Protein AF-A0A948F4I5-F1 (afdb_monomer_lite)

Radius of gyration: 34.53 Å; chains: 1; bounding box: 92×82×75 Å

Foldseek 3Di:
DDDDDDDDPDDDDDPPPPPDPPDDAWFFDDKDFQAAFQNPDLQQQWQFEWEQAPNWIKTWTFGQAQAIWIWIAQDRHRNRIDTPDTRNNVPVQQRIQHYWDDAPRWIKTWTAGQPQAIWIWIGNPRDIDTPGTRNNVPCLQRTQQYWDDAPQWIWTWGAQFRWIWIHNPHDIDTQADTNNPDRQFRTFHEWYDAPRWIKTWTFGNVQFTWIWIQQDRHRNRIDIDDAPLGPQFGIQHEWDDAPRWIWTWTAHDPFAIWIWIGNPPHIDTLGQPPVRGARTQHYWDDDLRKIKTWGFHPHDDQDAIWMWIADVVVSHIDTRDPCHSDVGWWGIFNYWYDDVQKIWTMTGTDPSSHITIIITGIPAAEFEEELPQPAQAPRRDPVRHHNAPQSRLVNGAAAHEYEYEFDEQEDDWDDPDPPAIASHENAHLYEYEYPVAAVGAEQEWAAPPPQAAAGPTYARYEEEQNYEYYRHEFEHFEFHLDDDCSGFEARRYEYPEQNYEYERYEQEHAEGNAEQQRYEEYEYYLYEQYQGEGDQYEAQHYENYEYELYEFANAEYAAFASHYEQYHYEQAEFAQAEYCAQRHYEHYEYFLAEQDHGPNASYHDPYHYALYAGDDDDDCVRLYHDPHQCAPDVPVPRRHGDPPGPQALRGAPPPFAQASVRAGDFFNQPQPLDRGAGRHRDHHADPPGQNCPLQQGSCCCVPPQVARSNDQQRCPLPHGPNNQVLQVWHSNDSVTGWDFPDWDDDLWIKTKIFHAQQKFKWKWKDLDVVVVDTDTAPPRGRHGDDNVRMDIDIRNDDPGDIDMDMDIGGD

Structure (mmCIF, N/CA/C/O backbone):
data_AF-A0A948F4I5-F1
#
_entry.id   AF-A0A948F4I5-F1
#
loop_
_atom_site.group_PDB
_atom_site.id
_atom_site.type_symbol
_atom_site.label_atom_id
_atom_site.label_alt_id
_atom_site.label_comp_id
_atom_site.label_asym_id
_atom_site.label_entity_id
_atom_site.label_seq_id
_atom_site.pdbx_PDB_ins_code
_atom_site.Cartn_x
_atom_site.Cartn_y
_atom_site.Cartn_z
_atom_site.occupancy
_atom_site.B_iso_or_equiv
_atom_site.auth_seq_id
_atom_site.auth_comp_id
_atom_site.auth_asym_id
_atom_site.auth_atom_id
_atom_site.pdbx_PDB_model_num
ATOM 1 N N . MET A 1 1 ? 20.648 -42.960 -7.833 1.00 30.83 1 MET A N 1
ATOM 2 C CA . MET A 1 1 ? 19.288 -43.337 -7.389 1.00 30.83 1 MET A CA 1
ATOM 3 C C . MET A 1 1 ? 18.503 -42.056 -7.180 1.00 30.83 1 MET A C 1
ATOM 5 O O . MET A 1 1 ? 18.959 -41.209 -6.428 1.00 30.83 1 MET A O 1
ATOM 9 N N . LYS A 1 2 ? 17.405 -41.870 -7.922 1.00 31.56 2 LYS A N 1
ATOM 10 C CA . LYS A 1 2 ? 16.522 -40.703 -7.805 1.00 31.56 2 LYS A CA 1
ATOM 11 C C . LYS A 1 2 ? 15.711 -40.836 -6.514 1.00 31.56 2 LYS A C 1
ATOM 13 O O . LYS A 1 2 ? 14.885 -41.738 -6.432 1.00 31.56 2 LYS A O 1
ATOM 18 N N . ALA A 1 3 ? 15.942 -39.958 -5.545 1.00 24.42 3 ALA A N 1
ATOM 19 C CA . ALA A 1 3 ? 15.060 -39.778 -4.400 1.00 24.42 3 ALA A CA 1
ATOM 20 C C . ALA A 1 3 ? 14.444 -38.379 -4.492 1.00 24.42 3 ALA A C 1
ATOM 22 O O . ALA A 1 3 ? 15.141 -37.369 -4.463 1.00 24.42 3 ALA A O 1
ATOM 23 N N . SER A 1 4 ? 13.128 -38.369 -4.684 1.00 26.11 4 SER A N 1
ATOM 24 C CA . SER A 1 4 ? 12.247 -37.215 -4.544 1.00 26.11 4 SER A CA 1
ATOM 25 C C . SER A 1 4 ? 12.435 -36.601 -3.152 1.00 26.11 4 SER A C 1
ATOM 27 O O . SER A 1 4 ? 12.304 -37.301 -2.150 1.00 26.11 4 SER A O 1
ATOM 29 N N . ARG A 1 5 ? 12.761 -35.305 -3.090 1.00 23.14 5 ARG A N 1
ATOM 30 C CA . ARG A 1 5 ? 12.635 -34.498 -1.874 1.00 23.14 5 ARG A CA 1
ATOM 31 C C . ARG A 1 5 ? 11.369 -33.661 -2.000 1.00 23.14 5 ARG A C 1
ATOM 33 O O . ARG A 1 5 ? 11.310 -32.718 -2.781 1.00 23.14 5 ARG A O 1
ATOM 40 N N . THR A 1 6 ? 10.350 -34.061 -1.252 1.00 22.00 6 THR A N 1
ATOM 41 C CA . THR A 1 6 ? 9.219 -33.213 -0.885 1.00 22.00 6 THR A CA 1
ATOM 42 C C . THR A 1 6 ? 9.770 -32.058 -0.055 1.00 22.00 6 THR A C 1
ATOM 44 O O . THR A 1 6 ? 10.319 -32.283 1.021 1.00 22.00 6 THR A O 1
ATOM 47 N N . VAL A 1 7 ? 9.663 -30.838 -0.575 1.00 21.08 7 VAL A N 1
ATOM 48 C CA . VAL A 1 7 ? 9.949 -29.611 0.169 1.00 21.08 7 VAL A CA 1
ATOM 49 C C . VAL A 1 7 ? 8.835 -29.443 1.200 1.00 21.08 7 VAL A C 1
ATOM 51 O O . VAL A 1 7 ? 7.687 -29.178 0.848 1.00 21.08 7 VAL A O 1
ATOM 54 N N . LEU A 1 8 ? 9.161 -29.665 2.472 1.00 20.38 8 LEU A N 1
ATOM 55 C CA . LEU A 1 8 ? 8.315 -29.277 3.590 1.00 20.38 8 LEU A CA 1
ATOM 56 C C . LEU A 1 8 ? 8.582 -27.786 3.835 1.00 20.38 8 LEU A C 1
ATOM 58 O O . LEU A 1 8 ? 9.597 -27.428 4.422 1.00 20.38 8 LEU A O 1
ATOM 62 N N . LEU A 1 9 ? 7.705 -26.919 3.322 1.00 22.72 9 LEU A N 1
ATOM 63 C CA . LEU A 1 9 ? 7.664 -25.514 3.725 1.00 22.72 9 LEU A CA 1
ATOM 64 C C . LEU A 1 9 ? 7.332 -25.479 5.227 1.00 22.72 9 LEU A C 1
ATOM 66 O O . LEU A 1 9 ? 6.214 -25.822 5.619 1.00 22.72 9 LEU A O 1
ATOM 70 N N . CYS A 1 10 ? 8.292 -25.093 6.067 1.00 22.83 10 CYS A N 1
ATOM 71 C CA . CYS A 1 10 ? 8.022 -24.754 7.461 1.00 22.83 10 CYS A CA 1
ATOM 72 C C . CYS A 1 10 ? 7.148 -23.493 7.500 1.00 22.83 10 CYS A C 1
ATOM 74 O O . CYS A 1 10 ? 7.594 -22.388 7.201 1.00 22.83 10 CYS A O 1
ATOM 76 N N . LEU A 1 11 ? 5.877 -23.682 7.846 1.00 24.27 11 LEU A N 1
ATOM 77 C CA . LEU A 1 11 ? 4.956 -22.627 8.251 1.00 24.27 11 LEU A CA 1
ATOM 78 C C . LEU A 1 11 ? 5.380 -22.078 9.625 1.00 24.27 11 LEU A C 1
ATOM 80 O O . LEU A 1 11 ? 5.541 -22.863 10.552 1.00 24.27 11 LEU A O 1
ATOM 84 N N . LEU A 1 12 ? 5.531 -20.747 9.690 1.00 24.81 12 LEU A N 1
ATOM 85 C CA . LEU A 1 12 ? 5.435 -19.796 10.818 1.00 24.81 12 LEU A CA 1
ATOM 86 C C . LEU A 1 12 ? 5.530 -20.301 12.279 1.00 24.81 12 LEU A C 1
ATOM 88 O O . LEU A 1 12 ? 4.830 -21.242 12.657 1.00 24.81 12 LEU A O 1
ATOM 92 N N . PRO A 1 13 ? 6.163 -19.527 13.191 1.00 26.81 13 PRO A N 1
ATOM 93 C CA . PRO A 1 13 ? 5.805 -19.621 14.595 1.00 26.81 13 PRO A CA 1
ATOM 94 C C . PRO A 1 13 ? 4.373 -19.098 14.785 1.00 26.81 13 PRO A C 1
ATOM 96 O O . PRO A 1 13 ? 4.057 -17.927 14.572 1.00 26.81 13 PRO A O 1
ATOM 99 N N . LEU A 1 14 ? 3.501 -20.029 15.171 1.00 27.69 14 LEU A N 1
ATOM 100 C CA . LEU A 1 14 ? 2.148 -19.806 15.656 1.00 27.69 14 LEU A CA 1
ATOM 101 C C . LEU A 1 14 ? 2.193 -18.884 16.890 1.00 27.69 14 LEU A C 1
ATOM 103 O O . LEU A 1 14 ? 2.545 -19.316 17.988 1.00 27.69 14 LEU A O 1
ATOM 107 N N . LEU A 1 15 ? 1.759 -17.634 16.740 1.00 28.66 15 LEU A N 1
ATOM 108 C CA . LEU A 1 15 ? 1.154 -16.899 17.849 1.00 28.66 15 LEU A CA 1
ATOM 109 C C . LEU A 1 15 ? -0.207 -17.552 18.101 1.00 28.66 15 LEU A C 1
ATOM 111 O O . LEU A 1 15 ? -1.172 -17.339 17.368 1.00 28.66 15 LEU A O 1
ATOM 115 N N . LEU A 1 16 ? -0.254 -18.426 19.104 1.00 27.00 16 LEU A N 1
ATOM 116 C CA . LEU A 1 16 ? -1.470 -19.068 19.577 1.00 27.00 16 LEU A CA 1
ATOM 117 C C . LEU A 1 16 ? -2.378 -17.991 20.199 1.00 27.00 16 LEU A C 1
ATOM 119 O O . LEU A 1 16 ? -2.353 -17.768 21.408 1.00 27.00 16 LEU A O 1
ATOM 123 N N . SER A 1 17 ? -3.183 -17.302 19.384 1.00 31.64 17 SER A N 1
ATOM 124 C CA . SER A 1 17 ? -4.313 -16.538 19.905 1.00 31.64 17 SER A CA 1
ATOM 125 C C . SER A 1 17 ? -5.330 -17.550 20.424 1.00 31.64 17 SER A C 1
ATOM 127 O O . SER A 1 17 ? -6.045 -18.191 19.649 1.00 31.64 17 SER A O 1
ATOM 129 N N . LEU A 1 18 ? -5.373 -17.733 21.741 1.00 28.81 18 LEU A N 1
ATOM 130 C CA . LEU A 1 18 ? -6.523 -18.323 22.411 1.00 28.81 18 LEU A CA 1
ATOM 131 C C . LEU A 1 18 ? -7.752 -17.504 22.005 1.00 28.81 18 LEU A C 1
ATOM 133 O O . LEU A 1 18 ? -7.969 -16.402 22.503 1.00 28.81 18 LEU A O 1
ATOM 137 N N . ALA A 1 19 ? -8.533 -18.033 21.065 1.00 29.08 19 ALA A N 1
ATOM 138 C CA . ALA A 1 19 ? -9.852 -17.519 20.750 1.00 29.08 19 ALA A CA 1
ATOM 139 C C . ALA A 1 19 ? -10.743 -17.760 21.974 1.00 29.08 19 ALA A C 1
ATOM 141 O O . ALA A 1 19 ? -11.374 -18.808 22.118 1.00 29.08 19 ALA A O 1
ATOM 142 N N . LEU A 1 20 ? -10.757 -16.792 22.889 1.00 28.62 20 LEU A N 1
ATOM 143 C CA . LEU A 1 20 ? -11.860 -16.636 23.821 1.00 28.62 20 LEU A CA 1
ATOM 144 C C . LEU A 1 20 ? -13.129 -16.412 22.980 1.00 28.62 20 LEU A C 1
ATOM 146 O O . LEU A 1 20 ? -13.114 -15.578 22.069 1.00 28.62 20 LEU A O 1
ATOM 150 N N . PRO A 1 21 ? -14.229 -17.135 23.241 1.00 29.28 21 PRO A N 1
ATOM 151 C CA . PRO A 1 21 ? -15.486 -16.866 22.567 1.00 29.28 21 PRO A CA 1
ATOM 152 C C . PRO A 1 21 ? -15.988 -15.496 23.037 1.00 29.28 21 PRO A C 1
ATOM 154 O O . PRO A 1 21 ? -16.467 -15.364 24.159 1.00 29.28 21 PRO A O 1
ATOM 157 N N . GLY A 1 22 ? -15.832 -14.471 22.194 1.00 35.25 22 GLY A N 1
ATOM 158 C CA . GLY A 1 22 ? -16.365 -13.128 22.451 1.00 35.25 22 GLY A CA 1
ATOM 159 C C . GLY A 1 22 ? -15.536 -11.949 21.935 1.00 35.25 22 GLY A C 1
ATOM 160 O O . GLY A 1 22 ? -16.077 -10.852 21.859 1.00 35.25 22 GLY A O 1
ATOM 161 N N . VAL A 1 23 ? -14.270 -12.138 21.544 1.00 33.69 23 VAL A N 1
ATOM 162 C CA . VAL A 1 23 ? -13.431 -11.024 21.064 1.00 33.69 23 VAL A CA 1
ATOM 163 C C . VAL A 1 23 ? -13.574 -10.892 19.546 1.00 33.69 23 VAL A C 1
ATOM 165 O O . VAL A 1 23 ? -13.155 -11.771 18.792 1.00 33.69 23 VAL A O 1
ATOM 168 N N . CYS A 1 24 ? -14.215 -9.820 19.082 1.00 38.75 24 CYS A N 1
ATOM 169 C CA . CYS A 1 24 ? -14.317 -9.529 17.652 1.00 38.75 24 CYS A CA 1
ATOM 170 C C . CYS A 1 24 ? -12.937 -9.122 17.105 1.00 38.75 24 CYS A C 1
ATOM 172 O O . CYS A 1 24 ? -12.240 -8.308 17.707 1.00 38.75 24 CYS A O 1
ATOM 174 N N . ALA A 1 25 ? -12.538 -9.674 15.957 1.00 40.19 25 ALA A N 1
ATOM 175 C CA . ALA A 1 25 ? -11.296 -9.298 15.284 1.00 40.19 25 ALA A CA 1
ATOM 176 C C . ALA A 1 25 ? -11.309 -7.801 14.904 1.00 40.19 25 ALA A C 1
ATOM 178 O O . ALA A 1 25 ? -12.254 -7.327 14.275 1.00 40.19 25 ALA A O 1
ATOM 179 N N . GLY A 1 26 ? -10.252 -7.062 15.264 1.00 50.75 26 GLY A N 1
ATOM 180 C CA . GLY A 1 26 ? -10.077 -5.652 14.892 1.00 50.75 26 GLY A CA 1
ATOM 181 C C . GLY A 1 26 ? -10.583 -4.619 15.904 1.00 50.75 26 GLY A C 1
ATOM 182 O O . GLY A 1 26 ? -10.960 -3.528 15.477 1.00 50.75 26 GLY A O 1
ATOM 183 N N . GLN A 1 27 ? -10.601 -4.942 17.203 1.00 59.22 27 GLN A N 1
ATOM 184 C CA . GLN A 1 27 ? -10.805 -3.945 18.260 1.00 59.22 27 GLN A CA 1
ATOM 185 C C . GLN A 1 27 ? -9.626 -2.965 18.332 1.00 59.22 27 GLN A C 1
ATOM 187 O O . GLN A 1 27 ? -8.469 -3.346 18.148 1.00 59.22 27 GLN A O 1
ATOM 192 N N . TRP A 1 28 ? -9.932 -1.700 18.617 1.00 63.47 28 TRP A N 1
ATOM 193 C CA . TRP A 1 28 ? -8.931 -0.689 18.935 1.00 63.47 28 TRP A CA 1
ATOM 194 C C . TRP A 1 28 ? -8.276 -1.037 20.268 1.00 63.47 28 TRP A C 1
ATOM 196 O O . TRP A 1 28 ? -8.946 -1.127 21.296 1.00 63.47 28 TRP A O 1
ATOM 206 N N . THR A 1 29 ? -6.967 -1.238 20.247 1.00 62.94 29 THR A N 1
ATOM 207 C CA . THR A 1 29 ? -6.165 -1.554 21.430 1.00 62.94 29 THR A CA 1
ATOM 208 C C . THR A 1 29 ? -5.228 -0.391 21.743 1.00 62.94 29 THR A C 1
ATOM 210 O O . THR A 1 29 ? -5.003 0.477 20.899 1.00 62.94 29 THR A O 1
ATOM 213 N N . ASN A 1 30 ? -4.659 -0.378 22.951 1.00 68.25 30 ASN A N 1
ATOM 214 C CA . ASN A 1 30 ? -3.632 0.591 23.353 1.00 68.25 30 ASN A CA 1
ATOM 215 C C . ASN A 1 30 ? -4.107 2.053 23.312 1.00 68.25 30 ASN A C 1
ATOM 217 O O . ASN A 1 30 ? -3.422 2.910 22.759 1.00 68.25 30 ASN A O 1
ATOM 221 N N . TRP A 1 31 ? -5.276 2.339 23.894 1.00 81.25 31 TRP A N 1
ATOM 222 C CA . TRP A 1 31 ? -5.698 3.721 24.118 1.00 81.25 31 TRP A CA 1
ATOM 223 C C . TRP A 1 31 ? -4.667 4.445 24.985 1.00 81.25 31 TRP A C 1
ATOM 225 O O . TRP A 1 31 ? -4.465 4.086 26.143 1.00 81.25 31 TRP A O 1
ATOM 235 N N . ALA A 1 32 ? -4.017 5.456 24.415 1.00 86.62 32 ALA A N 1
ATOM 236 C CA . ALA A 1 32 ? -3.017 6.270 25.092 1.00 86.62 32 ALA A CA 1
ATOM 237 C C . ALA A 1 32 ? -3.402 7.744 25.015 1.00 86.62 32 ALA A C 1
ATOM 239 O O . ALA A 1 32 ? -3.905 8.210 23.991 1.00 86.62 32 ALA A O 1
ATOM 240 N N . GLN A 1 33 ? -3.166 8.483 26.096 1.00 89.88 33 GLN A N 1
ATOM 241 C CA . GLN A 1 33 ? -3.278 9.934 26.072 1.00 89.88 33 GLN A CA 1
ATOM 242 C C . GLN A 1 33 ? -2.173 10.510 25.178 1.00 89.88 33 GLN A C 1
ATOM 244 O O . GLN A 1 33 ? -1.016 10.103 25.277 1.00 89.88 33 GLN A O 1
ATOM 249 N N . VAL A 1 34 ? -2.535 11.441 24.296 1.00 92.81 34 VAL A N 1
ATOM 250 C CA . VAL A 1 34 ? -1.629 12.027 23.294 1.00 92.81 34 VAL A CA 1
ATOM 251 C C . VAL A 1 34 ? -1.475 13.537 23.420 1.00 92.81 34 VAL A C 1
ATOM 253 O O . VAL A 1 34 ? -0.884 14.147 22.541 1.00 92.81 34 VAL A O 1
ATOM 256 N N . ASN A 1 35 ? -1.976 14.151 24.488 1.00 93.81 35 ASN A N 1
ATOM 257 C CA . ASN A 1 35 ? -1.720 15.547 24.842 1.00 93.81 35 ASN A CA 1
ATOM 258 C C . ASN A 1 35 ? -1.284 15.650 26.311 1.00 93.81 35 ASN A C 1
ATOM 260 O O . ASN A 1 35 ? -1.624 14.786 27.113 1.00 93.81 35 ASN A O 1
ATOM 264 N N . GLU A 1 36 ? -0.585 16.716 26.688 1.00 93.00 36 GLU A N 1
ATOM 265 C CA . GLU A 1 36 ? -0.506 17.122 28.098 1.00 93.00 36 GLU A CA 1
ATOM 266 C C . GLU A 1 36 ? -1.904 17.474 28.626 1.00 93.00 36 GLU A C 1
ATOM 268 O O . GLU A 1 36 ? -2.759 17.922 27.857 1.00 93.00 36 GLU A O 1
ATOM 273 N N . ASP A 1 37 ? -2.155 17.288 29.923 1.00 89.56 37 ASP A N 1
ATOM 274 C CA . ASP A 1 37 ? -3.463 17.582 30.516 1.00 89.56 37 ASP A CA 1
ATOM 275 C C . ASP A 1 37 ? -3.880 19.033 30.239 1.00 89.56 37 ASP A C 1
ATOM 277 O O . ASP A 1 37 ? -3.114 19.976 30.455 1.00 89.56 37 ASP A O 1
ATOM 281 N N . GLY A 1 38 ? -5.074 19.217 29.662 1.00 90.62 38 GLY A N 1
ATOM 282 C CA . GLY A 1 38 ? -5.555 20.539 29.256 1.00 90.62 38 GLY A CA 1
ATOM 283 C C . GLY A 1 38 ? -4.674 21.242 28.215 1.00 90.62 38 GLY A C 1
ATOM 284 O O . GLY A 1 38 ? -4.774 22.455 28.060 1.00 90.62 38 GLY A O 1
ATOM 285 N N . PHE A 1 39 ? -3.807 20.518 27.500 1.00 93.88 39 PHE A N 1
ATOM 286 C CA . PHE A 1 39 ? -2.773 21.098 26.630 1.00 93.88 39 PHE A CA 1
ATOM 287 C C . PHE A 1 39 ? -1.836 22.064 27.387 1.00 93.88 39 PHE A C 1
ATOM 289 O O . PHE A 1 39 ? -1.393 23.072 26.841 1.00 93.88 39 PHE A O 1
ATOM 296 N N . GLY A 1 40 ? -1.576 21.782 28.668 1.00 91.50 40 GLY A N 1
ATOM 297 C CA . GLY A 1 40 ? -0.746 22.611 29.548 1.00 91.50 40 GLY A CA 1
ATOM 298 C C . GLY A 1 40 ? -1.501 23.723 30.294 1.00 91.50 40 GLY A C 1
ATOM 299 O O . GLY A 1 40 ? -0.920 24.348 31.182 1.00 91.50 40 GLY A O 1
ATOM 300 N N . ASP A 1 41 ? -2.788 23.958 29.999 1.00 90.31 41 ASP A N 1
ATOM 301 C CA . ASP A 1 41 ? -3.684 24.830 30.779 1.00 90.31 41 ASP A CA 1
ATOM 302 C C . ASP A 1 41 ? -4.860 24.020 31.340 1.00 90.31 41 ASP A C 1
ATOM 304 O O . ASP A 1 41 ? -5.780 23.634 30.621 1.00 90.31 41 ASP A O 1
ATOM 308 N N . THR A 1 42 ? -4.891 23.815 32.656 1.00 88.25 42 THR A N 1
ATOM 309 C CA . THR A 1 42 ? -5.948 23.038 33.324 1.00 88.25 42 THR A CA 1
ATOM 310 C C . THR A 1 42 ? -7.343 23.671 33.206 1.00 88.25 42 THR A C 1
ATOM 312 O O . THR A 1 42 ? -8.351 22.984 33.397 1.00 88.25 42 THR A O 1
ATOM 315 N N . ASN A 1 43 ? -7.445 24.955 32.831 1.00 90.12 43 ASN A N 1
ATOM 316 C CA . ASN A 1 43 ? -8.729 25.600 32.536 1.00 90.12 43 ASN A CA 1
ATOM 317 C C . ASN A 1 43 ? -9.354 25.107 31.225 1.00 90.12 43 ASN A C 1
ATOM 319 O O . ASN A 1 43 ? -10.569 25.244 31.050 1.00 90.12 43 ASN A O 1
ATOM 323 N N . ASN A 1 44 ? -8.567 24.504 30.330 1.00 92.19 44 ASN A N 1
ATOM 324 C CA . ASN A 1 44 ? -9.069 23.789 29.164 1.00 92.19 44 ASN A CA 1
ATOM 325 C C . ASN A 1 44 ? -9.694 22.461 29.598 1.00 92.19 44 ASN A C 1
ATOM 327 O O . ASN A 1 44 ? -9.132 21.402 29.352 1.00 92.19 44 ASN A O 1
ATOM 331 N N . PHE A 1 45 ? -10.858 22.468 30.239 1.00 88.19 45 PHE A N 1
ATOM 332 C CA . PHE A 1 45 ? -11.411 21.272 30.891 1.00 88.19 45 PHE A CA 1
ATOM 333 C C . PHE A 1 45 ? -11.927 20.180 29.934 1.00 88.19 45 PHE A C 1
ATOM 335 O O . PHE A 1 45 ? -12.336 19.102 30.378 1.00 88.19 45 PHE A O 1
ATOM 342 N N . SER A 1 46 ? -11.950 20.441 28.623 1.00 89.06 46 SER A N 1
ATOM 343 C CA . SER A 1 46 ? -12.385 19.481 27.606 1.00 89.06 46 SER A CA 1
ATOM 344 C C . SER A 1 46 ? -11.666 19.687 26.281 1.00 89.06 46 SER A C 1
ATOM 346 O O . SER A 1 46 ? -11.608 20.813 25.790 1.00 89.06 46 SER A O 1
ATOM 348 N N . ALA A 1 47 ? -11.259 18.587 25.641 1.00 92.75 47 ALA A N 1
ATOM 349 C CA . ALA A 1 47 ? -11.019 18.540 24.198 1.00 92.75 47 ALA A CA 1
ATOM 350 C C . ALA A 1 47 ? -12.379 18.371 23.494 1.00 92.75 47 ALA A C 1
ATOM 352 O O . ALA A 1 47 ? -12.885 17.266 23.291 1.00 92.75 47 ALA A O 1
ATOM 353 N N . PHE A 1 48 ? -13.061 19.493 23.275 1.00 92.12 48 PHE A N 1
ATOM 354 C CA . PHE A 1 48 ? -14.500 19.531 23.018 1.00 92.12 48 PHE A CA 1
ATOM 355 C C . PHE A 1 48 ? -14.862 19.227 21.564 1.00 92.12 48 PHE A C 1
ATOM 357 O O . PHE A 1 48 ? -15.852 18.546 21.307 1.00 92.12 48 PHE A O 1
ATOM 364 N N . SER A 1 49 ? -14.059 19.700 20.616 1.00 95.75 49 SER A N 1
ATOM 365 C CA . SER A 1 49 ? -14.247 19.436 19.190 1.00 95.75 49 SER A CA 1
ATOM 366 C C . SER A 1 49 ? -12.936 19.006 18.550 1.00 95.75 49 SER A C 1
ATOM 368 O O . SER A 1 49 ? -11.863 19.423 18.980 1.00 95.75 49 SER A O 1
ATOM 370 N N . MET A 1 50 ? -13.017 18.156 17.529 1.00 97.44 50 MET A N 1
ATOM 371 C CA . MET A 1 50 ? -11.855 17.727 16.761 1.00 97.44 50 MET A CA 1
ATOM 372 C C . MET A 1 50 ? -12.218 17.570 15.290 1.00 97.44 50 MET A C 1
ATOM 374 O O . MET A 1 50 ? -13.337 17.174 14.959 1.00 97.44 50 MET A O 1
ATOM 378 N N . ALA A 1 51 ? -11.255 17.839 14.415 1.00 96.06 51 ALA A N 1
ATOM 379 C CA . ALA A 1 51 ? -11.374 17.612 12.981 1.00 96.06 51 ALA A CA 1
ATOM 380 C C . ALA A 1 51 ? -10.016 17.255 12.374 1.00 96.06 51 ALA A C 1
ATOM 382 O O . ALA A 1 51 ? -8.968 17.647 12.887 1.00 96.06 51 ALA A O 1
ATOM 383 N N . ILE A 1 52 ? -10.051 16.533 11.253 1.00 94.31 52 ILE A N 1
ATOM 384 C CA . ILE A 1 52 ? -8.873 16.343 10.408 1.00 94.31 52 ILE A CA 1
ATOM 385 C C . ILE A 1 52 ? -8.913 17.378 9.294 1.00 94.31 52 ILE A C 1
ATOM 387 O O . ILE A 1 52 ? -9.881 17.441 8.537 1.00 94.31 52 ILE A O 1
ATOM 391 N N . TYR A 1 53 ? -7.853 18.169 9.182 1.00 95.19 53 TYR A N 1
ATOM 392 C CA . TYR A 1 53 ? -7.667 19.152 8.121 1.00 95.19 53 TYR A CA 1
ATOM 393 C C . TYR A 1 53 ? -6.250 19.006 7.567 1.00 95.19 53 TYR A C 1
ATOM 395 O O . TYR A 1 53 ? -5.294 18.916 8.329 1.00 95.19 53 TYR A O 1
ATOM 403 N N . SER A 1 54 ? -6.116 18.907 6.241 1.00 89.69 54 SER A N 1
ATOM 404 C CA . SER A 1 54 ? -4.822 18.690 5.571 1.00 89.69 54 SER A CA 1
ATOM 405 C C . SER A 1 54 ? -4.002 17.526 6.156 1.00 89.69 54 SER A C 1
ATOM 407 O O . SER A 1 54 ? -2.789 17.626 6.309 1.00 89.69 54 SER A O 1
ATOM 409 N N . ASN A 1 55 ? -4.680 16.416 6.477 1.00 84.94 55 ASN A N 1
ATOM 410 C CA . ASN A 1 55 ? -4.098 15.203 7.068 1.00 84.94 55 ASN A CA 1
ATOM 411 C C . ASN A 1 55 ? -3.481 15.379 8.472 1.00 84.94 55 ASN A C 1
ATOM 413 O O . ASN A 1 55 ? -2.679 14.555 8.899 1.00 84.94 55 ASN A O 1
ATOM 417 N N . GLN A 1 56 ? -3.852 16.437 9.197 1.00 91.56 56 GLN A N 1
ATOM 418 C CA . GLN A 1 56 ? -3.439 16.667 10.582 1.00 91.56 56 GLN A CA 1
ATOM 419 C C . GLN A 1 56 ? -4.657 16.773 11.500 1.00 91.56 56 GLN A C 1
ATOM 421 O O . GLN A 1 56 ? -5.728 17.224 11.083 1.00 91.56 56 GLN A O 1
ATOM 426 N N . LEU A 1 57 ? -4.483 16.365 12.758 1.00 96.25 57 LEU A N 1
ATOM 427 C CA . LEU A 1 57 ? -5.501 16.477 13.798 1.00 96.25 57 LEU A CA 1
ATOM 428 C C . LEU A 1 57 ? -5.508 17.885 14.396 1.00 96.25 57 LEU A C 1
ATOM 430 O O . LEU A 1 57 ? -4.473 18.397 14.825 1.00 96.25 57 LEU A O 1
ATOM 434 N N . TYR A 1 58 ? -6.700 18.469 14.473 1.00 97.81 58 TYR A N 1
ATOM 435 C CA . TYR A 1 58 ? -6.972 19.724 15.161 1.00 97.81 58 TYR A CA 1
ATOM 436 C C . TYR A 1 58 ? -7.926 19.464 16.321 1.00 97.81 58 TYR A C 1
ATOM 438 O O . TYR A 1 58 ? -8.894 18.718 16.162 1.00 97.81 58 TYR A O 1
ATOM 446 N N . ALA A 1 59 ? -7.665 20.095 17.463 1.00 97.88 59 ALA A N 1
ATOM 447 C CA . ALA A 1 59 ? -8.475 19.984 18.670 1.00 97.88 59 ALA A CA 1
ATOM 448 C C . ALA A 1 59 ? -8.857 21.370 19.197 1.00 97.88 59 ALA A C 1
ATOM 450 O O . ALA A 1 59 ? -8.015 22.257 19.318 1.00 97.88 59 ALA A O 1
ATOM 451 N N . GLY A 1 60 ? -10.138 21.559 19.499 1.00 97.44 60 GLY A N 1
ATOM 452 C CA . GLY A 1 60 ? -10.686 22.758 20.118 1.00 97.44 60 GLY A CA 1
ATOM 453 C C . GLY A 1 60 ? -11.003 22.520 21.584 1.00 97.44 60 GLY A C 1
ATOM 454 O O . GLY A 1 60 ? -11.568 21.481 21.938 1.00 97.44 60 GLY A O 1
ATOM 455 N N . THR A 1 61 ? -10.677 23.486 22.437 1.00 96.06 61 THR A N 1
ATOM 456 C CA . THR A 1 61 ? -10.890 23.367 23.881 1.00 96.06 61 THR A CA 1
ATOM 457 C C . THR A 1 61 ? -12.159 24.075 24.351 1.00 96.06 61 THR A C 1
ATOM 459 O O . THR A 1 61 ? -12.737 24.919 23.654 1.00 96.06 61 THR A O 1
ATOM 462 N N . TRP A 1 62 ? -12.597 23.733 25.562 1.00 93.06 62 TRP A N 1
ATOM 463 C CA . TRP A 1 62 ? -13.482 24.586 26.350 1.00 93.06 62 TRP A CA 1
ATOM 464 C C . TRP A 1 62 ? -12.730 25.152 27.551 1.00 93.06 62 TRP A C 1
ATOM 466 O O . TRP A 1 62 ? -12.197 24.390 28.352 1.00 93.06 62 TRP A O 1
ATOM 476 N N . ASN A 1 63 ? -12.737 26.477 27.681 1.00 93.06 63 ASN A N 1
ATOM 477 C CA . ASN A 1 63 ? -12.076 27.249 28.721 1.00 93.06 63 ASN A CA 1
ATOM 478 C C . ASN A 1 63 ? -12.976 28.424 29.142 1.00 93.06 63 ASN A C 1
ATOM 480 O O . ASN A 1 63 ? -13.147 29.402 28.409 1.00 93.06 63 ASN A O 1
ATOM 484 N N . ASP A 1 64 ? -13.607 28.305 30.314 1.00 89.06 64 ASP A N 1
ATOM 485 C CA . ASP A 1 64 ? -14.545 29.315 30.820 1.00 89.06 64 ASP A CA 1
ATOM 486 C C . ASP A 1 64 ? -13.879 30.642 31.238 1.00 89.06 64 ASP A C 1
ATOM 488 O O . ASP A 1 64 ? -14.473 31.690 30.957 1.00 89.06 64 ASP A O 1
ATOM 492 N N . PRO A 1 65 ? -12.706 30.643 31.912 1.00 90.19 65 PRO A N 1
ATOM 493 C CA . PRO A 1 65 ? -12.078 31.882 32.375 1.00 90.19 65 PRO A CA 1
ATOM 494 C C . PRO A 1 65 ? -11.460 32.730 31.261 1.00 90.19 65 PRO A C 1
ATOM 496 O O . PRO A 1 65 ? -11.635 33.949 31.258 1.00 90.19 65 PRO A O 1
ATOM 499 N N . ASN A 1 66 ? -10.735 32.097 30.334 1.00 90.12 66 ASN A N 1
ATOM 500 C CA . ASN A 1 66 ? -9.847 32.804 29.407 1.00 90.12 66 ASN A CA 1
ATOM 501 C C . ASN A 1 66 ? -10.323 32.747 27.951 1.00 90.12 66 ASN A C 1
ATOM 503 O O . ASN A 1 66 ? -9.861 33.538 27.131 1.00 90.12 66 ASN A O 1
ATOM 507 N N . GLY A 1 67 ? -11.292 31.887 27.640 1.00 94.50 67 GLY A N 1
ATOM 508 C CA . GLY A 1 67 ? -11.754 31.635 26.282 1.00 94.50 67 GLY A CA 1
ATOM 509 C C . GLY A 1 67 ? -11.023 30.459 25.639 1.00 94.50 67 GLY A C 1
ATOM 510 O O . GLY A 1 67 ? -9.893 30.141 25.988 1.00 94.50 67 GLY A O 1
ATOM 511 N N . CYS A 1 68 ? -11.695 29.800 24.700 1.00 95.44 68 CYS A N 1
ATOM 512 C CA . CYS A 1 68 ? -11.225 28.590 24.041 1.00 95.44 68 CYS A CA 1
ATOM 513 C C . CYS A 1 68 ? -9.928 28.760 23.250 1.00 95.44 68 CYS A C 1
ATOM 515 O O . CYS A 1 68 ? -9.559 29.854 22.811 1.00 95.44 68 CYS A O 1
ATOM 517 N N . GLU A 1 69 ? -9.308 27.617 22.995 1.00 97.06 69 GLU A N 1
ATOM 518 C CA . GLU A 1 69 ? -8.098 27.473 22.207 1.00 97.06 69 GLU A CA 1
ATOM 519 C C . GLU A 1 69 ? -8.316 26.477 21.065 1.00 97.06 69 GLU A C 1
ATOM 521 O O . GLU A 1 69 ? -9.239 25.655 21.091 1.00 97.06 69 GLU A O 1
ATOM 526 N N . VAL A 1 70 ? -7.448 26.550 20.056 1.00 97.88 70 VAL A N 1
ATOM 527 C CA . VAL A 1 70 ? -7.364 25.562 18.972 1.00 97.88 70 VAL A CA 1
ATOM 528 C C . VAL A 1 70 ? -5.916 25.129 18.824 1.00 97.88 70 VAL A C 1
ATOM 530 O O . VAL A 1 70 ? -5.030 25.966 18.650 1.00 97.88 70 VAL A O 1
ATOM 533 N N . TRP A 1 71 ? -5.703 23.821 18.848 1.00 97.94 71 TRP A N 1
ATOM 534 C CA . TRP A 1 71 ? -4.404 23.169 18.801 1.00 97.94 71 TRP A CA 1
ATOM 535 C C . TRP A 1 71 ? -4.298 22.272 17.570 1.00 97.94 71 TRP A C 1
ATOM 537 O O . TRP A 1 71 ? -5.297 21.706 17.124 1.00 97.94 71 TRP A O 1
ATOM 547 N N . ARG A 1 72 ? -3.087 22.124 17.034 1.00 97.12 72 ARG A N 1
ATOM 548 C CA . ARG A 1 72 ? -2.760 21.191 15.949 1.00 97.12 72 ARG A CA 1
ATOM 549 C C . ARG A 1 72 ? -1.709 20.200 16.423 1.00 97.12 72 ARG A C 1
ATOM 551 O O . ARG A 1 72 ? -0.707 20.623 16.992 1.00 97.12 72 ARG A O 1
ATOM 558 N N . ARG A 1 73 ? -1.924 18.912 16.164 1.00 95.38 73 ARG A N 1
ATOM 559 C CA . ARG A 1 73 ? -0.944 17.863 16.453 1.00 95.38 73 ARG A CA 1
ATOM 560 C C . ARG A 1 73 ? 0.126 17.841 15.363 1.00 95.38 73 ARG A C 1
ATOM 562 O O . ARG A 1 73 ? -0.196 17.677 14.185 1.00 95.38 73 ARG A O 1
ATOM 569 N N . ASP A 1 74 ? 1.382 17.990 15.762 1.00 92.62 74 ASP A N 1
ATOM 570 C CA . ASP A 1 74 ? 2.543 18.038 14.865 1.00 92.62 74 ASP A CA 1
ATOM 571 C C . ASP A 1 74 ? 3.408 16.771 14.923 1.00 92.62 74 ASP A C 1
ATOM 573 O O . ASP A 1 74 ? 4.263 16.573 14.061 1.00 92.62 74 ASP A O 1
ATOM 577 N N . GLY A 1 75 ? 3.167 15.892 15.896 1.00 88.62 75 GLY A N 1
ATOM 578 C CA . GLY A 1 75 ? 3.956 14.682 16.104 1.00 88.62 75 GLY A CA 1
ATOM 579 C C . GLY A 1 75 ? 3.296 13.677 17.054 1.00 88.62 75 GLY A C 1
ATOM 580 O O . GLY A 1 75 ? 2.182 13.902 17.538 1.00 88.62 75 GLY A O 1
ATOM 581 N N . PRO A 1 76 ? 3.942 12.519 17.274 1.00 85.06 76 PRO A N 1
ATOM 582 C CA . PRO A 1 76 ? 3.371 11.428 18.051 1.00 85.06 76 PRO A CA 1
ATOM 583 C C . PRO A 1 76 ? 3.380 11.658 19.571 1.00 85.06 76 PRO A C 1
ATOM 585 O O . PRO A 1 76 ? 2.596 11.013 20.267 1.00 85.06 76 PRO A O 1
ATOM 588 N N . GLY A 1 77 ? 4.244 12.536 20.088 1.00 86.62 77 GLY A N 1
ATOM 589 C CA . GLY A 1 77 ? 4.433 12.791 21.515 1.00 86.62 77 GLY A CA 1
ATOM 590 C C . GLY A 1 77 ? 3.325 13.630 22.156 1.00 86.62 77 GLY A C 1
ATOM 591 O O . GLY A 1 77 ? 2.646 14.414 21.500 1.00 86.62 77 GLY A O 1
ATOM 592 N N . VAL A 1 78 ? 3.175 13.501 23.479 1.00 90.75 78 VAL A N 1
ATOM 593 C CA . VAL A 1 78 ? 2.166 14.240 24.267 1.00 90.75 78 VAL A CA 1
ATOM 594 C C . VAL A 1 78 ? 2.354 15.761 24.236 1.00 90.75 78 VAL A C 1
ATOM 596 O O . VAL A 1 78 ? 1.390 16.508 24.371 1.00 90.75 78 VAL A O 1
ATOM 599 N N . SER A 1 79 ? 3.584 16.220 24.012 1.00 91.44 79 SER A N 1
ATOM 600 C CA . SER A 1 79 ? 3.957 17.630 23.876 1.00 91.44 79 SER A CA 1
ATOM 601 C C . SER A 1 79 ? 3.932 18.133 22.429 1.00 91.44 79 SER A C 1
ATOM 603 O O . SER A 1 79 ? 4.173 19.314 22.192 1.00 91.44 79 SER A O 1
ATOM 605 N N . ASP A 1 80 ? 3.665 17.266 21.445 1.00 93.69 80 ASP A N 1
ATOM 606 C CA . ASP A 1 80 ? 3.773 17.601 20.020 1.00 93.69 80 ASP A CA 1
ATOM 607 C C . ASP A 1 80 ? 2.501 18.292 19.504 1.00 93.69 80 ASP A C 1
ATOM 609 O O . ASP A 1 80 ? 1.857 17.854 18.544 1.00 93.69 80 ASP A O 1
ATOM 613 N N . TRP A 1 81 ? 2.131 19.391 20.160 1.00 97.19 81 TRP A N 1
ATOM 614 C CA . TRP A 1 81 ? 0.978 20.214 19.821 1.00 97.19 81 TRP A CA 1
ATOM 615 C C . TRP A 1 81 ? 1.372 21.680 19.679 1.00 97.19 81 TRP A C 1
ATOM 617 O O . TRP A 1 81 ? 1.989 22.268 20.564 1.00 97.19 81 TRP A O 1
ATOM 627 N N . THR A 1 82 ? 0.942 22.302 18.584 1.00 96.62 82 THR A N 1
ATOM 628 C CA . THR A 1 82 ? 1.087 23.743 18.370 1.00 96.62 82 THR A CA 1
ATOM 629 C C . THR A 1 82 ? -0.229 24.458 18.640 1.00 96.62 82 THR A C 1
ATOM 631 O O . THR A 1 82 ? -1.254 24.167 18.015 1.00 96.62 82 THR A O 1
ATOM 634 N N . LEU A 1 83 ? -0.180 25.450 19.529 1.00 96.50 83 LEU A N 1
ATOM 635 C CA . LEU A 1 83 ? -1.269 26.388 19.782 1.00 96.50 83 LEU A CA 1
ATOM 636 C C . LEU A 1 83 ? -1.458 27.319 18.578 1.00 96.50 83 LEU A C 1
ATOM 638 O O . LEU A 1 83 ? -0.547 28.054 18.197 1.00 96.50 83 LEU A O 1
ATOM 642 N N . LEU A 1 84 ? -2.653 27.317 17.990 1.00 96.06 84 LEU A N 1
ATOM 643 C CA . LEU A 1 84 ? -2.992 28.154 16.833 1.00 96.06 84 LEU A CA 1
ATOM 644 C C . LEU A 1 84 ? -3.782 29.407 17.202 1.00 96.06 84 LEU A C 1
ATOM 646 O O . LEU A 1 84 ? -3.780 30.379 16.447 1.00 96.06 84 LEU A O 1
ATOM 650 N N . THR A 1 85 ? -4.500 29.384 18.321 1.00 90.88 85 THR A N 1
ATOM 651 C CA . THR A 1 85 ? -5.229 30.545 18.835 1.00 90.88 85 THR A CA 1
ATOM 652 C C . THR A 1 85 ? -5.423 30.427 20.338 1.00 90.88 85 THR A C 1
ATOM 654 O O . THR A 1 85 ? -5.704 29.340 20.832 1.00 90.88 85 THR A O 1
ATOM 657 N N . ASN A 1 86 ? -5.292 31.553 21.037 1.00 87.81 86 ASN A N 1
ATOM 658 C CA . ASN A 1 86 ? -5.474 31.674 22.480 1.00 87.81 86 ASN A CA 1
ATOM 659 C C . ASN A 1 86 ? -6.544 32.741 22.777 1.00 87.81 86 ASN A C 1
ATOM 661 O O . ASN A 1 86 ? -6.781 33.649 21.969 1.00 87.81 86 ASN A O 1
ATOM 665 N N . GLY A 1 87 ? -7.182 32.656 23.939 1.00 89.50 87 GLY A N 1
ATOM 666 C CA . GLY A 1 87 ? -8.053 33.697 24.465 1.00 89.50 87 GLY A CA 1
ATOM 667 C C . GLY A 1 87 ? -9.386 33.812 23.729 1.00 89.50 87 GLY A C 1
ATOM 668 O O . GLY A 1 87 ? -9.899 34.920 23.554 1.00 89.50 87 GLY A O 1
ATOM 669 N N . GLY A 1 88 ? -9.908 32.705 23.192 1.00 92.62 88 GLY A N 1
ATOM 670 C CA . GLY A 1 88 ? -11.172 32.682 22.461 1.00 92.62 88 GLY A CA 1
ATOM 671 C C . GLY A 1 88 ? -11.146 33.527 21.188 1.00 92.62 88 GLY A C 1
ATOM 672 O O . GLY A 1 88 ? -12.076 34.299 20.944 1.00 92.62 88 GLY A O 1
ATOM 673 N N . PHE A 1 89 ? -10.079 33.432 20.388 1.00 94.81 89 PHE A N 1
ATOM 674 C CA . PHE A 1 89 ? -9.850 34.287 19.211 1.00 94.81 89 PHE A CA 1
ATOM 675 C C . PHE A 1 89 ? -9.794 35.787 19.569 1.00 94.81 89 PHE A C 1
ATOM 677 O O . PHE A 1 89 ? -10.351 36.640 18.875 1.00 94.81 89 PHE A O 1
ATOM 684 N N . GLY A 1 90 ? -9.169 36.111 20.706 1.00 90.81 90 GLY A N 1
ATOM 685 C CA . GLY A 1 90 ? -9.101 37.471 21.253 1.00 90.81 90 GLY A CA 1
ATOM 686 C C . GLY A 1 90 ? -10.379 37.945 21.960 1.00 90.81 90 GLY A C 1
ATOM 687 O O . GLY A 1 90 ? -10.457 39.104 22.362 1.00 90.81 90 GLY A O 1
ATOM 688 N N . THR A 1 91 ? -11.383 37.078 22.121 1.00 91.31 91 THR A N 1
ATOM 689 C CA . THR A 1 91 ? -12.609 37.347 22.885 1.00 91.31 91 THR A CA 1
ATOM 690 C C . THR A 1 91 ? -12.754 36.313 24.009 1.00 91.31 91 THR A C 1
ATOM 692 O O . THR A 1 91 ? -13.274 35.229 23.752 1.00 91.31 91 THR A O 1
ATOM 695 N N . PRO A 1 92 ? -12.427 36.639 25.274 1.00 92.62 92 PRO A N 1
ATOM 696 C CA . PRO A 1 92 ? -12.478 35.670 26.381 1.00 92.62 92 PRO A CA 1
ATOM 697 C C . PRO A 1 92 ? -13.861 35.042 26.626 1.00 92.62 92 PRO A C 1
ATOM 699 O O . PRO A 1 92 ? -13.982 33.941 27.148 1.00 92.62 92 PRO A O 1
ATOM 702 N N . ASN A 1 93 ? -14.935 35.715 26.196 1.00 93.56 93 ASN A N 1
ATOM 703 C CA . ASN A 1 93 ? -16.297 35.176 26.263 1.00 93.56 93 ASN A CA 1
ATOM 704 C C . ASN A 1 93 ? -16.599 34.088 25.216 1.00 93.56 93 ASN A C 1
ATOM 706 O O . ASN A 1 93 ? -17.650 33.455 25.307 1.00 93.56 93 ASN A O 1
ATOM 710 N N . ASN A 1 94 ? -15.722 33.856 24.235 1.00 96.44 94 ASN A N 1
ATOM 711 C CA . ASN A 1 94 ? -15.769 32.668 23.386 1.00 96.44 94 ASN A CA 1
ATOM 712 C C . ASN A 1 94 ? -15.185 31.494 24.174 1.00 96.44 94 ASN A C 1
ATOM 714 O O . ASN A 1 94 ? -14.017 31.157 24.015 1.00 96.44 94 ASN A O 1
ATOM 718 N N . ARG A 1 95 ? -15.989 30.891 25.043 1.00 94.88 95 ARG A N 1
ATOM 719 C CA . ARG A 1 95 ? -15.542 29.896 26.024 1.00 94.88 95 ARG A CA 1
ATOM 720 C C . ARG A 1 95 ? -15.278 28.519 25.432 1.00 94.88 95 ARG A C 1
ATOM 722 O O . ARG A 1 95 ? -14.498 27.768 25.990 1.00 94.88 95 ARG A O 1
ATOM 729 N N . GLY A 1 96 ? -15.889 28.183 24.299 1.00 95.00 96 GLY A N 1
ATOM 730 C CA . GLY A 1 96 ? -15.710 26.880 23.655 1.00 95.00 96 GLY A CA 1
ATOM 731 C C . GLY A 1 96 ? -15.442 27.001 22.164 1.00 95.00 96 GLY A C 1
ATOM 732 O O . GLY A 1 96 ? -16.162 27.727 21.480 1.00 95.00 96 GLY A O 1
ATOM 733 N N . ALA A 1 97 ? -14.464 26.256 21.656 1.00 97.00 97 ALA A N 1
ATOM 734 C CA . ALA A 1 97 ? -14.373 25.892 20.247 1.00 97.00 97 ALA A CA 1
ATOM 735 C C . ALA A 1 97 ? -15.288 24.673 20.067 1.00 97.00 97 ALA A C 1
ATOM 737 O O . ALA A 1 97 ? -14.886 23.531 20.280 1.00 97.00 97 ALA A O 1
ATOM 738 N N . HIS A 1 98 ? -16.572 24.929 19.818 1.00 95.06 98 HIS A N 1
ATOM 739 C CA . HIS A 1 98 ? -17.650 23.971 20.073 1.00 95.06 98 HIS A CA 1
ATOM 740 C C . HIS A 1 98 ? -17.852 22.968 18.930 1.00 95.06 98 HIS A C 1
ATOM 742 O O . HIS A 1 98 ? -18.203 21.815 19.171 1.00 95.06 98 HIS A O 1
ATOM 748 N N . CYS A 1 99 ? -17.648 23.380 17.682 1.00 96.69 99 CYS A N 1
ATOM 749 C CA . CYS A 1 99 ? -17.719 22.490 16.527 1.00 96.69 99 CYS A CA 1
ATOM 750 C C . CYS A 1 99 ? -16.658 22.857 15.491 1.00 96.69 99 CYS A C 1
ATOM 752 O O . CYS A 1 99 ? -16.230 24.012 15.414 1.00 96.69 99 CYS A O 1
ATOM 754 N N . MET A 1 100 ? -16.246 21.858 14.710 1.00 97.81 100 MET A N 1
ATOM 755 C CA . MET A 1 100 ? -15.271 21.999 13.635 1.00 97.81 100 MET A CA 1
ATOM 756 C C . MET A 1 100 ? -15.748 21.260 12.392 1.00 97.81 100 MET A C 1
ATOM 758 O O . MET A 1 100 ? -16.241 20.142 12.509 1.00 97.81 100 MET A O 1
ATOM 762 N N . GLU A 1 101 ? -15.574 21.863 11.219 1.00 97.38 101 GLU A N 1
ATOM 763 C CA . GLU A 1 101 ? -15.920 21.242 9.937 1.00 97.38 101 GLU A CA 1
ATOM 764 C C . GLU A 1 101 ? -15.008 21.755 8.817 1.00 97.38 101 GLU A C 1
ATOM 766 O O . GLU A 1 101 ? -14.601 22.921 8.822 1.00 97.38 101 GLU A O 1
ATOM 771 N N . VAL A 1 102 ? -14.678 20.898 7.849 1.00 97.00 102 VAL A N 1
ATOM 772 C CA . VAL A 1 102 ? -13.873 21.297 6.686 1.00 97.00 102 VAL A CA 1
ATOM 773 C C . VAL A 1 102 ? -14.801 21.628 5.528 1.00 97.00 102 VAL A C 1
ATOM 775 O O . VAL A 1 102 ? -15.589 20.802 5.079 1.00 97.00 102 VAL A O 1
ATOM 778 N N . TYR A 1 103 ? -14.675 22.840 4.997 1.00 97.56 103 TYR A N 1
ATOM 779 C CA . TYR A 1 103 ? -15.485 23.316 3.883 1.00 97.56 103 TYR A CA 1
ATOM 780 C C . TYR A 1 103 ? -14.613 24.092 2.898 1.00 97.56 103 TYR A C 1
ATOM 782 O O . TYR A 1 103 ? -13.827 24.949 3.289 1.00 97.56 103 TYR A O 1
ATOM 790 N N . ASN A 1 104 ? -14.731 23.769 1.608 1.00 94.75 104 ASN A N 1
ATOM 791 C CA . ASN A 1 104 ? -14.031 24.458 0.519 1.00 94.75 104 ASN A CA 1
ATOM 792 C C . ASN A 1 104 ? -12.517 24.672 0.773 1.00 94.75 104 ASN A C 1
ATOM 794 O O . ASN A 1 104 ? -11.982 25.763 0.579 1.00 94.75 104 ASN A O 1
ATOM 798 N N . GLY A 1 105 ? -11.841 23.630 1.273 1.00 94.38 105 GLY A N 1
ATOM 799 C CA . GLY A 1 105 ? -10.398 23.648 1.528 1.00 94.38 105 GLY A CA 1
ATOM 800 C C . GLY A 1 105 ? -9.950 24.460 2.748 1.00 94.38 105 GLY A C 1
ATOM 801 O O . GLY A 1 105 ? -8.765 24.743 2.856 1.00 94.38 105 GLY A O 1
ATOM 802 N N . ARG A 1 106 ? -10.857 24.842 3.657 1.00 97.69 106 ARG A N 1
ATOM 803 C CA . ARG A 1 106 ? -10.545 25.562 4.905 1.00 97.69 106 ARG A CA 1
ATOM 804 C C . ARG A 1 106 ? -11.183 24.862 6.104 1.00 97.69 106 ARG A C 1
ATOM 806 O O . ARG A 1 106 ? -12.235 24.235 5.968 1.00 97.69 106 ARG A O 1
ATOM 813 N N . LEU A 1 107 ? -10.571 24.994 7.278 1.00 98.44 107 LEU A N 1
ATOM 814 C CA . LEU A 1 107 ? -11.127 24.510 8.545 1.00 98.44 107 LEU A CA 1
ATOM 815 C C . LEU A 1 107 ? -11.989 25.604 9.185 1.00 98.44 107 LEU A C 1
ATOM 817 O O . LEU A 1 107 ? -11.504 26.708 9.419 1.00 98.44 107 LEU A O 1
ATOM 821 N N . TYR A 1 108 ? -13.248 25.303 9.489 1.00 98.62 108 TYR A N 1
ATOM 822 C CA . TYR A 1 108 ? -14.175 26.214 10.155 1.00 98.62 108 TYR A CA 1
ATOM 823 C C . TYR A 1 108 ? -14.360 25.813 11.615 1.00 98.62 108 TYR A C 1
ATOM 825 O O . TYR A 1 108 ? -14.513 24.632 11.910 1.00 98.62 108 TYR A O 1
ATOM 833 N N . VAL A 1 109 ? -14.375 26.798 12.514 1.00 98.56 109 VAL A N 1
ATOM 834 C CA . VAL A 1 109 ? -14.592 26.623 13.956 1.00 98.56 109 VAL A CA 1
ATOM 835 C C . VAL A 1 109 ? -15.744 27.509 14.409 1.00 98.56 109 VAL A C 1
ATOM 837 O O . VAL A 1 109 ? -15.718 28.726 14.213 1.00 98.56 109 VAL A O 1
ATOM 840 N N . GLY A 1 110 ? -16.755 26.903 15.028 1.00 98.31 110 GLY A N 1
ATOM 841 C CA . GLY A 1 110 ? -17.862 27.604 15.672 1.00 98.31 110 GLY A CA 1
ATOM 842 C C . GLY A 1 110 ? -17.611 27.801 17.166 1.00 98.31 110 GLY A C 1
ATOM 843 O O . GLY A 1 110 ? -17.211 26.858 17.849 1.00 98.31 110 GLY A O 1
ATOM 844 N N . THR A 1 111 ? -17.853 29.005 17.693 1.00 98.00 111 THR A N 1
ATOM 845 C CA . THR A 1 111 ? -17.615 29.304 19.116 1.00 98.00 111 THR A CA 1
ATOM 846 C C . THR A 1 111 ? -18.866 29.164 19.990 1.00 98.00 111 THR A C 1
ATOM 848 O O . THR A 1 111 ? -20.002 29.207 19.515 1.00 98.00 111 THR A O 1
ATOM 851 N N . ALA A 1 112 ? -18.659 29.023 21.298 1.00 96.88 112 ALA A N 1
ATOM 852 C CA . ALA A 1 112 ? -19.685 29.145 22.328 1.00 96.88 112 ALA A CA 1
ATOM 853 C C . ALA A 1 112 ? -19.510 30.462 23.098 1.00 96.88 112 ALA A C 1
ATOM 855 O O . ALA A 1 112 ? -18.507 30.647 23.786 1.00 96.88 112 ALA A O 1
ATOM 856 N N . ASN A 1 113 ? -20.476 31.378 22.990 1.00 96.25 113 ASN A N 1
ATOM 857 C CA . ASN A 1 113 ? -20.439 32.688 23.634 1.00 96.25 113 ASN A CA 1
ATOM 858 C C . ASN A 1 113 ? -21.834 33.133 24.103 1.00 96.25 113 ASN A C 1
ATOM 860 O O . ASN A 1 113 ? -22.685 33.560 23.324 1.00 96.25 113 ASN A O 1
ATOM 864 N N . ASN A 1 114 ? -22.047 33.076 25.419 1.00 94.38 114 ASN A N 1
ATOM 865 C CA . ASN A 1 114 ? -23.329 33.414 26.046 1.00 94.38 114 ASN A CA 1
ATOM 866 C C . ASN A 1 114 ? -23.607 34.920 26.139 1.00 94.38 114 ASN A C 1
ATOM 868 O O . ASN A 1 114 ? -24.729 35.305 26.448 1.00 94.38 114 ASN A O 1
ATOM 872 N N . ALA A 1 115 ? -22.598 35.768 25.931 1.00 93.19 115 ALA A N 1
ATOM 873 C CA . ALA A 1 115 ? -22.728 37.211 26.109 1.00 93.19 115 ALA A CA 1
ATOM 874 C C . ALA A 1 115 ? -23.092 37.927 24.803 1.00 93.19 115 ALA A C 1
ATOM 876 O O . ALA A 1 115 ? -23.924 38.830 24.806 1.00 93.19 115 ALA A O 1
ATOM 877 N N . ALA A 1 116 ? -22.460 37.537 23.695 1.00 95.12 116 ALA A N 1
ATOM 878 C CA . ALA A 1 116 ? -22.576 38.232 22.413 1.00 95.12 116 ALA A CA 1
ATOM 879 C C . ALA A 1 116 ? -23.108 37.347 21.275 1.00 95.12 116 ALA A C 1
ATOM 881 O O . ALA A 1 116 ? -23.240 37.828 20.152 1.00 95.12 116 ALA A O 1
ATOM 882 N N . GLY A 1 117 ? -23.425 36.080 21.543 1.00 97.19 117 GLY A N 1
ATOM 883 C CA . GLY A 1 117 ? -23.742 35.104 20.507 1.00 97.19 117 GLY A CA 1
ATOM 884 C C . GLY A 1 117 ? -22.493 34.489 19.882 1.00 97.19 117 GLY A C 1
ATOM 885 O O . GLY A 1 117 ? -21.393 35.045 19.965 1.00 97.19 117 GLY A O 1
ATOM 886 N N . PHE A 1 118 ? -22.665 33.337 19.238 1.00 97.75 118 PHE A N 1
ATOM 887 C CA . PHE A 1 118 ? -21.560 32.603 18.636 1.00 97.75 118 PHE A CA 1
ATOM 888 C C . PHE A 1 118 ? -20.864 33.393 17.524 1.00 97.75 118 PHE A C 1
ATOM 890 O O . PHE A 1 118 ? -21.418 34.307 16.901 1.00 97.75 118 PHE A O 1
ATOM 897 N N . GLN A 1 119 ? -19.636 32.978 17.245 1.00 98.12 119 GLN A N 1
ATOM 898 C CA . GLN A 1 119 ? -18.843 33.402 16.102 1.00 98.12 119 GLN A CA 1
ATOM 899 C C . GLN A 1 119 ? -18.473 32.180 15.255 1.00 98.12 119 GLN A C 1
ATOM 901 O O . GLN A 1 119 ? -18.518 31.046 15.738 1.00 98.12 119 GLN A O 1
ATOM 906 N N . VAL A 1 120 ? -18.090 32.413 14.001 1.00 98.50 120 VAL A N 1
ATOM 907 C CA . VAL A 1 120 ? -17.500 31.384 13.133 1.00 98.50 120 VAL A CA 1
ATOM 908 C C . VAL A 1 120 ? -16.196 31.920 12.562 1.00 98.50 120 VAL A C 1
ATOM 910 O O . VAL A 1 120 ? -16.153 33.041 12.047 1.00 98.50 120 VAL A O 1
ATOM 913 N N . TRP A 1 121 ? -15.145 31.113 12.648 1.00 98.44 121 TRP A N 1
ATOM 914 C CA . TRP A 1 121 ? -13.794 31.433 12.197 1.00 98.44 121 TRP A CA 1
ATOM 915 C C . TRP A 1 121 ? -13.324 30.411 11.166 1.00 98.44 121 TRP A C 1
ATOM 917 O O . TRP A 1 121 ? -13.579 29.225 11.328 1.00 98.44 121 TRP A O 1
ATOM 927 N N . ALA A 1 122 ? -12.641 30.866 10.118 1.00 98.31 122 ALA A N 1
ATOM 928 C CA . ALA A 1 122 ? -12.106 30.030 9.047 1.00 98.31 122 ALA A CA 1
ATOM 929 C C . ALA A 1 122 ? -10.574 30.093 9.023 1.00 98.31 122 ALA A C 1
ATOM 931 O O . ALA A 1 122 ? -10.006 31.186 9.039 1.00 98.31 122 ALA A O 1
ATOM 932 N N . TYR A 1 123 ? -9.920 28.939 8.937 1.00 98.25 123 TYR A N 1
ATOM 933 C CA . TYR A 1 123 ? -8.471 28.782 8.857 1.00 98.25 123 TYR A CA 1
ATOM 934 C C . TYR A 1 123 ? -8.060 28.268 7.481 1.00 98.25 123 TYR A C 1
ATOM 936 O O . TYR A 1 123 ? -8.586 27.264 7.005 1.00 98.25 123 TYR A O 1
ATOM 944 N N . ASP A 1 124 ? -7.120 28.955 6.837 1.00 95.62 124 ASP A N 1
ATOM 945 C CA . ASP A 1 124 ? -6.596 28.586 5.511 1.00 95.62 124 ASP A CA 1
ATOM 946 C C . ASP A 1 124 ? -5.320 27.726 5.552 1.00 95.62 124 ASP A C 1
ATOM 948 O O . ASP A 1 124 ? -4.746 27.428 4.510 1.00 95.62 124 ASP A O 1
ATOM 952 N N . GLY A 1 125 ? -4.873 27.300 6.737 1.00 93.88 125 GLY A N 1
ATOM 953 C CA . GLY A 1 125 ? -3.571 26.643 6.923 1.00 93.88 125 GLY A CA 1
ATOM 954 C C . GLY A 1 125 ? -2.466 27.588 7.399 1.00 93.88 125 GLY A C 1
ATOM 955 O O . GLY A 1 125 ? -1.404 27.123 7.802 1.00 93.88 125 GLY A O 1
ATOM 956 N N . SER A 1 126 ? -2.717 28.898 7.407 1.00 93.69 126 SER A N 1
ATOM 957 C CA . SER A 1 126 ? -1.770 29.916 7.868 1.00 93.69 126 SER A CA 1
ATOM 958 C C . SER A 1 126 ? -2.397 30.938 8.815 1.00 93.69 126 SER A C 1
ATOM 960 O O . SER A 1 126 ? -1.785 31.292 9.821 1.00 93.69 126 SER A O 1
ATOM 962 N N . SER A 1 127 ? -3.627 31.380 8.546 1.00 95.12 127 SER A N 1
ATOM 963 C CA . SER A 1 127 ? -4.270 32.486 9.252 1.00 95.12 127 SER A CA 1
ATOM 964 C C . SER A 1 127 ? -5.760 32.249 9.499 1.00 95.12 127 SER A C 1
ATOM 966 O O . SER A 1 127 ? -6.428 31.522 8.760 1.00 95.12 127 SER A O 1
ATOM 968 N N . TRP A 1 128 ? -6.279 32.876 10.559 1.00 97.56 128 TRP A N 1
ATOM 969 C CA . TRP A 1 128 ? -7.695 32.849 10.925 1.00 97.56 128 TRP A CA 1
ATOM 970 C C . TRP A 1 128 ? -8.430 34.080 10.392 1.00 97.56 128 TRP A C 1
ATOM 972 O O . TRP A 1 128 ? -7.967 35.209 10.537 1.00 97.56 128 TRP A O 1
ATOM 982 N N . THR A 1 129 ? -9.618 33.876 9.827 1.00 97.12 129 THR A N 1
ATOM 983 C CA . THR A 1 129 ? -10.540 34.938 9.399 1.00 97.12 129 THR A CA 1
ATOM 984 C C . THR A 1 129 ? -11.886 34.762 10.096 1.00 97.12 129 THR A C 1
ATOM 986 O O . THR A 1 129 ? -12.477 33.687 10.013 1.00 97.12 129 THR A O 1
ATOM 989 N N . GLN A 1 130 ? -12.406 35.802 10.755 1.00 97.62 130 GLN A N 1
ATOM 990 C CA . GLN A 1 130 ? -13.771 35.770 11.287 1.00 97.62 130 GLN A CA 1
ATOM 991 C C . GLN A 1 130 ? -14.771 35.894 10.132 1.00 97.62 130 GLN A C 1
ATOM 993 O O . GLN A 1 130 ? -14.748 36.877 9.394 1.00 97.62 130 GLN A O 1
ATOM 998 N N . VAL A 1 131 ? -15.652 34.906 9.982 1.00 97.62 131 VAL A N 1
ATOM 999 C CA . VAL A 1 131 ? -16.663 34.849 8.909 1.00 97.62 131 VAL A CA 1
ATOM 1000 C C . VAL A 1 131 ? -18.096 34.978 9.429 1.00 97.62 131 VAL A C 1
ATOM 1002 O O . VAL A 1 131 ? -19.018 35.147 8.636 1.00 97.62 131 VAL A O 1
ATOM 1005 N N . ALA A 1 132 ? -18.297 34.916 10.748 1.00 97.44 132 ALA A N 1
ATOM 1006 C CA . ALA A 1 132 ? -19.551 35.266 11.410 1.00 97.44 132 ALA A CA 1
ATOM 1007 C C . ALA A 1 132 ? -19.294 35.801 12.823 1.00 97.44 132 ALA A C 1
ATOM 1009 O O . ALA A 1 132 ? -18.356 35.373 13.499 1.00 97.44 132 ALA A O 1
ATOM 1010 N N . SER A 1 133 ? -20.170 36.685 13.294 1.00 96.25 133 SER A N 1
ATOM 1011 C CA . SER A 1 133 ? -20.163 37.204 14.661 1.00 96.25 133 SER A CA 1
ATOM 1012 C C . SER A 1 133 ? -21.581 37.523 15.141 1.00 96.25 133 SER A C 1
ATOM 1014 O O . SER A 1 133 ? -22.538 37.480 14.363 1.00 96.25 133 SER A O 1
ATOM 1016 N N . GLY A 1 134 ? -21.734 37.817 16.436 1.00 94.94 134 GLY A N 1
ATOM 1017 C CA . GLY A 1 134 ? -22.994 38.317 16.987 1.00 94.94 134 GLY A CA 1
ATOM 1018 C C . GLY A 1 134 ? -24.151 37.312 16.946 1.00 94.94 134 GLY A C 1
ATOM 1019 O O . GLY A 1 134 ? -25.304 37.733 16.842 1.00 94.94 134 GLY A O 1
ATOM 1020 N N . GLY A 1 135 ? -23.865 36.004 16.893 1.00 96.19 135 GLY A N 1
ATOM 1021 C CA . GLY A 1 135 ? -24.882 34.970 16.683 1.00 96.19 135 GLY A CA 1
ATOM 1022 C C . GLY A 1 135 ? -25.648 35.138 15.364 1.00 96.19 135 GLY A C 1
ATOM 1023 O O . GLY A 1 135 ? -26.848 34.864 15.315 1.00 96.19 135 GLY A O 1
ATOM 1024 N N . LEU A 1 136 ? -24.980 35.662 14.323 1.00 96.12 136 LEU A N 1
ATOM 1025 C CA . LEU A 1 136 ? -25.559 35.988 13.010 1.00 96.12 136 LEU A CA 1
ATOM 1026 C C . LEU A 1 136 ? -26.753 36.956 13.091 1.00 96.12 136 LEU A C 1
ATOM 1028 O O . LEU A 1 136 ? -27.765 36.796 12.413 1.00 96.12 136 LEU A O 1
ATOM 1032 N N . GLY A 1 137 ? -26.615 37.985 13.932 1.00 93.50 137 GLY A N 1
ATOM 1033 C CA . GLY A 1 137 ? -27.600 39.059 14.097 1.00 93.50 137 GLY A CA 1
ATOM 1034 C C . GLY A 1 137 ? -28.508 38.905 15.318 1.00 93.50 137 GLY A C 1
ATOM 1035 O O . GLY A 1 137 ? -29.296 39.807 15.598 1.00 93.50 137 GLY A O 1
ATOM 1036 N N . ASN A 1 138 ? -28.389 37.809 16.073 1.00 94.50 138 ASN A N 1
ATOM 1037 C CA . ASN A 1 138 ? -29.097 37.621 17.337 1.00 94.50 138 ASN A CA 1
ATOM 1038 C C . ASN A 1 138 ? -28.199 36.931 18.374 1.00 94.50 138 ASN A C 1
ATOM 1040 O O . ASN A 1 138 ? -27.918 35.740 18.267 1.00 94.50 138 ASN A O 1
ATOM 1044 N N . ALA A 1 139 ? -27.822 37.665 19.425 1.00 95.94 139 ALA A N 1
ATOM 1045 C CA . ALA A 1 139 ? -26.938 37.178 20.486 1.00 95.94 139 ALA A CA 1
ATOM 1046 C C . ALA A 1 139 ? -27.507 35.994 21.297 1.00 95.94 139 ALA A C 1
ATOM 1048 O O . ALA A 1 139 ? -26.754 35.299 21.974 1.00 95.94 139 ALA A O 1
ATOM 1049 N N . THR A 1 140 ? -28.815 35.724 21.200 1.00 95.38 140 THR A N 1
ATOM 1050 C CA . THR A 1 140 ? -29.451 34.537 21.806 1.00 95.38 140 THR A CA 1
ATOM 1051 C C . THR A 1 140 ? -29.025 33.244 21.107 1.00 95.38 140 THR A C 1
ATOM 1053 O O . THR A 1 140 ? -29.134 32.172 21.689 1.00 95.38 140 THR A O 1
ATOM 1056 N N . ASN A 1 141 ? -28.508 33.321 19.876 1.00 96.25 141 ASN A N 1
ATOM 1057 C CA . ASN A 1 141 ? -27.787 32.215 19.257 1.00 96.25 141 ASN A CA 1
ATOM 1058 C C . ASN A 1 141 ? -26.411 32.090 19.925 1.00 96.25 141 ASN A C 1
ATOM 1060 O O . ASN A 1 141 ? -25.411 32.578 19.395 1.00 96.25 141 ASN A O 1
ATOM 1064 N N . THR A 1 142 ? -26.353 31.504 21.117 1.00 96.50 142 THR A N 1
ATOM 1065 C CA . THR A 1 142 ? -25.157 31.593 21.960 1.00 96.50 142 THR A CA 1
ATOM 1066 C C . THR A 1 142 ? -24.039 30.675 21.492 1.00 96.50 142 THR A C 1
ATOM 1068 O O . THR A 1 142 ? -22.876 31.069 21.558 1.00 96.50 142 THR A O 1
ATOM 1071 N N . TRP A 1 143 ? -24.347 29.474 20.994 1.00 95.62 143 TRP A N 1
ATOM 1072 C CA . TRP A 1 143 ? -23.339 28.503 20.543 1.00 95.62 143 TRP A CA 1
ATOM 1073 C C . TRP A 1 143 ? -23.585 28.081 19.102 1.00 95.62 143 TRP A C 1
ATOM 1075 O O . TRP A 1 143 ? -24.725 27.810 18.728 1.00 95.62 143 TRP A O 1
ATOM 1085 N N . ALA A 1 144 ? -22.513 27.964 18.323 1.00 97.62 144 ALA A N 1
ATOM 1086 C CA . ALA A 1 144 ? -22.508 27.174 17.100 1.00 97.62 144 ALA A CA 1
ATOM 1087 C C . ALA A 1 144 ? -22.352 25.702 17.506 1.00 97.62 144 ALA A C 1
ATOM 1089 O O . ALA A 1 144 ? -21.259 25.254 17.848 1.00 97.62 144 ALA A O 1
ATOM 1090 N N . SER A 1 145 ? -23.460 24.972 17.565 1.00 94.69 145 SER A N 1
ATOM 1091 C CA . SER A 1 145 ? -23.525 23.667 18.228 1.00 94.69 145 SER A CA 1
ATOM 1092 C C . SER A 1 145 ? -23.005 22.519 17.365 1.00 94.69 145 SER A C 1
ATOM 1094 O O . SER A 1 145 ? -22.423 21.572 17.891 1.00 94.69 145 SER A O 1
ATOM 1096 N N . SER A 1 146 ? -23.216 22.595 16.052 1.00 96.62 146 SER A N 1
ATOM 1097 C CA . SER A 1 146 ? -22.831 21.569 15.086 1.00 96.62 146 SER A CA 1
ATOM 1098 C C . SER A 1 146 ? -22.767 22.169 13.679 1.00 96.62 146 SER A C 1
ATOM 1100 O O . SER A 1 146 ? -23.474 23.139 13.383 1.00 96.62 146 SER A O 1
ATOM 1102 N N . MET A 1 147 ? -21.923 21.597 12.822 1.00 97.62 147 MET A N 1
ATOM 1103 C CA . MET A 1 147 ? -21.753 21.995 11.426 1.00 97.62 147 MET A CA 1
ATOM 1104 C C . MET A 1 147 ? -21.813 20.772 10.514 1.00 97.62 147 MET A C 1
ATOM 1106 O O . MET A 1 147 ? -21.483 19.670 10.940 1.00 97.62 147 MET A O 1
ATOM 1110 N N . ALA A 1 148 ? -22.251 20.974 9.272 1.00 96.25 148 ALA A N 1
ATOM 1111 C CA . ALA A 1 148 ? -22.189 19.964 8.220 1.00 96.25 148 ALA A CA 1
ATOM 1112 C C . ALA A 1 148 ? -22.113 20.631 6.846 1.00 96.25 148 ALA A C 1
ATOM 1114 O O . ALA A 1 148 ? -22.656 21.719 6.638 1.00 96.25 148 ALA A O 1
ATOM 1115 N N . VAL A 1 149 ? -21.482 19.954 5.889 1.00 95.50 149 VAL A N 1
ATOM 1116 C CA . VAL A 1 149 ? -21.443 20.387 4.489 1.00 95.50 149 VAL A CA 1
ATOM 1117 C C . VAL A 1 149 ? -22.481 19.620 3.682 1.00 95.50 149 VAL A C 1
ATOM 1119 O O . VAL A 1 149 ? -22.562 18.393 3.749 1.00 95.50 149 VAL A O 1
ATOM 1122 N N . HIS A 1 150 ? -23.267 20.343 2.893 1.00 93.31 150 HIS A N 1
ATOM 1123 C CA . HIS A 1 150 ? -24.239 19.758 1.979 1.00 93.31 150 HIS A CA 1
ATOM 1124 C C . HIS A 1 150 ? -24.469 20.680 0.781 1.00 93.31 150 HIS A C 1
ATOM 1126 O O . HIS A 1 150 ? -24.531 21.893 0.949 1.00 93.31 150 HIS A O 1
ATOM 1132 N N . ASP A 1 151 ? -24.581 20.101 -0.419 1.00 90.81 151 ASP A N 1
ATOM 1133 C CA . ASP A 1 151 ? -24.877 20.818 -1.672 1.00 90.81 151 ASP A CA 1
ATOM 1134 C C . ASP A 1 151 ? -24.039 22.099 -1.869 1.00 90.81 151 ASP A C 1
ATOM 1136 O O . ASP A 1 151 ? -24.539 23.189 -2.142 1.00 90.81 151 ASP A O 1
ATOM 1140 N N . GLY A 1 152 ? -22.727 21.980 -1.628 1.00 91.56 152 GLY A N 1
ATOM 1141 C CA . GLY A 1 152 ? -21.784 23.088 -1.779 1.00 91.56 152 GLY A CA 1
ATOM 1142 C C . GLY A 1 152 ? -21.945 24.223 -0.763 1.00 91.56 152 GLY A C 1
ATOM 1143 O O . GLY A 1 152 ? -21.400 25.293 -0.999 1.00 91.56 152 GLY A O 1
ATOM 1144 N N . LYS A 1 153 ? -22.659 24.017 0.350 1.00 94.88 153 LYS A N 1
ATOM 1145 C CA . LYS A 1 153 ? -22.824 24.993 1.438 1.00 94.88 153 LYS A CA 1
ATOM 1146 C C . LYS A 1 153 ? -22.389 24.418 2.779 1.00 94.88 153 LYS A C 1
ATOM 1148 O O . LYS A 1 153 ? -22.533 23.221 3.032 1.00 94.88 153 LYS A O 1
ATOM 1153 N N . LEU A 1 154 ? -21.913 25.292 3.660 1.00 97.81 154 LEU A N 1
ATOM 1154 C CA . LEU A 1 154 ? -21.677 24.981 5.069 1.00 97.81 154 LEU A CA 1
ATOM 1155 C C . LEU A 1 154 ? -22.911 25.366 5.884 1.00 97.81 154 LEU A C 1
ATOM 1157 O O . LEU A 1 154 ? -23.345 26.515 5.850 1.00 97.81 154 LEU A O 1
ATOM 1161 N N . TYR A 1 155 ? -23.459 24.427 6.641 1.00 97.25 155 TYR A N 1
ATOM 1162 C CA . TYR A 1 155 ? -24.566 24.672 7.554 1.00 97.25 155 TYR A CA 1
ATOM 1163 C C . TYR A 1 155 ? -24.057 24.747 8.991 1.00 97.25 155 TYR A C 1
ATOM 1165 O O . TYR A 1 155 ? -23.193 23.963 9.376 1.00 97.25 155 TYR A O 1
ATOM 1173 N N . VAL A 1 156 ? -24.620 25.653 9.791 1.00 97.94 156 VAL A N 1
ATOM 1174 C CA . VAL A 1 156 ? -24.374 25.751 11.236 1.00 97.94 156 VAL A CA 1
ATOM 1175 C C . VAL A 1 156 ? -25.694 25.750 11.998 1.00 97.94 156 VAL A C 1
ATOM 1177 O O . VAL A 1 156 ? -26.623 26.495 11.674 1.00 97.94 156 VAL A O 1
ATOM 1180 N N . ALA A 1 157 ? -25.772 24.895 13.011 1.00 97.12 157 ALA A N 1
ATOM 1181 C CA . ALA A 1 157 ? -26.866 24.836 13.970 1.00 97.12 157 ALA A CA 1
ATOM 1182 C C . ALA A 1 157 ? -26.553 25.719 15.189 1.00 97.12 157 ALA A C 1
ATOM 1184 O O . ALA A 1 157 ? -25.395 25.820 15.603 1.00 97.12 157 ALA A O 1
ATOM 1185 N N . SER A 1 158 ? -27.576 26.355 15.770 1.00 96.44 158 SER A N 1
ATOM 1186 C CA . SER A 1 158 ? -27.421 27.212 16.947 1.00 96.44 158 SER A CA 1
ATOM 1187 C C . SER A 1 158 ? -28.086 26.667 18.209 1.00 96.44 158 SER A C 1
ATOM 1189 O O . SER A 1 158 ? -29.191 26.113 18.193 1.00 96.44 158 SER A O 1
ATOM 1191 N N . TRP A 1 159 ? -27.423 26.905 19.338 1.00 93.31 159 TRP A N 1
ATOM 1192 C CA . TRP A 1 159 ? -28.023 26.815 20.664 1.00 93.31 159 TRP A CA 1
ATOM 1193 C C . TRP A 1 159 ? -28.738 28.120 21.046 1.00 93.31 159 TRP A C 1
ATOM 1195 O O . TRP A 1 159 ? -28.321 29.199 20.626 1.00 93.31 159 TRP A O 1
ATOM 1205 N N . GLY A 1 160 ? -29.803 28.016 21.846 1.00 90.06 160 GLY A N 1
ATOM 1206 C CA . GLY A 1 160 ? -30.589 29.123 22.396 1.00 90.06 160 GLY A CA 1
ATOM 1207 C C . GLY A 1 160 ? -31.904 29.383 21.655 1.00 90.06 160 GLY A C 1
ATOM 1208 O O . GLY A 1 160 ? -32.927 29.599 22.294 1.00 90.06 160 GLY A O 1
ATOM 1209 N N . LEU A 1 161 ? -31.899 29.334 20.317 1.00 91.31 161 LEU A N 1
ATOM 1210 C CA . LEU A 1 161 ? -33.101 29.544 19.486 1.00 91.31 161 LEU A CA 1
ATOM 1211 C C . LEU A 1 161 ? -33.352 28.440 18.450 1.00 91.31 161 LEU A C 1
ATOM 1213 O O . LEU A 1 161 ? -34.250 28.578 17.624 1.00 91.31 161 LEU A O 1
ATOM 1217 N N . ALA A 1 162 ? -32.535 27.384 18.438 1.00 94.19 162 ALA A N 1
ATOM 1218 C CA . ALA A 1 162 ? -32.581 26.324 17.429 1.00 94.19 162 ALA A CA 1
ATOM 1219 C C . ALA A 1 162 ? -32.632 26.846 15.978 1.00 94.19 162 ALA A C 1
ATOM 1221 O O . ALA A 1 162 ? -33.378 26.332 15.143 1.00 94.19 162 ALA A O 1
ATOM 1222 N N . ASN A 1 163 ? -31.850 27.884 15.674 1.00 95.44 163 ASN A N 1
ATOM 1223 C CA . ASN A 1 163 ? -31.737 28.411 14.318 1.00 95.44 163 ASN A CA 1
ATOM 1224 C C . ASN A 1 163 ? -30.702 27.612 13.521 1.00 95.44 163 ASN A C 1
ATOM 1226 O O . ASN A 1 163 ? -29.746 27.064 14.073 1.00 95.44 163 ASN A O 1
ATOM 1230 N N . VAL A 1 164 ? -30.887 27.578 12.207 1.00 96.25 164 VAL A N 1
ATOM 1231 C CA . VAL A 1 164 ? -29.976 26.947 11.254 1.00 96.25 164 VAL A CA 1
ATOM 1232 C C . VAL A 1 164 ? -29.624 27.976 10.194 1.00 96.25 164 VAL A C 1
ATOM 1234 O O . VAL A 1 164 ? -30.511 28.621 9.629 1.00 96.25 164 VAL A O 1
ATOM 1237 N N . PHE A 1 165 ? -28.335 28.125 9.910 1.00 96.44 165 PHE A N 1
ATOM 1238 C CA . PHE A 1 165 ? -27.842 29.045 8.891 1.00 96.44 165 PHE A CA 1
ATOM 1239 C C . PHE A 1 165 ? -27.014 28.292 7.856 1.00 96.44 165 PHE A C 1
ATOM 1241 O O . PHE A 1 165 ? -26.264 27.389 8.213 1.00 96.44 165 PHE A O 1
ATOM 1248 N N . ALA A 1 166 ? -27.140 28.680 6.590 1.00 95.50 166 ALA A N 1
ATOM 1249 C CA . ALA A 1 166 ? -26.351 28.163 5.481 1.00 95.50 166 ALA A CA 1
ATOM 1250 C C . ALA A 1 166 ? -25.405 29.246 4.952 1.00 95.50 166 ALA A C 1
ATOM 1252 O O . ALA A 1 166 ? -25.803 30.404 4.803 1.00 95.50 166 ALA A O 1
ATOM 1253 N N . TYR A 1 167 ? -24.175 28.852 4.645 1.00 97.50 167 TYR A N 1
ATOM 1254 C CA . TYR A 1 167 ? -23.112 29.689 4.109 1.00 97.50 167 TYR A CA 1
ATOM 1255 C C . TYR A 1 167 ? -22.690 29.189 2.734 1.00 97.50 167 TYR A C 1
ATOM 1257 O O . TYR A 1 167 ? -22.272 28.042 2.587 1.00 97.50 167 TYR A O 1
ATOM 1265 N N . ASP A 1 168 ? -22.768 30.062 1.734 1.00 94.38 168 ASP A N 1
ATOM 1266 C CA . ASP A 1 168 ? -22.395 29.761 0.345 1.00 94.38 168 ASP A CA 1
ATOM 1267 C C . ASP A 1 168 ? -20.917 30.055 0.022 1.00 94.38 168 ASP A C 1
ATOM 1269 O O . ASP A 1 168 ? -20.497 29.981 -1.128 1.00 94.38 168 ASP A O 1
ATOM 1273 N N . GLY A 1 169 ? -20.109 30.389 1.034 1.00 93.38 169 GLY A N 1
ATOM 1274 C CA . GLY A 1 169 ? -18.736 30.877 0.857 1.00 93.38 169 GLY A CA 1
ATOM 1275 C C . GLY A 1 169 ? -18.616 32.402 0.886 1.00 93.38 169 GLY A C 1
ATOM 1276 O O . GLY A 1 169 ? -17.504 32.919 0.975 1.00 93.38 169 GLY A O 1
ATOM 1277 N N . THR A 1 170 ? -19.737 33.125 0.865 1.00 93.75 170 THR A N 1
ATOM 1278 C CA . THR A 1 170 ? -19.777 34.593 0.928 1.00 93.75 170 THR A CA 1
ATOM 1279 C C . THR A 1 170 ? -20.788 35.114 1.944 1.00 93.75 170 THR A C 1
ATOM 1281 O O . THR A 1 170 ? -20.459 36.005 2.725 1.00 93.75 170 THR A O 1
ATOM 1284 N N . THR A 1 171 ? -21.986 34.531 1.990 1.00 95.75 171 THR A N 1
ATOM 1285 C CA . THR A 1 171 ? -23.140 35.074 2.709 1.00 95.75 171 THR A CA 1
ATOM 1286 C C . THR A 1 171 ? -23.767 34.014 3.601 1.00 95.75 171 THR A C 1
ATOM 1288 O O . THR A 1 171 ? -23.980 32.878 3.181 1.00 95.75 171 THR A O 1
ATOM 1291 N N . TRP A 1 172 ? -24.096 34.398 4.836 1.00 97.38 172 TRP A N 1
ATOM 1292 C CA . TRP A 1 172 ? -24.892 33.579 5.749 1.00 97.38 172 TRP A CA 1
ATOM 1293 C C . TRP A 1 172 ? -26.377 33.885 5.585 1.00 97.38 172 TRP A C 1
ATOM 1295 O O . TRP A 1 172 ? -26.790 35.040 5.658 1.00 97.38 172 TRP A O 1
ATOM 1305 N N . THR A 1 173 ? -27.185 32.843 5.414 1.00 94.50 173 THR A N 1
ATOM 1306 C CA . THR A 1 173 ? -28.647 32.941 5.322 1.00 94.50 173 THR A CA 1
ATOM 1307 C C . THR A 1 173 ? -29.285 32.029 6.359 1.00 94.50 173 THR A C 1
ATOM 1309 O O . THR A 1 173 ? -28.949 30.848 6.418 1.00 94.50 173 THR A O 1
ATOM 1312 N N . GLN A 1 174 ? -30.212 32.544 7.170 1.00 94.44 174 GLN A N 1
ATOM 1313 C CA . GLN A 1 174 ? -31.022 31.692 8.044 1.00 94.44 174 GLN A CA 1
ATOM 1314 C C . GLN A 1 174 ? -31.977 30.860 7.184 1.00 94.44 174 GLN A C 1
ATOM 1316 O O . GLN A 1 174 ? -32.694 31.413 6.352 1.00 94.44 174 GLN A O 1
ATOM 1321 N N . VAL A 1 175 ? -31.987 29.543 7.380 1.00 93.50 175 VAL A N 1
ATOM 1322 C CA . VAL A 1 175 ? -32.732 28.596 6.535 1.00 93.50 175 VAL A CA 1
ATOM 1323 C C . VAL A 1 175 ? -33.917 27.948 7.240 1.00 93.50 175 VAL A C 1
ATOM 1325 O O . VAL A 1 175 ? -34.587 27.129 6.628 1.00 93.50 175 VAL A O 1
ATOM 1328 N N . ASN A 1 176 ? -34.225 28.310 8.486 1.00 94.06 176 ASN A N 1
ATOM 1329 C CA . ASN A 1 176 ? -35.443 27.893 9.183 1.00 94.06 176 ASN A CA 1
ATOM 1330 C C . ASN A 1 176 ? -36.175 29.088 9.813 1.00 94.06 176 ASN A C 1
ATOM 1332 O O . ASN A 1 176 ? -35.563 30.107 10.136 1.00 94.06 176 ASN A O 1
ATOM 1336 N N . ALA A 1 177 ? -37.486 28.967 10.032 1.00 92.75 177 ALA A N 1
ATOM 1337 C CA . ALA A 1 177 ? -38.184 29.843 10.971 1.00 92.75 177 ALA A CA 1
ATOM 1338 C C . ALA A 1 177 ? -37.553 29.720 12.368 1.00 92.75 177 ALA A C 1
ATOM 1340 O O . ALA A 1 177 ? -37.098 28.636 12.739 1.00 92.75 177 ALA A O 1
ATOM 1341 N N . THR A 1 178 ? -37.540 30.805 13.150 1.00 91.75 178 THR A N 1
ATOM 1342 C CA . THR A 1 178 ? -36.954 30.772 14.496 1.00 91.75 178 THR A CA 1
ATOM 1343 C C . THR A 1 178 ? -37.548 29.643 15.324 1.00 91.75 178 THR A C 1
ATOM 1345 O O . THR A 1 178 ? -38.770 29.483 15.370 1.00 91.75 178 THR A O 1
ATOM 1348 N N . ALA A 1 179 ? -36.674 28.838 15.933 1.00 91.69 179 ALA A N 1
ATOM 1349 C CA . ALA A 1 179 ? -37.044 27.655 16.699 1.00 91.69 179 ALA A CA 1
ATOM 1350 C C . ALA A 1 179 ? -37.920 26.652 15.918 1.00 91.69 179 ALA A C 1
ATOM 1352 O O . ALA A 1 179 ? -38.723 25.937 16.509 1.00 91.69 179 ALA A O 1
ATOM 1353 N N . PHE A 1 180 ? -37.812 26.598 14.584 1.00 92.69 180 PHE A N 1
ATOM 1354 C CA . PHE A 1 180 ? -38.696 25.818 13.699 1.00 92.69 180 PHE A CA 1
ATOM 1355 C C . PHE A 1 180 ? -40.193 26.144 13.875 1.00 92.69 180 PHE A C 1
ATOM 1357 O O . PHE A 1 180 ? -41.053 25.298 13.639 1.00 92.69 180 PHE A O 1
ATOM 1364 N N . GLY A 1 181 ? -40.516 27.362 14.323 1.00 91.12 181 GLY A N 1
ATOM 1365 C CA . GLY A 1 181 ? -41.886 27.781 14.631 1.00 91.12 181 GLY A CA 1
ATOM 1366 C C . GLY A 1 181 ? -42.434 27.255 15.964 1.00 91.12 181 GLY A C 1
ATOM 1367 O O . GLY A 1 181 ? -43.602 27.486 16.264 1.00 91.12 181 GLY A O 1
ATOM 1368 N N . ASP A 1 182 ? -41.615 26.585 16.779 1.00 89.81 182 ASP A N 1
ATOM 1369 C CA . ASP A 1 182 ? -41.993 26.073 18.096 1.00 89.81 182 ASP A CA 1
ATOM 1370 C C . ASP A 1 182 ? -41.057 26.622 19.176 1.00 89.81 182 ASP A C 1
ATOM 1372 O O . ASP A 1 182 ? -39.914 26.191 19.318 1.00 89.81 182 ASP A O 1
ATOM 1376 N N . GLY A 1 183 ? -41.574 27.557 19.976 1.00 88.31 183 GLY A N 1
ATOM 1377 C CA . GLY A 1 183 ? -40.822 28.240 21.031 1.00 88.31 183 GLY A CA 1
ATOM 1378 C C . GLY A 1 183 ? -40.374 27.359 22.201 1.00 88.31 183 GLY A C 1
ATOM 1379 O O . GLY A 1 183 ? -39.701 27.865 23.088 1.00 88.31 183 GLY A O 1
ATOM 1380 N N . SER A 1 184 ? -40.734 26.071 22.230 1.00 90.06 184 SER A N 1
ATOM 1381 C CA . SER A 1 184 ? -40.168 25.102 23.179 1.00 90.06 184 SER A CA 1
ATOM 1382 C C . SER A 1 184 ? -38.877 24.450 22.669 1.00 90.06 184 SER A C 1
ATOM 1384 O O . SER A 1 184 ? -38.319 23.605 23.366 1.00 90.06 184 SER A O 1
ATOM 1386 N N . ASN A 1 185 ? -38.435 24.738 21.438 1.00 92.06 185 ASN A N 1
ATOM 1387 C CA . ASN A 1 185 ? -37.142 24.272 20.937 1.00 92.06 185 ASN A CA 1
ATOM 1388 C C . ASN A 1 185 ? -36.025 25.179 21.474 1.00 92.06 185 ASN A C 1
ATOM 1390 O O . ASN A 1 185 ? -35.869 26.311 21.022 1.00 92.06 185 ASN A O 1
ATOM 1394 N N . ASP A 1 186 ? -35.230 24.647 22.401 1.00 87.00 186 ASP A N 1
ATOM 1395 C CA . ASP A 1 186 ? -34.196 25.402 23.123 1.00 87.00 186 ASP A CA 1
ATOM 1396 C C . ASP A 1 186 ? -32.867 25.470 22.351 1.00 87.00 186 ASP A C 1
ATOM 1398 O O . ASP A 1 186 ? -32.028 26.338 22.587 1.00 87.00 186 ASP A O 1
ATOM 1402 N N . GLY A 1 187 ? -32.640 24.548 21.412 1.00 92.31 187 GLY A N 1
ATOM 1403 C CA . GLY A 1 187 ? -31.404 24.515 20.637 1.00 92.31 187 GLY A CA 1
ATOM 1404 C C . GLY A 1 187 ? -31.358 23.395 19.608 1.00 92.31 187 GLY A C 1
ATOM 1405 O O . GLY A 1 187 ? -31.795 22.273 19.861 1.00 92.31 187 GLY A O 1
ATOM 1406 N N . ALA A 1 188 ? -30.789 23.691 18.445 1.00 95.12 188 ALA A N 1
ATOM 1407 C CA . ALA A 1 188 ? -30.391 22.691 17.471 1.00 95.12 188 ALA A CA 1
ATOM 1408 C C . ALA A 1 188 ? -29.033 22.143 17.924 1.00 95.12 188 ALA A C 1
ATOM 1410 O O . ALA A 1 188 ? -28.140 22.920 18.250 1.00 95.12 188 ALA A O 1
ATOM 1411 N N . ARG A 1 189 ? -28.887 20.823 18.033 1.00 93.19 189 ARG A N 1
ATOM 1412 C CA . ARG A 1 189 ? -27.748 20.154 18.689 1.00 93.19 189 ARG A CA 1
ATOM 1413 C C . ARG A 1 189 ? -26.830 19.424 17.729 1.00 93.19 189 ARG A C 1
ATOM 1415 O O . ARG A 1 189 ? -25.637 19.342 17.993 1.00 93.19 189 ARG A O 1
ATOM 1422 N N . SER A 1 190 ? -27.391 18.885 16.658 1.00 96.38 190 SER A N 1
ATOM 1423 C CA . SER A 1 190 ? -26.680 18.067 15.684 1.00 96.38 190 SER A CA 1
ATOM 1424 C C . SER A 1 190 ? -27.205 18.359 14.288 1.00 96.38 190 SER A C 1
ATOM 1426 O O . SER A 1 190 ? -28.387 18.662 14.116 1.00 96.38 190 SER A O 1
ATOM 1428 N N . ILE A 1 191 ? -26.329 18.279 13.291 1.00 97.06 191 ILE A N 1
ATOM 1429 C CA . ILE A 1 191 ? -26.688 18.413 11.882 1.00 97.06 191 ILE A CA 1
ATOM 1430 C C . ILE A 1 191 ? -25.923 17.376 11.060 1.00 97.06 191 ILE A C 1
ATOM 1432 O O . ILE A 1 191 ? -24.755 17.110 11.327 1.00 97.06 191 ILE A O 1
ATOM 1436 N N . ALA A 1 192 ? -26.586 16.763 10.083 1.00 96.44 192 ALA A N 1
ATOM 1437 C CA . ALA A 1 192 ? -25.962 15.819 9.161 1.00 96.44 192 ALA A CA 1
ATOM 1438 C C . ALA A 1 192 ? -26.643 15.850 7.791 1.00 96.44 192 ALA A C 1
ATOM 1440 O O . ALA A 1 192 ? -27.826 16.181 7.675 1.00 96.44 192 ALA A O 1
ATOM 1441 N N . ALA A 1 193 ? -25.895 15.467 6.758 1.00 94.12 193 ALA A N 1
ATOM 1442 C CA . ALA A 1 193 ? -26.437 15.218 5.431 1.00 94.12 193 ALA A CA 1
ATOM 1443 C C . ALA A 1 193 ? -26.748 13.725 5.258 1.00 94.12 193 ALA A C 1
ATOM 1445 O O . ALA A 1 193 ? -25.907 12.868 5.539 1.00 94.12 193 ALA A O 1
ATOM 1446 N N . TYR A 1 194 ? -27.943 13.414 4.768 1.00 95.00 194 TYR A N 1
ATOM 1447 C CA . TYR A 1 194 ? -28.389 12.055 4.476 1.00 95.00 194 TYR A CA 1
ATOM 1448 C C . TYR A 1 194 ? -29.317 12.070 3.263 1.00 95.00 194 TYR A C 1
ATOM 1450 O O . TYR A 1 194 ? -30.160 12.954 3.156 1.00 95.00 194 TYR A O 1
ATOM 1458 N N . ASP A 1 195 ? -29.133 11.122 2.342 1.00 91.31 195 ASP A N 1
ATOM 1459 C CA . ASP A 1 195 ? -29.978 10.946 1.149 1.00 91.31 195 ASP A CA 1
ATOM 1460 C C . ASP A 1 195 ? -30.287 12.261 0.398 1.00 91.31 195 ASP A C 1
ATOM 1462 O O . ASP A 1 195 ? -31.430 12.617 0.114 1.00 91.31 195 ASP A O 1
ATOM 1466 N N . GLY A 1 196 ? -29.240 13.058 0.159 1.00 89.06 196 GLY A N 1
ATOM 1467 C CA . GLY A 1 196 ? -29.365 14.330 -0.554 1.00 89.06 196 GLY A CA 1
ATOM 1468 C C . GLY A 1 196 ? -30.112 15.437 0.204 1.00 89.06 196 GLY A C 1
ATOM 1469 O O . GLY A 1 196 ? -30.502 16.418 -0.420 1.00 89.06 196 GLY A O 1
ATOM 1470 N N . LYS A 1 197 ? -30.314 15.308 1.521 1.00 92.38 197 LYS A N 1
ATOM 1471 C CA . LYS A 1 197 ? -31.012 16.292 2.364 1.00 92.38 197 LYS A CA 1
ATOM 1472 C C . LYS A 1 197 ? -30.251 16.601 3.650 1.00 92.38 197 LYS A C 1
ATOM 1474 O O . LYS A 1 197 ? -29.372 15.849 4.070 1.00 92.38 197 LYS A O 1
ATOM 1479 N N . VAL A 1 198 ? -30.633 17.699 4.304 1.00 94.69 198 VAL A N 1
ATOM 1480 C CA . VAL A 1 198 ? -30.099 18.127 5.607 1.00 94.69 198 VAL A CA 1
ATOM 1481 C C . VAL A 1 198 ? -31.052 17.722 6.727 1.00 94.69 198 VAL A C 1
ATOM 1483 O O . VAL A 1 198 ? -32.258 17.957 6.642 1.00 94.69 198 VAL A O 1
ATOM 1486 N N . TYR A 1 199 ? -30.500 17.149 7.792 1.00 97.06 199 TYR A N 1
ATOM 1487 C CA . TYR A 1 199 ? -31.221 16.716 8.984 1.00 97.06 199 TYR A CA 1
ATOM 1488 C C . TYR A 1 199 ? -30.666 17.420 10.212 1.00 97.06 199 TYR A C 1
ATOM 1490 O O . TYR A 1 199 ? -29.451 17.511 10.369 1.00 97.06 199 TYR A O 1
ATOM 1498 N N . VAL A 1 200 ? -31.552 17.899 11.085 1.00 97.31 200 VAL A N 1
ATOM 1499 C CA . VAL A 1 200 ? -31.187 18.650 12.289 1.00 97.31 200 VAL A CA 1
ATOM 1500 C C . VAL A 1 200 ? -31.856 18.043 13.511 1.00 97.31 200 VAL A C 1
ATOM 1502 O O . VAL A 1 200 ? -33.085 17.980 13.601 1.00 97.31 200 VAL A O 1
ATOM 1505 N N . GLY A 1 201 ? -31.031 17.610 14.459 1.00 96.25 201 GLY A N 1
ATOM 1506 C CA . GLY A 1 201 ? -31.458 17.164 15.773 1.00 96.25 201 GLY A CA 1
ATOM 1507 C C . GLY A 1 201 ? -31.640 18.346 16.720 1.00 96.25 201 GLY A C 1
ATOM 1508 O O . GLY A 1 201 ? -30.800 19.245 16.772 1.00 96.25 201 GLY A O 1
ATOM 1509 N N . VAL A 1 202 ? -32.742 18.368 17.465 1.00 95.12 202 VAL A N 1
ATOM 1510 C CA . VAL A 1 202 ? -33.158 19.516 18.284 1.00 95.12 202 VAL A CA 1
ATOM 1511 C C . VAL A 1 202 ? -33.515 19.070 19.702 1.00 95.12 202 VAL A C 1
ATOM 1513 O O . VAL A 1 202 ? -34.144 18.023 19.899 1.00 95.12 202 VAL A O 1
ATOM 1516 N N . GLN A 1 203 ? -33.120 19.889 20.679 1.00 92.12 203 GLN A N 1
ATOM 1517 C CA . GLN A 1 203 ? -33.582 19.813 22.060 1.00 92.12 203 GLN A CA 1
ATOM 1518 C C . GLN A 1 203 ? -34.921 20.538 22.217 1.00 92.12 203 GLN A C 1
ATOM 1520 O O . GLN A 1 203 ? -35.080 21.667 21.745 1.00 92.12 203 GLN A O 1
ATOM 1525 N N . ASN A 1 204 ? -35.858 19.919 22.936 1.00 89.19 204 ASN A N 1
ATOM 1526 C CA . ASN A 1 204 ? -37.127 20.545 23.293 1.00 89.19 204 ASN A CA 1
ATOM 1527 C C . ASN A 1 204 ? -37.390 20.484 24.802 1.00 89.19 204 ASN A C 1
ATOM 1529 O O . ASN A 1 204 ? -37.373 19.399 25.392 1.00 89.19 204 ASN A O 1
ATOM 1533 N N . GLY A 1 205 ? -37.751 21.626 25.390 1.00 79.50 205 GLY A N 1
ATOM 1534 C CA . GLY A 1 205 ? -38.004 21.788 26.824 1.00 79.50 205 GLY A CA 1
ATOM 1535 C C . GLY A 1 205 ? -39.153 20.941 27.388 1.00 79.50 205 GLY A C 1
ATOM 1536 O O . GLY A 1 205 ? -39.235 20.755 28.598 1.00 79.50 205 GLY A O 1
ATOM 1537 N N . ASN A 1 206 ? -40.005 20.348 26.542 1.00 79.81 206 ASN A N 1
ATOM 1538 C CA . ASN A 1 206 ? -41.061 19.415 26.965 1.00 79.81 206 ASN A CA 1
ATOM 1539 C C . ASN A 1 206 ? -40.606 17.943 27.011 1.00 79.81 206 ASN A C 1
ATOM 1541 O O . ASN A 1 206 ? -41.447 17.047 26.923 1.00 79.81 206 ASN A O 1
ATOM 1545 N N . ALA A 1 207 ? -39.296 17.685 27.089 1.00 71.44 207 ALA A N 1
ATOM 1546 C CA . ALA A 1 207 ? -38.702 16.346 27.030 1.00 71.44 207 ALA A CA 1
ATOM 1547 C C . ALA A 1 207 ? -39.129 15.552 25.779 1.00 71.44 207 ALA A C 1
ATOM 1549 O O . ALA A 1 207 ? -39.578 14.404 25.861 1.00 71.44 207 ALA A O 1
ATOM 1550 N N . ARG A 1 208 ? -39.020 16.208 24.616 1.00 82.25 208 ARG A N 1
ATOM 1551 C CA . ARG A 1 208 ? -39.323 15.627 23.301 1.00 82.25 208 ARG A CA 1
ATOM 1552 C C . ARG A 1 208 ? -38.180 15.870 22.326 1.00 82.25 208 ARG A C 1
ATOM 1554 O O . ARG A 1 208 ? -38.164 16.900 21.660 1.00 82.25 208 ARG A O 1
ATOM 1561 N N . ALA A 1 209 ? -37.262 14.921 22.204 1.00 89.00 209 ALA A N 1
ATOM 1562 C CA . ALA A 1 209 ? -36.237 14.935 21.167 1.00 89.00 209 ALA A CA 1
ATOM 1563 C C . ALA A 1 209 ? -36.890 15.081 19.782 1.00 89.00 209 ALA A C 1
ATOM 1565 O O . ALA A 1 209 ? -37.867 14.390 19.476 1.00 89.00 209 ALA A O 1
ATOM 1566 N N . ARG A 1 210 ? -36.374 15.990 18.948 1.00 93.12 210 ARG A N 1
ATOM 1567 C CA . ARG A 1 210 ? -36.922 16.249 17.608 1.00 93.12 210 ARG A CA 1
ATOM 1568 C C . ARG A 1 210 ? -35.867 16.095 16.533 1.00 93.12 210 ARG A C 1
ATOM 1570 O O . ARG A 1 210 ? -34.710 16.449 16.741 1.00 93.12 210 ARG A O 1
ATOM 1577 N N . LEU A 1 211 ? -36.307 15.625 15.372 1.00 95.56 211 LEU A N 1
ATOM 1578 C CA . LEU A 1 211 ? -35.508 15.563 14.159 1.00 95.56 211 LEU A CA 1
ATOM 1579 C C . LEU A 1 211 ? -36.266 16.283 13.047 1.00 95.56 211 LEU A C 1
ATOM 1581 O O . LEU A 1 211 ? -37.392 15.905 12.729 1.00 95.56 211 LEU A O 1
ATOM 1585 N N . TYR A 1 212 ? -35.658 17.304 12.457 1.00 95.75 212 TYR A N 1
ATOM 1586 C CA . TYR A 1 212 ? -36.221 18.010 11.310 1.00 95.75 212 TYR A CA 1
ATOM 1587 C C . TYR A 1 212 ? -35.424 17.684 10.054 1.00 95.75 212 TYR A C 1
ATOM 1589 O O . TYR A 1 212 ? -34.197 17.625 10.095 1.00 95.75 212 TYR A O 1
ATOM 1597 N N . ARG A 1 213 ? -36.124 17.500 8.937 1.00 95.19 213 ARG A N 1
ATOM 1598 C CA . ARG A 1 213 ? -35.543 17.310 7.606 1.00 95.19 213 ARG A CA 1
ATOM 1599 C C . ARG A 1 213 ? -35.842 18.523 6.739 1.00 95.19 213 ARG A C 1
ATOM 1601 O O . ARG A 1 213 ? -36.988 18.963 6.692 1.00 95.19 213 ARG A O 1
ATOM 1608 N N . TYR A 1 214 ? -34.831 19.021 6.044 1.00 93.38 214 TYR A N 1
ATOM 1609 C CA . TYR A 1 214 ? -34.976 20.091 5.066 1.00 93.38 214 TYR A CA 1
ATOM 1610 C C . TYR A 1 214 ? -35.475 19.530 3.728 1.00 93.38 214 TYR A C 1
ATOM 1612 O O . TYR A 1 214 ? -34.876 18.599 3.188 1.00 93.38 214 TYR A O 1
ATOM 1620 N N . ASP A 1 215 ? -36.583 20.063 3.214 1.00 81.62 215 ASP A N 1
ATOM 1621 C CA . ASP A 1 215 ? -37.329 19.513 2.072 1.00 81.62 215 ASP A CA 1
ATOM 1622 C C . ASP A 1 215 ? -37.449 20.446 0.857 1.00 81.62 215 ASP A C 1
ATOM 1624 O O . ASP A 1 215 ? -37.963 20.023 -0.178 1.00 81.62 215 ASP A O 1
ATOM 1628 N N . GLY A 1 216 ? -36.981 21.691 0.928 1.00 74.12 216 GLY A N 1
ATOM 1629 C CA . GLY A 1 216 ? -37.195 22.669 -0.141 1.00 74.12 216 GLY A CA 1
ATOM 1630 C C . GLY A 1 216 ? -36.407 23.958 0.072 1.00 74.12 216 GLY A C 1
ATOM 1631 O O . GLY A 1 216 ? -35.762 24.096 1.097 1.00 74.12 216 GLY A O 1
ATOM 1632 N N . PRO A 1 217 ? -36.404 24.899 -0.884 1.00 72.38 217 PRO A N 1
ATOM 1633 C CA . PRO A 1 217 ? -35.473 26.030 -0.902 1.00 72.38 217 PRO A CA 1
ATOM 1634 C C . PRO A 1 217 ? -35.813 27.165 0.078 1.00 72.38 217 PRO A C 1
ATOM 1636 O O . PRO A 1 217 ? -35.068 28.143 0.150 1.00 72.38 217 PRO A O 1
ATOM 1639 N N . THR A 1 218 ? -36.933 27.100 0.802 1.00 74.06 218 THR A N 1
ATOM 1640 C CA . THR A 1 218 ? -37.419 28.192 1.656 1.00 74.06 218 THR A CA 1
ATOM 1641 C C . THR A 1 218 ? -37.256 27.900 3.146 1.00 74.06 218 THR A C 1
ATOM 1643 O O . THR A 1 218 ? -37.071 26.763 3.570 1.00 74.06 218 THR A O 1
ATOM 1646 N N . THR A 1 219 ? -37.361 28.943 3.975 1.00 72.62 219 THR A N 1
ATOM 1647 C CA . THR A 1 219 ? -37.230 28.846 5.440 1.00 72.62 219 THR A CA 1
ATOM 1648 C C . THR A 1 219 ? -38.335 28.040 6.126 1.00 72.62 219 THR A C 1
ATOM 1650 O O . THR A 1 219 ? -38.199 27.691 7.300 1.00 72.62 219 THR A O 1
ATOM 1653 N N . ASN A 1 220 ? -39.421 27.735 5.413 1.00 76.06 220 ASN A N 1
ATOM 1654 C CA . ASN A 1 220 ? -40.559 26.974 5.926 1.00 76.06 220 ASN A CA 1
ATOM 1655 C C . ASN A 1 220 ? -40.542 25.502 5.492 1.00 76.06 220 ASN A C 1
ATOM 1657 O O . ASN A 1 220 ? -41.390 24.736 5.943 1.00 76.06 220 ASN A O 1
ATOM 1661 N N . ASP A 1 221 ? -39.582 25.089 4.663 1.00 85.25 221 ASP A N 1
ATOM 1662 C CA . ASP A 1 221 ? -39.529 23.734 4.109 1.00 85.25 221 ASP A CA 1
ATOM 1663 C C . ASP A 1 221 ? -38.824 22.758 5.064 1.00 85.25 221 ASP A C 1
ATOM 1665 O O . ASP A 1 221 ? -37.872 22.070 4.695 1.00 85.25 221 ASP A O 1
ATOM 1669 N N . TRP A 1 222 ? -39.277 22.709 6.317 1.00 93.44 222 TRP A N 1
ATOM 1670 C CA . TRP A 1 222 ? -38.785 21.772 7.327 1.00 93.44 222 TRP A CA 1
ATOM 1671 C C . TRP A 1 222 ? -39.889 20.825 7.776 1.00 93.44 222 TRP A C 1
ATOM 1673 O O . TRP A 1 222 ? -40.902 21.244 8.334 1.00 93.44 222 TRP A O 1
ATOM 1683 N N . THR A 1 223 ? -39.652 19.529 7.603 1.00 93.31 223 THR A N 1
ATOM 1684 C CA . THR A 1 223 ? -40.561 18.478 8.062 1.00 93.31 223 THR A CA 1
ATOM 1685 C C . THR A 1 223 ? -40.074 17.906 9.384 1.00 93.31 223 THR A C 1
ATOM 1687 O O . THR A 1 223 ? -38.960 17.385 9.468 1.00 93.31 223 THR A O 1
ATOM 1690 N N . LEU A 1 224 ? -40.919 17.964 10.417 1.00 93.38 224 LEU A N 1
ATOM 1691 C CA . LEU A 1 224 ? -40.692 17.251 11.674 1.00 93.38 224 LEU A CA 1
ATOM 1692 C C . LEU A 1 224 ? -40.892 15.747 11.456 1.00 93.38 224 LEU A C 1
ATOM 1694 O O . LEU A 1 224 ? -41.977 15.303 11.082 1.00 93.38 224 LEU A O 1
ATOM 1698 N N . LEU A 1 225 ? -39.856 14.965 11.735 1.00 92.81 225 LEU A N 1
ATOM 1699 C CA . LEU A 1 225 ? -39.910 13.511 11.738 1.00 92.81 225 LEU A CA 1
ATOM 1700 C C . LEU A 1 225 ? -40.202 13.017 13.156 1.00 92.81 225 LEU A C 1
ATOM 1702 O O . LEU A 1 225 ? -39.547 13.420 14.118 1.00 92.81 225 LEU A O 1
ATOM 1706 N N . THR A 1 226 ? -41.186 12.130 13.284 1.00 83.75 226 THR A N 1
ATOM 1707 C CA . THR A 1 226 ? -41.593 11.532 14.562 1.00 83.75 226 THR A CA 1
ATOM 1708 C C . THR A 1 226 ? -41.335 10.030 14.557 1.00 83.75 226 THR A C 1
ATOM 1710 O O . THR A 1 226 ? -41.636 9.357 13.574 1.00 83.75 226 THR A O 1
ATOM 1713 N N . GLY A 1 227 ? -40.831 9.493 15.665 1.00 82.19 227 GLY A N 1
ATOM 1714 C CA . GLY A 1 227 ? -40.532 8.071 15.837 1.00 82.19 227 GLY A CA 1
ATOM 1715 C C . GLY A 1 227 ? -40.424 7.702 17.316 1.00 82.19 227 GLY A C 1
ATOM 1716 O O . GLY A 1 227 ? -40.677 8.532 18.182 1.00 82.19 227 GLY A O 1
ATOM 1717 N N . GLY A 1 228 ? -40.031 6.466 17.633 1.00 77.94 228 GLY A N 1
ATOM 1718 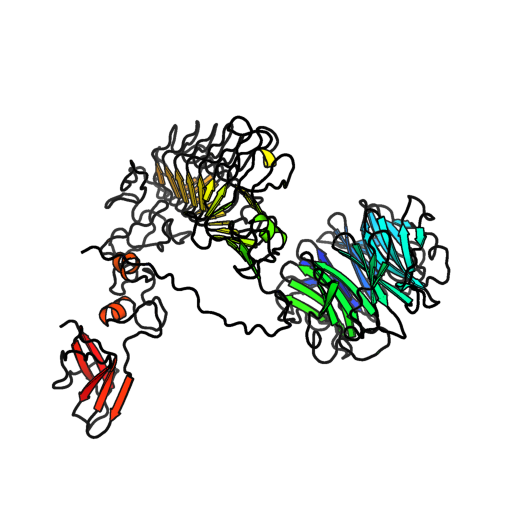C CA . GLY A 1 228 ? -39.939 6.017 19.032 1.00 77.94 228 GLY A CA 1
ATOM 1719 C C . GLY A 1 228 ? -38.955 6.826 19.896 1.00 77.94 228 GLY A C 1
ATOM 1720 O O . GLY A 1 228 ? -39.163 6.947 21.101 1.00 77.94 228 GLY A O 1
ATOM 1721 N N . PHE A 1 229 ? -37.963 7.474 19.275 1.00 81.69 229 PHE A N 1
ATOM 1722 C CA . PHE A 1 229 ? -37.005 8.367 19.934 1.00 81.69 229 PHE A CA 1
ATOM 1723 C C . PHE A 1 229 ? -37.630 9.654 20.511 1.00 81.69 229 PHE A C 1
ATOM 1725 O O . PHE A 1 229 ? -36.966 10.360 21.262 1.00 81.69 229 PHE A O 1
ATOM 1732 N N . THR A 1 230 ? -38.883 10.002 20.190 1.00 78.25 230 THR A N 1
ATOM 1733 C CA . THR A 1 230 ? -39.492 11.267 20.649 1.00 78.25 230 THR A CA 1
ATOM 1734 C C . THR A 1 230 ? -39.999 11.220 22.093 1.00 78.25 230 THR A C 1
ATOM 1736 O O . THR A 1 230 ? -40.315 12.267 22.654 1.00 78.25 230 THR A O 1
ATOM 1739 N N . ASN A 1 231 ? -40.124 10.031 22.696 1.00 78.19 231 ASN A N 1
ATOM 1740 C CA . ASN A 1 231 ? -40.726 9.845 24.019 1.00 78.19 231 ASN A CA 1
ATOM 1741 C C . ASN A 1 231 ? -39.674 9.482 25.081 1.00 78.19 231 ASN A C 1
ATOM 1743 O O . ASN A 1 231 ? -39.049 8.420 25.032 1.00 78.19 231 ASN A O 1
ATOM 1747 N N . GLY A 1 232 ? -39.519 10.353 26.083 1.00 79.50 232 GLY A N 1
ATOM 1748 C CA . GLY A 1 232 ? -38.589 10.153 27.203 1.00 79.50 232 GLY A CA 1
ATOM 1749 C C . GLY A 1 232 ? -37.141 10.567 26.911 1.00 79.50 232 GLY A C 1
ATOM 1750 O O . GLY A 1 232 ? -36.252 10.266 27.710 1.00 79.50 232 GLY A O 1
ATOM 1751 N N . PHE A 1 233 ? -36.917 11.257 25.792 1.00 87.94 233 PHE A N 1
ATOM 1752 C CA . PHE A 1 233 ? -35.649 11.870 25.401 1.00 87.94 233 PHE A CA 1
ATOM 1753 C C . PHE A 1 233 ? -35.839 13.358 25.196 1.00 87.94 233 PHE A C 1
ATOM 1755 O O . PHE A 1 233 ? -36.892 13.793 24.738 1.00 87.94 233 PHE A O 1
ATOM 1762 N N . VAL A 1 234 ? -34.817 14.134 25.517 1.00 89.12 234 VAL A N 1
ATOM 1763 C CA . VAL A 1 234 ? -34.906 15.597 25.554 1.00 89.12 234 VAL A CA 1
ATOM 1764 C C . VAL A 1 234 ? -34.304 16.214 24.302 1.00 89.12 234 VAL A C 1
ATOM 1766 O O . VAL A 1 234 ? -34.724 17.293 23.892 1.00 89.12 234 VAL A O 1
ATOM 1769 N N . GLU A 1 235 ? -33.392 15.493 23.650 1.00 91.31 235 GLU A N 1
ATOM 1770 C CA . GLU A 1 235 ? -32.682 15.951 22.463 1.00 91.31 235 GLU A CA 1
ATOM 1771 C C . GLU A 1 235 ? -32.210 14.808 21.562 1.00 91.31 235 GLU A C 1
ATOM 1773 O O . GLU A 1 235 ? -31.978 13.681 22.009 1.00 91.31 235 GLU A O 1
ATOM 1778 N N . VAL A 1 236 ? -32.034 15.139 20.281 1.00 94.50 236 VAL A N 1
ATOM 1779 C CA . VAL A 1 236 ? -31.217 14.363 19.342 1.00 94.50 236 VAL A CA 1
ATOM 1780 C C . VAL A 1 236 ? -29.815 14.970 19.348 1.00 94.50 236 VAL A C 1
ATOM 1782 O O . VAL A 1 236 ? -29.573 16.039 18.778 1.00 94.50 236 VAL A O 1
ATOM 1785 N N . ARG A 1 237 ? -28.907 14.314 20.067 1.00 93.00 237 ARG A N 1
ATOM 1786 C CA . ARG A 1 237 ? -27.614 14.860 20.474 1.00 93.00 237 ARG A CA 1
ATOM 1787 C C . ARG A 1 237 ? -26.533 14.717 19.411 1.00 93.00 237 ARG A C 1
ATOM 1789 O O . ARG A 1 237 ? -25.713 15.620 19.269 1.00 93.00 237 ARG A O 1
ATOM 1796 N N . SER A 1 238 ? -26.556 13.629 18.652 1.00 95.25 238 SER A N 1
ATOM 1797 C CA . SER A 1 238 ? -25.584 13.341 17.597 1.00 95.25 238 SER A CA 1
ATOM 1798 C C . SER A 1 238 ? -26.264 12.720 16.380 1.00 95.25 238 SER A C 1
ATOM 1800 O O . SER A 1 238 ? -27.304 12.072 16.502 1.00 95.25 238 SER A O 1
ATOM 1802 N N . LEU A 1 239 ? -25.682 12.948 15.201 1.00 96.81 239 LEU A N 1
ATOM 1803 C CA . LEU A 1 239 ? -26.135 12.402 13.924 1.00 96.81 239 LEU A CA 1
ATOM 1804 C C . LEU A 1 239 ? -24.929 11.917 13.120 1.00 96.81 239 LEU A C 1
ATOM 1806 O O . LEU A 1 239 ? -23.889 12.575 13.115 1.00 96.81 239 LEU A O 1
ATOM 1810 N N . ALA A 1 240 ? -25.078 10.798 12.417 1.00 95.38 240 ALA A N 1
ATOM 1811 C CA . ALA A 1 240 ? -24.093 10.309 11.459 1.00 95.38 240 ALA A CA 1
ATOM 1812 C C . ALA A 1 240 ? -24.763 9.483 10.358 1.00 95.38 240 ALA A C 1
ATOM 1814 O O . ALA A 1 240 ? -25.734 8.776 10.607 1.00 95.38 240 ALA A O 1
ATOM 1815 N N . THR A 1 241 ? -24.220 9.535 9.145 1.00 94.38 241 THR A N 1
ATOM 1816 C CA . THR A 1 241 ? -24.696 8.712 8.027 1.00 94.38 241 THR A CA 1
ATOM 1817 C C . THR A 1 241 ? -23.766 7.524 7.843 1.00 94.38 241 THR A C 1
ATOM 1819 O O . THR A 1 241 ? -22.577 7.712 7.601 1.00 94.38 241 THR A O 1
ATOM 1822 N N . TYR A 1 242 ? -24.302 6.309 7.948 1.00 92.75 242 TYR A N 1
ATOM 1823 C CA . TYR A 1 242 ? -23.554 5.056 7.853 1.00 92.75 242 TYR A CA 1
ATOM 1824 C C . TYR A 1 242 ? -24.371 4.011 7.092 1.00 92.75 242 TYR A C 1
ATOM 1826 O O . TYR A 1 242 ? -25.564 3.871 7.347 1.00 92.75 242 TYR A O 1
ATOM 1834 N N . ASP A 1 243 ? -23.731 3.286 6.170 1.00 87.94 243 ASP A N 1
ATOM 1835 C CA . ASP A 1 243 ? -24.336 2.165 5.429 1.00 87.94 243 ASP A CA 1
ATOM 1836 C C . ASP A 1 243 ? -25.721 2.491 4.829 1.00 87.94 243 ASP A C 1
ATOM 1838 O O . ASP A 1 243 ? -26.712 1.788 5.023 1.00 87.94 243 ASP A O 1
ATOM 1842 N N . GLY A 1 244 ? -25.812 3.648 4.161 1.00 89.00 244 GLY A N 1
ATOM 1843 C CA . GLY A 1 244 ? -27.047 4.104 3.518 1.00 89.00 244 GLY A CA 1
ATOM 1844 C C . GLY A 1 244 ? -28.186 4.457 4.480 1.00 89.00 244 GLY A C 1
ATOM 1845 O O . GLY A 1 244 ? -29.327 4.539 4.039 1.00 89.00 244 GLY A O 1
ATOM 1846 N N . LYS A 1 245 ? -27.906 4.675 5.771 1.00 93.69 245 LYS A N 1
ATOM 1847 C CA . LYS A 1 245 ? -28.889 5.057 6.798 1.00 93.69 245 LYS A CA 1
ATOM 1848 C C . LYS A 1 245 ? -28.419 6.267 7.596 1.00 93.69 245 LYS A C 1
ATOM 1850 O O . LYS A 1 245 ? -27.219 6.525 7.712 1.00 93.69 245 LYS A O 1
ATOM 1855 N N . LEU A 1 246 ? -29.368 6.972 8.206 1.00 95.81 246 LEU A N 1
ATOM 1856 C CA . LEU A 1 246 ? -29.092 8.015 9.192 1.00 95.81 246 LEU A CA 1
ATOM 1857 C C . LEU A 1 246 ? -29.167 7.426 10.602 1.00 95.81 246 LEU A C 1
ATOM 1859 O O . LEU A 1 246 ? -30.218 6.950 11.023 1.00 95.81 246 LEU A O 1
ATOM 1863 N N . PHE A 1 247 ? -28.069 7.495 11.341 1.00 95.62 247 PHE A N 1
ATOM 1864 C CA . PHE A 1 247 ? -27.998 7.159 12.756 1.00 95.62 247 PHE A CA 1
ATOM 1865 C C . PHE A 1 247 ? -28.151 8.419 13.598 1.00 95.62 247 PHE A C 1
ATOM 1867 O O . PHE A 1 247 ? -27.610 9.474 13.262 1.00 95.62 247 PHE A O 1
ATOM 1874 N N . LEU A 1 248 ? -28.888 8.299 14.697 1.00 94.50 248 LEU A N 1
ATOM 1875 C CA . LEU A 1 248 ? -29.141 9.386 15.630 1.00 94.50 248 LEU A CA 1
ATOM 1876 C C . LEU A 1 248 ? -28.980 8.908 17.073 1.00 94.50 248 LEU A C 1
ATOM 1878 O O . LEU A 1 248 ? -29.556 7.896 17.477 1.00 94.50 248 LEU A O 1
ATOM 1882 N N . GLY A 1 249 ? -28.186 9.643 17.843 1.00 94.12 249 GLY A N 1
ATOM 1883 C CA . GLY A 1 249 ? -28.003 9.436 19.274 1.00 94.12 249 GLY A CA 1
ATOM 1884 C C . GLY A 1 249 ? -28.897 10.377 20.065 1.00 94.12 249 GLY A C 1
ATOM 1885 O O . GLY A 1 249 ? -28.976 11.568 19.755 1.00 94.12 249 GLY A O 1
ATOM 1886 N N . THR A 1 250 ? -29.581 9.868 21.082 1.00 92.56 250 THR A N 1
ATOM 1887 C CA . THR A 1 250 ? -30.436 10.682 21.955 1.00 92.56 250 THR A CA 1
ATOM 1888 C C . THR A 1 250 ? -29.715 11.090 23.241 1.00 92.56 250 THR A C 1
ATOM 1890 O O . THR A 1 250 ? -28.660 10.552 23.578 1.00 92.56 250 THR A O 1
ATOM 1893 N N . ALA A 1 251 ? -30.296 12.036 23.980 1.00 90.06 251 ALA A N 1
ATOM 1894 C CA . ALA A 1 251 ? -29.986 12.217 25.396 1.00 90.06 251 ALA A CA 1
ATOM 1895 C C . ALA A 1 251 ? -31.259 12.343 26.244 1.00 90.06 251 ALA A C 1
ATOM 1897 O O . ALA A 1 251 ? -32.336 12.693 25.740 1.00 90.06 251 ALA A O 1
ATOM 1898 N N . SER A 1 252 ? -31.155 12.022 27.530 1.00 86.38 252 SER A N 1
ATOM 1899 C CA . SER A 1 252 ? -32.245 12.057 28.510 1.00 86.38 252 SER A CA 1
ATOM 1900 C C . SER A 1 252 ? -31.729 12.492 29.884 1.00 86.38 252 SER A C 1
ATOM 1902 O O . SER A 1 252 ? -30.533 12.492 30.133 1.00 86.38 252 SER A O 1
ATOM 1904 N N . TRP A 1 253 ? -32.637 12.853 30.793 1.00 81.50 253 TRP A N 1
ATOM 1905 C CA . TRP A 1 253 ? -32.307 13.138 32.201 1.00 81.50 253 TRP A CA 1
ATOM 1906 C C . TRP A 1 253 ? -32.731 12.021 33.158 1.00 81.50 253 TRP A C 1
ATOM 1908 O O . TRP A 1 253 ? -32.477 12.101 34.356 1.00 81.50 253 TRP A O 1
ATOM 1918 N N . ILE A 1 254 ? -33.469 11.025 32.659 1.00 79.50 254 ILE A N 1
ATOM 1919 C CA . ILE A 1 254 ? -34.179 10.047 33.500 1.00 79.50 254 ILE A CA 1
ATOM 1920 C C . ILE A 1 254 ? -33.950 8.595 33.078 1.00 79.50 254 ILE A C 1
ATOM 1922 O O . ILE A 1 254 ? -34.359 7.682 33.793 1.00 79.50 254 ILE A O 1
ATOM 1926 N N . LYS A 1 255 ? -33.341 8.368 31.911 1.00 82.88 255 LYS A N 1
ATOM 1927 C CA . LYS A 1 255 ? -33.013 7.039 31.391 1.00 82.88 255 LYS A CA 1
ATOM 1928 C C . LYS A 1 255 ? -31.733 7.091 30.550 1.00 82.88 255 LYS A C 1
ATOM 1930 O O . LYS A 1 255 ? -31.337 8.182 30.149 1.00 82.88 255 LYS A O 1
ATOM 1935 N N . PRO A 1 256 ? -31.103 5.947 30.255 1.00 86.44 256 PRO A N 1
ATOM 1936 C CA . PRO A 1 256 ? -29.987 5.917 29.323 1.00 86.44 256 PRO A CA 1
ATOM 1937 C C . PRO A 1 256 ? -30.360 6.440 27.928 1.00 86.44 256 PRO A C 1
ATOM 1939 O O . PRO A 1 256 ? -31.512 6.311 27.496 1.00 86.44 256 PRO A O 1
ATOM 1942 N N . CYS A 1 257 ? -29.378 7.005 27.226 1.00 87.50 257 CYS A N 1
ATOM 1943 C CA . CYS A 1 257 ? -29.456 7.345 25.813 1.00 87.50 257 CYS A CA 1
ATOM 1944 C C . CYS A 1 257 ? -29.744 6.112 24.962 1.00 87.50 257 CYS A C 1
ATOM 1946 O O . CYS A 1 257 ? -29.444 4.985 25.336 1.00 87.50 257 CYS A O 1
ATOM 1948 N N . GLU A 1 258 ? -30.305 6.337 23.783 1.00 90.88 258 GLU A N 1
ATOM 1949 C CA . GLU A 1 258 ? -30.530 5.311 22.778 1.00 90.88 258 GLU A CA 1
ATOM 1950 C C . GLU A 1 258 ? -29.895 5.750 21.457 1.00 90.88 258 GLU A C 1
ATOM 1952 O O . GLU A 1 258 ? -29.762 6.943 21.169 1.00 90.88 258 GLU A O 1
ATOM 1957 N N . VAL A 1 259 ? -29.546 4.768 20.627 1.00 91.62 259 VAL A N 1
ATOM 1958 C CA . VAL A 1 259 ? -29.147 5.002 19.239 1.00 91.62 259 VAL A CA 1
ATOM 1959 C C . VAL A 1 259 ? -30.199 4.403 18.322 1.00 91.62 259 VAL A C 1
ATOM 1961 O O . VAL A 1 259 ? -30.553 3.229 18.450 1.00 91.62 259 VAL A O 1
ATOM 1964 N N . TRP A 1 260 ? -30.698 5.217 17.402 1.00 92.44 260 TRP A N 1
ATOM 1965 C CA . TRP A 1 260 ? -31.707 4.832 16.425 1.00 92.44 260 TRP A CA 1
ATOM 1966 C C . TRP A 1 260 ? -31.145 4.959 15.012 1.00 92.44 260 TRP A C 1
ATOM 1968 O O . TRP A 1 260 ? -30.323 5.835 14.749 1.00 92.44 260 TRP A O 1
ATOM 1978 N N . GLN A 1 261 ? -31.623 4.121 14.097 1.00 92.81 261 GLN A N 1
ATOM 1979 C CA . GLN A 1 261 ? -31.364 4.244 12.664 1.00 92.81 261 GLN A CA 1
ATOM 1980 C C . GLN A 1 261 ? -32.648 4.620 11.915 1.00 92.81 261 GLN A C 1
ATOM 1982 O O . GLN A 1 261 ? -33.746 4.193 12.285 1.00 92.81 261 GLN A O 1
ATOM 1987 N N . TYR A 1 262 ? -32.492 5.383 10.840 1.00 94.38 262 TYR A N 1
ATOM 1988 C CA . TYR A 1 262 ? -33.538 5.794 9.915 1.00 94.38 262 TYR A CA 1
ATOM 1989 C C . TYR A 1 262 ? -33.137 5.418 8.489 1.00 94.38 262 TYR A C 1
ATOM 1991 O O . TYR A 1 262 ? -32.085 5.832 8.005 1.00 94.38 262 TYR A O 1
ATOM 1999 N N . ASP A 1 263 ? -33.982 4.632 7.827 1.00 91.31 263 ASP A N 1
ATOM 2000 C CA . ASP A 1 263 ? -33.764 4.109 6.469 1.00 91.31 263 ASP A CA 1
ATOM 2001 C C . ASP A 1 263 ? -34.392 4.985 5.366 1.00 91.31 263 ASP A C 1
ATOM 2003 O O . ASP A 1 263 ? -34.411 4.607 4.200 1.00 91.31 263 ASP A O 1
ATOM 2007 N N . GLY A 1 264 ? -34.923 6.162 5.719 1.00 90.56 264 GLY A N 1
ATOM 2008 C CA . GLY A 1 264 ? -35.701 7.017 4.812 1.00 90.56 264 GLY A CA 1
ATOM 2009 C C . GLY A 1 264 ? -37.220 6.843 4.935 1.00 90.56 264 GLY A C 1
ATOM 2010 O O . GLY A 1 264 ? -37.972 7.719 4.503 1.00 90.56 264 GLY A O 1
ATOM 2011 N N . ALA A 1 265 ? -37.692 5.786 5.597 1.00 89.38 265 ALA A N 1
ATOM 2012 C CA . ALA A 1 265 ? -39.112 5.506 5.802 1.00 89.38 265 ALA A CA 1
ATOM 2013 C C . ALA A 1 265 ? -39.477 5.290 7.279 1.00 89.38 265 ALA A C 1
ATOM 2015 O O . ALA A 1 265 ? -40.500 5.799 7.739 1.00 89.38 265 ALA A O 1
ATOM 2016 N N . SER A 1 266 ? -38.654 4.563 8.031 1.00 91.06 266 SER A N 1
ATOM 2017 C CA . SER A 1 266 ? -38.959 4.081 9.376 1.00 91.06 266 SER A CA 1
ATOM 2018 C C . SER A 1 266 ? -37.776 4.213 10.337 1.00 91.06 266 SER A C 1
ATOM 2020 O O . SER A 1 266 ? -36.618 4.262 9.925 1.00 91.06 266 SER A O 1
ATOM 2022 N N . PHE A 1 267 ? -38.079 4.287 11.636 1.00 92.50 267 PHE A N 1
ATOM 2023 C CA . PHE A 1 267 ? -37.079 4.329 12.704 1.00 92.50 267 PHE A CA 1
ATOM 2024 C C . PHE A 1 267 ? -36.990 2.978 13.408 1.00 92.50 267 PHE A C 1
ATOM 2026 O O . PHE A 1 267 ? -38.011 2.430 13.825 1.00 92.50 267 PHE A O 1
ATOM 2033 N N . THR A 1 268 ? -35.770 2.485 13.608 1.00 90.50 268 THR A N 1
ATOM 2034 C CA . THR A 1 268 ? -35.489 1.274 14.394 1.00 90.50 268 THR A CA 1
ATOM 2035 C C . THR A 1 268 ? -34.511 1.608 15.515 1.00 90.50 268 THR A C 1
ATOM 2037 O O . THR A 1 268 ? -33.557 2.349 15.289 1.00 90.50 268 THR A O 1
ATOM 2040 N N . SER A 1 269 ? -34.753 1.090 16.722 1.00 85.56 269 SER A N 1
ATOM 2041 C CA . SER A 1 269 ? -33.805 1.223 17.832 1.00 85.56 269 SER A CA 1
ATOM 2042 C C . SER A 1 269 ? -32.719 0.157 17.711 1.00 85.56 269 SER A C 1
ATOM 2044 O O . SER A 1 269 ? -33.021 -1.024 17.543 1.00 85.56 269 SER A O 1
ATOM 2046 N N . ASN A 1 270 ? -31.465 0.582 17.820 1.00 78.88 270 ASN A N 1
ATOM 2047 C CA . ASN A 1 270 ? -30.276 -0.269 17.854 1.00 78.88 270 ASN A CA 1
ATOM 2048 C C . ASN A 1 270 ? -29.610 -0.209 19.238 1.00 78.88 270 ASN A C 1
ATOM 2050 O O . ASN A 1 270 ? -28.417 -0.467 19.369 1.00 78.88 270 ASN A O 1
ATOM 2054 N N . TYR A 1 271 ? -30.357 0.191 20.268 1.00 76.75 271 TYR A N 1
ATOM 2055 C CA . TYR A 1 271 ? -29.838 0.370 21.617 1.00 76.75 271 TYR A CA 1
ATOM 2056 C C . TYR A 1 271 ? -29.442 -0.977 22.253 1.00 76.75 271 TYR A C 1
ATOM 2058 O O . TYR A 1 271 ? -30.275 -1.885 22.311 1.00 76.75 271 TYR A O 1
ATOM 2066 N N . PRO A 1 272 ? -28.210 -1.126 22.782 1.00 66.88 272 PRO A N 1
ATOM 2067 C CA . PRO A 1 272 ? -27.735 -2.391 23.349 1.00 66.88 272 PRO A CA 1
ATOM 2068 C C . PRO A 1 272 ? -28.291 -2.698 24.757 1.00 66.88 272 PRO A C 1
ATOM 2070 O O . PRO A 1 272 ? -27.846 -3.646 25.405 1.00 66.88 272 PRO A O 1
ATOM 2073 N N . GLY A 1 273 ? -29.262 -1.931 25.265 1.00 71.06 273 GLY A N 1
ATOM 2074 C CA . GLY A 1 273 ? -29.869 -2.189 26.571 1.00 71.06 273 GLY A CA 1
ATOM 2075 C C . GLY A 1 273 ? -28.922 -1.879 27.734 1.00 71.06 273 GLY A C 1
ATOM 2076 O O . GLY A 1 273 ? -28.168 -0.911 27.700 1.00 71.06 273 GLY A O 1
ATOM 2077 N N . ALA A 1 274 ? -28.929 -2.738 28.761 1.00 60.91 274 ALA A N 1
ATOM 2078 C CA . ALA A 1 274 ? -28.202 -2.552 30.025 1.00 60.91 274 ALA A CA 1
ATOM 2079 C C . ALA A 1 274 ? -26.672 -2.371 29.900 1.00 60.91 274 ALA A C 1
ATOM 2081 O O . ALA A 1 274 ? -26.028 -2.021 30.890 1.00 60.91 274 ALA A O 1
ATOM 2082 N N . ALA A 1 275 ? -26.095 -2.610 28.718 1.00 64.06 275 ALA A N 1
ATOM 2083 C CA . ALA A 1 275 ? -24.677 -2.417 28.441 1.00 64.06 275 ALA A CA 1
ATOM 2084 C C . ALA A 1 275 ? -24.287 -0.930 28.287 1.00 64.06 275 ALA A C 1
ATOM 2086 O O . ALA A 1 275 ? -23.214 -0.541 28.734 1.00 64.06 275 ALA A O 1
ATOM 2087 N N . MET A 1 276 ? -25.161 -0.083 27.725 1.00 73.19 276 MET A N 1
ATOM 2088 C CA . MET A 1 276 ? -24.902 1.350 27.510 1.00 73.19 276 MET A CA 1
ATOM 2089 C C . MET A 1 276 ? -25.743 2.177 28.492 1.00 73.19 276 MET A C 1
ATOM 2091 O O . MET A 1 276 ? -26.888 2.519 28.209 1.00 73.19 276 MET A O 1
ATOM 2095 N N . GLN A 1 277 ? -25.196 2.463 29.678 1.00 77.25 277 GLN A N 1
ATOM 2096 C CA . GLN A 1 277 ? -25.944 3.066 30.801 1.00 77.25 277 GLN A CA 1
ATOM 2097 C C . GLN A 1 277 ? -25.896 4.603 30.868 1.00 77.25 277 GLN A C 1
ATOM 2099 O O . GLN A 1 277 ? -26.476 5.190 31.778 1.00 77.25 277 GLN A O 1
ATOM 2104 N N . TYR A 1 278 ? -25.212 5.251 29.926 1.00 82.88 278 TYR A N 1
ATOM 2105 C CA . TYR A 1 278 ? -25.023 6.705 29.899 1.00 82.88 278 TYR A CA 1
ATOM 2106 C C . TYR A 1 278 ? -26.274 7.415 29.429 1.00 82.88 278 TYR A C 1
ATOM 2108 O O . TYR A 1 278 ? -26.987 6.895 28.576 1.00 82.88 278 TYR A O 1
ATOM 2116 N N . ASP A 1 279 ? -26.519 8.614 29.943 1.00 85.06 279 ASP A N 1
ATOM 2117 C CA . ASP A 1 279 ? -27.714 9.393 29.618 1.00 85.06 279 ASP A CA 1
ATOM 2118 C C . ASP A 1 279 ? -27.618 10.157 28.278 1.00 85.06 279 ASP A C 1
ATOM 2120 O O . ASP A 1 279 ? -28.645 10.620 27.781 1.00 85.06 279 ASP A O 1
ATOM 2124 N N . SER A 1 280 ? -26.428 10.220 27.652 1.00 88.31 280 SER A N 1
ATOM 2125 C CA . SER A 1 280 ? -26.157 11.039 26.460 1.00 88.31 280 SER A CA 1
ATOM 2126 C C . SER A 1 280 ? -25.232 10.353 25.437 1.00 88.31 280 SER A C 1
ATOM 2128 O O . SER A 1 280 ? -24.078 10.019 25.728 1.00 88.31 280 SER A O 1
ATOM 2130 N N . ALA A 1 281 ? -25.716 10.194 24.199 1.00 92.00 281 ALA A N 1
ATOM 2131 C CA . ALA A 1 281 ? -24.925 9.784 23.032 1.00 92.00 281 ALA A CA 1
ATOM 2132 C C . ALA A 1 281 ? -24.330 11.030 22.350 1.00 92.00 281 ALA A C 1
ATOM 2134 O O . ALA A 1 281 ? -24.898 11.588 21.405 1.00 92.00 281 ALA A O 1
ATOM 2135 N N . ARG A 1 282 ? -23.206 11.514 22.884 1.00 89.81 282 ARG A N 1
ATOM 2136 C CA . ARG A 1 282 ? -22.691 12.873 22.658 1.00 89.81 282 ARG A CA 1
ATOM 2137 C C . ARG A 1 282 ? -22.126 13.131 21.272 1.00 89.81 282 ARG A C 1
ATOM 2139 O O . ARG A 1 282 ? -22.316 14.225 20.744 1.00 89.81 282 ARG A O 1
ATOM 2146 N N . CYS A 1 283 ? -21.451 12.155 20.684 1.00 92.50 283 CYS A N 1
ATOM 2147 C CA . CYS A 1 283 ? -20.839 12.303 19.371 1.00 92.50 283 CYS A CA 1
ATOM 2148 C C . CYS A 1 283 ? -20.906 10.996 18.588 1.00 92.50 283 CYS A C 1
ATOM 2150 O O . CYS A 1 283 ? -20.889 9.909 19.161 1.00 92.50 283 CYS A O 1
ATOM 2152 N N . MET A 1 284 ? -20.974 11.113 17.265 1.00 94.00 284 MET A N 1
ATOM 2153 C CA . MET A 1 284 ? -20.904 9.979 16.355 1.00 94.00 284 MET A CA 1
ATOM 2154 C C . MET A 1 284 ? -19.930 10.288 15.234 1.00 94.00 284 MET A C 1
ATOM 2156 O O . MET A 1 284 ? -19.847 11.424 14.764 1.00 94.00 284 MET A O 1
ATOM 2160 N N . ARG A 1 285 ? -19.199 9.267 14.798 1.00 91.50 285 ARG A N 1
ATOM 2161 C CA . ARG A 1 285 ? -18.266 9.382 13.682 1.00 91.50 285 ARG A CA 1
ATOM 2162 C C . ARG A 1 285 ? -18.254 8.092 12.889 1.00 91.50 285 ARG A C 1
ATOM 2164 O O . ARG A 1 285 ? -18.178 7.010 13.461 1.00 91.50 285 ARG A O 1
ATOM 2171 N N . VAL A 1 2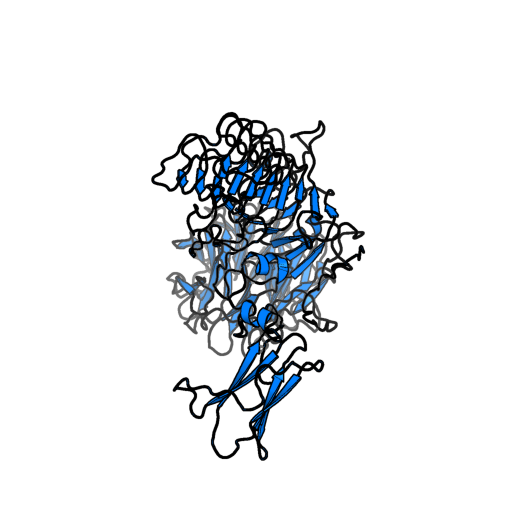86 ? -18.289 8.224 11.570 1.00 88.44 286 VAL A N 1
ATOM 2172 C CA . VAL A 1 286 ? -17.995 7.115 10.663 1.00 88.44 286 VAL A CA 1
ATOM 2173 C C . VAL A 1 286 ? -16.541 7.205 10.238 1.00 88.44 286 VAL A C 1
ATOM 2175 O O . VAL A 1 286 ? -16.067 8.272 9.840 1.00 88.44 286 VAL A O 1
ATOM 2178 N N . PHE A 1 287 ? -15.838 6.086 10.344 1.00 80.00 287 PHE A N 1
ATOM 2179 C CA . PHE A 1 287 ? -14.445 5.955 9.950 1.00 80.00 287 PHE A CA 1
ATOM 2180 C C . PHE A 1 287 ? -14.143 4.502 9.552 1.00 80.00 287 PHE A C 1
ATOM 2182 O O . PHE A 1 287 ? -14.620 3.582 10.210 1.00 80.00 287 PHE A O 1
ATOM 2189 N N . GLY A 1 288 ? -13.394 4.279 8.465 1.00 70.38 288 GLY A N 1
ATOM 2190 C CA . GLY A 1 288 ? -13.018 2.927 8.017 1.00 70.38 288 GLY A CA 1
ATOM 2191 C C . GLY A 1 288 ? -14.206 1.992 7.741 1.00 70.38 288 GLY A C 1
ATOM 2192 O O . GLY A 1 288 ? -14.142 0.811 8.062 1.00 70.38 288 GLY A O 1
ATOM 2193 N N . ASN A 1 289 ? -15.318 2.527 7.215 1.00 73.12 289 ASN A N 1
ATOM 2194 C CA . ASN A 1 289 ? -16.596 1.811 7.068 1.00 73.12 289 ASN A CA 1
ATOM 2195 C C . ASN A 1 289 ? -17.115 1.188 8.381 1.00 73.12 289 ASN A C 1
ATOM 2197 O O . ASN A 1 289 ? -17.735 0.129 8.382 1.00 73.12 289 ASN A O 1
ATOM 2201 N N . ARG A 1 290 ? -16.869 1.862 9.503 1.00 80.56 290 ARG A N 1
ATOM 2202 C CA . ARG A 1 290 ? -17.386 1.525 10.829 1.00 80.56 290 ARG A CA 1
ATOM 2203 C C . ARG A 1 290 ? -17.995 2.774 11.446 1.00 80.56 290 ARG A C 1
ATOM 2205 O O . ARG A 1 290 ? -17.547 3.891 11.175 1.00 80.56 290 ARG A O 1
ATOM 2212 N N . LEU A 1 291 ? -19.023 2.592 12.261 1.00 89.31 291 LEU A N 1
ATOM 2213 C CA . LEU A 1 291 ? -19.695 3.676 12.970 1.00 89.31 291 LEU A CA 1
ATOM 2214 C C . LEU A 1 291 ? -19.336 3.610 14.451 1.00 89.31 291 LEU A C 1
ATOM 2216 O O . LEU A 1 291 ? -19.493 2.566 15.078 1.00 89.31 291 LEU A O 1
ATOM 2220 N N . TYR A 1 292 ? -18.919 4.743 15.006 1.00 90.75 292 TYR A N 1
ATOM 2221 C CA . TYR A 1 292 ? -18.567 4.892 16.410 1.00 90.75 292 TYR A CA 1
ATOM 2222 C C . TYR A 1 292 ? -19.485 5.893 17.103 1.00 90.75 292 TYR A C 1
ATOM 2224 O O . TYR A 1 292 ? -19.875 6.899 16.502 1.00 90.75 292 TYR A O 1
ATOM 2232 N N . VAL A 1 293 ? -19.785 5.646 18.378 1.00 92.00 293 VAL A N 1
ATOM 2233 C CA . VAL A 1 293 ? -20.504 6.577 19.254 1.00 92.00 293 VAL A CA 1
ATOM 2234 C C . VAL A 1 293 ? -19.746 6.781 20.561 1.00 92.00 293 VAL A C 1
ATOM 2236 O O . VAL A 1 293 ? -19.390 5.828 21.257 1.00 92.00 293 VAL A O 1
ATOM 2239 N N . GLY A 1 294 ? -19.501 8.047 20.886 1.00 90.88 294 GLY A N 1
ATOM 2240 C CA . GLY A 1 294 ? -18.996 8.479 22.181 1.00 90.88 294 GLY A CA 1
ATOM 2241 C C . GLY A 1 294 ? -20.152 8.821 23.117 1.00 90.88 294 GLY A C 1
ATOM 2242 O O . GLY A 1 294 ? -21.119 9.476 22.722 1.00 90.88 294 GLY A O 1
ATOM 2243 N N . THR A 1 295 ? -20.058 8.375 24.365 1.00 88.44 295 THR A N 1
ATOM 2244 C CA . THR A 1 295 ? -21.115 8.507 25.376 1.00 88.44 295 THR A CA 1
ATOM 2245 C C . THR A 1 295 ? -20.605 9.204 26.640 1.00 88.44 295 THR A C 1
ATOM 2247 O O . THR A 1 295 ? -19.395 9.291 26.886 1.00 88.44 295 THR A O 1
ATOM 2250 N N . GLY A 1 296 ? -21.526 9.743 27.437 1.00 84.62 296 GLY A N 1
ATOM 2251 C CA . GLY A 1 296 ? -21.227 10.402 28.709 1.00 84.62 296 GLY A CA 1
ATOM 2252 C C . GLY A 1 296 ? -22.490 10.793 29.472 1.00 84.62 296 GLY A C 1
ATOM 2253 O O . GLY A 1 296 ? -23.586 10.667 28.933 1.00 84.62 296 GLY A O 1
ATOM 2254 N N . ASN A 1 297 ? -22.329 11.268 30.712 1.00 78.94 297 ASN A N 1
ATOM 2255 C CA . ASN A 1 297 ? -23.454 11.724 31.536 1.00 78.94 297 ASN A CA 1
ATOM 2256 C C . ASN A 1 297 ? -23.567 13.251 31.561 1.00 78.94 297 ASN A C 1
ATOM 2258 O O . ASN A 1 297 ? -22.598 13.950 31.881 1.00 78.94 297 ASN A O 1
ATOM 2262 N N . ASP A 1 298 ? -24.759 13.767 31.289 1.00 73.31 298 ASP A N 1
ATOM 2263 C CA . ASP A 1 298 ? -25.132 15.169 31.453 1.00 73.31 298 ASP A CA 1
ATOM 2264 C C . ASP A 1 298 ? -25.548 15.474 32.910 1.00 73.31 298 ASP A C 1
ATOM 2266 O O . ASP A 1 298 ? -25.334 16.595 33.374 1.00 73.31 298 ASP A O 1
ATOM 2270 N N . THR A 1 299 ? -26.057 14.496 33.683 1.00 62.84 299 THR A N 1
ATOM 2271 C CA . THR A 1 299 ? -26.610 14.726 35.042 1.00 62.84 299 THR A CA 1
ATOM 2272 C C . THR A 1 299 ? -25.691 14.369 36.225 1.00 62.84 299 THR A C 1
ATOM 2274 O O . THR A 1 299 ? -26.168 14.067 37.317 1.00 62.84 299 THR A O 1
ATOM 2277 N N . GLY A 1 300 ? -24.366 14.434 36.060 1.00 52.88 300 GLY A N 1
ATOM 2278 C CA . GLY A 1 300 ? -23.422 14.437 37.195 1.00 52.88 300 GLY A CA 1
ATOM 2279 C C . GLY A 1 300 ? -23.114 13.084 37.855 1.00 52.88 300 GLY A C 1
ATOM 2280 O O . GLY A 1 300 ? -22.533 13.071 38.939 1.00 52.88 300 GLY A O 1
ATOM 2281 N N . SER A 1 301 ? -23.453 11.954 37.226 1.00 54.75 301 SER A N 1
ATOM 2282 C CA . SER A 1 301 ? -22.985 10.636 37.687 1.00 54.75 301 SER A CA 1
ATOM 2283 C C . SER A 1 301 ? -21.506 10.417 37.303 1.00 54.75 301 SER A C 1
ATOM 2285 O O . SER A 1 301 ? -21.150 10.685 36.152 1.00 54.75 301 SER A O 1
ATOM 2287 N N . PRO A 1 302 ? -20.640 9.934 38.219 1.00 51.81 302 PRO A N 1
ATOM 2288 C CA . PRO A 1 302 ? -19.180 9.889 38.052 1.00 51.81 302 PRO A CA 1
ATOM 2289 C C . PRO A 1 302 ? -18.650 8.766 37.135 1.00 51.81 302 PRO A C 1
ATOM 2291 O O . PRO A 1 302 ? -17.496 8.371 37.267 1.00 51.81 302 PRO A O 1
ATOM 2294 N N . SER A 1 303 ? -19.449 8.211 36.220 1.00 57.78 303 SER A N 1
ATOM 2295 C CA . SER A 1 303 ? -18.979 7.125 35.349 1.00 57.78 303 SER A CA 1
ATOM 2296 C C . SER A 1 303 ? -18.248 7.624 34.092 1.00 57.78 303 SER A C 1
ATOM 2298 O O . SER A 1 303 ? -18.731 8.503 33.381 1.00 57.78 303 SER A O 1
ATOM 2300 N N . GLY A 1 304 ? -17.087 7.006 33.835 1.00 67.00 304 GLY A N 1
ATOM 2301 C CA . GLY A 1 304 ? -16.148 7.232 32.727 1.00 67.00 304 GLY A CA 1
ATOM 2302 C C . GLY A 1 304 ? -16.796 7.342 31.344 1.00 67.00 304 GLY A C 1
ATOM 2303 O O . GLY A 1 304 ? -17.556 6.452 30.998 1.00 67.00 304 GLY A O 1
ATOM 2304 N N . GLY A 1 305 ? -16.496 8.340 30.510 1.00 76.56 305 GLY A N 1
ATOM 2305 C CA . GLY A 1 305 ? -16.967 8.354 29.111 1.00 76.56 305 GLY A CA 1
ATOM 2306 C C . GLY A 1 305 ? -16.588 7.077 28.337 1.00 76.56 305 GLY A C 1
ATOM 2307 O O . GLY A 1 305 ? -15.450 6.612 28.431 1.00 76.56 305 GLY A O 1
ATOM 2308 N N . GLN A 1 306 ? -17.520 6.511 27.562 1.00 82.44 306 GLN A N 1
ATOM 2309 C CA . GLN A 1 306 ? -17.293 5.274 26.798 1.00 82.44 306 GLN A CA 1
ATOM 2310 C C . GLN A 1 306 ? -17.400 5.481 25.294 1.00 82.44 306 GLN A C 1
ATOM 2312 O O . GLN A 1 306 ? -18.178 6.314 24.819 1.00 82.44 306 GLN A O 1
ATOM 2317 N N . LEU A 1 307 ? -16.666 4.653 24.558 1.00 86.62 307 LEU A N 1
ATOM 2318 C CA . LEU A 1 307 ? -16.681 4.586 23.109 1.00 86.62 307 LEU A CA 1
ATOM 2319 C C . LEU A 1 307 ? -17.164 3.211 22.647 1.00 86.62 307 LEU A C 1
ATOM 2321 O O . LEU A 1 307 ? -16.696 2.174 23.119 1.00 86.62 307 LEU A O 1
ATOM 2325 N N . TRP A 1 308 ? -18.089 3.221 21.697 1.00 86.94 308 TRP A N 1
ATOM 2326 C CA . TRP A 1 308 ? -18.738 2.028 21.168 1.00 86.94 308 TRP A CA 1
ATOM 2327 C C . TRP A 1 308 ? -18.648 1.999 19.644 1.00 86.94 308 TRP A C 1
ATOM 2329 O O . TRP A 1 308 ? -18.741 3.045 19.007 1.00 86.94 308 TRP A O 1
ATOM 2339 N N . GLU A 1 309 ? -18.516 0.808 19.068 1.00 87.56 309 GLU A N 1
ATOM 2340 C CA . GLU A 1 309 ? -18.513 0.538 17.627 1.00 87.56 309 GLU A CA 1
ATOM 2341 C C . GLU A 1 309 ? -19.761 -0.262 17.239 1.00 87.56 309 GLU A C 1
ATOM 2343 O O . GLU A 1 309 ? -20.152 -1.198 17.939 1.00 87.56 309 GLU A O 1
ATOM 2348 N N . TYR A 1 310 ? -20.391 0.101 16.124 1.00 87.12 310 TYR A N 1
ATOM 2349 C CA . TYR A 1 310 ? -21.548 -0.601 15.583 1.00 87.12 310 TYR A CA 1
ATOM 2350 C C . TYR A 1 310 ? -21.120 -1.791 14.720 1.00 87.12 310 TYR A C 1
ATOM 2352 O O . TYR A 1 310 ? -20.452 -1.637 13.697 1.00 87.12 310 TYR A O 1
ATOM 2360 N N . VAL A 1 311 ? -21.578 -2.983 15.088 1.00 79.69 311 VAL A N 1
ATOM 2361 C CA . VAL A 1 311 ? -21.318 -4.235 14.379 1.00 79.69 311 VAL A CA 1
ATOM 2362 C C . VAL A 1 311 ? -22.479 -4.523 13.430 1.00 79.69 311 VAL A C 1
ATOM 2364 O O . VAL A 1 311 ? -23.477 -5.149 13.797 1.00 79.69 311 VAL A O 1
ATOM 2367 N N . ALA A 1 312 ? -22.348 -4.066 12.184 1.00 74.62 312 ALA A N 1
ATOM 2368 C CA . ALA A 1 312 ? -23.420 -4.111 11.186 1.00 74.62 312 ALA A CA 1
ATOM 2369 C C . ALA A 1 312 ? -23.946 -5.529 10.887 1.00 74.62 312 ALA A C 1
ATOM 2371 O O . ALA A 1 312 ? -25.135 -5.693 10.626 1.00 74.62 312 ALA A O 1
ATOM 2372 N N . THR A 1 313 ? -23.094 -6.556 10.975 1.00 67.56 313 THR A N 1
ATOM 2373 C CA . THR A 1 313 ? -23.455 -7.957 10.681 1.00 67.56 313 THR A CA 1
ATOM 2374 C C . THR A 1 313 ? -24.489 -8.537 11.644 1.00 67.56 313 THR A C 1
ATOM 2376 O O . THR A 1 313 ? -25.270 -9.400 11.251 1.00 67.56 313 THR A O 1
ATOM 2379 N N . VAL A 1 314 ? -24.511 -8.062 12.890 1.00 71.44 314 VAL A N 1
ATOM 2380 C CA . VAL A 1 314 ? -25.450 -8.504 13.937 1.00 71.44 314 VAL A CA 1
ATOM 2381 C C . VAL A 1 314 ? -26.367 -7.378 14.425 1.00 71.44 314 VAL A C 1
ATOM 2383 O O . VAL A 1 314 ? -27.254 -7.619 15.239 1.00 71.44 314 VAL A O 1
ATOM 2386 N N . GLY A 1 315 ? -26.170 -6.150 13.935 1.00 77.88 315 GLY A N 1
ATOM 2387 C CA . GLY A 1 315 ? -26.986 -4.984 14.265 1.00 77.88 315 GLY A CA 1
ATOM 2388 C C . GLY A 1 315 ? -26.853 -4.497 15.711 1.00 77.88 315 GLY A C 1
ATOM 2389 O O . GLY A 1 315 ? -27.808 -3.931 16.243 1.00 77.88 315 GLY A O 1
ATOM 2390 N N . THR A 1 316 ? -25.702 -4.724 16.353 1.00 83.81 316 THR A N 1
ATOM 2391 C CA . THR A 1 316 ? -25.457 -4.400 17.772 1.00 83.81 316 THR A CA 1
ATOM 2392 C C . THR A 1 316 ? -24.247 -3.487 17.968 1.00 83.81 316 THR A C 1
ATOM 2394 O O . THR A 1 316 ? -23.578 -3.135 17.001 1.00 83.81 316 THR A O 1
ATOM 2397 N N . TRP A 1 317 ? -23.957 -3.109 19.213 1.00 85.25 317 TRP A N 1
ATOM 2398 C CA . TRP A 1 317 ? -22.794 -2.301 19.583 1.00 85.25 317 TRP A CA 1
ATOM 2399 C C . TRP A 1 317 ? -21.809 -3.101 20.432 1.00 85.25 317 TRP A C 1
ATOM 2401 O O . TRP A 1 317 ? -22.207 -3.883 21.294 1.00 85.25 317 TRP A O 1
ATOM 2411 N N . THR A 1 318 ? -20.518 -2.869 20.226 1.00 83.06 318 THR A N 1
ATOM 2412 C CA . THR A 1 318 ? -19.434 -3.430 21.037 1.00 83.06 318 THR A CA 1
ATOM 2413 C C . THR A 1 318 ? -18.602 -2.296 21.618 1.00 83.06 318 THR A C 1
ATOM 2415 O O . THR A 1 318 ? -18.276 -1.339 20.918 1.00 83.06 318 THR A O 1
ATOM 2418 N N . GLN A 1 319 ? -18.290 -2.374 22.911 1.00 82.12 319 GLN A N 1
ATOM 2419 C CA . GLN A 1 319 ? -17.447 -1.379 23.567 1.00 82.12 319 GLN A CA 1
ATOM 2420 C C . GLN A 1 319 ? -16.006 -1.498 23.055 1.00 82.12 319 GLN A C 1
ATOM 2422 O O . GLN A 1 319 ? -15.481 -2.600 22.892 1.00 82.12 319 GLN A O 1
ATOM 2427 N N . VAL A 1 320 ? -15.384 -0.353 22.786 1.00 78.94 320 VAL A N 1
ATOM 2428 C CA . VAL A 1 320 ? -14.067 -0.247 22.140 1.00 78.94 320 VAL A CA 1
ATOM 2429 C C . VAL A 1 320 ? -12.954 0.054 23.149 1.00 78.94 320 VAL A C 1
ATOM 2431 O O . VAL A 1 320 ? -11.793 -0.249 22.900 1.00 78.94 320 VAL A O 1
ATOM 2434 N N . ASN A 1 321 ? -13.291 0.638 24.300 1.00 75.38 321 ASN A N 1
ATOM 2435 C CA . ASN A 1 321 ? -12.358 0.927 25.385 1.00 75.38 321 ASN A CA 1
ATOM 2436 C C . ASN A 1 321 ? -12.794 0.213 26.679 1.00 75.38 321 ASN A C 1
ATOM 2438 O O . ASN A 1 321 ? -13.656 0.703 27.412 1.00 75.38 321 ASN A O 1
ATOM 2442 N N . GLU A 1 322 ? -12.229 -0.962 26.965 1.00 53.75 322 GLU A N 1
ATOM 2443 C CA . GLU A 1 322 ? -12.487 -1.675 28.224 1.00 53.75 322 GLU A CA 1
ATOM 2444 C C . GLU A 1 322 ? -11.971 -0.841 29.418 1.00 53.75 322 GLU A C 1
ATOM 2446 O O . GLU A 1 322 ? -10.820 -0.418 29.427 1.00 53.75 322 GLU A O 1
ATOM 2451 N N . ASN A 1 323 ? -12.822 -0.605 30.427 1.00 53.62 323 ASN A N 1
ATOM 2452 C CA . ASN A 1 323 ? -12.561 0.174 31.660 1.00 53.62 323 ASN A CA 1
ATOM 2453 C C . ASN A 1 323 ? -12.520 1.717 31.561 1.00 53.62 323 ASN A C 1
ATOM 2455 O O . ASN A 1 323 ? -12.245 2.364 32.570 1.00 53.62 323 ASN A O 1
ATOM 2459 N N . GLY A 1 324 ? -12.869 2.316 30.417 1.00 60.16 324 GLY A N 1
ATOM 2460 C CA . GLY A 1 324 ? -12.754 3.771 30.218 1.00 60.16 324 GLY A CA 1
ATOM 2461 C C . GLY A 1 324 ? -11.341 4.185 29.783 1.00 60.16 324 GLY A C 1
ATOM 2462 O O . GLY A 1 324 ? -10.403 3.406 29.894 1.00 60.16 324 GLY A O 1
ATOM 2463 N N . PHE A 1 325 ? -11.187 5.383 29.206 1.00 69.88 325 PHE A N 1
ATOM 2464 C CA . PHE A 1 325 ? -9.884 5.852 28.690 1.00 69.88 325 PHE A CA 1
ATOM 2465 C C . PHE A 1 325 ? -8.807 5.983 29.782 1.00 69.88 325 PHE A C 1
ATOM 2467 O O . PHE A 1 325 ? -7.636 5.719 29.531 1.00 69.88 325 PHE A O 1
ATOM 2474 N N . ASP A 1 326 ? -9.231 6.325 30.999 1.00 62.69 326 ASP A N 1
ATOM 2475 C CA . ASP A 1 326 ? -8.491 6.131 32.243 1.00 62.69 326 ASP A CA 1
ATOM 2476 C C . ASP A 1 326 ? -9.446 5.571 33.305 1.00 62.69 326 ASP A C 1
ATOM 2478 O O . ASP A 1 326 ? -10.672 5.641 33.162 1.00 62.69 326 ASP A O 1
ATOM 2482 N N . SER A 1 327 ? -8.889 4.983 34.360 1.00 52.97 327 SER A N 1
ATOM 2483 C CA . SER A 1 327 ? -9.648 4.272 35.387 1.00 52.97 327 SER A CA 1
ATOM 2484 C C . SER A 1 327 ? -10.305 5.174 36.441 1.00 52.97 327 SER A C 1
ATOM 2486 O O . SER A 1 327 ? -10.874 4.625 37.388 1.00 52.97 327 SER A O 1
ATOM 2488 N N . VAL A 1 328 ? -10.232 6.517 36.352 1.00 54.91 328 VAL A N 1
ATOM 2489 C CA . VAL A 1 328 ? -10.571 7.353 37.525 1.00 54.91 328 VAL A CA 1
ATOM 2490 C C . VAL A 1 328 ? -11.303 8.685 37.277 1.00 54.91 328 VAL A C 1
ATOM 2492 O O . VAL A 1 328 ? -11.890 9.160 38.247 1.00 54.91 328 VAL A O 1
ATOM 2495 N N . ALA A 1 329 ? -11.377 9.303 36.082 1.00 60.72 329 ALA A N 1
ATOM 2496 C CA . ALA A 1 329 ? -11.898 10.694 36.060 1.00 60.72 329 ALA A CA 1
ATOM 2497 C C . ALA A 1 329 ? -12.631 11.232 34.808 1.00 60.72 329 ALA A C 1
ATOM 2499 O O . ALA A 1 329 ? -13.211 12.326 34.870 1.00 60.72 329 ALA A O 1
ATOM 2500 N N . ASN A 1 330 ? -12.712 10.503 33.693 1.00 68.12 330 ASN A N 1
ATOM 2501 C CA . ASN A 1 330 ? -13.325 11.042 32.465 1.00 68.12 330 ASN A CA 1
ATOM 2502 C C . ASN A 1 330 ? -14.857 11.202 32.538 1.00 68.12 330 ASN A C 1
ATOM 2504 O O . ASN A 1 330 ? -15.581 10.220 32.612 1.00 68.12 330 ASN A O 1
ATOM 2508 N N . LYS A 1 331 ? -15.408 12.412 32.382 1.00 69.62 331 LYS A N 1
ATOM 2509 C CA . LYS A 1 331 ? -16.877 12.612 32.412 1.00 69.62 331 LYS A CA 1
ATOM 2510 C C . LYS A 1 331 ? -17.591 12.119 31.153 1.00 69.62 331 LYS A C 1
ATOM 2512 O O . LYS A 1 331 ? -18.756 11.729 31.224 1.00 69.62 331 LYS A O 1
ATOM 2517 N N . ALA A 1 332 ? -16.941 12.235 29.990 1.00 83.00 332 ALA A N 1
ATOM 2518 C CA . ALA A 1 332 ? -17.563 11.946 28.700 1.00 83.00 332 ALA A CA 1
ATOM 2519 C C . ALA A 1 332 ? -16.619 12.067 27.504 1.00 83.00 332 ALA A C 1
ATOM 2521 O O . ALA A 1 332 ? -15.650 12.826 27.548 1.00 83.00 332 ALA A O 1
ATOM 2522 N N . VAL A 1 333 ? -17.029 11.443 26.399 1.00 89.38 333 VAL A N 1
ATOM 2523 C CA . VAL A 1 333 ? -16.484 11.672 25.055 1.00 89.38 333 VAL A CA 1
ATOM 2524 C C . VAL A 1 333 ? -17.283 12.771 24.356 1.00 89.38 333 VAL A C 1
ATOM 2526 O O . VAL A 1 333 ? -18.487 12.623 24.161 1.00 89.38 333 VAL A O 1
ATOM 2529 N N . HIS A 1 334 ? -16.639 13.878 23.987 1.00 90.56 334 HIS A N 1
ATOM 2530 C CA . HIS A 1 334 ? -17.294 15.009 23.306 1.00 90.56 334 HIS A CA 1
ATOM 2531 C C . HIS A 1 334 ? -17.063 15.016 21.804 1.00 90.56 334 HIS A C 1
ATOM 2533 O O . HIS A 1 334 ? -17.927 15.460 21.053 1.00 90.56 334 HIS A O 1
ATOM 2539 N N . SER A 1 335 ? -15.920 14.508 21.354 1.00 93.19 335 SER A N 1
ATOM 2540 C CA . SER A 1 335 ? -15.558 14.534 19.942 1.00 93.19 335 SER A CA 1
ATOM 2541 C C . SER A 1 335 ? -14.776 13.300 19.527 1.00 93.19 335 SER A C 1
ATOM 2543 O O . SER A 1 335 ? -14.086 12.674 20.333 1.00 93.19 335 SER A O 1
ATOM 2545 N N . LEU A 1 336 ? -14.919 12.955 18.250 1.00 94.12 336 LEU A N 1
ATOM 2546 C CA . LEU A 1 336 ? -14.208 11.866 17.599 1.00 94.12 336 LEU A CA 1
ATOM 2547 C C . LEU A 1 336 ? -13.620 12.380 16.288 1.00 94.12 336 LEU A C 1
ATOM 2549 O O . LEU A 1 336 ? -14.315 13.018 15.493 1.00 94.12 336 LEU A O 1
ATOM 2553 N N . ALA A 1 337 ? -12.357 12.062 16.053 1.00 93.31 337 ALA A N 1
ATOM 2554 C CA . ALA A 1 337 ? -11.654 12.300 14.799 1.00 93.31 337 ALA A CA 1
ATOM 2555 C C . ALA A 1 337 ? -10.794 11.074 14.496 1.00 93.31 337 ALA A C 1
ATOM 2557 O O . ALA A 1 337 ? -10.489 10.305 15.398 1.00 93.31 337 ALA A O 1
ATOM 2558 N N . ALA A 1 338 ? -10.429 10.854 13.240 1.00 85.81 338 ALA A N 1
ATOM 2559 C CA . ALA A 1 338 ? -9.662 9.672 12.871 1.00 85.81 338 ALA A CA 1
ATOM 2560 C C . ALA A 1 338 ? -8.782 9.946 11.657 1.00 85.81 338 ALA A C 1
ATOM 2562 O O . ALA A 1 338 ? -9.231 10.592 10.706 1.00 85.81 338 ALA A O 1
ATOM 2563 N N . THR A 1 339 ? -7.568 9.414 11.694 1.00 78.12 339 THR A N 1
ATOM 2564 C CA . THR A 1 339 ? -6.611 9.329 10.585 1.00 78.12 339 THR A CA 1
ATOM 2565 C C . THR A 1 339 ? -6.205 7.871 10.496 1.00 78.12 339 THR A C 1
ATOM 2567 O O . THR A 1 339 ? -5.681 7.386 11.476 1.00 78.12 339 THR A O 1
ATOM 2570 N N . ASP A 1 340 ? -6.448 7.140 9.408 1.00 66.69 340 ASP A N 1
ATOM 2571 C CA . ASP A 1 340 ? -6.137 5.694 9.364 1.00 66.69 340 ASP A CA 1
ATOM 2572 C C . ASP A 1 340 ? -4.641 5.439 9.648 1.00 66.69 340 ASP A C 1
ATOM 2574 O O . ASP A 1 340 ? -3.817 6.057 8.965 1.00 66.69 340 ASP A O 1
ATOM 2578 N N . PRO A 1 341 ? -4.249 4.622 10.660 1.00 72.50 341 PRO A N 1
ATOM 2579 C CA . PRO A 1 341 ? -5.028 3.683 11.492 1.00 72.50 341 PRO A CA 1
ATOM 2580 C C . PRO A 1 341 ? -5.289 4.123 12.949 1.00 72.50 341 PRO A C 1
ATOM 2582 O O . PRO A 1 341 ? -5.381 3.283 13.842 1.00 72.50 341 PRO A O 1
ATOM 2585 N N . GLU A 1 342 ? -5.376 5.423 13.205 1.00 84.00 342 GLU A N 1
ATOM 2586 C CA . GLU A 1 342 ? -5.574 6.103 14.491 1.00 84.00 342 GLU A CA 1
ATOM 2587 C C . GLU A 1 342 ? -7.014 6.644 14.648 1.00 84.00 342 GLU A C 1
ATOM 2589 O O . GLU A 1 342 ? -7.552 7.351 13.788 1.00 84.00 342 GLU A O 1
ATOM 2594 N N . LEU A 1 343 ? -7.637 6.359 15.795 1.00 87.50 343 LEU A N 1
ATOM 2595 C CA . LEU A 1 343 ? -8.924 6.923 16.212 1.00 87.50 343 LEU A CA 1
ATOM 2596 C C . LEU A 1 343 ? -8.708 7.749 17.473 1.00 87.50 343 LEU A C 1
ATOM 2598 O O . LEU A 1 343 ? -8.194 7.251 18.471 1.00 87.50 343 LEU A O 1
ATOM 2602 N N . PHE A 1 344 ? -9.144 9.002 17.438 1.00 91.81 344 PHE A N 1
ATOM 2603 C CA . PHE A 1 344 ? -8.998 9.952 18.529 1.00 91.81 344 PHE A CA 1
ATOM 2604 C C . PHE A 1 344 ? -10.326 10.197 19.227 1.00 91.81 344 PHE A C 1
ATOM 2606 O O . PHE A 1 344 ? -11.354 10.407 18.577 1.00 91.81 344 PHE A O 1
ATOM 2613 N N . ALA A 1 345 ? -10.279 10.262 20.552 1.00 92.06 345 ALA A N 1
ATOM 2614 C CA . ALA A 1 345 ? -11.390 10.625 21.413 1.00 92.06 345 ALA A CA 1
ATOM 2615 C C . ALA A 1 345 ? -11.012 11.830 22.279 1.00 92.06 345 ALA A C 1
ATOM 2617 O O . ALA A 1 345 ? -10.092 11.764 23.093 1.00 92.06 345 ALA A O 1
ATOM 2618 N N . GLY A 1 346 ? -11.740 12.930 22.096 1.00 92.38 346 GLY A N 1
ATOM 2619 C CA . GLY A 1 346 ? -11.619 14.131 22.910 1.00 92.38 346 GLY A CA 1
ATOM 2620 C C . GLY A 1 346 ? -12.560 14.027 24.101 1.00 92.38 346 GLY A C 1
ATOM 2621 O O . GLY A 1 346 ? -13.773 13.848 23.927 1.00 92.38 346 GLY A O 1
ATOM 2622 N N . VAL A 1 347 ? -12.008 14.109 25.308 1.00 88.44 347 VAL A N 1
ATOM 2623 C CA . VAL A 1 347 ? -12.743 13.874 26.551 1.00 88.44 347 VAL A CA 1
ATOM 2624 C C . VAL A 1 347 ? -12.650 15.065 27.504 1.00 88.44 347 VAL A C 1
ATOM 2626 O O . VAL A 1 347 ? -11.711 15.865 27.468 1.00 88.44 347 VAL A O 1
ATOM 2629 N N . SER A 1 348 ? -13.667 15.193 28.357 1.00 84.50 348 SER A N 1
ATOM 2630 C CA . SER A 1 348 ? -13.687 16.158 29.463 1.00 84.50 348 SER A CA 1
ATOM 2631 C C . SER A 1 348 ? -13.386 15.477 30.787 1.00 84.50 348 SER A C 1
ATOM 2633 O O . SER A 1 348 ? -13.903 14.381 31.023 1.00 84.50 348 SER A O 1
ATOM 2635 N N . ASN A 1 349 ? -12.677 16.166 31.676 1.00 73.56 349 ASN A N 1
ATOM 2636 C CA . ASN A 1 349 ? -12.216 15.586 32.934 1.00 73.56 349 ASN A CA 1
ATOM 2637 C C . ASN A 1 349 ? -12.955 16.142 34.177 1.00 73.56 349 ASN A C 1
ATOM 2639 O O . ASN A 1 349 ? -13.579 17.209 34.132 1.00 73.56 349 ASN A O 1
ATOM 2643 N N . SER A 1 350 ? -12.971 15.379 35.275 1.00 64.00 350 SER A N 1
ATOM 2644 C CA . SER A 1 350 ? -13.624 15.710 36.553 1.00 64.00 350 SER A CA 1
ATOM 2645 C C . SER A 1 350 ? -12.678 15.982 37.720 1.00 64.00 350 SER A C 1
ATOM 2647 O O . SER A 1 350 ? -13.125 16.564 38.708 1.00 64.00 350 SER A O 1
ATOM 2649 N N . ASP A 1 351 ? -11.411 15.604 37.597 1.00 61.47 351 ASP A N 1
ATOM 2650 C CA . ASP A 1 351 ? -10.359 15.734 38.618 1.00 61.47 351 ASP A CA 1
ATOM 2651 C C . ASP A 1 351 ? -9.729 17.139 38.702 1.00 61.47 351 ASP A C 1
ATOM 2653 O O . ASP A 1 351 ? -9.045 17.449 39.675 1.00 61.47 351 ASP A O 1
ATOM 2657 N N . GLY A 1 352 ? -9.996 18.008 37.722 1.00 64.62 352 GLY A N 1
ATOM 2658 C CA . GLY A 1 352 ? -9.399 19.342 37.626 1.00 64.62 352 GLY A CA 1
ATOM 2659 C C . GLY A 1 352 ? -8.068 19.393 36.867 1.00 64.62 352 GLY A C 1
ATOM 2660 O O . GLY A 1 352 ? -7.440 20.449 36.855 1.00 64.62 352 GLY A O 1
ATOM 2661 N N . GLU A 1 353 ? -7.651 18.303 36.218 1.00 65.69 353 GLU A N 1
ATOM 2662 C CA . GLU A 1 353 ? -6.404 18.224 35.440 1.00 65.69 353 GLU A CA 1
ATOM 2663 C C . GLU A 1 353 ? -6.548 18.836 34.036 1.00 65.69 353 GLU A C 1
ATOM 2665 O O . GLU A 1 353 ? -5.570 19.266 33.442 1.00 65.69 353 GLU A O 1
ATOM 2670 N N . GLY A 1 354 ? -7.769 18.969 33.516 1.00 80.75 354 GLY A N 1
ATOM 2671 C CA . GLY A 1 354 ? -8.021 19.493 32.170 1.00 80.75 354 GLY A CA 1
ATOM 2672 C C . GLY A 1 354 ? -8.436 18.405 31.175 1.00 80.75 354 GLY A C 1
ATOM 2673 O O . GLY A 1 354 ? -8.504 17.221 31.493 1.00 80.75 354 GLY A O 1
ATOM 2674 N N . GLY A 1 355 ? -8.795 18.816 29.963 1.00 86.88 355 GLY A N 1
ATOM 2675 C CA . GLY A 1 355 ? -9.282 17.967 28.882 1.00 86.88 355 GLY A CA 1
ATOM 2676 C C . GLY A 1 355 ? -8.171 17.124 28.266 1.00 86.88 355 GLY A C 1
ATOM 2677 O O . GLY A 1 355 ? -7.041 17.586 28.099 1.00 86.88 355 GLY A O 1
ATOM 2678 N N . LYS A 1 356 ? -8.516 15.892 27.895 1.00 89.62 356 LYS A N 1
ATOM 2679 C CA . LYS A 1 356 ? -7.577 14.895 27.370 1.00 89.62 356 LYS A CA 1
ATOM 2680 C C . LYS A 1 356 ? -7.986 14.477 25.955 1.00 89.62 356 LYS A C 1
ATOM 2682 O O . LYS A 1 356 ? -9.166 14.505 25.596 1.00 89.62 356 LYS A O 1
ATOM 2687 N N . VAL A 1 357 ? -7.007 14.090 25.150 1.00 92.19 357 VAL A N 1
ATOM 2688 C CA . VAL A 1 357 ? -7.166 13.450 23.846 1.00 92.19 357 VAL A CA 1
ATOM 2689 C C . VAL A 1 357 ? -6.543 12.074 23.960 1.00 92.19 357 VAL A C 1
ATOM 2691 O O . VAL A 1 357 ? -5.347 11.946 24.214 1.00 92.19 357 VAL A O 1
ATOM 2694 N N . PHE A 1 358 ? -7.354 11.044 23.763 1.00 89.69 358 PHE A N 1
ATOM 2695 C CA . PHE A 1 358 ? -6.888 9.668 23.709 1.00 89.69 358 PHE A CA 1
ATOM 2696 C C . PHE A 1 358 ? -6.840 9.190 22.268 1.00 89.69 358 PHE A C 1
ATOM 2698 O O . PHE A 1 358 ? -7.719 9.517 21.475 1.00 89.69 358 PHE A O 1
ATOM 2705 N N . MET A 1 359 ? -5.832 8.394 21.948 1.00 88.38 359 MET A N 1
ATOM 2706 C CA . MET A 1 359 ? -5.638 7.775 20.647 1.00 88.38 359 MET A CA 1
ATOM 2707 C C . MET A 1 359 ? -5.639 6.262 20.814 1.00 88.38 359 MET A C 1
ATOM 2709 O O . MET A 1 359 ? -4.846 5.722 21.583 1.00 88.38 359 MET A O 1
ATOM 2713 N N . GLY A 1 360 ? -6.530 5.588 20.100 1.00 82.62 360 GLY A N 1
ATOM 2714 C CA . GLY A 1 360 ? -6.510 4.145 19.921 1.00 82.62 360 GLY A CA 1
ATOM 2715 C C . GLY A 1 360 ? -5.839 3.814 18.597 1.00 82.62 360 GLY A C 1
ATOM 2716 O O . GLY A 1 360 ? -5.968 4.566 17.629 1.00 82.62 360 GLY A O 1
ATOM 2717 N N . THR A 1 361 ? -5.181 2.659 18.533 1.00 74.50 361 THR A N 1
ATOM 2718 C CA . THR A 1 361 ? -4.693 2.088 17.269 1.00 74.50 361 THR A CA 1
ATOM 2719 C C . THR A 1 361 ? -5.376 0.754 17.013 1.00 74.50 361 THR A C 1
ATOM 2721 O O . THR A 1 361 ? -5.631 -0.028 17.936 1.00 74.50 361 THR A O 1
ATOM 2724 N N . ARG A 1 362 ? -5.716 0.490 15.755 1.00 72.75 362 ARG A N 1
ATOM 2725 C CA . ARG A 1 362 ? -6.247 -0.810 15.348 1.00 72.75 362 ARG A CA 1
ATOM 2726 C C . ARG A 1 362 ? -5.088 -1.687 14.865 1.00 72.75 362 ARG A C 1
ATOM 2728 O O . ARG A 1 362 ? -4.294 -1.221 14.049 1.00 72.75 362 ARG A O 1
ATOM 2735 N N . PRO A 1 363 ? -4.983 -2.955 15.300 1.00 69.88 363 PRO A N 1
ATOM 2736 C CA . PRO A 1 363 ? -4.032 -3.873 14.691 1.00 69.88 363 PRO A CA 1
ATOM 2737 C C . PRO A 1 363 ? -4.408 -4.108 13.221 1.00 69.88 363 PRO A C 1
ATOM 2739 O O . PRO A 1 363 ? -5.582 -4.318 12.897 1.00 69.88 363 PRO A O 1
ATOM 2742 N N . ALA A 1 364 ? -3.406 -4.093 12.340 1.00 76.69 364 ALA A N 1
ATOM 2743 C CA . ALA A 1 364 ? -3.574 -4.493 10.948 1.00 76.69 364 ALA A CA 1
ATOM 2744 C C . ALA A 1 364 ? -4.149 -5.916 10.880 1.00 76.69 364 ALA A C 1
ATOM 2746 O O . ALA A 1 364 ? -3.668 -6.828 11.559 1.00 76.69 364 ALA A O 1
ATOM 2747 N N . LEU A 1 365 ? -5.196 -6.105 10.079 1.00 84.31 365 LEU A N 1
ATOM 2748 C CA . LEU A 1 365 ? -5.825 -7.408 9.883 1.00 84.31 365 LEU A CA 1
ATOM 2749 C C . LEU A 1 365 ? -5.232 -8.121 8.670 1.00 84.31 365 LEU A C 1
ATOM 2751 O O . LEU A 1 365 ? -4.705 -7.492 7.752 1.00 84.31 365 LEU A O 1
ATOM 2755 N N . ILE A 1 366 ? -5.350 -9.450 8.672 1.00 91.12 366 ILE A N 1
ATOM 2756 C CA . ILE A 1 366 ? -5.019 -10.293 7.524 1.00 91.12 366 ILE A CA 1
ATOM 2757 C C . ILE A 1 366 ? -6.321 -10.804 6.909 1.00 91.12 366 ILE A C 1
ATOM 2759 O O . ILE A 1 366 ? -7.095 -11.493 7.574 1.00 91.12 366 ILE A O 1
ATOM 2763 N N . TRP A 1 367 ? -6.525 -10.492 5.633 1.00 94.50 367 TRP A N 1
ATOM 2764 C CA . TRP A 1 367 ? -7.642 -10.953 4.822 1.00 94.50 367 TRP A CA 1
ATOM 2765 C C . TRP A 1 367 ? -7.169 -12.026 3.847 1.00 94.50 367 TRP A C 1
ATOM 2767 O O . TRP A 1 367 ? -6.265 -11.794 3.048 1.00 94.50 367 TRP A O 1
ATOM 2777 N N . TYR A 1 368 ? -7.776 -13.205 3.893 1.00 96.56 368 TYR A N 1
ATOM 2778 C CA . TYR A 1 368 ? -7.362 -14.355 3.091 1.00 96.56 368 TYR A CA 1
ATOM 2779 C C . TYR A 1 368 ? -8.154 -14.429 1.786 1.00 96.56 368 TYR A C 1
ATOM 2781 O O . TYR A 1 368 ? -9.377 -14.285 1.800 1.00 96.56 368 TYR A O 1
ATOM 2789 N N . VAL A 1 369 ? -7.477 -14.696 0.664 1.00 98.00 369 VAL A N 1
ATOM 2790 C CA . VAL A 1 369 ? -8.095 -14.782 -0.671 1.00 98.00 369 VAL A CA 1
ATOM 2791 C C . VAL A 1 369 ? -7.686 -16.063 -1.386 1.00 98.00 369 VAL A C 1
ATOM 2793 O O . VAL A 1 369 ? -6.500 -16.305 -1.611 1.00 98.00 369 VAL A O 1
ATOM 2796 N N . ALA A 1 370 ? -8.666 -16.842 -1.836 1.00 96.62 370 ALA A N 1
ATOM 2797 C CA . ALA A 1 370 ? -8.453 -18.076 -2.575 1.00 96.62 370 ALA A CA 1
ATOM 2798 C C . ALA A 1 370 ? -9.480 -18.235 -3.704 1.00 96.62 370 ALA A C 1
ATOM 2800 O O . ALA A 1 370 ? -10.683 -18.254 -3.469 1.00 96.62 370 ALA A O 1
ATOM 2801 N N . THR A 1 371 ? -9.013 -18.398 -4.947 1.00 93.19 371 THR A N 1
ATOM 2802 C CA . THR A 1 371 ? -9.913 -18.517 -6.115 1.00 93.19 371 THR A CA 1
ATOM 2803 C C . THR A 1 371 ? -10.809 -19.766 -6.070 1.00 93.19 371 THR A C 1
ATOM 2805 O O . THR A 1 371 ? -11.833 -19.833 -6.741 1.00 93.19 371 THR A O 1
ATOM 2808 N N . ASN A 1 372 ? -10.458 -20.768 -5.259 1.00 91.19 372 ASN A N 1
ATOM 2809 C CA . ASN A 1 372 ? -11.273 -21.963 -5.033 1.00 91.19 372 ASN A CA 1
ATOM 2810 C C . ASN A 1 372 ? -12.348 -21.784 -3.944 1.00 91.19 372 ASN A C 1
ATOM 2812 O O . ASN A 1 372 ? -13.161 -22.692 -3.763 1.00 91.19 372 ASN A O 1
ATOM 2816 N N . SER A 1 373 ? -12.380 -20.651 -3.232 1.00 90.62 373 SER A N 1
ATOM 2817 C CA . SER A 1 373 ? -13.499 -20.322 -2.348 1.00 90.62 373 SER A CA 1
ATOM 2818 C C . SER A 1 373 ? -14.792 -20.234 -3.164 1.00 90.62 373 SER A C 1
ATOM 2820 O O . SER A 1 373 ? -14.776 -19.675 -4.257 1.00 90.62 373 SER A O 1
ATOM 2822 N N . PRO A 1 374 ? -15.927 -20.763 -2.678 1.00 85.25 374 PRO A N 1
ATOM 2823 C CA . PRO A 1 374 ? -17.169 -20.790 -3.454 1.00 85.25 374 PRO A CA 1
ATOM 2824 C C . PRO A 1 374 ? -17.805 -19.404 -3.628 1.00 85.25 374 PRO A C 1
ATOM 2826 O O . PRO A 1 374 ? -18.511 -19.171 -4.606 1.00 85.25 374 PRO A O 1
ATOM 2829 N N . VAL A 1 375 ? -17.580 -18.503 -2.670 1.00 85.56 375 VAL A N 1
ATOM 2830 C CA . VAL A 1 375 ? -18.070 -17.120 -2.640 1.00 85.56 375 VAL A CA 1
ATOM 2831 C C . VAL A 1 375 ? -17.061 -16.249 -1.900 1.00 85.56 375 VAL A C 1
ATOM 2833 O O . VAL A 1 375 ? -16.177 -16.765 -1.214 1.00 85.56 375 VAL A O 1
ATOM 2836 N N . ASP A 1 376 ? -17.221 -14.933 -1.998 1.00 86.25 376 ASP A N 1
ATOM 2837 C CA . ASP A 1 376 ? -16.550 -14.006 -1.094 1.00 86.25 376 ASP A CA 1
ATOM 2838 C C . ASP A 1 376 ? -17.040 -14.248 0.346 1.00 86.25 376 ASP A C 1
ATOM 2840 O O . ASP A 1 376 ? -18.204 -14.011 0.672 1.00 86.25 376 ASP A O 1
ATOM 2844 N N . GLY A 1 377 ? -16.168 -14.819 1.184 1.00 75.94 377 GLY A N 1
ATOM 2845 C CA . GLY A 1 377 ? -16.411 -15.035 2.608 1.00 75.94 377 GLY A CA 1
ATOM 2846 C C . GLY A 1 377 ? -15.868 -13.890 3.469 1.00 75.94 377 GLY A C 1
ATOM 2847 O O . GLY A 1 377 ? -15.186 -13.010 2.960 1.00 75.94 377 GLY A O 1
ATOM 2848 N N . PRO A 1 378 ? -16.133 -13.890 4.787 1.00 79.00 378 PRO A N 1
ATOM 2849 C CA . PRO A 1 378 ? -15.610 -12.868 5.695 1.00 79.00 378 PRO A CA 1
ATOM 2850 C C . PRO A 1 378 ? -14.074 -12.845 5.777 1.00 79.00 378 PRO A C 1
ATOM 2852 O O . PRO A 1 378 ? -13.527 -11.870 6.268 1.00 79.00 378 PRO A O 1
ATOM 2855 N N . GLY A 1 379 ? -13.372 -13.879 5.300 1.00 82.12 379 GLY A N 1
ATOM 2856 C CA . GLY A 1 379 ? -11.959 -13.803 4.934 1.00 82.12 379 GLY A CA 1
ATOM 2857 C C . GLY A 1 379 ? -10.957 -13.671 6.074 1.00 82.12 379 GLY A C 1
ATOM 2858 O O . GLY A 1 379 ? -9.889 -13.119 5.844 1.00 82.12 379 GLY A O 1
ATOM 2859 N N . THR A 1 380 ? -11.262 -14.162 7.276 1.00 84.12 380 THR A N 1
ATOM 2860 C CA . THR A 1 380 ? -10.412 -13.998 8.472 1.00 84.12 380 THR A CA 1
ATOM 2861 C C . THR A 1 380 ? -9.520 -15.210 8.784 1.00 84.12 380 THR A C 1
ATOM 2863 O O . THR A 1 380 ? -8.494 -15.048 9.441 1.00 84.12 380 THR A O 1
ATOM 2866 N N . PRO A 1 381 ? -9.900 -16.436 8.388 1.00 88.56 381 PRO A N 1
ATOM 2867 C CA . PRO A 1 381 ? -8.942 -17.498 8.019 1.00 88.56 381 PRO A CA 1
ATOM 2868 C C . PRO A 1 381 ? -9.098 -18.032 6.577 1.00 88.56 381 PRO A C 1
ATOM 2870 O O . PRO A 1 381 ? -10.073 -17.767 5.880 1.00 88.56 381 PRO A O 1
ATOM 2873 N N . TRP A 1 382 ? -8.183 -18.913 6.148 1.00 92.62 382 TRP A N 1
ATOM 2874 C CA . TRP A 1 382 ? -8.274 -19.615 4.854 1.00 92.62 382 TRP A CA 1
ATOM 2875 C C . TRP A 1 382 ? -9.593 -20.375 4.630 1.00 92.62 382 TRP A C 1
ATOM 2877 O O . TRP A 1 382 ? -10.061 -20.461 3.498 1.00 92.62 382 TRP A O 1
ATOM 2887 N N . SER A 1 383 ? -10.212 -20.923 5.683 1.00 89.50 383 SER A N 1
ATOM 2888 C CA . SER A 1 383 ? -11.451 -21.713 5.574 1.00 89.50 383 SER A CA 1
ATOM 2889 C C . SER A 1 383 ? -12.682 -20.896 5.167 1.00 89.50 383 SER A C 1
ATOM 2891 O O . SER A 1 383 ? -13.684 -21.480 4.759 1.00 89.50 383 SER A O 1
ATOM 2893 N N . ASN A 1 384 ? -12.619 -19.565 5.266 1.00 88.62 384 ASN A N 1
ATOM 2894 C CA . ASN A 1 384 ? -13.668 -18.647 4.828 1.00 88.62 384 ASN A CA 1
ATOM 2895 C C . ASN A 1 384 ? -13.109 -17.496 3.967 1.00 88.62 384 ASN A C 1
ATOM 2897 O O . ASN A 1 384 ? -13.692 -16.410 3.949 1.00 88.62 384 ASN A O 1
ATOM 2901 N N . ALA A 1 385 ? -11.994 -17.745 3.271 1.00 94.12 385 ALA A N 1
ATOM 2902 C CA . ALA A 1 385 ? -11.311 -16.794 2.399 1.00 94.12 385 ALA A CA 1
ATOM 2903 C C . ALA A 1 385 ? -12.242 -16.187 1.334 1.00 94.12 385 ALA A C 1
ATOM 2905 O O . ALA A 1 385 ? -13.146 -16.858 0.831 1.00 94.12 385 ALA A O 1
ATOM 2906 N N . PHE A 1 386 ? -11.968 -14.947 0.931 1.00 95.94 386 PHE A N 1
ATOM 2907 C CA . PHE A 1 386 ? -12.596 -14.312 -0.227 1.00 95.94 386 PHE A CA 1
ATOM 2908 C C . PHE A 1 386 ? -12.309 -15.100 -1.512 1.00 95.94 386 PHE A C 1
ATOM 2910 O O . PHE A 1 386 ? -11.212 -15.633 -1.686 1.00 95.94 386 PHE A O 1
ATOM 2917 N N . HIS A 1 387 ? -13.272 -15.138 -2.432 1.00 94.94 387 HIS A N 1
ATOM 2918 C CA . HIS A 1 387 ? -13.087 -15.703 -3.768 1.00 94.94 387 HIS A CA 1
ATOM 2919 C C . HIS A 1 387 ? -12.270 -14.752 -4.652 1.00 94.94 387 HIS A C 1
ATOM 2921 O O . HIS A 1 387 ? -11.405 -15.182 -5.419 1.00 94.94 387 HIS A O 1
ATOM 2927 N N . THR A 1 388 ? -12.514 -13.446 -4.526 1.00 96.31 388 THR A N 1
ATOM 2928 C CA . THR A 1 388 ? -11.871 -12.403 -5.327 1.00 96.31 388 THR A CA 1
ATOM 2929 C C . THR A 1 388 ? -10.939 -11.523 -4.498 1.00 96.31 388 THR A C 1
ATOM 2931 O O . THR A 1 388 ? -11.205 -11.206 -3.341 1.00 96.31 388 THR A O 1
ATOM 2934 N N . ILE A 1 389 ? -9.854 -11.053 -5.125 1.00 98.12 389 ILE A N 1
ATOM 2935 C CA . ILE A 1 389 ? -8.969 -10.047 -4.513 1.00 98.12 389 ILE A CA 1
ATOM 2936 C C . ILE A 1 389 ? -9.738 -8.739 -4.285 1.00 98.12 389 ILE A C 1
ATOM 2938 O O . ILE A 1 389 ? -9.529 -8.071 -3.277 1.00 98.12 389 ILE A O 1
ATOM 2942 N N . GLN A 1 390 ? -10.657 -8.387 -5.196 1.00 97.50 390 GLN A N 1
ATOM 2943 C CA . GLN A 1 390 ? -11.456 -7.171 -5.061 1.00 97.50 390 GLN A CA 1
ATOM 2944 C C . GLN A 1 390 ? -12.351 -7.209 -3.816 1.00 97.50 390 GLN A C 1
ATOM 2946 O O . GLN A 1 390 ? -12.396 -6.213 -3.106 1.00 97.50 390 GLN A O 1
ATOM 2951 N N . GLY A 1 391 ? -13.004 -8.337 -3.517 1.00 94.25 391 GLY A N 1
ATOM 2952 C CA . GLY A 1 391 ? -13.842 -8.475 -2.322 1.00 94.25 391 GLY A CA 1
ATOM 2953 C C . GLY A 1 391 ? -13.062 -8.229 -1.028 1.00 94.25 391 GLY A C 1
ATOM 2954 O O . GLY A 1 391 ? -13.525 -7.489 -0.163 1.00 94.25 391 GLY A O 1
ATOM 2955 N N . ALA A 1 392 ? -11.838 -8.757 -0.931 1.00 95.38 392 ALA A N 1
ATOM 2956 C CA . ALA A 1 392 ? -10.965 -8.494 0.213 1.00 95.38 392 ALA A CA 1
ATOM 2957 C C . ALA A 1 392 ? -10.478 -7.035 0.265 1.00 95.38 392 ALA A C 1
ATOM 2959 O O . ALA A 1 392 ? -10.498 -6.414 1.324 1.00 95.38 392 ALA A O 1
ATOM 2960 N N . ALA A 1 393 ? -10.082 -6.458 -0.875 1.00 95.38 393 ALA A N 1
ATOM 2961 C CA . ALA A 1 393 ? -9.650 -5.059 -0.947 1.00 95.38 393 ALA A CA 1
ATOM 2962 C C . ALA A 1 393 ? -10.766 -4.066 -0.559 1.00 95.38 393 ALA A C 1
ATOM 2964 O O . ALA A 1 393 ? -10.483 -2.972 -0.069 1.00 95.38 393 ALA A O 1
ATOM 2965 N N . ASP A 1 394 ? -12.033 -4.442 -0.752 1.00 91.06 394 ASP A N 1
ATOM 2966 C CA . ASP A 1 394 ? -13.185 -3.605 -0.411 1.00 91.06 394 ASP A CA 1
ATOM 2967 C C . ASP A 1 394 ? -13.388 -3.459 1.091 1.00 91.06 394 ASP A C 1
ATOM 2969 O O . ASP A 1 394 ? -13.737 -2.363 1.546 1.00 91.06 394 ASP A O 1
ATOM 2973 N N . VAL A 1 395 ? -13.172 -4.550 1.832 1.00 85.50 395 VAL A N 1
ATOM 2974 C CA . VAL A 1 395 ? -13.344 -4.605 3.290 1.00 85.50 395 VAL A CA 1
ATOM 2975 C C . VAL A 1 395 ? -12.091 -4.182 4.047 1.00 85.50 395 VAL A C 1
ATOM 2977 O O . VAL A 1 395 ? -12.201 -3.728 5.184 1.00 85.50 395 VAL A O 1
ATOM 2980 N N . ALA A 1 396 ? -10.919 -4.323 3.425 1.00 86.94 396 ALA A N 1
ATOM 2981 C CA . ALA A 1 396 ? -9.656 -3.924 4.015 1.00 86.94 396 ALA A CA 1
ATOM 2982 C C . ALA A 1 396 ? -9.593 -2.402 4.215 1.00 86.94 396 ALA A C 1
ATOM 2984 O O . ALA A 1 396 ? -10.040 -1.616 3.373 1.00 86.94 396 ALA A O 1
ATOM 2985 N N . THR A 1 397 ? -9.012 -2.002 5.338 1.00 83.38 397 THR A N 1
ATOM 2986 C CA . THR A 1 397 ? -8.709 -0.609 5.716 1.00 83.38 397 THR A CA 1
ATOM 2987 C C . THR A 1 397 ? -7.199 -0.391 5.722 1.00 83.38 397 THR A C 1
ATOM 2989 O O . THR A 1 397 ? -6.463 -1.378 5.684 1.00 83.38 397 THR A O 1
ATOM 2992 N N . ASP A 1 398 ? -6.719 0.856 5.731 1.00 80.88 398 ASP A N 1
ATOM 2993 C CA . ASP A 1 398 ? -5.288 1.126 5.551 1.00 80.88 398 ASP A CA 1
ATOM 2994 C C . ASP A 1 398 ? -4.437 0.359 6.583 1.00 80.88 398 ASP A C 1
ATOM 2996 O O . ASP A 1 398 ? -4.851 0.088 7.716 1.00 80.88 398 ASP A O 1
ATOM 3000 N N . GLY A 1 399 ? -3.253 -0.072 6.151 1.00 83.62 399 GLY A N 1
ATOM 3001 C CA . GLY A 1 399 ? -2.351 -0.925 6.924 1.00 83.62 399 GLY A CA 1
ATOM 3002 C C . GLY A 1 399 ? -2.688 -2.421 6.910 1.00 83.62 399 GLY A C 1
ATOM 3003 O O . GLY A 1 399 ? -1.826 -3.220 7.271 1.00 83.62 399 GLY A O 1
ATOM 3004 N N . ASP A 1 400 ? -3.882 -2.835 6.467 1.00 90.06 400 ASP A N 1
ATOM 3005 C CA . ASP A 1 400 ? -4.233 -4.258 6.378 1.00 90.06 400 ASP A CA 1
ATOM 3006 C C . ASP A 1 400 ? -3.395 -5.018 5.331 1.00 90.06 400 ASP A C 1
ATOM 3008 O O . ASP A 1 400 ? -2.902 -4.464 4.340 1.00 90.06 400 ASP A O 1
ATOM 3012 N N . LEU A 1 401 ? -3.295 -6.334 5.532 1.00 95.25 401 LEU A N 1
ATOM 3013 C CA . LEU A 1 401 ? -2.705 -7.287 4.600 1.00 95.25 401 LEU A CA 1
ATOM 3014 C C . LEU A 1 401 ? -3.804 -8.125 3.939 1.00 95.25 401 LEU A C 1
ATOM 3016 O O . LEU A 1 401 ? -4.546 -8.832 4.608 1.00 95.25 401 LEU A O 1
ATOM 3020 N N . VAL A 1 402 ? -3.857 -8.131 2.614 1.00 98.25 402 VAL A N 1
ATOM 3021 C CA . VAL A 1 402 ? -4.627 -9.091 1.821 1.00 98.25 402 VAL A CA 1
ATOM 3022 C C . VAL A 1 402 ? -3.668 -10.174 1.332 1.00 98.25 402 VAL A C 1
ATOM 3024 O O . VAL A 1 402 ? -2.818 -9.924 0.475 1.00 98.25 402 VAL A O 1
ATOM 3027 N N . LEU A 1 403 ? -3.789 -11.378 1.887 1.00 98.38 403 LEU A N 1
ATOM 3028 C CA . LEU A 1 403 ? -2.936 -12.523 1.595 1.00 98.38 403 LEU A CA 1
ATOM 3029 C C . LEU A 1 403 ? -3.614 -13.461 0.587 1.00 98.38 403 LEU A C 1
ATOM 3031 O O . LEU A 1 403 ? -4.675 -14.029 0.850 1.00 98.38 403 LEU A O 1
ATOM 3035 N N . VAL A 1 404 ? -2.988 -13.632 -0.576 1.00 98.62 404 VAL A N 1
ATOM 3036 C CA . VAL A 1 404 ? -3.586 -14.273 -1.755 1.00 98.62 404 VAL A CA 1
ATOM 3037 C C . VAL A 1 404 ? -2.854 -15.570 -2.089 1.00 98.62 404 VAL A C 1
ATOM 3039 O O . VAL A 1 404 ? -1.646 -15.563 -2.313 1.00 98.62 404 VAL A O 1
ATOM 3042 N N . THR A 1 405 ? -3.569 -16.696 -2.121 1.00 98.19 405 THR A N 1
ATOM 3043 C CA . THR A 1 405 ? -2.980 -17.991 -2.511 1.00 98.19 405 THR A CA 1
ATOM 3044 C C . THR A 1 405 ? -2.965 -18.183 -4.033 1.00 98.19 405 THR A C 1
ATOM 3046 O O . THR A 1 405 ? -3.404 -17.328 -4.798 1.00 98.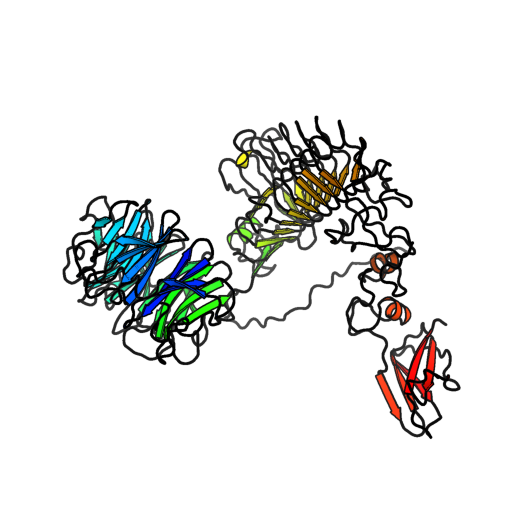19 405 THR A O 1
ATOM 3049 N N . ASN A 1 406 ? -2.433 -19.316 -4.476 1.00 98.06 406 ASN A N 1
ATOM 3050 C CA . ASN A 1 406 ? -2.193 -19.635 -5.879 1.00 98.06 406 ASN A CA 1
ATOM 3051 C C . ASN A 1 406 ? -3.490 -19.615 -6.696 1.00 98.06 406 ASN A C 1
ATOM 3053 O O . ASN A 1 406 ? -4.540 -20.080 -6.243 1.00 98.06 406 ASN A O 1
ATOM 3057 N N . GLY A 1 407 ? -3.395 -19.169 -7.945 1.00 97.94 407 GLY A N 1
ATOM 3058 C CA . GLY A 1 407 ? -4.527 -19.167 -8.861 1.00 97.94 407 GLY A CA 1
ATOM 3059 C C . GLY A 1 407 ? -4.443 -18.100 -9.942 1.00 97.94 407 GLY A C 1
ATOM 3060 O O . GLY A 1 407 ? -3.558 -17.244 -9.952 1.00 97.94 407 GLY A O 1
ATOM 3061 N N . ILE A 1 408 ? -5.407 -18.163 -10.861 1.00 98.44 408 ILE A N 1
ATOM 3062 C CA . ILE A 1 408 ? -5.634 -17.138 -11.879 1.00 98.44 408 ILE A CA 1
ATOM 3063 C C . ILE A 1 408 ? -6.869 -16.343 -11.462 1.00 98.44 408 ILE A C 1
ATOM 3065 O O . ILE A 1 408 ? -7.979 -16.862 -11.468 1.00 98.44 408 ILE A O 1
ATOM 3069 N N . TYR A 1 409 ? -6.666 -15.077 -11.124 1.00 98.19 409 TYR A N 1
ATOM 3070 C CA . TYR A 1 409 ? -7.708 -14.140 -10.727 1.00 98.19 409 TYR A CA 1
ATOM 3071 C C . TYR A 1 409 ? -8.143 -13.321 -11.949 1.00 98.19 409 TYR A C 1
ATOM 3073 O O . TYR A 1 409 ? -7.541 -12.294 -12.281 1.00 98.19 409 TYR A O 1
ATOM 3081 N N . ASP A 1 410 ? -9.168 -13.810 -12.654 1.00 97.06 410 ASP A N 1
ATOM 3082 C CA . ASP A 1 410 ? -9.641 -13.281 -13.943 1.00 97.06 410 ASP A CA 1
ATOM 3083 C C . ASP A 1 410 ? -11.153 -12.984 -14.003 1.00 97.06 410 ASP A C 1
ATOM 3085 O O . ASP A 1 410 ? -11.720 -12.786 -15.085 1.00 97.06 410 ASP A O 1
ATOM 3089 N N . THR A 1 411 ? -11.797 -12.859 -12.842 1.00 94.19 411 THR A N 1
ATOM 3090 C CA . THR A 1 411 ? -13.225 -12.545 -12.692 1.00 94.19 411 THR A CA 1
ATOM 3091 C C . THR A 1 411 ? -13.453 -11.118 -12.187 1.00 94.19 411 THR A C 1
ATOM 3093 O O . THR A 1 411 ? -12.662 -10.595 -11.407 1.00 94.19 411 THR A O 1
ATOM 3096 N N . GLY A 1 412 ? -14.550 -10.479 -12.613 1.00 93.94 412 GLY A N 1
ATOM 3097 C CA . GLY A 1 412 ? -14.967 -9.147 -12.141 1.00 93.94 412 GLY A CA 1
ATOM 3098 C C . GLY A 1 412 ? -14.139 -7.970 -12.677 1.00 93.94 412 GLY A C 1
ATOM 3099 O O . GLY A 1 412 ? -12.998 -8.114 -13.091 1.00 93.94 412 GLY A O 1
ATOM 3100 N N . SER A 1 413 ? -14.708 -6.773 -12.703 1.00 95.56 413 SER A N 1
ATOM 3101 C CA . SER A 1 413 ? -13.978 -5.570 -13.113 1.00 95.56 413 SER A CA 1
ATOM 3102 C C . SER A 1 413 ? -14.543 -4.355 -12.405 1.00 95.56 413 SER A C 1
ATOM 3104 O O . SER A 1 413 ? -15.756 -4.282 -12.202 1.00 95.56 413 SER A O 1
ATOM 3106 N N . ARG A 1 414 ? -13.697 -3.378 -12.089 1.00 96.56 414 ARG A N 1
ATOM 3107 C CA . ARG A 1 414 ? -14.108 -2.149 -11.413 1.00 96.56 414 ARG A CA 1
ATOM 3108 C C . ARG A 1 414 ? -13.524 -0.909 -12.071 1.00 96.56 414 ARG A C 1
ATOM 3110 O O . ARG A 1 414 ? -12.318 -0.823 -12.305 1.00 96.56 414 ARG A O 1
ATOM 3117 N N . ALA A 1 415 ? -14.386 0.065 -12.343 1.00 95.38 415 ALA A N 1
ATOM 3118 C CA . ALA A 1 415 ? -13.964 1.392 -12.764 1.00 95.38 415 ALA A CA 1
ATOM 3119 C C . ALA A 1 415 ? -13.579 2.241 -11.547 1.00 95.38 415 ALA A C 1
ATOM 3121 O O . ALA A 1 415 ? -14.300 2.257 -10.553 1.00 95.38 415 ALA A O 1
ATOM 3122 N N . VAL A 1 416 ? -12.464 2.963 -11.658 1.00 93.00 416 VAL A N 1
ATOM 3123 C CA . VAL A 1 416 ? -12.176 4.125 -10.796 1.00 93.00 416 VAL A CA 1
ATOM 3124 C C . VAL A 1 416 ? -12.671 5.384 -11.497 1.00 93.00 416 VAL A C 1
ATOM 3126 O O . VAL A 1 416 ? -13.418 6.171 -10.930 1.00 93.00 416 VAL A O 1
ATOM 3129 N N . VAL A 1 417 ? -12.322 5.514 -12.782 1.00 87.44 417 VAL A N 1
ATOM 3130 C CA . VAL A 1 417 ? -12.836 6.546 -13.682 1.00 87.44 417 VAL A CA 1
ATOM 3131 C C . VAL A 1 417 ? -13.355 5.860 -14.945 1.00 87.44 417 VAL A C 1
ATOM 3133 O O . VAL A 1 417 ? -12.604 5.191 -15.657 1.00 87.44 417 VAL A O 1
ATOM 3136 N N . SER A 1 418 ? -14.653 6.000 -15.208 1.00 88.12 418 SER A N 1
ATOM 3137 C CA . SER A 1 418 ? -15.316 5.427 -16.388 1.00 88.12 418 SER A CA 1
ATOM 3138 C C . SER A 1 418 ? -14.817 6.100 -17.678 1.00 88.12 418 SER A C 1
ATOM 3140 O O . SER A 1 418 ? -14.664 7.320 -17.671 1.00 88.12 418 SER A O 1
ATOM 3142 N N . PRO A 1 419 ? -14.576 5.368 -18.787 1.00 92.56 419 PRO A N 1
ATOM 3143 C CA . PRO A 1 419 ? -14.976 3.977 -19.049 1.00 92.56 419 PRO A CA 1
ATOM 3144 C C . PRO A 1 419 ? -13.932 2.907 -18.693 1.00 92.56 419 PRO A C 1
ATOM 3146 O O . PRO A 1 419 ? -14.187 1.720 -18.892 1.00 92.56 419 PRO A O 1
ATOM 3149 N N . MET A 1 420 ? -12.756 3.287 -18.191 1.00 96.56 420 MET A N 1
ATOM 3150 C CA . MET A 1 420 ? -11.687 2.323 -17.929 1.00 96.56 420 MET A CA 1
ATOM 3151 C C . MET A 1 420 ? -11.984 1.483 -16.684 1.00 96.56 420 MET A C 1
ATOM 3153 O O . MET A 1 420 ? -12.273 2.014 -15.611 1.00 96.56 420 MET A O 1
ATOM 3157 N N . THR A 1 421 ? -11.844 0.163 -16.810 1.00 97.69 421 THR A N 1
ATOM 3158 C CA . THR A 1 421 ? -11.997 -0.785 -15.698 1.00 97.69 421 THR A CA 1
ATOM 3159 C C . THR A 1 421 ? -10.699 -1.526 -15.384 1.00 97.69 421 THR A C 1
ATOM 3161 O O . THR A 1 421 ? -9.803 -1.646 -16.218 1.00 97.69 421 THR A O 1
ATOM 3164 N N . ASN A 1 422 ? -10.591 -2.035 -14.162 1.00 98.50 422 ASN A N 1
ATOM 3165 C CA . ASN A 1 422 ? -9.434 -2.766 -13.656 1.00 98.50 422 ASN A CA 1
ATOM 3166 C C . ASN A 1 422 ? -9.905 -4.104 -13.079 1.00 98.50 422 ASN A C 1
ATOM 3168 O O . ASN A 1 422 ? -11.014 -4.172 -12.543 1.00 98.50 422 ASN A O 1
ATOM 3172 N N . ARG A 1 423 ? -9.081 -5.153 -13.163 1.00 98.44 423 ARG A N 1
ATOM 3173 C CA . ARG A 1 423 ? -9.369 -6.440 -12.513 1.00 98.44 423 ARG A CA 1
ATOM 3174 C C . ARG A 1 423 ? -9.395 -6.270 -11.000 1.00 98.44 423 ARG A C 1
ATOM 3176 O O . ARG A 1 423 ? -10.289 -6.797 -10.350 1.00 98.44 423 ARG A O 1
ATOM 3183 N N . VAL A 1 424 ? -8.431 -5.516 -10.474 1.00 98.62 424 VAL A N 1
ATOM 3184 C CA . VAL A 1 424 ? -8.334 -5.169 -9.055 1.00 98.62 424 VAL A CA 1
ATOM 3185 C C . VAL A 1 424 ? -8.089 -3.669 -8.909 1.00 98.62 424 VAL A C 1
ATOM 3187 O O . VAL A 1 424 ? -7.214 -3.098 -9.561 1.00 98.62 424 VAL A O 1
ATOM 3190 N N . VAL A 1 425 ? -8.866 -3.031 -8.042 1.00 98.62 425 VAL A N 1
ATOM 3191 C CA . VAL A 1 425 ? -8.669 -1.660 -7.574 1.00 98.62 425 VAL A CA 1
ATOM 3192 C C . VAL A 1 425 ? -8.274 -1.716 -6.108 1.00 98.62 425 VAL A C 1
ATOM 3194 O O . VAL A 1 425 ? -9.071 -2.143 -5.272 1.00 98.62 425 VAL A O 1
ATOM 3197 N N . ILE A 1 426 ? -7.063 -1.250 -5.817 1.00 98.12 426 ILE A N 1
ATOM 3198 C CA . ILE A 1 426 ? -6.542 -1.065 -4.465 1.00 98.12 426 ILE A CA 1
ATOM 3199 C C . ILE A 1 426 ? -6.471 0.444 -4.240 1.00 98.12 426 ILE A C 1
ATOM 3201 O O . ILE A 1 426 ? -5.509 1.100 -4.629 1.00 98.12 426 ILE A O 1
ATOM 3205 N N . ASN A 1 427 ? -7.546 1.010 -3.695 1.00 94.44 427 ASN A N 1
ATOM 3206 C CA . ASN A 1 427 ? -7.722 2.453 -3.492 1.00 94.44 427 ASN A CA 1
ATOM 3207 C C . ASN A 1 427 ? -7.419 2.906 -2.051 1.00 94.44 427 ASN A C 1
ATOM 3209 O O . ASN A 1 427 ? -7.862 3.972 -1.632 1.00 94.44 427 ASN A O 1
ATOM 3213 N N . ARG A 1 428 ? -6.709 2.063 -1.303 1.00 89.50 428 ARG A N 1
ATOM 3214 C CA . ARG A 1 428 ? -6.358 2.209 0.110 1.00 89.50 428 ARG A CA 1
ATOM 3215 C C . ARG A 1 428 ? -4.901 1.823 0.308 1.00 89.50 428 ARG A C 1
ATOM 3217 O O . ARG A 1 428 ? -4.368 1.049 -0.492 1.00 89.50 428 ARG A O 1
ATOM 3224 N N . ALA A 1 429 ? -4.268 2.327 1.358 1.00 90.88 429 ALA A N 1
ATOM 3225 C CA . ALA A 1 429 ? -2.878 2.037 1.695 1.00 90.88 429 ALA A CA 1
ATOM 3226 C C . ALA A 1 429 ? -2.748 0.658 2.368 1.00 90.88 429 ALA A C 1
ATOM 3228 O O . ALA A 1 429 ? -2.330 0.533 3.517 1.00 90.88 429 ALA A O 1
ATOM 3229 N N . ILE A 1 430 ? -3.149 -0.388 1.644 1.00 95.25 430 ILE A N 1
ATOM 3230 C CA . ILE A 1 430 ? -3.078 -1.792 2.064 1.00 95.25 430 ILE A CA 1
ATOM 3231 C C . ILE A 1 430 ? -1.964 -2.522 1.323 1.00 95.25 430 ILE A C 1
ATOM 3233 O O . ILE A 1 430 ? -1.571 -2.136 0.217 1.00 95.25 430 ILE A O 1
ATOM 3237 N N . THR A 1 431 ? -1.494 -3.622 1.905 1.00 98.38 431 THR A N 1
ATOM 3238 C CA . THR A 1 431 ? -0.605 -4.559 1.214 1.00 98.38 431 THR A CA 1
ATOM 3239 C C . THR A 1 431 ? -1.417 -5.707 0.645 1.00 98.38 431 THR A C 1
ATOM 3241 O O . THR A 1 431 ? -2.088 -6.415 1.385 1.00 98.38 431 THR A O 1
ATOM 3244 N N . VAL A 1 432 ? -1.323 -5.947 -0.658 1.00 98.81 432 VAL A N 1
ATOM 3245 C CA . VAL A 1 432 ? -1.836 -7.159 -1.301 1.00 98.81 432 VAL A CA 1
ATOM 3246 C C . VAL A 1 432 ? -0.639 -8.015 -1.690 1.00 98.81 432 VAL A C 1
ATOM 3248 O O . VAL A 1 432 ? 0.189 -7.590 -2.496 1.00 98.81 432 VAL A O 1
ATOM 3251 N N . ARG A 1 433 ? -0.528 -9.211 -1.105 1.00 98.88 433 ARG A N 1
ATOM 3252 C CA . ARG A 1 433 ? 0.646 -10.086 -1.231 1.00 98.88 433 ARG A CA 1
ATOM 3253 C C . ARG A 1 433 ? 0.255 -11.500 -1.644 1.00 98.88 433 ARG A C 1
ATOM 3255 O O . ARG A 1 433 ? -0.652 -12.097 -1.066 1.00 98.88 433 ARG A O 1
ATOM 3262 N N . SER A 1 434 ? 0.985 -12.056 -2.602 1.00 98.62 434 SER A N 1
ATOM 3263 C CA . SER A 1 434 ? 0.934 -13.478 -2.945 1.00 98.62 434 SER A CA 1
ATOM 3264 C C . SER A 1 434 ? 1.657 -14.327 -1.900 1.00 98.62 434 SER A C 1
ATOM 3266 O O . SER A 1 434 ? 2.753 -13.983 -1.465 1.00 98.62 434 SER A O 1
ATOM 3268 N N . VAL A 1 435 ? 1.086 -15.476 -1.540 1.00 98.00 435 VAL A N 1
ATOM 3269 C CA . VAL A 1 435 ? 1.713 -16.438 -0.618 1.00 98.00 435 VAL A CA 1
ATOM 3270 C C . VAL A 1 435 ? 2.952 -17.091 -1.232 1.00 98.00 435 VAL A C 1
ATOM 3272 O O . VAL A 1 435 ? 3.952 -17.254 -0.546 1.00 98.00 435 VAL A O 1
ATOM 3275 N N . ASN A 1 436 ? 2.887 -17.474 -2.511 1.00 97.31 436 ASN A N 1
ATOM 3276 C CA . ASN A 1 436 ? 3.920 -18.285 -3.172 1.00 97.31 436 ASN A CA 1
ATOM 3277 C C . ASN A 1 436 ? 4.530 -17.586 -4.399 1.00 97.31 436 ASN A C 1
ATOM 3279 O O . ASN A 1 436 ? 5.028 -18.240 -5.312 1.00 97.31 436 ASN A O 1
ATOM 3283 N N . GLY A 1 437 ? 4.475 -16.253 -4.427 1.00 97.62 437 GLY A N 1
ATOM 3284 C CA . GLY A 1 437 ? 5.133 -15.447 -5.451 1.00 97.62 437 GLY A CA 1
ATOM 3285 C C . GLY A 1 437 ? 4.446 -15.439 -6.827 1.00 97.62 437 GLY A C 1
ATOM 3286 O O . GLY A 1 437 ? 3.325 -15.942 -6.988 1.00 97.62 437 GLY A O 1
ATOM 3287 N N . PRO A 1 438 ? 5.094 -14.797 -7.817 1.00 98.19 438 PRO A N 1
ATOM 3288 C CA . PRO A 1 438 ? 4.474 -14.441 -9.092 1.00 98.19 438 PRO A CA 1
ATOM 3289 C C . PRO A 1 438 ? 4.305 -15.628 -10.044 1.00 98.19 438 PRO A C 1
ATOM 3291 O O . PRO A 1 438 ? 3.444 -15.565 -10.922 1.00 98.19 438 PRO A O 1
ATOM 3294 N N . ASP A 1 439 ? 5.063 -16.713 -9.873 1.00 97.75 439 ASP A N 1
ATOM 3295 C CA . ASP A 1 439 ? 5.018 -17.887 -10.758 1.00 97.75 439 ASP A CA 1
ATOM 3296 C C . ASP A 1 439 ? 3.664 -18.612 -10.746 1.00 97.75 439 ASP A C 1
ATOM 3298 O O . ASP A 1 439 ? 3.285 -19.254 -11.727 1.00 97.75 439 ASP A O 1
ATOM 3302 N N . VAL A 1 440 ? 2.925 -18.512 -9.638 1.00 98.31 440 VAL A N 1
ATOM 3303 C CA . VAL A 1 440 ? 1.690 -19.281 -9.402 1.00 98.31 440 VAL A CA 1
ATOM 3304 C C . VAL A 1 440 ? 0.477 -18.423 -9.037 1.00 98.31 440 VAL A C 1
ATOM 3306 O O . VAL A 1 440 ? -0.632 -18.956 -8.940 1.00 98.31 440 VAL A O 1
ATOM 3309 N N . THR A 1 441 ? 0.651 -17.108 -8.882 1.00 98.62 441 THR A N 1
ATOM 3310 C CA . THR A 1 441 ? -0.425 -16.179 -8.508 1.00 98.62 441 THR A CA 1
ATOM 3311 C C . THR A 1 441 ? -0.554 -15.072 -9.549 1.00 98.62 441 THR A C 1
ATOM 3313 O O . THR A 1 441 ? 0.280 -14.170 -9.653 1.00 98.62 441 THR A O 1
ATOM 3316 N N . ILE A 1 442 ? -1.612 -15.153 -10.355 1.00 98.88 442 ILE A N 1
ATOM 3317 C CA . ILE A 1 442 ? -1.774 -14.360 -11.576 1.00 98.88 442 ILE A CA 1
ATOM 3318 C C . ILE A 1 442 ? -3.007 -13.462 -11.456 1.00 98.88 442 ILE A C 1
ATOM 3320 O O . ILE A 1 442 ? -4.118 -13.954 -11.283 1.00 98.88 442 ILE A O 1
ATOM 3324 N N . ILE A 1 443 ? -2.838 -12.153 -11.650 1.00 98.88 443 ILE A N 1
ATOM 3325 C CA . ILE A 1 443 ? -3.936 -11.207 -11.882 1.00 98.88 443 ILE A CA 1
ATOM 3326 C C . ILE A 1 443 ? -4.026 -10.960 -13.385 1.00 98.88 443 ILE A C 1
ATOM 3328 O O . ILE A 1 443 ? -3.122 -10.387 -14.005 1.00 98.88 443 ILE A O 1
ATOM 3332 N N . LYS A 1 444 ? -5.133 -11.399 -13.986 1.00 98.81 444 LYS A N 1
ATOM 3333 C CA . LYS A 1 444 ? -5.302 -11.386 -15.439 1.00 98.81 444 LYS A CA 1
ATOM 3334 C C . LYS A 1 444 ? -6.332 -10.346 -15.869 1.00 98.81 444 LYS A C 1
ATOM 3336 O O . LYS A 1 444 ? -7.534 -10.488 -15.621 1.00 98.81 444 LYS A O 1
ATOM 3341 N N . GLY A 1 445 ? -5.863 -9.305 -16.550 1.00 98.56 445 GLY A N 1
ATOM 3342 C CA . GLY A 1 445 ? -6.719 -8.339 -17.234 1.00 98.56 445 GLY A CA 1
ATOM 3343 C C . GLY A 1 445 ? -7.384 -8.931 -18.483 1.00 98.56 445 GLY A C 1
ATOM 3344 O O . GLY A 1 445 ? -7.390 -10.148 -18.707 1.00 98.56 445 GLY A O 1
ATOM 3345 N N . ALA A 1 446 ? -7.951 -8.070 -19.321 1.00 98.31 446 ALA A N 1
ATOM 3346 C CA . ALA A 1 446 ? -8.571 -8.476 -20.576 1.00 98.31 446 ALA A CA 1
ATOM 3347 C C . ALA A 1 446 ? -8.343 -7.443 -21.680 1.00 98.31 446 ALA A C 1
ATOM 3349 O O . ALA A 1 446 ? -8.409 -6.235 -21.456 1.00 98.31 446 ALA A O 1
ATOM 3350 N N . LYS A 1 447 ? -8.134 -7.932 -22.902 1.00 97.44 447 LYS A N 1
ATOM 3351 C CA . LYS A 1 447 ? -8.156 -7.107 -24.113 1.00 97.44 447 LYS A CA 1
ATOM 3352 C C . LYS A 1 447 ? -9.601 -6.772 -24.494 1.00 97.44 447 LYS A C 1
ATOM 3354 O O . LYS A 1 447 ? -10.516 -7.532 -24.181 1.00 97.44 447 LYS A O 1
ATOM 3359 N N . ALA A 1 448 ? -9.801 -5.661 -25.196 1.00 96.31 448 ALA A N 1
ATOM 3360 C CA . ALA A 1 448 ? -11.092 -5.325 -25.784 1.00 96.31 448 ALA A CA 1
ATOM 3361 C C . ALA A 1 448 ? -11.492 -6.336 -26.875 1.00 96.31 448 ALA A C 1
ATOM 3363 O O . ALA A 1 448 ? -10.654 -7.069 -27.417 1.00 96.31 448 ALA A O 1
ATOM 3364 N N . ALA A 1 449 ? -12.777 -6.338 -27.241 1.00 89.44 449 ALA A N 1
ATOM 3365 C CA . ALA A 1 449 ? -13.267 -7.096 -28.388 1.00 89.44 449 ALA A CA 1
ATOM 3366 C C . ALA A 1 449 ? -12.469 -6.707 -29.650 1.00 89.44 449 ALA A C 1
ATOM 3368 O O . ALA A 1 449 ? -12.413 -5.535 -30.014 1.00 89.44 449 ALA A O 1
ATOM 3369 N N . GLY A 1 450 ? -11.811 -7.685 -30.283 1.00 83.75 450 GLY A N 1
ATOM 3370 C CA . GLY A 1 450 ? -10.860 -7.457 -31.382 1.00 83.75 450 GLY A CA 1
ATOM 3371 C C . GLY A 1 450 ? -9.382 -7.661 -31.017 1.00 83.75 450 GLY A C 1
ATOM 3372 O O . GLY A 1 450 ? -8.541 -7.642 -31.909 1.00 83.75 450 GLY A O 1
ATOM 3373 N N . GLY A 1 451 ? -9.055 -7.925 -29.744 1.00 82.81 451 GLY A N 1
ATOM 3374 C CA . GLY A 1 451 ? -7.746 -8.460 -29.339 1.00 82.81 451 GLY A CA 1
ATOM 3375 C C . GLY A 1 451 ? -6.687 -7.432 -28.924 1.00 82.81 451 GLY A C 1
ATOM 3376 O O . GLY A 1 451 ? -5.513 -7.781 -28.838 1.00 82.81 451 GLY A O 1
ATOM 3377 N N . GLY A 1 452 ? -7.070 -6.186 -28.626 1.00 92.31 452 GLY A N 1
ATOM 3378 C CA . GLY A 1 452 ? -6.130 -5.123 -28.246 1.00 92.31 452 GLY A CA 1
ATOM 3379 C C . GLY A 1 452 ? -6.701 -4.107 -27.257 1.00 92.31 452 GLY A C 1
ATOM 3380 O O . GLY A 1 452 ? -7.552 -4.434 -26.430 1.00 92.31 452 GLY A O 1
ATOM 3381 N N . ASN A 1 453 ? -6.212 -2.870 -27.335 1.00 97.69 453 ASN A N 1
ATOM 3382 C CA . ASN A 1 453 ? -6.776 -1.741 -26.592 1.00 97.69 453 ASN A CA 1
ATOM 3383 C C . ASN A 1 453 ? -8.129 -1.338 -27.186 1.00 97.69 453 ASN A C 1
ATOM 3385 O O . ASN A 1 453 ? -8.342 -1.449 -28.393 1.00 97.69 453 ASN A O 1
ATOM 3389 N N . GLY A 1 454 ? -9.037 -0.844 -26.353 1.00 96.44 454 GLY A N 1
ATOM 3390 C CA . GLY A 1 454 ? -10.369 -0.454 -26.802 1.00 96.44 454 GLY A CA 1
ATOM 3391 C C . GLY A 1 454 ? -11.380 -0.378 -25.672 1.00 96.44 454 GLY A C 1
ATOM 3392 O O . GLY A 1 454 ? -11.068 -0.620 -24.506 1.00 96.44 454 GLY A O 1
ATOM 3393 N N . ASN A 1 455 ? -12.612 -0.022 -26.023 1.00 91.69 455 ASN A N 1
ATOM 3394 C CA . ASN A 1 455 ? -13.697 0.003 -25.052 1.00 91.69 455 ASN A CA 1
ATOM 3395 C C . ASN A 1 455 ? -13.978 -1.415 -24.519 1.00 91.69 455 ASN A C 1
ATOM 3397 O O . ASN A 1 455 ? -14.001 -2.376 -25.289 1.00 91.69 455 ASN A O 1
ATOM 3401 N N . GLY A 1 456 ? -14.177 -1.543 -23.207 1.00 92.75 456 GLY A N 1
ATOM 3402 C CA . GLY A 1 456 ? -14.348 -2.837 -22.537 1.00 92.75 456 GLY A CA 1
ATOM 3403 C C . GLY A 1 456 ? -13.051 -3.608 -22.258 1.00 92.75 456 GLY A C 1
ATOM 3404 O O . GLY A 1 456 ? -13.121 -4.719 -21.740 1.00 92.75 456 GLY A O 1
ATOM 3405 N N . ALA A 1 457 ? -11.875 -3.047 -22.568 1.00 97.69 457 ALA A N 1
ATOM 3406 C CA . ALA A 1 457 ? -10.618 -3.569 -22.039 1.00 97.69 457 ALA A CA 1
ATOM 3407 C C . ALA A 1 457 ? -10.587 -3.479 -20.500 1.00 97.69 457 ALA A C 1
ATOM 3409 O O . ALA A 1 457 ? -11.189 -2.582 -19.901 1.00 97.69 457 ALA A O 1
ATOM 3410 N N . ILE A 1 458 ? -9.853 -4.398 -19.871 1.00 98.50 458 ILE A N 1
ATOM 3411 C CA . ILE A 1 458 ? -9.655 -4.465 -18.422 1.00 98.50 458 ILE A CA 1
ATOM 3412 C C . ILE A 1 458 ? -8.149 -4.405 -18.142 1.00 98.50 458 ILE A C 1
ATOM 3414 O O . ILE A 1 458 ? -7.402 -5.316 -18.514 1.00 98.50 458 ILE A O 1
ATOM 3418 N N . ARG A 1 459 ? -7.709 -3.350 -17.452 1.00 98.44 459 ARG A N 1
ATOM 3419 C CA . ARG A 1 459 ? -6.356 -3.229 -16.881 1.00 98.44 459 ARG A CA 1
ATOM 3420 C C . ARG A 1 459 ? -6.180 -4.260 -15.764 1.00 98.44 459 ARG A C 1
ATOM 3422 O O . ARG A 1 459 ? -7.164 -4.595 -15.111 1.00 98.44 459 ARG A O 1
ATOM 3429 N N . CYS A 1 460 ? -4.972 -4.753 -15.482 1.00 98.81 460 CYS A N 1
ATOM 3430 C CA . CYS A 1 460 ? -4.821 -5.678 -14.349 1.00 98.81 460 CYS A CA 1
ATOM 3431 C C . CYS A 1 460 ? -5.069 -4.962 -13.012 1.00 98.81 460 CYS A C 1
ATOM 3433 O O . CYS A 1 460 ? -6.007 -5.317 -12.303 1.00 98.81 460 CYS A O 1
ATOM 3435 N N . VAL A 1 461 ? -4.284 -3.937 -12.673 1.00 98.81 461 VAL A N 1
ATOM 3436 C CA . VAL A 1 461 ? -4.343 -3.326 -11.336 1.00 98.81 461 VAL A CA 1
ATOM 3437 C C . VAL A 1 461 ? -4.370 -1.798 -11.383 1.00 98.81 461 VAL A C 1
ATOM 3439 O O . VAL A 1 461 ? -3.680 -1.164 -12.183 1.00 98.81 461 VAL A O 1
ATOM 3442 N N . TYR A 1 462 ? -5.157 -1.211 -10.487 1.00 98.75 462 TYR A N 1
ATOM 3443 C CA . TYR A 1 462 ? -5.063 0.188 -10.082 1.00 98.75 462 TYR A CA 1
ATOM 3444 C C . TYR A 1 462 ? -4.544 0.275 -8.644 1.00 98.75 462 TYR A C 1
ATOM 3446 O O . TYR A 1 462 ? -5.102 -0.396 -7.773 1.00 98.75 462 TYR A O 1
ATOM 3454 N N . LEU A 1 463 ? -3.526 1.106 -8.402 1.00 98.50 463 LEU A N 1
ATOM 3455 C CA . LEU A 1 463 ? -2.937 1.343 -7.081 1.00 98.50 463 LEU A CA 1
ATOM 3456 C C . LEU A 1 463 ? -3.044 2.817 -6.677 1.00 98.50 463 LEU A C 1
ATOM 3458 O O . LEU A 1 463 ? -2.519 3.701 -7.366 1.00 98.50 463 LEU A O 1
ATOM 3462 N N . ALA A 1 464 ? -3.676 3.061 -5.531 1.00 96.25 464 ALA A N 1
ATOM 3463 C CA . ALA A 1 464 ? -3.633 4.347 -4.854 1.00 96.25 464 ALA A CA 1
ATOM 3464 C C . ALA A 1 464 ? -2.276 4.605 -4.190 1.00 96.25 464 ALA A C 1
ATOM 3466 O O . ALA A 1 464 ? -1.452 3.704 -4.008 1.00 96.25 464 ALA A O 1
ATOM 3467 N N . SER A 1 465 ? -2.037 5.862 -3.827 1.00 94.12 465 SER A N 1
ATOM 3468 C CA . SER A 1 465 ? -0.847 6.249 -3.067 1.00 94.12 465 SER A CA 1
ATOM 3469 C C . SER A 1 465 ? -0.744 5.458 -1.751 1.00 94.12 465 SER A C 1
ATOM 3471 O O . SER A 1 465 ? -1.684 5.448 -0.967 1.00 94.12 465 SER A O 1
ATOM 3473 N N . GLY A 1 466 ? 0.405 4.822 -1.495 1.00 92.12 466 GLY A N 1
ATOM 3474 C CA . GLY A 1 466 ? 0.651 4.014 -0.289 1.00 92.12 466 GLY A CA 1
ATOM 3475 C C . GLY A 1 466 ? 0.218 2.546 -0.390 1.00 92.12 466 GLY A C 1
ATOM 3476 O O . GLY A 1 466 ? 0.541 1.762 0.498 1.00 92.12 466 GLY A O 1
ATOM 3477 N N . ALA A 1 467 ? -0.471 2.145 -1.463 1.00 97.88 467 ALA A N 1
ATOM 3478 C CA . ALA A 1 467 ? -0.803 0.744 -1.708 1.00 97.88 467 ALA A CA 1
ATOM 3479 C C . ALA A 1 467 ? 0.439 -0.068 -2.113 1.00 97.88 467 ALA A C 1
ATOM 3481 O O . ALA A 1 467 ? 1.288 0.417 -2.869 1.00 97.88 467 ALA A O 1
ATOM 3482 N N . VAL A 1 468 ? 0.509 -1.326 -1.671 1.00 98.75 468 VAL A N 1
ATOM 3483 C CA . VAL A 1 468 ? 1.594 -2.260 -2.007 1.00 98.75 468 VAL A CA 1
ATOM 3484 C C . VAL A 1 468 ? 1.032 -3.485 -2.722 1.00 98.75 468 VAL A C 1
ATOM 3486 O O . VAL A 1 468 ? 0.077 -4.101 -2.252 1.00 98.75 468 VAL A O 1
ATOM 3489 N N . LEU A 1 469 ? 1.645 -3.863 -3.842 1.00 98.88 469 LEU A N 1
ATOM 3490 C CA . LEU A 1 469 ? 1.372 -5.104 -4.562 1.00 98.88 469 LEU A CA 1
ATOM 3491 C C . LEU A 1 469 ? 2.640 -5.958 -4.622 1.00 98.88 469 LEU A C 1
ATOM 3493 O O . LEU A 1 469 ? 3.637 -5.533 -5.201 1.00 98.88 469 LEU A O 1
ATOM 3497 N N . ASP A 1 470 ? 2.591 -7.165 -4.066 1.00 98.81 470 ASP A N 1
ATOM 3498 C CA . ASP A 1 470 ? 3.783 -7.986 -3.850 1.00 98.81 470 ASP A CA 1
ATOM 3499 C C . ASP A 1 470 ? 3.613 -9.428 -4.348 1.00 98.81 470 ASP A C 1
ATOM 3501 O O . ASP A 1 470 ? 2.724 -10.153 -3.898 1.00 98.81 470 ASP A O 1
ATOM 3505 N N . GLY A 1 471 ? 4.479 -9.866 -5.263 1.00 98.56 471 GLY A N 1
ATOM 3506 C CA . GLY A 1 471 ? 4.562 -11.274 -5.657 1.00 98.56 471 GLY A CA 1
ATOM 3507 C C . GLY A 1 471 ? 3.533 -11.740 -6.692 1.00 98.56 471 GLY A C 1
ATOM 3508 O O . GLY A 1 471 ? 3.097 -12.882 -6.618 1.00 98.56 471 GLY A O 1
ATOM 3509 N N . PHE A 1 472 ? 3.107 -10.903 -7.643 1.00 98.88 472 PHE A N 1
ATOM 3510 C CA . PHE A 1 472 ? 2.085 -11.278 -8.636 1.00 98.88 472 PHE A CA 1
ATOM 3511 C C . PHE A 1 472 ? 2.603 -11.280 -10.071 1.00 98.88 472 PHE A C 1
ATOM 3513 O O . PHE A 1 472 ? 3.377 -10.412 -10.477 1.00 98.88 472 PHE A O 1
ATOM 3520 N N . THR A 1 473 ? 2.072 -12.185 -10.892 1.00 98.94 473 THR A N 1
ATOM 3521 C CA . THR A 1 473 ? 2.086 -11.995 -12.345 1.00 98.94 473 THR A CA 1
ATOM 3522 C C . THR A 1 473 ? 0.898 -11.128 -12.766 1.00 98.94 473 THR A C 1
ATOM 3524 O O . THR A 1 473 ? -0.255 -11.496 -12.552 1.00 98.94 473 THR A O 1
ATOM 3527 N N . LEU A 1 474 ? 1.161 -9.997 -13.421 1.00 98.94 474 LEU A N 1
ATOM 3528 C CA . LEU A 1 474 ? 0.168 -9.145 -14.074 1.00 98.94 474 LEU A CA 1
ATOM 3529 C C . LEU A 1 474 ? 0.209 -9.375 -15.580 1.00 98.94 474 LEU A C 1
ATOM 3531 O O . LEU A 1 474 ? 1.203 -9.039 -16.231 1.00 98.94 474 LEU A O 1
ATOM 3535 N N . THR A 1 475 ? -0.871 -9.905 -16.154 1.00 98.88 475 THR A N 1
ATOM 3536 C CA . THR A 1 475 ? -0.873 -10.233 -17.585 1.00 98.88 475 THR A CA 1
ATOM 3537 C C . THR A 1 475 ? -2.190 -9.983 -18.300 1.00 98.88 475 THR A C 1
ATOM 3539 O O . THR A 1 475 ? -3.260 -9.919 -17.697 1.00 98.88 475 THR A O 1
ATOM 3542 N N . ASN A 1 476 ? -2.102 -9.882 -19.628 1.00 98.50 476 ASN A N 1
ATOM 3543 C CA . ASN A 1 476 ? -3.223 -9.707 -20.545 1.00 98.50 476 ASN A CA 1
ATOM 3544 C C . ASN A 1 476 ? -4.059 -8.433 -20.306 1.00 98.50 476 ASN A C 1
ATOM 3546 O O . ASN A 1 476 ? -5.154 -8.303 -20.852 1.00 98.50 476 ASN A O 1
ATOM 3550 N N . GLY A 1 477 ? -3.545 -7.472 -19.540 1.00 98.69 477 GLY A N 1
ATOM 3551 C CA . GLY A 1 477 ? -4.182 -6.180 -19.329 1.00 98.69 477 GLY A CA 1
ATOM 3552 C C . GLY A 1 477 ? -4.127 -5.297 -20.572 1.00 98.69 477 GLY A C 1
ATOM 3553 O O . GLY A 1 477 ? -3.170 -5.357 -21.358 1.00 98.69 477 GLY A O 1
ATOM 3554 N N . ALA A 1 478 ? -5.177 -4.511 -20.784 1.00 98.62 478 ALA A N 1
ATOM 3555 C CA . ALA A 1 478 ? -5.251 -3.502 -21.836 1.00 98.62 478 ALA A CA 1
ATOM 3556 C C . ALA A 1 478 ? -5.964 -2.240 -21.359 1.00 98.62 478 ALA A C 1
ATOM 3558 O O . ALA A 1 478 ? -6.679 -2.265 -20.358 1.00 98.62 478 ALA A O 1
ATOM 3559 N N . THR A 1 479 ? -5.790 -1.150 -22.103 1.00 98.50 479 THR A N 1
ATOM 3560 C CA . THR A 1 479 ? -6.421 0.138 -21.808 1.00 98.50 479 THR A CA 1
ATOM 3561 C C . THR A 1 479 ? -7.472 0.518 -22.852 1.00 98.50 479 THR A C 1
ATOM 3563 O O . THR A 1 479 ? -7.634 -0.150 -23.880 1.00 98.50 479 THR A O 1
ATOM 3566 N N . CYS A 1 480 ? -8.212 1.600 -22.605 1.00 96.94 480 CYS A N 1
ATOM 3567 C CA . CYS A 1 480 ? -9.057 2.205 -23.628 1.00 96.94 480 CYS A CA 1
ATOM 3568 C C . CYS A 1 480 ? -8.199 2.766 -24.774 1.00 96.94 480 CYS A C 1
ATOM 3570 O O . CYS A 1 480 ? -7.063 3.188 -24.571 1.00 96.94 480 CYS A O 1
ATOM 3572 N N . SER A 1 481 ? -8.754 2.811 -25.987 1.00 95.06 481 SER A N 1
ATOM 3573 C CA . SER A 1 481 ? -8.046 3.280 -27.191 1.00 95.06 481 SER A CA 1
ATOM 3574 C C . SER A 1 481 ? -7.882 4.801 -27.277 1.00 95.06 481 SER A C 1
ATOM 3576 O O . SER A 1 481 ? -7.068 5.284 -28.057 1.00 95.06 481 SER A O 1
ATOM 3578 N N . SER A 1 482 ? -8.673 5.563 -26.522 1.00 91.38 482 SER A N 1
ATOM 3579 C CA . SER A 1 482 ? -8.721 7.026 -26.577 1.00 91.38 482 SER A CA 1
ATOM 3580 C C . SER A 1 482 ? -9.144 7.613 -25.234 1.00 91.38 482 SER A C 1
ATOM 3582 O O . SER A 1 482 ? -9.810 6.939 -24.449 1.00 91.38 482 SER A O 1
ATOM 3584 N N . GLY A 1 483 ? -8.810 8.882 -25.010 1.00 91.31 483 GLY A N 1
ATOM 3585 C CA . GLY A 1 483 ? -9.078 9.611 -23.773 1.00 91.31 483 GLY A CA 1
ATOM 3586 C C . GLY A 1 483 ? -7.789 10.165 -23.166 1.00 91.31 483 GLY A C 1
ATOM 3587 O O . GLY A 1 483 ? -6.736 10.118 -23.800 1.00 91.31 483 GLY A O 1
ATOM 3588 N N . ASP A 1 484 ? -7.877 10.706 -21.953 1.00 92.56 484 ASP A N 1
ATOM 3589 C CA . ASP A 1 484 ? -6.708 11.150 -21.195 1.00 92.56 484 ASP A CA 1
ATOM 3590 C C . ASP A 1 484 ? -5.875 9.970 -20.637 1.00 92.56 484 ASP A C 1
ATOM 3592 O O . ASP A 1 484 ? -6.185 8.787 -20.830 1.00 92.56 484 ASP A O 1
ATOM 3596 N N . GLY A 1 485 ? -4.805 10.301 -19.911 1.00 90.50 485 GLY A N 1
ATOM 3597 C CA . GLY A 1 485 ? -3.895 9.322 -19.314 1.00 90.50 485 GLY A CA 1
ATOM 3598 C C . GLY A 1 485 ? -4.488 8.465 -18.184 1.00 90.50 485 GLY A C 1
ATOM 3599 O O . GLY A 1 485 ? -3.830 7.522 -17.737 1.00 90.50 485 GLY A O 1
ATOM 3600 N N . ASN A 1 486 ? -5.703 8.741 -17.702 1.00 93.00 486 ASN A N 1
ATOM 3601 C CA . ASN A 1 486 ? -6.406 7.853 -16.769 1.00 93.00 486 ASN A CA 1
ATOM 3602 C C . ASN A 1 486 ? -6.949 6.620 -17.503 1.00 93.00 486 ASN A C 1
ATOM 3604 O O . ASN A 1 486 ? -6.938 5.509 -16.959 1.00 93.00 486 ASN A O 1
ATOM 3608 N N . TYR A 1 487 ? -7.358 6.797 -18.762 1.00 96.00 487 TYR A N 1
ATOM 3609 C CA . TYR A 1 487 ? -7.976 5.745 -19.568 1.00 96.00 487 TYR A CA 1
ATOM 3610 C C . TYR A 1 487 ? -6.997 4.975 -20.439 1.00 96.00 487 TYR A C 1
ATOM 3612 O O . TYR A 1 487 ? -7.260 3.819 -20.746 1.00 96.00 487 TYR A O 1
ATOM 3620 N N . THR A 1 488 ? -5.905 5.605 -20.873 1.00 97.38 488 THR A N 1
ATOM 3621 C CA . THR A 1 488 ? -5.066 5.080 -21.964 1.00 97.38 488 THR A CA 1
ATOM 3622 C C . THR A 1 488 ? -3.697 4.572 -21.517 1.00 97.38 488 THR A C 1
ATOM 3624 O O . THR A 1 488 ? -2.998 3.968 -22.333 1.00 97.38 488 THR A O 1
ATOM 3627 N N . HIS A 1 489 ? -3.317 4.764 -20.248 1.00 97.81 489 HIS A N 1
ATOM 3628 C CA . HIS A 1 489 ? -2.002 4.385 -19.714 1.00 97.81 489 HIS A CA 1
ATOM 3629 C C . HIS A 1 489 ? -2.036 3.158 -18.794 1.00 97.81 489 HIS A C 1
ATOM 3631 O O . HIS A 1 489 ? -3.077 2.858 -18.203 1.00 97.81 489 HIS A O 1
ATOM 3637 N N . GLY A 1 490 ? -0.881 2.515 -18.595 1.00 97.81 490 GLY A N 1
ATOM 3638 C CA . GLY A 1 490 ? -0.684 1.503 -17.550 1.00 97.81 490 GLY A CA 1
ATOM 3639 C C . GLY A 1 490 ? -1.448 0.218 -17.835 1.00 97.81 490 GLY A C 1
ATOM 3640 O O . GLY A 1 490 ? -2.394 -0.078 -17.120 1.00 97.81 490 GLY A O 1
ATOM 3641 N N . GLY A 1 491 ? -1.114 -0.519 -18.895 1.00 97.94 491 GLY A N 1
ATOM 3642 C CA . GLY A 1 491 ? -1.872 -1.713 -19.295 1.00 97.94 491 GLY A CA 1
ATOM 3643 C C . GLY A 1 491 ? -1.889 -2.815 -18.234 1.00 97.94 491 GLY A C 1
ATOM 3644 O O . GLY A 1 491 ? -2.925 -3.439 -18.000 1.00 97.94 491 GLY A O 1
ATOM 3645 N N . GLY A 1 492 ? -0.748 -3.039 -17.581 1.00 98.69 492 GLY A N 1
ATOM 3646 C CA . GLY A 1 492 ? -0.630 -3.944 -16.441 1.00 98.69 492 GLY A CA 1
ATOM 3647 C C . GLY A 1 492 ? -1.064 -3.252 -15.154 1.00 98.69 492 GLY A C 1
ATOM 3648 O O . GLY A 1 492 ? -2.037 -3.664 -14.528 1.00 98.69 492 GLY A O 1
ATOM 3649 N N . VAL A 1 493 ? -0.377 -2.173 -14.781 1.00 98.81 493 VAL A N 1
ATOM 3650 C CA . VAL A 1 493 ? -0.647 -1.425 -13.549 1.00 98.81 493 VAL A CA 1
ATOM 3651 C C . VAL A 1 493 ? -0.642 0.085 -13.773 1.00 98.81 493 VAL A C 1
ATOM 3653 O O . VAL A 1 493 ? 0.178 0.628 -14.519 1.00 98.81 493 VAL A O 1
ATOM 3656 N N . TRP A 1 494 ? -1.566 0.771 -13.107 1.00 98.56 494 TRP A N 1
ATOM 3657 C CA . TRP A 1 494 ? -1.636 2.227 -13.063 1.00 98.56 494 TRP A CA 1
ATOM 3658 C C . TRP A 1 494 ? -1.545 2.694 -11.614 1.00 98.56 494 TRP A C 1
ATOM 3660 O O . TRP A 1 494 ? -2.358 2.284 -10.786 1.00 98.56 494 TRP A O 1
ATOM 3670 N N . CYS A 1 495 ? -0.574 3.561 -11.332 1.00 98.62 495 CYS A N 1
ATOM 3671 C CA . CYS A 1 495 ? -0.322 4.110 -10.003 1.00 98.62 495 CYS A CA 1
ATOM 3672 C C . CYS A 1 495 ? -0.681 5.599 -9.950 1.00 98.62 495 CYS A C 1
ATOM 3674 O O . CYS A 1 495 ? -0.351 6.356 -10.873 1.00 98.62 495 CYS A O 1
ATOM 3676 N N . GLU A 1 496 ? -1.314 6.042 -8.862 1.00 96.69 496 GLU A N 1
ATOM 3677 C CA . GLU A 1 496 ? -1.601 7.465 -8.615 1.00 96.69 496 GLU A CA 1
ATOM 3678 C C . GLU A 1 496 ? -0.315 8.291 -8.436 1.00 96.69 496 GLU A C 1
ATOM 3680 O O . GLU A 1 496 ? -0.159 9.369 -9.030 1.00 96.69 496 GLU A O 1
ATOM 3685 N N . SER A 1 497 ? 0.623 7.759 -7.649 1.00 95.56 497 SER A N 1
ATOM 3686 C CA . SER A 1 497 ? 1.855 8.418 -7.210 1.00 95.56 497 SER A CA 1
ATOM 3687 C C . SER A 1 497 ? 3.039 7.442 -7.160 1.00 95.56 497 SER A C 1
ATOM 3689 O O . SER A 1 497 ? 2.887 6.243 -7.395 1.00 95.56 497 SER A O 1
ATOM 3691 N N . ASP A 1 498 ? 4.223 7.957 -6.826 1.00 94.19 498 ASP A N 1
ATOM 3692 C CA . ASP A 1 498 ? 5.444 7.157 -6.647 1.00 94.19 498 ASP A CA 1
ATOM 3693 C C . ASP A 1 498 ? 5.468 6.392 -5.311 1.00 94.19 498 ASP A C 1
ATOM 3695 O O . ASP A 1 498 ? 6.343 5.550 -5.106 1.00 94.19 498 ASP A O 1
ATOM 3699 N N . ASN A 1 499 ? 4.504 6.670 -4.424 1.00 94.56 499 ASN A N 1
ATOM 3700 C CA . ASN A 1 499 ? 4.342 5.995 -3.134 1.00 94.56 499 ASN A CA 1
ATOM 3701 C C . ASN A 1 499 ? 3.576 4.670 -3.260 1.00 94.56 499 ASN A C 1
ATOM 3703 O O . ASN A 1 499 ? 3.494 3.927 -2.290 1.00 94.56 499 ASN A O 1
ATOM 3707 N N . ALA A 1 500 ? 2.978 4.381 -4.420 1.00 98.00 500 ALA A N 1
ATOM 3708 C CA . ALA A 1 500 ? 2.473 3.045 -4.715 1.00 98.00 500 ALA A CA 1
ATOM 3709 C C . ALA A 1 500 ? 3.659 2.116 -5.010 1.00 98.00 500 ALA A C 1
ATOM 3711 O O . ALA A 1 500 ? 4.503 2.443 -5.852 1.00 98.00 500 ALA A O 1
ATOM 3712 N N . ILE A 1 501 ? 3.723 0.971 -4.334 1.00 98.56 501 ILE A N 1
ATOM 3713 C CA . ILE A 1 501 ? 4.848 0.035 -4.421 1.00 98.56 501 ILE A CA 1
ATOM 3714 C C . ILE A 1 501 ? 4.404 -1.234 -5.141 1.00 98.56 501 ILE A C 1
ATOM 3716 O O . ILE A 1 501 ? 3.368 -1.817 -4.834 1.00 98.56 501 ILE A O 1
ATOM 3720 N N . ILE A 1 502 ? 5.223 -1.679 -6.087 1.00 98.81 502 ILE A N 1
ATOM 3721 C CA . ILE A 1 502 ? 5.090 -2.965 -6.760 1.00 98.81 502 ILE A CA 1
ATOM 3722 C C . ILE A 1 502 ? 6.389 -3.721 -6.530 1.00 98.81 502 ILE A C 1
ATOM 3724 O O . ILE A 1 502 ? 7.449 -3.262 -6.953 1.00 98.81 502 ILE A O 1
ATOM 3728 N N . SER A 1 503 ? 6.329 -4.866 -5.863 1.00 98.44 503 SER A N 1
ATOM 3729 C CA . SER A 1 503 ? 7.508 -5.665 -5.540 1.00 98.44 503 SER A CA 1
ATOM 3730 C C . SER A 1 503 ? 7.376 -7.101 -6.022 1.00 98.44 503 SER A C 1
ATOM 3732 O O . SER A 1 503 ? 6.286 -7.669 -6.027 1.00 98.44 503 SER A O 1
ATOM 3734 N N . ASN A 1 504 ? 8.490 -7.699 -6.450 1.00 98.31 504 ASN A N 1
ATOM 3735 C CA . ASN A 1 504 ? 8.566 -9.127 -6.782 1.00 98.31 504 ASN A CA 1
ATOM 3736 C C . ASN A 1 504 ? 7.516 -9.571 -7.823 1.00 98.31 504 ASN A C 1
ATOM 3738 O O . ASN A 1 504 ? 6.979 -10.674 -7.753 1.00 98.31 504 ASN A O 1
ATOM 3742 N N . CYS A 1 505 ? 7.154 -8.686 -8.757 1.00 98.81 505 CYS A N 1
ATOM 3743 C CA . CYS A 1 505 ? 6.074 -8.925 -9.713 1.00 98.81 505 CYS A CA 1
ATOM 3744 C C . CYS A 1 505 ? 6.596 -9.193 -11.127 1.00 98.81 505 CYS A C 1
ATOM 3746 O O . CYS A 1 505 ? 7.569 -8.585 -11.583 1.00 98.81 505 CYS A O 1
ATOM 3748 N N . PHE A 1 506 ? 5.868 -10.026 -11.870 1.00 98.88 506 PHE A N 1
ATOM 3749 C CA . PHE A 1 506 ? 6.055 -10.208 -13.309 1.00 98.88 506 PHE A CA 1
ATOM 3750 C C . PHE A 1 506 ? 4.970 -9.451 -14.071 1.00 98.88 506 PHE A C 1
ATOM 3752 O O . PHE A 1 506 ? 3.816 -9.861 -14.119 1.00 98.88 506 PHE A O 1
ATOM 3759 N N . ILE A 1 507 ? 5.320 -8.338 -14.704 1.00 98.94 507 ILE A N 1
ATOM 3760 C CA . ILE A 1 507 ? 4.395 -7.531 -15.502 1.00 98.94 507 ILE A CA 1
ATOM 3761 C C . ILE A 1 507 ? 4.611 -7.905 -16.964 1.00 98.94 507 ILE A C 1
ATOM 3763 O O . ILE A 1 507 ? 5.590 -7.474 -17.578 1.00 98.94 507 ILE A O 1
ATOM 3767 N N . THR A 1 508 ? 3.732 -8.735 -17.531 1.00 98.75 508 THR A N 1
ATOM 3768 C CA . THR A 1 508 ? 3.992 -9.360 -18.834 1.00 98.75 508 THR A CA 1
ATOM 3769 C C . THR A 1 508 ? 2.825 -9.368 -19.819 1.00 98.75 508 THR A C 1
ATOM 3771 O O . THR A 1 508 ? 1.689 -9.684 -19.471 1.00 98.75 508 THR A O 1
ATOM 3774 N N . GLY A 1 509 ? 3.105 -9.058 -21.090 1.00 98.50 509 GLY A N 1
ATOM 3775 C CA . GLY A 1 509 ? 2.121 -9.142 -22.179 1.00 98.50 509 GLY A CA 1
ATOM 3776 C C . GLY A 1 509 ? 0.977 -8.123 -22.081 1.00 98.50 509 GLY A C 1
ATOM 3777 O O . GLY A 1 509 ? -0.118 -8.329 -22.624 1.00 98.50 509 GLY A O 1
ATOM 3778 N N . ASN A 1 510 ? 1.190 -7.023 -21.362 1.00 98.88 510 ASN A N 1
ATOM 3779 C CA . ASN A 1 510 ? 0.190 -5.975 -21.199 1.00 98.88 510 ASN A CA 1
ATOM 3780 C C . ASN A 1 510 ? 0.298 -4.933 -22.316 1.00 98.88 510 ASN A C 1
ATOM 3782 O O . ASN A 1 510 ? 1.335 -4.797 -22.965 1.00 98.88 510 ASN A O 1
ATOM 3786 N N . SER A 1 511 ? -0.795 -4.221 -22.587 1.00 98.62 511 SER A N 1
ATOM 3787 C CA . SER A 1 511 ? -0.806 -3.176 -23.609 1.00 98.62 511 SER A CA 1
ATOM 3788 C C . SER A 1 511 ? -1.473 -1.905 -23.110 1.00 98.62 511 SER A C 1
ATOM 3790 O O . SER A 1 511 ? -2.478 -1.958 -22.417 1.00 98.62 511 SER A O 1
ATOM 3792 N N . ALA A 1 512 ? -0.917 -0.763 -23.479 1.00 98.56 512 ALA A N 1
ATOM 3793 C CA . ALA A 1 512 ? -1.530 0.536 -23.300 1.00 98.56 512 ALA A CA 1
ATOM 3794 C C . ALA A 1 512 ? -1.647 1.212 -24.666 1.00 98.56 512 ALA A C 1
ATOM 3796 O O . ALA A 1 512 ? -0.724 1.139 -25.480 1.00 98.56 512 ALA A O 1
ATOM 3797 N N . ALA A 1 513 ? -2.768 1.879 -24.929 1.00 98.25 513 ALA A N 1
ATOM 3798 C CA . ALA A 1 513 ? -2.951 2.637 -26.159 1.00 98.25 513 ALA A CA 1
ATOM 3799 C C . ALA A 1 513 ? -1.900 3.746 -26.300 1.00 98.25 513 ALA A C 1
ATOM 3801 O O . ALA A 1 513 ? -1.317 3.885 -27.370 1.00 98.25 513 ALA A O 1
ATOM 3802 N N . GLN A 1 514 ? -1.619 4.484 -25.220 1.00 98.00 514 GLN A N 1
ATOM 3803 C CA . GLN A 1 514 ? -0.660 5.588 -25.247 1.00 98.00 514 GLN A CA 1
ATOM 3804 C C . GLN A 1 514 ? 0.659 5.228 -24.560 1.00 98.00 514 GLN A C 1
ATOM 3806 O O . GLN A 1 514 ? 1.620 4.940 -25.268 1.00 98.00 514 GLN A O 1
ATOM 3811 N N . ALA A 1 515 ? 0.727 5.226 -23.225 1.00 98.12 515 ALA A N 1
ATOM 3812 C CA . ALA A 1 515 ? 1.996 5.109 -22.500 1.00 98.12 515 ALA A CA 1
ATOM 3813 C C . ALA A 1 515 ? 1.964 4.107 -21.336 1.00 98.12 515 ALA A C 1
ATOM 3815 O O . ALA A 1 515 ? 0.907 3.831 -20.765 1.00 98.12 515 ALA A O 1
ATOM 3816 N N . GLY A 1 516 ? 3.128 3.584 -20.949 1.00 97.69 516 GLY A N 1
ATOM 3817 C CA . GLY A 1 516 ? 3.245 2.651 -19.825 1.00 97.69 516 GLY A CA 1
ATOM 3818 C C . GLY A 1 516 ? 2.555 1.325 -20.126 1.00 97.69 516 GLY A C 1
ATOM 3819 O O . GLY A 1 516 ? 1.574 0.975 -19.471 1.00 97.69 516 GLY A O 1
ATOM 3820 N N . GLY A 1 517 ? 3.009 0.602 -21.152 1.00 98.12 517 GLY A N 1
ATOM 3821 C CA . GLY A 1 517 ? 2.389 -0.668 -21.553 1.00 98.12 517 GLY A CA 1
ATOM 3822 C C . GLY A 1 517 ? 2.293 -1.656 -20.388 1.00 98.12 517 GLY A C 1
ATOM 3823 O O . GLY A 1 517 ? 1.243 -2.265 -20.175 1.00 98.12 517 GLY A O 1
ATOM 3824 N N . GLY A 1 518 ? 3.365 -1.761 -19.600 1.00 98.62 518 GLY A N 1
ATOM 3825 C CA . GLY A 1 518 ? 3.406 -2.520 -18.353 1.00 98.62 518 GLY A CA 1
ATOM 3826 C C . GLY A 1 518 ? 2.914 -1.699 -17.164 1.00 98.62 518 GLY A C 1
ATOM 3827 O O . GLY A 1 518 ? 1.899 -2.046 -16.562 1.00 98.62 518 GLY A O 1
ATOM 3828 N N . ALA A 1 519 ? 3.616 -0.613 -16.839 1.00 98.75 519 ALA A N 1
ATOM 3829 C CA . ALA A 1 519 ? 3.359 0.209 -15.660 1.00 98.75 519 ALA A CA 1
ATOM 3830 C C . ALA A 1 519 ? 3.341 1.712 -15.973 1.00 98.75 519 ALA A C 1
ATOM 3832 O O . ALA A 1 519 ? 4.122 2.209 -16.786 1.00 98.75 519 ALA A O 1
ATOM 3833 N N . ARG A 1 520 ? 2.479 2.452 -15.271 1.00 98.06 520 ARG A N 1
ATOM 3834 C CA . ARG A 1 520 ? 2.523 3.919 -15.193 1.00 98.06 520 ARG A CA 1
ATOM 3835 C C . ARG A 1 520 ? 2.767 4.342 -13.746 1.00 98.06 520 ARG A C 1
ATOM 3837 O O . ARG A 1 520 ? 1.920 4.046 -12.904 1.00 98.06 520 ARG A O 1
ATOM 3844 N N . LYS A 1 521 ? 3.811 5.149 -13.517 1.00 97.88 521 LYS A N 1
ATOM 3845 C CA . LYS A 1 521 ? 4.255 5.639 -12.200 1.00 97.88 521 LYS A CA 1
ATOM 3846 C C . LYS A 1 521 ? 4.546 4.499 -11.210 1.00 97.88 521 LYS A C 1
ATOM 3848 O O . LYS A 1 521 ? 4.610 3.333 -11.596 1.00 97.88 521 LYS A O 1
ATOM 3853 N N . GLY A 1 522 ? 4.723 4.853 -9.938 1.00 98.00 522 GLY A N 1
ATOM 3854 C CA . GLY A 1 522 ? 4.959 3.919 -8.844 1.00 98.00 522 GLY A CA 1
ATOM 3855 C C . GLY A 1 522 ? 6.428 3.550 -8.685 1.00 98.00 522 GLY A C 1
ATOM 3856 O O . GLY A 1 522 ? 7.261 3.791 -9.565 1.00 98.00 522 GLY A O 1
ATOM 3857 N N . THR A 1 523 ? 6.729 2.945 -7.543 1.00 98.50 523 THR A N 1
ATOM 3858 C CA . THR A 1 523 ? 8.035 2.377 -7.227 1.00 98.50 523 THR A CA 1
ATOM 3859 C C . THR A 1 523 ? 8.011 0.873 -7.478 1.00 98.50 523 THR A C 1
ATOM 3861 O O . THR A 1 523 ? 7.284 0.142 -6.813 1.00 98.50 523 THR A O 1
ATOM 3864 N N . LEU A 1 524 ? 8.808 0.410 -8.438 1.00 98.69 524 LEU A N 1
ATOM 3865 C CA . LEU A 1 524 ? 8.953 -0.992 -8.805 1.00 98.69 524 LEU A CA 1
ATOM 3866 C C . LEU A 1 524 ? 10.259 -1.540 -8.222 1.00 98.69 524 LEU A C 1
ATOM 3868 O O . LEU A 1 524 ? 11.333 -0.998 -8.487 1.00 98.69 524 LEU A O 1
ATOM 3872 N N . PHE A 1 525 ? 10.166 -2.621 -7.453 1.00 97.19 525 PHE A N 1
ATOM 3873 C CA . PHE A 1 525 ? 11.289 -3.276 -6.784 1.00 97.19 525 PHE A CA 1
ATOM 3874 C C . PHE A 1 525 ? 11.357 -4.753 -7.182 1.00 97.19 525 PHE A C 1
ATOM 3876 O O . PHE A 1 525 ? 10.356 -5.460 -7.066 1.00 97.19 525 PHE A O 1
ATOM 3883 N N . ARG A 1 526 ? 12.506 -5.240 -7.668 1.00 97.88 526 ARG A N 1
ATOM 3884 C CA . ARG A 1 526 ? 12.678 -6.652 -8.083 1.00 97.88 526 ARG A CA 1
ATOM 3885 C C . ARG A 1 526 ? 11.569 -7.146 -9.021 1.00 97.88 526 ARG A C 1
ATOM 3887 O O . ARG A 1 526 ? 10.984 -8.209 -8.836 1.00 97.88 526 ARG A O 1
ATOM 3894 N N . CYS A 1 527 ? 11.211 -6.319 -10.001 1.00 98.75 527 CYS A N 1
ATOM 3895 C CA . CYS A 1 527 ? 10.152 -6.629 -10.956 1.00 98.75 527 CYS A CA 1
ATOM 3896 C C . CYS A 1 527 ? 10.725 -7.027 -12.317 1.00 98.75 527 CYS A C 1
ATOM 3898 O O . CYS A 1 527 ? 11.721 -6.468 -12.783 1.00 98.75 527 CYS A O 1
ATOM 3900 N N . VAL A 1 528 ? 10.026 -7.934 -13.001 1.00 98.81 528 VAL A N 1
ATOM 3901 C CA . VAL A 1 528 ? 10.307 -8.305 -14.392 1.00 98.81 528 VAL A CA 1
ATOM 3902 C C . VAL A 1 528 ? 9.212 -7.739 -15.287 1.00 98.81 528 VAL A C 1
ATOM 3904 O O . VAL A 1 528 ? 8.061 -8.165 -15.223 1.00 98.81 528 VAL A O 1
ATOM 3907 N N . LEU A 1 529 ? 9.558 -6.784 -16.147 1.00 98.88 529 LEU A N 1
ATOM 3908 C CA . LEU A 1 529 ? 8.659 -6.209 -17.141 1.00 98.88 529 LEU A CA 1
ATOM 3909 C C . LEU A 1 529 ? 8.991 -6.817 -18.501 1.00 98.88 529 LEU A C 1
ATOM 3911 O O . LEU A 1 529 ? 10.035 -6.513 -19.085 1.00 98.88 529 LEU A O 1
ATOM 3915 N N . LYS A 1 530 ? 8.107 -7.681 -19.006 1.00 98.75 530 LYS A N 1
ATOM 3916 C CA . LYS A 1 530 ? 8.378 -8.493 -20.195 1.00 98.75 530 LYS A CA 1
ATOM 3917 C C . LYS A 1 530 ? 7.303 -8.392 -21.270 1.00 98.75 530 LYS A C 1
ATOM 3919 O O . LYS A 1 530 ? 6.164 -8.799 -21.047 1.00 98.75 530 LYS A O 1
ATOM 3924 N N . GLY A 1 531 ? 7.681 -7.979 -22.478 1.00 98.56 531 GLY A N 1
ATOM 3925 C CA . GLY A 1 531 ? 6.780 -8.048 -23.634 1.00 98.56 531 GLY A CA 1
ATOM 3926 C C . GLY A 1 531 ? 5.573 -7.114 -23.541 1.00 98.56 531 GLY A C 1
ATOM 3927 O O . GLY A 1 531 ? 4.503 -7.455 -24.043 1.00 98.56 531 GLY A O 1
ATOM 3928 N N . ASN A 1 532 ? 5.696 -5.982 -22.845 1.00 98.88 532 ASN A N 1
ATOM 3929 C CA . ASN A 1 532 ? 4.618 -5.003 -22.738 1.00 98.88 532 ASN A CA 1
ATOM 3930 C C . ASN A 1 532 ? 4.689 -3.970 -23.868 1.00 98.88 532 ASN A C 1
ATOM 3932 O O . ASN A 1 532 ? 5.772 -3.662 -24.369 1.00 98.88 532 ASN A O 1
ATOM 3936 N N . VAL A 1 533 ? 3.532 -3.436 -24.271 1.00 98.75 533 VAL A N 1
ATOM 3937 C CA . VAL A 1 533 ? 3.414 -2.587 -25.466 1.00 98.75 533 VAL A CA 1
ATOM 3938 C C . VAL A 1 533 ? 2.687 -1.278 -25.171 1.00 98.75 533 VAL A C 1
ATOM 3940 O O . VAL A 1 533 ? 1.517 -1.294 -24.796 1.00 98.75 533 VAL A O 1
ATOM 3943 N N . ALA A 1 534 ? 3.342 -0.149 -25.424 1.00 98.44 534 ALA A N 1
ATOM 3944 C CA . ALA A 1 534 ? 2.730 1.172 -25.536 1.00 98.44 534 ALA A CA 1
ATOM 3945 C C . ALA A 1 534 ? 2.539 1.498 -27.028 1.00 98.44 534 ALA A C 1
ATOM 3947 O O . ALA A 1 534 ? 3.518 1.665 -27.751 1.00 98.44 534 ALA A O 1
ATOM 3948 N N . VAL A 1 535 ? 1.296 1.524 -27.521 1.00 98.06 535 VAL A N 1
ATOM 3949 C CA . VAL A 1 535 ? 1.033 1.461 -28.973 1.00 98.06 535 VAL A CA 1
ATOM 3950 C C . VAL A 1 535 ? 1.446 2.734 -29.708 1.00 98.06 535 VAL A C 1
ATOM 3952 O O . VAL A 1 535 ? 2.125 2.639 -30.726 1.00 98.06 535 VAL A O 1
ATOM 3955 N N . THR A 1 536 ? 1.039 3.913 -29.233 1.00 96.81 536 THR A N 1
ATOM 3956 C CA . THR A 1 536 ? 1.260 5.171 -29.973 1.00 96.81 536 THR A CA 1
ATOM 3957 C C . THR A 1 536 ? 2.232 6.138 -29.307 1.00 96.81 536 THR A C 1
ATOM 3959 O O . THR A 1 536 ? 2.566 7.149 -29.912 1.00 96.81 536 THR A O 1
ATOM 3962 N N . SER A 1 537 ? 2.636 5.897 -28.060 1.00 96.38 537 SER A N 1
ATOM 3963 C CA . SER A 1 537 ? 3.466 6.830 -27.288 1.00 96.38 537 SER A CA 1
ATOM 3964 C C . SER A 1 537 ? 4.576 6.064 -26.553 1.00 96.38 537 SER A C 1
ATOM 3966 O O . SER A 1 537 ? 5.287 5.285 -27.190 1.00 96.38 537 SER A O 1
ATOM 3968 N N . HIS A 1 538 ? 4.820 6.331 -25.273 1.00 96.69 538 HIS A N 1
ATOM 3969 C CA . HIS A 1 538 ? 6.122 6.100 -24.643 1.00 96.69 538 HIS A CA 1
ATOM 3970 C C . HIS A 1 538 ? 6.108 4.996 -23.583 1.00 96.69 538 HIS A C 1
ATOM 3972 O O . HIS A 1 538 ? 5.066 4.680 -23.008 1.00 96.69 538 HIS A O 1
ATOM 3978 N N . GLY A 1 539 ? 7.283 4.469 -23.240 1.00 96.88 539 GLY A N 1
ATOM 3979 C CA . GLY A 1 539 ? 7.438 3.616 -22.062 1.00 96.88 539 GLY A CA 1
ATOM 3980 C C . GLY A 1 539 ? 6.722 2.279 -22.220 1.00 96.88 539 GLY A C 1
ATOM 3981 O O . GLY A 1 539 ? 5.718 2.025 -21.554 1.00 96.88 539 GLY A O 1
ATOM 3982 N N . GLY A 1 540 ? 7.207 1.422 -23.118 1.00 98.00 540 GLY A N 1
ATOM 3983 C CA . GLY A 1 540 ? 6.590 0.116 -23.373 1.00 98.00 540 GLY A CA 1
ATOM 3984 C C . GLY A 1 540 ? 6.515 -0.733 -22.106 1.00 98.00 540 GLY A C 1
ATOM 3985 O O . GLY A 1 540 ? 5.455 -1.258 -21.767 1.00 98.00 540 GLY A O 1
ATOM 3986 N N . GLY A 1 541 ? 7.618 -0.796 -21.357 1.00 98.50 541 GLY A N 1
ATOM 3987 C CA . GLY A 1 541 ? 7.662 -1.383 -20.021 1.00 98.50 541 GLY A CA 1
ATOM 3988 C C . GLY A 1 541 ? 7.075 -0.440 -18.973 1.00 98.50 541 GLY A C 1
ATOM 3989 O O . GLY A 1 541 ? 6.048 -0.758 -18.376 1.00 98.50 541 GLY A O 1
ATOM 3990 N N . SER A 1 542 ? 7.703 0.718 -18.760 1.00 98.44 542 SER A N 1
ATOM 3991 C CA . SER A 1 542 ? 7.320 1.678 -17.716 1.00 98.44 542 SER A CA 1
ATOM 3992 C C . SER A 1 542 ? 7.305 3.131 -18.204 1.00 98.44 542 SER A C 1
ATOM 3994 O O . SER A 1 542 ? 8.110 3.531 -19.042 1.00 98.44 542 SER A O 1
ATOM 3996 N N . TYR A 1 543 ? 6.395 3.937 -17.659 1.00 98.25 543 TYR A N 1
ATOM 3997 C CA . TYR A 1 543 ? 6.304 5.378 -17.903 1.00 98.25 543 TYR A CA 1
ATOM 3998 C C . TYR A 1 543 ? 6.197 6.134 -16.573 1.00 98.25 543 TYR A C 1
ATOM 4000 O O . TYR A 1 543 ? 5.266 5.877 -15.808 1.00 98.25 543 TYR A O 1
ATOM 4008 N N . TYR A 1 544 ? 7.127 7.055 -16.295 1.00 97.19 544 TYR A N 1
ATOM 4009 C CA . TYR A 1 544 ? 7.270 7.765 -15.008 1.00 97.19 544 TYR A CA 1
ATOM 4010 C C . TYR A 1 544 ? 7.520 6.878 -13.772 1.00 97.19 544 TYR A C 1
ATOM 4012 O O . TYR A 1 544 ? 7.252 7.298 -12.652 1.00 97.19 544 TYR A O 1
ATOM 4020 N N . GLY A 1 545 ? 7.988 5.640 -13.943 1.00 97.19 545 GLY A N 1
ATOM 4021 C CA . GLY A 1 545 ? 8.269 4.751 -12.810 1.00 97.19 545 GLY A CA 1
ATOM 4022 C C . GLY A 1 545 ? 9.604 5.040 -12.114 1.00 97.19 545 GLY A C 1
ATOM 4023 O O . GLY A 1 545 ? 10.540 5.545 -12.736 1.00 97.19 545 GLY A O 1
ATOM 4024 N N . LYS A 1 546 ? 9.709 4.629 -10.846 1.00 98.00 546 LYS A N 1
ATOM 4025 C CA . LYS A 1 546 ? 10.975 4.487 -10.110 1.00 98.00 546 LYS A CA 1
ATOM 4026 C C . LYS A 1 546 ? 11.333 3.011 -10.020 1.00 98.00 546 LYS A C 1
ATOM 4028 O O . LYS A 1 546 ? 10.646 2.264 -9.335 1.00 98.00 546 LYS A O 1
ATOM 4033 N N . LEU A 1 547 ? 12.362 2.571 -10.729 1.00 98.19 547 LEU A N 1
ATOM 4034 C CA . LEU A 1 547 ? 12.725 1.164 -10.869 1.00 98.19 547 LEU A CA 1
ATOM 4035 C C . LEU A 1 547 ? 13.994 0.855 -10.077 1.00 98.19 547 LEU A C 1
ATOM 4037 O O . LEU A 1 547 ? 14.985 1.577 -10.171 1.00 98.19 547 LEU A O 1
ATOM 4041 N N . ARG A 1 548 ? 13.959 -0.230 -9.308 1.00 97.12 548 ARG A N 1
ATOM 4042 C CA . ARG A 1 548 ? 15.072 -0.715 -8.488 1.00 97.12 548 ARG A CA 1
ATOM 4043 C C . ARG A 1 548 ? 15.208 -2.221 -8.665 1.00 97.12 548 ARG A C 1
ATOM 4045 O O . ARG A 1 548 ? 14.218 -2.939 -8.505 1.00 97.12 548 ARG A O 1
ATOM 4052 N N . ASN A 1 549 ? 16.402 -2.692 -9.017 1.00 97.38 549 ASN A N 1
ATOM 4053 C CA . ASN A 1 549 ? 16.695 -4.121 -9.190 1.00 97.38 549 ASN A CA 1
ATOM 4054 C C . ASN A 1 549 ? 15.744 -4.796 -10.198 1.00 97.38 549 ASN A C 1
ATOM 4056 O O . ASN A 1 549 ? 15.278 -5.905 -9.976 1.00 97.38 549 ASN A O 1
ATOM 4060 N N . CYS A 1 550 ? 15.359 -4.096 -11.272 1.00 98.56 550 CYS A N 1
ATOM 4061 C CA . CYS A 1 550 ? 14.352 -4.574 -12.225 1.00 98.56 550 CYS A CA 1
ATOM 4062 C C . CYS A 1 550 ? 14.970 -5.075 -13.537 1.00 98.56 550 CYS A C 1
ATOM 4064 O O . CYS A 1 550 ? 15.978 -4.553 -14.022 1.00 98.56 550 CYS A O 1
ATOM 4066 N N . LEU A 1 551 ? 14.283 -6.024 -14.175 1.00 98.75 551 LEU A N 1
ATOM 4067 C CA . LEU A 1 551 ? 14.579 -6.486 -15.529 1.00 98.75 551 LEU A CA 1
ATOM 4068 C C . LEU A 1 551 ? 13.486 -6.024 -16.493 1.00 98.75 551 LEU A C 1
ATOM 4070 O O . LEU A 1 551 ? 12.311 -6.339 -16.316 1.00 98.75 551 LEU A O 1
ATOM 4074 N N . LEU A 1 552 ? 13.875 -5.316 -17.550 1.00 98.75 552 LEU A N 1
ATOM 4075 C CA . LEU A 1 552 ? 12.988 -4.862 -18.613 1.00 98.75 552 LEU A CA 1
ATOM 4076 C C . LEU A 1 552 ? 13.423 -5.510 -19.921 1.00 98.75 552 LEU A C 1
ATOM 4078 O O . LEU A 1 552 ? 14.471 -5.163 -20.471 1.00 98.75 552 LEU A O 1
ATOM 4082 N N . THR A 1 553 ? 12.618 -6.449 -20.422 1.00 98.50 553 THR A N 1
ATOM 4083 C CA . THR A 1 553 ? 12.958 -7.219 -21.622 1.00 98.50 553 THR A CA 1
ATOM 4084 C C . THR A 1 553 ? 11.831 -7.331 -22.644 1.00 98.50 553 THR A C 1
ATOM 4086 O O . THR A 1 553 ? 10.672 -7.581 -22.311 1.00 98.50 553 THR A O 1
ATOM 4089 N N . GLY A 1 554 ? 12.158 -7.145 -23.923 1.00 98.00 554 GLY A N 1
ATOM 4090 C CA . GLY A 1 554 ? 11.203 -7.342 -25.018 1.00 98.00 554 GLY A CA 1
ATOM 4091 C C . GLY A 1 554 ? 10.029 -6.359 -25.034 1.00 98.00 554 GLY A C 1
ATOM 4092 O O . GLY A 1 554 ? 9.011 -6.655 -25.653 1.00 98.00 554 GLY A O 1
ATOM 4093 N N . ASN A 1 555 ? 10.109 -5.227 -24.330 1.00 98.75 555 ASN A N 1
ATOM 4094 C CA . ASN A 1 555 ? 9.032 -4.238 -24.305 1.00 98.75 555 ASN A CA 1
ATOM 4095 C C . ASN A 1 555 ? 9.103 -3.315 -25.528 1.00 98.75 555 ASN A C 1
ATOM 4097 O O . ASN A 1 555 ? 10.187 -3.065 -26.062 1.00 98.75 555 ASN A O 1
ATOM 4101 N N . SER A 1 556 ? 7.957 -2.791 -25.969 1.00 98.62 556 SER A N 1
ATOM 4102 C CA . SER A 1 556 ? 7.876 -1.943 -27.158 1.00 98.62 556 SER A CA 1
ATOM 4103 C C . SER A 1 556 ? 7.055 -0.673 -26.950 1.00 98.62 556 SER A C 1
ATOM 4105 O O . SER A 1 556 ? 5.996 -0.707 -26.326 1.00 98.62 556 SER A O 1
ATOM 4107 N N . ALA A 1 557 ? 7.538 0.443 -27.494 1.00 98.38 557 ALA A N 1
ATOM 4108 C CA . ALA A 1 557 ? 6.848 1.728 -27.500 1.00 98.38 557 ALA A CA 1
ATOM 4109 C C . ALA A 1 557 ? 6.756 2.304 -28.919 1.00 98.38 557 ALA A C 1
ATOM 4111 O O . ALA A 1 557 ? 7.672 2.135 -29.725 1.00 98.38 557 ALA A O 1
ATOM 4112 N N . GLY A 1 558 ? 5.665 3.014 -29.203 1.00 98.00 558 GLY A N 1
ATOM 4113 C CA . GLY A 1 558 ? 5.431 3.686 -30.481 1.00 98.00 558 GLY A CA 1
ATOM 4114 C C . GLY A 1 558 ? 6.296 4.926 -30.723 1.00 98.00 558 GLY A C 1
ATOM 4115 O O . GLY A 1 558 ? 6.365 5.371 -31.863 1.00 98.00 558 GLY A O 1
ATOM 4116 N N . ASP A 1 559 ? 6.954 5.474 -29.693 1.00 96.81 559 ASP A N 1
ATOM 4117 C CA . ASP A 1 559 ? 7.757 6.701 -29.816 1.00 96.81 559 ASP A CA 1
ATOM 4118 C C . ASP A 1 559 ? 9.074 6.671 -29.005 1.00 96.81 559 ASP A C 1
ATOM 4120 O O . ASP A 1 559 ? 10.137 6.376 -29.556 1.00 96.81 559 ASP A O 1
ATOM 4124 N N . TYR A 1 560 ? 9.020 6.893 -27.685 1.00 96.62 560 TYR A N 1
ATOM 4125 C CA . TYR A 1 560 ? 10.208 6.967 -26.818 1.00 96.62 560 TYR A CA 1
ATOM 4126 C C . TYR A 1 560 ? 10.236 5.825 -25.802 1.00 96.62 560 TYR A C 1
ATOM 4128 O O . TYR A 1 560 ? 9.210 5.527 -25.188 1.00 96.62 560 TYR A O 1
ATOM 4136 N N . GLY A 1 561 ? 11.411 5.249 -25.544 1.00 95.69 561 GLY A N 1
ATOM 4137 C CA . GLY A 1 561 ? 11.616 4.408 -24.364 1.00 95.69 561 GLY A CA 1
ATOM 4138 C C . GLY A 1 561 ? 10.888 3.070 -24.437 1.00 95.69 561 GLY A C 1
ATOM 4139 O O . GLY A 1 561 ? 9.869 2.884 -23.776 1.00 95.69 561 GLY A O 1
ATOM 4140 N N . GLY A 1 562 ? 11.391 2.117 -25.223 1.00 97.31 562 GLY A N 1
ATOM 4141 C CA . GLY A 1 562 ? 10.776 0.784 -25.324 1.00 97.31 562 GLY A CA 1
ATOM 4142 C C . GLY A 1 562 ? 10.709 0.084 -23.963 1.00 97.31 562 GLY A C 1
ATOM 4143 O O . GLY A 1 562 ? 9.657 -0.414 -23.571 1.00 97.31 562 GLY A O 1
ATOM 4144 N N . GLY A 1 563 ? 11.805 0.121 -23.204 1.00 97.62 563 GLY A N 1
ATOM 4145 C CA . GLY A 1 563 ? 11.858 -0.316 -21.813 1.00 97.62 563 GLY A CA 1
ATOM 4146 C C . GLY A 1 563 ? 11.205 0.706 -20.889 1.00 97.62 563 GLY A C 1
ATOM 4147 O O . GLY A 1 563 ? 10.210 0.392 -20.238 1.00 97.62 563 GLY A O 1
ATOM 4148 N N . THR A 1 564 ? 11.729 1.933 -20.844 1.00 97.00 564 THR A N 1
ATOM 4149 C CA . THR A 1 564 ? 11.192 2.980 -19.963 1.00 97.00 564 THR A CA 1
ATOM 4150 C C . THR A 1 564 ? 11.274 4.396 -20.530 1.00 97.00 564 THR A C 1
ATOM 4152 O O . THR A 1 564 ? 12.183 4.701 -21.303 1.00 97.00 564 THR A O 1
ATOM 4155 N N . ALA A 1 565 ? 10.365 5.281 -20.110 1.00 96.75 565 ALA A N 1
ATOM 4156 C CA . ALA A 1 565 ? 10.429 6.709 -20.420 1.00 96.75 565 ALA A CA 1
ATOM 4157 C C . ALA A 1 565 ? 10.071 7.612 -19.218 1.00 96.75 565 ALA A C 1
ATOM 4159 O O . ALA A 1 565 ? 9.125 7.317 -18.483 1.00 96.75 565 ALA A O 1
ATOM 4160 N N . TRP A 1 566 ? 10.802 8.721 -19.035 1.00 96.12 566 TRP A N 1
ATOM 4161 C CA . TRP A 1 566 ? 10.716 9.641 -17.876 1.00 96.12 566 TRP A CA 1
ATOM 4162 C C . TRP A 1 566 ? 10.869 8.962 -16.514 1.00 96.12 566 TRP A C 1
ATOM 4164 O O . TRP A 1 566 ? 10.237 9.356 -15.538 1.00 96.12 566 TRP A O 1
ATOM 4174 N N . ALA A 1 567 ? 11.700 7.928 -16.453 1.00 95.19 567 ALA A N 1
ATOM 4175 C CA . ALA A 1 567 ? 11.873 7.112 -15.263 1.00 95.19 567 ALA A CA 1
ATOM 4176 C C . ALA A 1 567 ? 13.178 7.394 -14.520 1.00 95.19 567 ALA A C 1
ATOM 4178 O O . ALA A 1 567 ? 14.151 7.909 -15.075 1.00 95.19 567 ALA A O 1
ATOM 4179 N N . GLU A 1 568 ? 13.188 6.983 -13.261 1.00 96.25 568 GLU A N 1
ATOM 4180 C CA . GLU A 1 568 ? 14.374 6.874 -12.420 1.00 96.25 568 GLU A CA 1
ATOM 4181 C C . GLU A 1 568 ? 14.693 5.383 -12.265 1.00 96.25 568 GLU A C 1
ATOM 4183 O O . GLU A 1 568 ? 13.817 4.617 -11.871 1.00 96.25 568 GLU A O 1
ATOM 4188 N N . ALA A 1 569 ? 15.901 4.946 -12.615 1.00 96.62 569 ALA A N 1
ATOM 4189 C CA . ALA A 1 569 ? 16.280 3.535 -12.589 1.00 96.62 569 ALA A CA 1
ATOM 4190 C C . ALA A 1 569 ? 17.621 3.321 -11.881 1.00 96.62 569 ALA A C 1
ATOM 4192 O O . ALA A 1 569 ? 18.616 3.948 -12.243 1.00 96.62 569 ALA A O 1
ATOM 4193 N N . TYR A 1 570 ? 17.638 2.397 -10.920 1.00 96.75 570 TYR A N 1
ATOM 4194 C CA . TYR A 1 570 ? 18.820 1.953 -10.181 1.00 96.75 570 TYR A CA 1
ATOM 4195 C C . TYR A 1 570 ? 18.978 0.443 -10.307 1.00 96.75 570 TYR A C 1
ATOM 4197 O O . TYR A 1 570 ? 17.997 -0.286 -10.131 1.00 96.75 570 TYR A O 1
ATOM 4205 N N . ASN A 1 571 ? 20.197 -0.023 -10.589 1.00 97.75 571 ASN A N 1
ATOM 4206 C CA . ASN A 1 571 ? 20.527 -1.451 -10.640 1.00 97.75 571 ASN A CA 1
ATOM 4207 C C . ASN A 1 571 ? 19.554 -2.219 -11.560 1.00 97.75 571 ASN A C 1
ATOM 4209 O O . ASN A 1 571 ? 18.945 -3.209 -11.178 1.00 97.75 571 ASN A O 1
ATOM 4213 N N . CYS A 1 572 ? 19.271 -1.699 -12.755 1.00 98.19 572 CYS A N 1
ATOM 4214 C CA . CYS A 1 572 ? 18.297 -2.295 -13.675 1.00 98.19 572 CYS A CA 1
ATOM 4215 C C . CYS A 1 572 ? 18.972 -2.819 -14.943 1.00 98.19 572 CYS A C 1
ATOM 4217 O O . CYS A 1 572 ? 20.012 -2.324 -15.374 1.00 98.19 572 CYS A O 1
ATOM 4219 N N . THR A 1 573 ? 18.358 -3.813 -15.581 1.00 98.62 573 THR A N 1
ATOM 4220 C CA . THR A 1 573 ? 18.817 -4.364 -16.867 1.00 98.62 573 THR A CA 1
ATOM 4221 C C . THR A 1 573 ? 17.751 -4.173 -17.941 1.00 98.62 573 THR A C 1
ATOM 4223 O O . THR A 1 573 ? 16.625 -4.643 -17.796 1.00 98.62 573 THR A O 1
ATOM 4226 N N . PHE A 1 574 ? 18.102 -3.481 -19.027 1.00 98.38 574 PHE A N 1
ATOM 4227 C CA . PHE A 1 574 ? 17.236 -3.177 -20.168 1.00 98.38 574 PHE A CA 1
ATOM 4228 C C . PHE A 1 574 ? 17.777 -3.864 -21.422 1.00 98.38 574 PHE A C 1
ATOM 4230 O O . PHE A 1 574 ? 18.785 -3.431 -21.992 1.00 98.38 574 PHE A O 1
ATOM 4237 N N . VAL A 1 575 ? 17.105 -4.927 -21.865 1.00 98.12 575 VAL A N 1
ATOM 4238 C CA . VAL A 1 575 ? 17.582 -5.775 -22.967 1.00 98.12 575 VAL A CA 1
ATOM 4239 C C . VAL A 1 575 ? 16.473 -6.079 -23.968 1.00 98.12 575 VAL A C 1
ATOM 4241 O O . VAL A 1 575 ? 15.338 -6.335 -23.590 1.00 98.12 575 VAL A O 1
ATOM 4244 N N . SER A 1 576 ? 16.780 -6.070 -25.265 1.00 97.25 576 SER A N 1
ATOM 4245 C CA . SER A 1 576 ? 15.827 -6.451 -26.324 1.00 97.25 576 SER A CA 1
ATOM 4246 C C . SER A 1 576 ? 14.538 -5.620 -26.378 1.00 97.25 576 SER A C 1
ATOM 4248 O O . SER A 1 576 ? 13.534 -6.072 -26.922 1.00 97.25 576 SER A O 1
ATOM 4250 N N . ASN A 1 577 ? 14.539 -4.400 -25.841 1.00 98.50 577 ASN A N 1
ATOM 4251 C CA . ASN A 1 577 ? 13.400 -3.492 -25.941 1.00 98.50 577 ASN A CA 1
ATOM 4252 C C . ASN A 1 577 ? 13.452 -2.692 -27.255 1.00 98.50 577 ASN A C 1
ATOM 4254 O O . ASN A 1 577 ? 14.515 -2.543 -27.862 1.00 98.50 577 ASN A O 1
ATOM 4258 N N . SER A 1 578 ? 12.312 -2.171 -27.710 1.00 98.25 578 SER A N 1
ATOM 4259 C CA . SER A 1 578 ? 12.185 -1.519 -29.018 1.00 98.25 578 SER A CA 1
ATOM 4260 C C . SER A 1 578 ? 11.349 -0.241 -28.971 1.00 98.25 578 SER A C 1
ATOM 4262 O O . SER A 1 578 ? 10.218 -0.238 -28.495 1.00 98.25 578 SER A O 1
ATOM 4264 N N . ALA A 1 579 ? 11.893 0.844 -29.508 1.00 97.50 579 ALA A N 1
ATOM 4265 C CA . ALA A 1 579 ? 11.171 2.081 -29.785 1.00 97.50 579 ALA A CA 1
ATOM 4266 C C . ALA A 1 579 ? 11.871 2.821 -30.932 1.00 97.50 579 ALA A C 1
ATOM 4268 O O . ALA A 1 579 ? 13.057 2.568 -31.171 1.00 97.50 579 ALA A O 1
ATOM 4269 N N . PRO A 1 580 ? 11.197 3.746 -31.631 1.00 96.62 580 PRO A N 1
ATOM 4270 C CA . PRO A 1 580 ? 11.866 4.654 -32.562 1.00 96.62 580 PRO A CA 1
ATOM 4271 C C . PRO A 1 580 ? 13.030 5.421 -31.917 1.00 96.62 580 PRO A C 1
ATOM 4273 O O . PRO A 1 580 ? 14.096 5.545 -32.519 1.00 96.62 580 PRO A O 1
ATOM 4276 N N . TYR A 1 581 ? 12.862 5.856 -30.665 1.00 94.75 581 TYR A N 1
ATOM 4277 C CA . TYR A 1 581 ? 13.852 6.643 -29.937 1.00 94.75 581 TYR A CA 1
ATOM 4278 C C . TYR A 1 581 ? 14.143 6.039 -28.557 1.00 94.75 581 TYR A C 1
ATOM 4280 O O . TYR A 1 581 ? 13.309 6.066 -27.653 1.00 94.75 581 TYR A O 1
ATOM 4288 N N . GLY A 1 582 ? 15.355 5.504 -28.377 1.00 93.31 582 GLY A N 1
ATOM 4289 C CA . GLY A 1 582 ? 15.798 4.929 -27.103 1.00 93.31 582 GLY A CA 1
ATOM 4290 C C . GLY A 1 582 ? 15.018 3.667 -26.738 1.00 93.31 582 GLY A C 1
ATOM 4291 O O . GLY A 1 582 ? 14.208 3.674 -25.820 1.00 93.31 582 GLY A O 1
ATOM 4292 N N . GLY A 1 583 ? 15.259 2.568 -27.450 1.00 95.12 583 GLY A N 1
ATOM 4293 C CA . GLY A 1 583 ? 14.651 1.268 -27.180 1.00 95.12 583 GLY A CA 1
ATOM 4294 C C . GLY A 1 583 ? 14.782 0.835 -25.719 1.00 95.12 583 GLY A C 1
ATOM 4295 O O . GLY A 1 583 ? 13.803 0.354 -25.168 1.00 95.12 583 GLY A O 1
ATOM 4296 N N . GLY A 1 584 ? 15.922 1.063 -25.057 1.00 95.69 584 GLY A N 1
ATOM 4297 C CA . GLY A 1 584 ? 16.085 0.786 -23.623 1.00 95.69 584 GLY A CA 1
ATOM 4298 C C . GLY A 1 584 ? 15.407 1.833 -22.732 1.00 95.69 584 GLY A C 1
ATOM 4299 O O . GLY A 1 584 ? 14.416 1.527 -22.066 1.00 95.69 584 GLY A O 1
ATOM 4300 N N . ALA A 1 585 ? 15.918 3.068 -22.733 1.00 95.12 585 ALA A N 1
ATOM 4301 C CA . ALA A 1 585 ? 15.414 4.163 -21.897 1.00 95.12 585 ALA A CA 1
ATOM 4302 C C . ALA A 1 585 ? 15.364 5.515 -22.634 1.00 95.12 585 ALA A C 1
ATOM 4304 O O . ALA A 1 585 ? 16.219 5.806 -23.468 1.00 95.12 585 ALA A O 1
ATOM 4305 N N . ALA A 1 586 ? 14.409 6.385 -22.303 1.00 94.88 586 ALA A N 1
ATOM 4306 C CA . ALA A 1 586 ? 14.357 7.738 -22.861 1.00 94.88 586 ALA A CA 1
ATOM 4307 C C . ALA A 1 586 ? 13.891 8.785 -21.845 1.00 94.88 586 ALA A C 1
ATOM 4309 O O . ALA A 1 586 ? 12.817 8.625 -21.277 1.00 94.88 586 ALA A O 1
ATOM 4310 N N . TYR A 1 587 ? 14.657 9.873 -21.688 1.00 91.56 587 TYR A N 1
ATOM 4311 C CA . TYR A 1 587 ? 14.437 10.953 -20.707 1.00 91.56 587 TYR A CA 1
ATOM 4312 C C . TYR A 1 587 ? 14.350 10.433 -19.254 1.00 91.56 587 TYR A C 1
ATOM 4314 O O . TYR A 1 587 ? 13.459 9.670 -18.918 1.00 91.56 587 TYR A O 1
ATOM 4322 N N . GLY A 1 588 ? 15.262 10.815 -18.357 1.00 89.69 588 GLY A N 1
ATOM 4323 C CA . GLY A 1 588 ? 15.246 10.309 -16.974 1.00 89.69 588 GLY A CA 1
ATOM 4324 C C . GLY A 1 588 ? 16.627 10.192 -16.33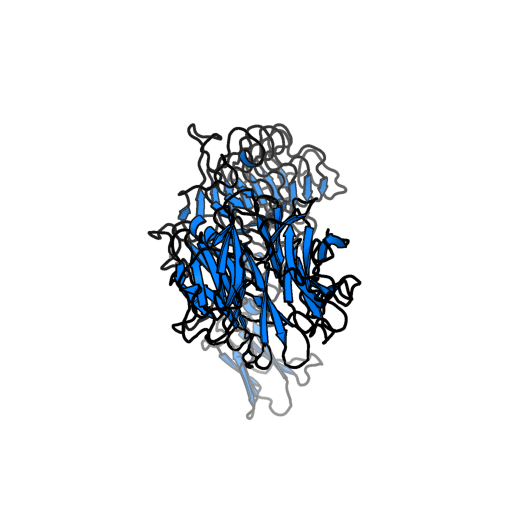5 1.00 89.69 588 GLY A C 1
ATOM 4325 O O . GLY A 1 588 ? 17.604 10.716 -16.865 1.00 89.69 588 GLY A O 1
ATOM 4326 N N . SER A 1 589 ? 16.705 9.486 -15.211 1.00 93.00 589 SER A N 1
ATOM 4327 C CA . SER A 1 589 ? 17.951 9.258 -14.467 1.00 93.00 589 SER A CA 1
ATOM 4328 C C . SER A 1 589 ? 18.224 7.765 -14.371 1.00 93.00 589 SER A C 1
ATOM 4330 O O . SER A 1 589 ? 17.346 7.005 -13.968 1.00 93.00 589 SER A O 1
ATOM 4332 N N . VAL A 1 590 ? 19.428 7.337 -14.741 1.00 94.19 590 VAL A N 1
ATOM 4333 C CA . VAL A 1 590 ? 19.784 5.917 -14.833 1.00 94.19 590 VAL A CA 1
ATOM 4334 C C . VAL A 1 590 ? 21.140 5.685 -14.168 1.00 94.19 590 VAL A C 1
ATOM 4336 O O . VAL A 1 590 ? 22.126 6.332 -14.517 1.00 94.19 590 VAL A O 1
ATOM 4339 N N . TRP A 1 591 ? 21.176 4.797 -13.178 1.00 95.88 591 TRP A N 1
ATOM 4340 C CA . TRP A 1 591 ? 22.325 4.572 -12.300 1.00 95.88 591 TRP A CA 1
ATOM 4341 C C . TRP A 1 591 ? 22.585 3.077 -12.128 1.00 95.88 591 TRP A C 1
ATOM 4343 O O . TRP A 1 591 ? 21.637 2.318 -11.927 1.00 95.88 591 TRP A O 1
ATOM 4353 N N . ASN A 1 592 ? 23.846 2.640 -12.187 1.00 97.12 592 ASN A N 1
ATOM 4354 C CA . ASN A 1 592 ? 24.224 1.228 -12.016 1.00 97.12 592 ASN A CA 1
ATOM 4355 C C . ASN A 1 592 ? 23.470 0.273 -12.965 1.00 97.12 592 ASN A C 1
ATOM 4357 O O . ASN A 1 592 ? 23.134 -0.846 -12.593 1.00 97.12 592 ASN A O 1
ATOM 4361 N N . CYS A 1 593 ? 23.102 0.708 -14.172 1.00 97.25 593 CYS A N 1
ATOM 4362 C CA . CYS A 1 593 ? 22.247 -0.082 -15.064 1.00 97.25 593 CYS A CA 1
ATOM 4363 C C . CYS A 1 593 ? 23.005 -0.655 -16.263 1.00 97.25 593 CYS A C 1
ATOM 4365 O O . CYS A 1 593 ? 23.964 -0.066 -16.760 1.00 97.25 593 CYS A O 1
ATOM 4367 N N . ILE A 1 594 ? 22.479 -1.747 -16.818 1.00 98.25 594 ILE A N 1
ATOM 4368 C CA . ILE A 1 594 ? 22.885 -2.276 -18.124 1.00 98.25 594 ILE A CA 1
ATOM 4369 C C . ILE A 1 594 ? 21.799 -1.954 -19.152 1.00 98.25 594 ILE A C 1
ATOM 4371 O O . ILE A 1 594 ? 20.641 -2.326 -18.968 1.00 98.25 594 ILE A O 1
ATOM 4375 N N . LEU A 1 595 ? 22.161 -1.293 -20.253 1.00 97.31 595 LEU A N 1
ATOM 4376 C CA . LEU A 1 595 ? 21.278 -1.025 -21.390 1.00 97.31 595 LEU A CA 1
ATOM 4377 C C . LEU A 1 595 ? 21.956 -1.535 -22.662 1.00 97.31 595 LEU A C 1
ATOM 4379 O O . LEU A 1 595 ? 22.838 -0.880 -23.215 1.00 97.31 595 LEU A O 1
ATOM 4383 N N . TYR A 1 596 ? 21.553 -2.714 -23.134 1.00 96.25 596 TYR A N 1
ATOM 4384 C CA . TYR A 1 596 ? 22.212 -3.353 -24.274 1.00 96.25 596 TYR A CA 1
ATOM 4385 C C . TYR A 1 596 ? 21.252 -4.172 -25.136 1.00 96.25 596 TYR A C 1
ATOM 4387 O O . TYR A 1 596 ? 20.217 -4.639 -24.671 1.00 96.25 596 TYR A O 1
ATOM 4395 N N . TYR A 1 597 ? 21.608 -4.371 -26.407 1.00 96.50 597 TYR A N 1
ATOM 4396 C CA . TYR A 1 597 ? 20.816 -5.140 -27.379 1.00 96.50 597 TYR A CA 1
ATOM 4397 C C . TYR A 1 597 ? 19.372 -4.635 -27.553 1.00 96.50 597 TYR A C 1
ATOM 4399 O O . TYR A 1 597 ? 18.468 -5.423 -27.828 1.00 96.50 597 TYR A O 1
ATOM 4407 N N . ASN A 1 598 ? 19.138 -3.330 -27.387 1.00 97.06 598 ASN A N 1
ATOM 4408 C CA . ASN A 1 598 ? 17.850 -2.702 -27.678 1.00 97.06 598 ASN A CA 1
ATOM 4409 C C . ASN A 1 598 ? 17.799 -2.227 -29.142 1.00 97.06 598 ASN A C 1
ATOM 4411 O O . ASN A 1 598 ? 18.826 -1.937 -29.755 1.00 97.06 598 ASN A O 1
ATOM 4415 N N . THR A 1 599 ? 16.598 -2.155 -29.713 1.00 94.81 599 THR A N 1
ATOM 4416 C CA . THR A 1 599 ? 16.389 -1.777 -31.121 1.00 94.81 599 THR A CA 1
ATOM 4417 C C . THR A 1 599 ? 16.323 -0.254 -31.283 1.00 94.81 599 THR A C 1
ATOM 4419 O O . THR A 1 599 ? 15.851 0.455 -30.394 1.00 94.81 599 THR A O 1
ATOM 4422 N N . SER A 1 600 ? 16.804 0.237 -32.430 1.00 85.81 600 SER A N 1
ATOM 4423 C CA . SER A 1 600 ? 17.022 1.652 -32.784 1.00 85.81 600 SER A CA 1
ATOM 4424 C C . SER A 1 600 ? 18.159 2.319 -32.001 1.00 85.81 600 SER A C 1
ATOM 4426 O O . SER A 1 600 ? 19.135 2.722 -32.620 1.00 85.81 600 SER A O 1
ATOM 4428 N N . TYR A 1 601 ? 18.085 2.379 -30.665 1.00 90.38 601 TYR A N 1
ATOM 4429 C CA . TYR A 1 601 ? 19.136 2.903 -29.771 1.00 90.38 601 TYR A CA 1
ATOM 4430 C C . TYR A 1 601 ? 18.975 2.317 -28.359 1.00 90.38 601 TYR A C 1
ATOM 4432 O O . TYR A 1 601 ? 17.856 2.007 -27.961 1.00 90.38 601 TYR A O 1
ATOM 4440 N N . ASN A 1 602 ? 20.037 2.210 -27.549 1.00 94.19 602 ASN A N 1
ATOM 4441 C CA . ASN A 1 602 ? 19.866 1.823 -26.136 1.00 94.19 602 ASN A CA 1
ATOM 4442 C C . ASN A 1 602 ? 19.229 2.938 -25.305 1.00 94.19 602 ASN A C 1
ATOM 4444 O O . ASN A 1 602 ? 18.479 2.655 -24.373 1.00 94.19 602 ASN A O 1
ATOM 4448 N N . TRP A 1 603 ? 19.471 4.195 -25.673 1.00 93.94 603 TRP A N 1
ATOM 4449 C CA . TRP A 1 603 ? 18.923 5.344 -24.970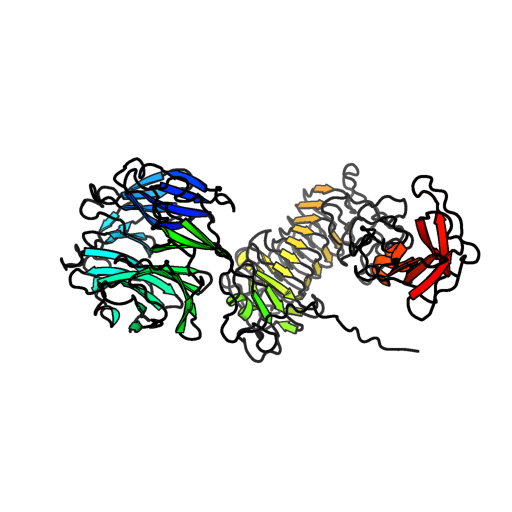 1.00 93.94 603 TRP A CA 1
ATOM 4450 C C . TRP A 1 603 ? 18.646 6.537 -25.894 1.00 93.94 603 TRP A C 1
ATOM 4452 O O . TRP A 1 603 ? 19.148 6.583 -27.017 1.00 93.94 603 TRP A O 1
ATOM 4462 N N . HIS A 1 604 ? 17.822 7.487 -25.440 1.00 91.94 604 HIS A N 1
ATOM 4463 C CA . HIS A 1 604 ? 17.562 8.755 -26.133 1.00 91.94 604 HIS A CA 1
ATOM 4464 C C . HIS A 1 604 ? 17.222 9.903 -25.163 1.00 91.94 604 HIS A C 1
ATOM 4466 O O . HIS A 1 604 ? 16.682 9.688 -24.077 1.00 91.94 604 HIS A O 1
ATOM 4472 N N . GLY A 1 605 ? 17.473 11.143 -25.590 1.00 84.81 605 GLY A N 1
ATOM 4473 C CA . GLY A 1 605 ? 17.127 12.352 -24.840 1.00 84.81 605 GLY A CA 1
ATOM 4474 C C . GLY A 1 605 ? 18.134 12.701 -23.744 1.00 84.81 605 GLY A C 1
ATOM 4475 O O . GLY A 1 605 ? 19.163 12.051 -23.589 1.00 84.81 605 GLY A O 1
ATOM 4476 N N . SER A 1 606 ? 17.838 13.752 -22.978 1.00 68.06 606 SER A N 1
ATOM 4477 C CA . SER A 1 606 ? 18.679 14.299 -21.902 1.00 68.06 606 SER A CA 1
ATOM 4478 C C . SER A 1 606 ? 18.653 13.447 -20.624 1.00 68.06 606 SER A C 1
ATOM 4480 O O . SER A 1 606 ? 18.481 13.965 -19.522 1.00 68.06 606 SER A O 1
ATOM 4482 N N . ALA A 1 607 ? 18.786 12.128 -20.770 1.00 67.69 607 ALA A N 1
ATOM 4483 C CA . ALA A 1 607 ? 18.926 11.232 -19.635 1.00 67.69 607 ALA A CA 1
ATOM 4484 C C . ALA A 1 607 ? 20.325 11.361 -19.009 1.00 67.69 607 ALA A C 1
ATOM 4486 O O . ALA A 1 607 ? 21.324 11.496 -19.719 1.00 67.69 607 ALA A O 1
ATOM 4487 N N . VAL A 1 608 ? 20.392 11.347 -17.677 1.00 81.00 608 VAL A N 1
ATOM 4488 C CA . VAL A 1 608 ? 21.654 11.419 -16.931 1.00 81.00 608 VAL A CA 1
ATOM 4489 C C . VAL A 1 608 ? 22.059 10.009 -16.517 1.00 81.00 608 VAL A C 1
ATOM 4491 O O . VAL A 1 608 ? 21.270 9.302 -15.892 1.00 81.00 608 VAL A O 1
ATOM 4494 N N . PHE A 1 609 ? 23.285 9.618 -16.868 1.00 89.81 609 PHE A N 1
ATOM 4495 C CA . PHE A 1 609 ? 23.809 8.271 -16.655 1.00 89.81 609 PHE A CA 1
ATOM 4496 C C . PHE A 1 609 ? 25.055 8.281 -15.772 1.00 89.81 609 PHE A C 1
ATOM 4498 O O . PHE A 1 609 ? 26.022 9.003 -16.061 1.00 89.81 609 PHE A O 1
ATOM 4505 N N . PHE A 1 610 ? 25.040 7.433 -14.748 1.00 94.31 610 PHE A N 1
ATOM 4506 C CA . PHE A 1 610 ? 26.172 7.169 -13.865 1.00 94.31 610 PHE A CA 1
ATOM 4507 C C . PHE A 1 610 ? 26.358 5.665 -13.696 1.00 94.31 610 PHE A C 1
ATOM 4509 O O . PHE A 1 610 ? 25.379 4.944 -13.500 1.00 94.31 610 PHE A O 1
ATOM 4516 N N . TYR A 1 611 ? 27.602 5.194 -13.770 1.00 96.19 611 TYR A N 1
ATOM 4517 C CA . TYR A 1 611 ? 27.940 3.780 -13.587 1.00 96.19 611 TYR A CA 1
ATOM 4518 C C . TYR A 1 611 ? 27.082 2.833 -14.446 1.00 96.19 611 TYR A C 1
ATOM 4520 O O . TYR A 1 611 ? 26.580 1.822 -13.973 1.00 96.19 611 TYR A O 1
ATOM 4528 N N . CYS A 1 612 ? 26.837 3.190 -15.709 1.00 96.38 612 CYS A N 1
ATOM 4529 C CA . CYS A 1 612 ? 26.022 2.393 -16.624 1.00 96.38 612 CYS A CA 1
ATOM 4530 C C . CYS A 1 612 ? 26.858 1.715 -17.715 1.00 96.38 612 CYS A C 1
ATOM 4532 O O . CYS A 1 612 ? 27.798 2.305 -18.251 1.00 96.38 612 CYS A O 1
ATOM 4534 N N . CYS A 1 613 ? 26.442 0.515 -18.117 1.00 96.94 613 CYS A N 1
ATOM 4535 C CA . CYS A 1 613 ? 26.969 -0.208 -19.272 1.00 96.94 613 CYS A CA 1
ATOM 4536 C C . CYS A 1 613 ? 26.035 -0.017 -20.477 1.00 96.94 613 CYS A C 1
ATOM 4538 O O . CYS A 1 613 ? 24.921 -0.548 -20.491 1.00 96.94 613 CYS A O 1
ATOM 4540 N N . THR A 1 614 ? 26.449 0.761 -21.485 1.00 95.50 614 THR A N 1
ATOM 4541 C CA . THR A 1 614 ? 25.615 1.042 -22.670 1.00 95.50 614 THR A CA 1
ATOM 4542 C C . THR A 1 614 ? 26.409 1.595 -23.860 1.00 95.50 614 THR A C 1
ATOM 4544 O O . THR A 1 614 ? 27.545 2.043 -23.730 1.00 95.50 614 THR A O 1
ATOM 4547 N N . THR A 1 615 ? 25.782 1.601 -25.040 1.00 92.00 615 THR A N 1
ATOM 4548 C CA . THR A 1 615 ? 26.244 2.306 -26.252 1.00 92.00 615 THR A CA 1
ATOM 4549 C C . THR A 1 615 ? 25.116 3.159 -26.869 1.00 92.00 615 THR A C 1
ATOM 4551 O O . THR A 1 615 ? 23.947 2.810 -26.688 1.00 92.00 615 THR A O 1
ATOM 4554 N N . PRO A 1 616 ? 25.395 4.254 -27.610 1.00 88.06 616 PRO A N 1
ATOM 4555 C CA . PRO A 1 616 ? 26.711 4.854 -27.863 1.00 88.06 616 PRO A CA 1
ATOM 4556 C C . PRO A 1 616 ? 27.360 5.400 -26.583 1.00 88.06 616 PRO A C 1
ATOM 4558 O O . PRO A 1 616 ? 26.700 5.482 -25.547 1.00 88.06 616 PRO A O 1
ATOM 4561 N N . GLU A 1 617 ? 28.657 5.706 -26.667 1.00 80.25 617 GLU A N 1
ATOM 4562 C CA . GLU A 1 617 ? 29.494 6.107 -25.531 1.00 80.25 617 GLU A CA 1
ATOM 4563 C C . GLU A 1 617 ? 28.906 7.289 -24.749 1.00 80.25 617 GLU A C 1
ATOM 4565 O O . GLU A 1 617 ? 28.443 8.281 -25.314 1.00 80.25 617 GLU A O 1
ATOM 4570 N N . LEU A 1 618 ? 28.945 7.154 -23.426 1.00 83.25 618 LEU A N 1
ATOM 4571 C CA . LEU A 1 618 ? 28.616 8.187 -22.454 1.00 83.25 618 LEU A CA 1
ATOM 4572 C C . LEU A 1 618 ? 29.899 8.645 -21.759 1.00 83.25 618 LEU A C 1
ATOM 4574 O O . LEU A 1 618 ? 30.920 7.969 -21.829 1.00 83.25 618 LEU A O 1
ATOM 4578 N N . SER A 1 619 ? 29.846 9.773 -21.045 1.00 82.50 619 SER A N 1
ATOM 4579 C CA . SER A 1 619 ? 31.007 10.275 -20.302 1.00 82.50 619 SER A CA 1
ATOM 4580 C C . SER A 1 619 ? 31.571 9.210 -19.354 1.00 82.50 619 SER A C 1
ATOM 4582 O O . SER A 1 619 ? 30.910 8.824 -18.384 1.00 82.50 619 SER A O 1
ATOM 4584 N N . ALA A 1 620 ? 32.811 8.785 -19.607 1.00 80.62 620 ALA A N 1
ATOM 4585 C CA . ALA A 1 620 ? 33.556 7.874 -18.741 1.00 80.62 620 ALA A CA 1
ATOM 4586 C C . ALA A 1 620 ? 33.842 8.483 -17.355 1.00 80.62 620 ALA A C 1
ATOM 4588 O O . ALA A 1 620 ? 33.981 7.754 -16.378 1.00 80.62 620 ALA A O 1
ATOM 4589 N N . ALA A 1 621 ? 33.856 9.820 -17.235 1.00 85.00 621 ALA A N 1
ATOM 4590 C CA . ALA A 1 621 ? 34.057 10.510 -15.957 1.00 85.00 621 ALA A CA 1
ATOM 4591 C C . ALA A 1 621 ? 32.941 10.227 -14.931 1.00 85.00 621 ALA A C 1
ATOM 4593 O O . ALA A 1 621 ? 33.133 10.440 -13.740 1.00 85.00 621 ALA A O 1
ATOM 4594 N N . ASN A 1 622 ? 31.795 9.714 -15.391 1.00 90.50 622 ASN A N 1
ATOM 4595 C CA . ASN A 1 622 ? 30.662 9.317 -14.557 1.00 90.50 622 ASN A CA 1
ATOM 4596 C C . ASN A 1 622 ? 30.656 7.804 -14.242 1.00 90.50 622 ASN A C 1
ATOM 4598 O O . ASN A 1 622 ? 29.624 7.278 -13.830 1.00 90.50 622 ASN A O 1
ATOM 4602 N N . GLY A 1 623 ? 31.754 7.085 -14.504 1.00 93.38 623 GLY A N 1
ATOM 4603 C CA . GLY A 1 623 ? 31.860 5.638 -14.279 1.00 93.38 623 GLY A CA 1
ATOM 4604 C C . GLY A 1 623 ? 31.165 4.769 -15.335 1.00 93.38 623 GLY A C 1
ATOM 4605 O O . GLY A 1 623 ? 31.027 3.568 -15.138 1.00 93.38 623 GLY A O 1
ATOM 4606 N N . ASN A 1 624 ? 30.702 5.348 -16.449 1.00 95.38 624 ASN A N 1
ATOM 4607 C CA . ASN A 1 624 ? 30.033 4.594 -17.513 1.00 95.38 624 ASN A CA 1
ATOM 4608 C C . ASN A 1 624 ? 31.032 3.784 -18.356 1.00 95.38 624 ASN A C 1
ATOM 4610 O O . ASN A 1 624 ? 32.138 4.250 -18.632 1.00 95.38 624 ASN A O 1
ATOM 4614 N N . ILE A 1 625 ? 30.604 2.614 -18.832 1.00 95.69 625 ILE A N 1
ATOM 4615 C CA . ILE A 1 625 ? 31.392 1.710 -19.682 1.00 95.69 625 ILE A CA 1
ATOM 4616 C C . ILE A 1 625 ? 30.620 1.323 -20.953 1.00 95.69 625 ILE A C 1
ATOM 4618 O O . ILE A 1 625 ? 29.390 1.371 -20.996 1.00 95.69 625 ILE A O 1
ATOM 4622 N N . THR A 1 626 ? 31.339 0.924 -22.005 1.00 94.94 626 THR A N 1
ATOM 4623 C CA . THR A 1 626 ? 30.756 0.604 -23.328 1.00 94.94 626 THR A CA 1
ATOM 4624 C C . THR A 1 626 ? 30.961 -0.845 -23.769 1.00 94.94 626 THR A C 1
ATOM 4626 O O . THR A 1 626 ? 30.306 -1.304 -24.713 1.00 94.94 626 THR A O 1
ATOM 4629 N N . ASN A 1 627 ? 31.852 -1.581 -23.096 1.00 94.50 627 ASN A N 1
ATOM 4630 C CA . ASN A 1 627 ? 32.074 -3.001 -23.347 1.00 94.50 627 ASN A CA 1
ATOM 4631 C C . ASN A 1 627 ? 30.776 -3.782 -23.130 1.00 94.50 627 ASN A C 1
ATOM 4633 O O . ASN A 1 627 ? 30.050 -3.529 -22.173 1.00 94.50 627 ASN A O 1
ATOM 4637 N N . ALA A 1 628 ? 30.489 -4.728 -24.027 1.00 95.81 628 ALA A N 1
ATOM 4638 C CA . ALA A 1 628 ? 29.285 -5.541 -23.930 1.00 95.81 628 ALA A CA 1
ATOM 4639 C C . ALA A 1 628 ? 29.217 -6.266 -22.570 1.00 95.81 628 ALA A C 1
ATOM 4641 O O . ALA A 1 628 ? 30.244 -6.763 -22.108 1.00 95.81 628 ALA A O 1
ATOM 4642 N N . PRO A 1 629 ? 28.024 -6.391 -21.961 1.00 97.38 629 PRO A N 1
ATOM 4643 C CA . PRO A 1 629 ? 27.866 -6.865 -20.584 1.00 97.38 629 PRO A CA 1
ATOM 4644 C C . PRO A 1 629 ? 28.167 -8.355 -20.375 1.00 97.38 629 PRO A C 1
ATOM 4646 O O . PRO A 1 629 ? 28.186 -8.800 -19.238 1.00 97.38 629 PRO A O 1
ATOM 4649 N N . GLN A 1 630 ? 28.387 -9.127 -21.447 1.00 97.75 630 GLN A N 1
ATOM 4650 C CA . GLN A 1 630 ? 28.664 -10.571 -21.395 1.00 97.75 630 GLN A CA 1
ATOM 4651 C C . GLN A 1 630 ? 27.665 -11.335 -20.504 1.00 97.75 630 GLN A C 1
ATOM 4653 O O . GLN A 1 630 ? 27.981 -11.799 -19.413 1.00 97.75 630 GLN A O 1
ATOM 4658 N N . PHE A 1 631 ? 26.419 -11.436 -20.970 1.00 98.12 631 PHE A N 1
ATOM 4659 C CA . PHE A 1 631 ? 25.402 -12.233 -20.285 1.00 98.12 631 PHE A CA 1
ATOM 4660 C C . PHE A 1 631 ? 25.679 -13.733 -20.417 1.00 98.12 631 PHE A C 1
ATOM 4662 O O . PHE A 1 631 ? 26.136 -14.188 -21.467 1.00 98.12 631 PHE A O 1
ATOM 4669 N N . LEU A 1 632 ? 25.322 -14.490 -19.381 1.00 97.12 632 LEU A N 1
ATOM 4670 C CA . LEU A 1 632 ? 25.529 -15.930 -19.267 1.00 97.12 632 LEU A CA 1
ATOM 4671 C C . LEU A 1 632 ? 24.854 -16.716 -20.400 1.00 97.12 632 LEU A C 1
ATOM 4673 O O . LEU A 1 632 ? 25.482 -17.594 -20.987 1.00 97.12 632 LEU A O 1
ATOM 4677 N N . ASP A 1 633 ? 23.599 -16.394 -20.735 1.00 96.81 633 ASP A N 1
ATOM 4678 C CA . ASP A 1 633 ? 22.908 -16.971 -21.894 1.00 96.81 633 ASP A CA 1
ATOM 4679 C C . ASP A 1 633 ? 21.847 -16.008 -22.450 1.00 96.81 633 ASP A C 1
ATOM 4681 O O . ASP A 1 633 ? 20.657 -16.057 -22.124 1.00 96.81 633 ASP A O 1
ATOM 4685 N N . LEU A 1 634 ? 22.301 -15.116 -23.335 1.00 94.12 634 LEU A N 1
ATOM 4686 C CA . LEU A 1 634 ? 21.452 -14.137 -24.014 1.00 94.12 634 LEU A CA 1
ATOM 4687 C C . LEU A 1 634 ? 20.327 -14.793 -24.839 1.00 94.12 634 LEU A C 1
ATOM 4689 O O . LEU A 1 634 ? 19.230 -14.239 -24.915 1.00 94.12 634 LEU A O 1
ATOM 4693 N N . ALA A 1 635 ? 20.578 -15.953 -25.456 1.00 93.44 635 ALA A N 1
ATOM 4694 C CA . ALA A 1 635 ? 19.635 -16.594 -26.375 1.00 93.44 635 ALA A CA 1
ATOM 4695 C C . ALA A 1 635 ? 18.409 -17.161 -25.646 1.00 93.44 635 ALA A C 1
ATOM 4697 O O . ALA A 1 635 ? 17.302 -17.121 -26.186 1.00 93.44 635 ALA A O 1
ATOM 4698 N N . ASN A 1 636 ? 18.595 -17.624 -24.409 1.00 93.75 636 ASN A N 1
ATOM 4699 C CA . ASN A 1 636 ? 17.524 -18.142 -23.556 1.00 93.75 636 ASN A CA 1
ATOM 4700 C C . ASN A 1 636 ? 17.047 -17.134 -22.494 1.00 93.75 636 ASN A C 1
ATOM 4702 O O . ASN A 1 636 ? 16.370 -17.518 -21.542 1.00 93.75 636 ASN A O 1
ATOM 4706 N N . ALA A 1 637 ? 17.354 -15.842 -22.670 1.00 93.31 637 ALA A N 1
ATOM 4707 C CA . ALA A 1 637 ? 16.962 -14.753 -21.771 1.00 93.31 637 ALA A CA 1
ATOM 4708 C C . ALA A 1 637 ? 17.476 -14.896 -20.321 1.00 93.31 637 ALA A C 1
ATOM 4710 O O . ALA A 1 637 ? 16.820 -14.451 -19.379 1.00 93.31 637 ALA A O 1
ATOM 4711 N N . ASN A 1 638 ? 18.662 -15.486 -20.141 1.00 96.19 638 ASN A N 1
ATOM 4712 C CA . ASN A 1 638 ? 19.387 -15.472 -18.875 1.00 96.19 638 ASN A CA 1
ATOM 4713 C C . ASN A 1 638 ? 20.413 -14.331 -18.883 1.00 96.19 638 ASN A C 1
ATOM 4715 O O . ASN A 1 638 ? 21.505 -14.448 -19.445 1.00 96.19 638 ASN A O 1
ATOM 4719 N N . TYR A 1 639 ? 20.033 -13.218 -18.261 1.00 97.62 639 TYR A N 1
ATOM 4720 C CA . TYR A 1 639 ? 20.806 -11.974 -18.258 1.00 97.62 639 TYR A CA 1
ATOM 4721 C C . TYR A 1 639 ? 21.708 -11.806 -17.028 1.00 97.62 639 TYR A C 1
ATOM 4723 O O . TYR A 1 639 ? 22.163 -10.695 -16.763 1.00 97.62 639 TYR A O 1
ATOM 4731 N N . ARG A 1 640 ? 21.977 -12.883 -16.278 1.00 97.62 640 ARG A N 1
ATOM 4732 C CA . ARG A 1 640 ? 23.051 -12.882 -15.273 1.00 97.62 640 ARG A CA 1
ATOM 4733 C C . ARG A 1 640 ? 24.402 -12.694 -15.957 1.00 97.62 640 ARG A C 1
ATOM 4735 O O . ARG A 1 640 ? 24.552 -13.061 -17.124 1.00 97.62 640 ARG A O 1
ATOM 4742 N N . LEU A 1 641 ? 25.371 -12.117 -15.257 1.00 98.00 641 LEU A N 1
ATOM 4743 C CA . LEU A 1 641 ? 26.707 -11.874 -15.801 1.00 98.00 641 LEU A CA 1
ATOM 4744 C C . LEU A 1 641 ? 27.495 -13.188 -15.908 1.00 98.00 641 LEU A C 1
ATOM 4746 O O . LEU A 1 641 ? 27.402 -14.051 -15.036 1.00 98.00 641 LEU A O 1
ATOM 4750 N N . SER A 1 642 ? 28.251 -13.369 -16.992 1.00 96.94 642 SER A N 1
ATOM 4751 C CA . SER A 1 642 ? 29.208 -14.474 -17.099 1.00 96.94 642 SER A CA 1
ATOM 4752 C C . SER A 1 642 ? 30.506 -14.154 -16.348 1.00 96.94 642 SER A C 1
ATOM 4754 O O . SER A 1 642 ? 30.872 -12.976 -16.277 1.00 96.94 642 SER A O 1
ATOM 4756 N N . PRO A 1 643 ? 31.274 -15.168 -15.902 1.00 95.00 643 PRO A N 1
ATOM 4757 C CA . PRO A 1 643 ? 32.620 -14.949 -15.375 1.00 95.00 643 PRO A CA 1
ATOM 4758 C C . PRO A 1 643 ? 33.478 -14.133 -16.355 1.00 95.00 643 PRO A C 1
ATOM 4760 O O . PRO A 1 643 ? 33.590 -14.491 -17.530 1.00 95.00 643 PRO A O 1
ATOM 4763 N N . GLY A 1 644 ? 34.059 -13.025 -15.887 1.00 93.81 644 GLY A N 1
ATOM 4764 C CA . GLY A 1 644 ? 34.855 -12.098 -16.704 1.00 93.81 644 GLY A CA 1
ATOM 4765 C C . GLY A 1 644 ? 34.076 -10.944 -17.347 1.00 93.81 644 GLY A C 1
ATOM 4766 O O . GLY A 1 644 ? 34.667 -10.165 -18.099 1.00 93.81 644 GLY A O 1
ATOM 4767 N N . SER A 1 645 ? 32.780 -10.808 -17.048 1.00 98.12 645 SER A N 1
ATOM 4768 C CA . SER A 1 645 ? 31.994 -9.659 -17.491 1.00 98.12 645 SER A CA 1
ATOM 4769 C C . SER A 1 645 ? 32.629 -8.337 -17.036 1.00 98.12 645 SER A C 1
ATOM 4771 O O . SER A 1 645 ? 33.014 -8.202 -15.876 1.00 98.12 645 SER A O 1
ATOM 4773 N N . PRO A 1 646 ? 32.686 -7.312 -17.908 1.00 97.56 646 PRO A N 1
ATOM 4774 C CA . PRO A 1 646 ? 33.183 -5.991 -17.532 1.00 97.56 646 PRO A CA 1
ATOM 4775 C C . PRO A 1 646 ? 32.239 -5.238 -16.584 1.00 97.56 646 PRO A C 1
ATOM 4777 O O . PRO A 1 646 ? 32.583 -4.140 -16.166 1.00 97.56 646 PRO A O 1
ATOM 4780 N N . CYS A 1 647 ? 31.043 -5.768 -16.310 1.00 98.19 647 CYS A N 1
ATOM 4781 C CA . CYS A 1 647 ? 30.056 -5.157 -15.417 1.00 98.19 647 CYS A CA 1
ATOM 4782 C C . CYS A 1 647 ? 30.227 -5.569 -13.949 1.00 98.19 647 CYS A C 1
ATOM 4784 O O . CYS A 1 647 ? 29.600 -4.931 -13.102 1.00 98.19 647 CYS A O 1
ATOM 4786 N N . ILE A 1 648 ? 31.048 -6.593 -13.681 1.00 98.44 648 ILE A N 1
ATOM 4787 C CA . ILE A 1 648 ? 31.301 -7.104 -12.330 1.00 98.44 648 ILE A CA 1
ATOM 4788 C C . ILE A 1 648 ? 32.099 -6.068 -11.530 1.00 98.44 648 ILE A C 1
ATOM 4790 O O . ILE A 1 648 ? 33.112 -5.570 -12.035 1.00 98.44 648 ILE A O 1
ATOM 4794 N N . ASP A 1 649 ? 31.633 -5.726 -10.330 1.00 97.38 649 ASP A N 1
ATOM 4795 C CA . ASP A 1 649 ? 32.247 -4.786 -9.382 1.00 97.38 649 ASP A CA 1
ATOM 4796 C C . ASP A 1 649 ? 32.509 -3.389 -9.972 1.00 97.38 649 ASP A C 1
ATOM 4798 O O . ASP A 1 649 ? 33.502 -2.716 -9.676 1.00 97.38 649 ASP A O 1
ATOM 4802 N N . ARG A 1 650 ? 31.638 -2.930 -10.883 1.00 96.88 650 ARG A N 1
ATOM 4803 C CA . ARG A 1 650 ? 31.785 -1.622 -11.557 1.00 96.88 650 ARG A CA 1
ATOM 4804 C C . ARG A 1 650 ? 30.707 -0.599 -11.237 1.00 96.88 650 ARG A C 1
ATOM 4806 O O . ARG A 1 650 ? 30.779 0.518 -11.753 1.00 96.88 650 ARG A O 1
ATOM 4813 N N . GLY A 1 651 ? 29.707 -0.949 -10.442 1.00 96.12 651 GLY A N 1
ATOM 4814 C CA . GLY A 1 651 ? 28.694 -0.014 -9.976 1.00 96.12 651 GLY A CA 1
ATOM 4815 C C . GLY A 1 651 ? 29.191 0.884 -8.839 1.00 96.12 651 GLY A C 1
ATOM 4816 O O . GLY A 1 651 ? 30.315 0.775 -8.354 1.00 96.12 651 GLY A O 1
ATOM 4817 N N . ALA A 1 652 ? 28.333 1.804 -8.405 1.00 95.94 652 ALA A N 1
ATOM 4818 C CA . ALA A 1 652 ? 28.538 2.593 -7.196 1.00 95.94 652 ALA A CA 1
ATOM 4819 C C . ALA A 1 652 ? 27.711 2.039 -6.035 1.00 95.94 652 ALA A C 1
ATOM 4821 O O . ALA A 1 652 ? 26.498 1.879 -6.188 1.00 95.94 652 ALA A O 1
ATOM 4822 N N . ASN A 1 653 ? 28.335 1.864 -4.865 1.00 95.56 653 ASN A N 1
ATOM 4823 C CA . ASN A 1 653 ? 27.732 1.349 -3.624 1.00 95.56 653 ASN A CA 1
ATOM 4824 C C . ASN A 1 653 ? 26.694 2.317 -3.009 1.00 95.56 653 ASN A C 1
ATOM 4826 O O . ASN A 1 653 ? 26.856 2.850 -1.915 1.00 95.56 653 ASN A O 1
ATOM 4830 N N . THR A 1 654 ? 25.618 2.584 -3.745 1.00 91.00 654 THR A N 1
ATOM 4831 C CA . THR A 1 654 ? 24.506 3.470 -3.388 1.00 91.00 654 THR A CA 1
ATOM 4832 C C . THR A 1 654 ? 23.191 2.791 -3.748 1.00 91.00 654 THR A C 1
ATOM 4834 O O . THR A 1 654 ? 23.139 2.010 -4.696 1.00 91.00 654 THR A O 1
ATOM 4837 N N . ASN A 1 655 ? 22.113 3.095 -3.018 1.00 86.50 655 ASN A N 1
ATOM 4838 C CA . ASN A 1 655 ? 20.803 2.451 -3.214 1.00 86.50 655 ASN A CA 1
ATOM 4839 C C . ASN A 1 655 ? 20.884 0.910 -3.174 1.00 86.50 655 ASN A C 1
ATOM 4841 O O . ASN A 1 655 ? 20.242 0.210 -3.961 1.00 86.50 655 ASN A O 1
ATOM 4845 N N . LEU A 1 656 ? 21.698 0.399 -2.249 1.00 87.31 656 LEU A N 1
ATOM 4846 C CA . LEU A 1 656 ? 21.952 -1.023 -2.073 1.00 87.31 656 LEU A CA 1
ATOM 4847 C C . LEU A 1 656 ? 20.743 -1.706 -1.445 1.00 87.31 656 LEU A C 1
ATOM 4849 O O . LEU A 1 656 ? 20.158 -1.240 -0.469 1.00 87.31 656 LEU A O 1
ATOM 4853 N N . SER A 1 657 ? 20.333 -2.788 -2.080 1.00 91.44 657 SER A N 1
ATOM 4854 C CA . SER A 1 657 ? 19.234 -3.654 -1.679 1.00 91.44 657 SER A CA 1
ATOM 4855 C C . SER A 1 657 ? 19.374 -4.954 -2.459 1.00 91.44 657 SER A C 1
ATOM 4857 O O . SER A 1 657 ? 20.020 -4.956 -3.509 1.00 91.44 657 SER A O 1
ATOM 4859 N N . ALA A 1 658 ? 18.771 -6.032 -1.963 1.00 93.12 658 ALA A N 1
ATOM 4860 C CA . ALA A 1 658 ? 18.902 -7.339 -2.591 1.00 93.12 658 ALA A CA 1
ATOM 4861 C C . ALA A 1 658 ? 18.513 -7.315 -4.082 1.00 93.12 658 ALA A C 1
ATOM 4863 O O . ALA A 1 658 ? 17.543 -6.648 -4.470 1.00 93.12 658 ALA A O 1
ATOM 4864 N N . ASP A 1 659 ? 19.279 -8.027 -4.902 1.00 95.62 659 ASP A N 1
ATOM 4865 C CA . ASP A 1 659 ? 19.160 -8.076 -6.355 1.00 95.62 659 ASP A CA 1
ATOM 4866 C C . ASP A 1 659 ? 17.852 -8.741 -6.831 1.00 95.62 659 ASP A C 1
ATOM 4868 O O . ASP A 1 659 ? 16.967 -9.068 -6.037 1.00 95.62 659 ASP A O 1
ATOM 4872 N N . LEU A 1 660 ? 17.689 -8.926 -8.143 1.00 94.94 660 LEU A N 1
ATOM 4873 C CA . LEU A 1 660 ? 16.476 -9.522 -8.707 1.00 94.94 660 LEU A CA 1
ATOM 4874 C C . LEU A 1 660 ? 16.233 -10.987 -8.276 1.00 94.94 660 LEU A C 1
ATOM 4876 O O . LEU A 1 660 ? 15.081 -11.419 -8.303 1.00 94.94 660 LEU A O 1
ATOM 4880 N N . ASP A 1 661 ? 17.262 -11.717 -7.842 1.00 92.62 661 ASP A N 1
ATOM 4881 C CA . ASP A 1 661 ? 17.156 -13.065 -7.265 1.00 92.62 661 ASP A CA 1
ATOM 4882 C C . ASP A 1 661 ? 16.994 -13.050 -5.736 1.00 92.62 661 ASP A C 1
ATOM 4884 O O . ASP A 1 661 ? 16.725 -14.083 -5.125 1.00 92.62 661 ASP A O 1
ATOM 4888 N N . GLY A 1 662 ? 17.097 -11.875 -5.113 1.00 92.69 662 GLY A N 1
ATOM 4889 C CA . GLY A 1 662 ? 17.072 -11.714 -3.665 1.00 92.69 662 GLY A CA 1
ATOM 4890 C C . GLY A 1 662 ? 18.432 -11.892 -2.996 1.00 92.69 662 GLY A C 1
ATOM 4891 O O . GLY A 1 662 ? 18.464 -11.970 -1.772 1.00 92.69 662 GLY A O 1
ATOM 4892 N N . ILE A 1 663 ? 19.523 -11.899 -3.763 1.00 93.69 663 ILE A N 1
ATOM 4893 C CA . ILE A 1 663 ? 20.898 -11.958 -3.258 1.00 93.69 663 ILE A CA 1
ATOM 4894 C C . ILE A 1 663 ? 21.292 -10.590 -2.690 1.00 93.69 663 ILE A C 1
ATOM 4896 O O . ILE A 1 663 ? 20.985 -9.556 -3.291 1.00 93.69 663 ILE A O 1
ATOM 4900 N N . ALA A 1 664 ? 21.944 -10.575 -1.527 1.00 92.69 664 ALA A N 1
ATOM 4901 C CA . ALA A 1 664 ? 22.426 -9.356 -0.881 1.00 92.69 664 ALA A CA 1
ATOM 4902 C C . ALA A 1 664 ? 23.471 -8.612 -1.742 1.00 92.69 664 ALA A C 1
ATOM 4904 O O . ALA A 1 664 ? 24.079 -9.184 -2.640 1.00 92.69 664 ALA A O 1
ATOM 4905 N N . ARG A 1 665 ? 23.646 -7.307 -1.498 1.00 93.88 665 ARG A N 1
ATOM 4906 C CA . ARG A 1 665 ? 24.596 -6.445 -2.224 1.00 93.88 665 ARG A CA 1
ATOM 4907 C C . ARG A 1 665 ? 25.300 -5.482 -1.263 1.00 93.88 665 ARG A C 1
ATOM 4909 O O . ARG A 1 665 ? 24.617 -4.954 -0.378 1.00 93.88 665 ARG A O 1
ATOM 4916 N N . PRO A 1 666 ? 26.572 -5.124 -1.498 1.00 96.62 666 PRO A N 1
ATOM 4917 C CA . PRO A 1 666 ? 27.432 -5.575 -2.594 1.00 96.62 666 PRO A CA 1
ATOM 4918 C C . PRO A 1 666 ? 28.236 -6.823 -2.207 1.00 96.62 666 PRO A C 1
ATOM 4920 O O . PRO A 1 666 ? 28.646 -6.908 -1.055 1.00 96.62 666 PRO A O 1
ATOM 4923 N N . LEU A 1 667 ? 28.501 -7.731 -3.146 1.00 97.00 667 LEU A N 1
ATOM 4924 C CA . LEU A 1 667 ? 29.424 -8.863 -2.954 1.00 97.00 667 LEU A CA 1
ATOM 4925 C C . LEU A 1 667 ? 30.806 -8.562 -3.562 1.00 97.00 667 LEU A C 1
ATOM 4927 O O . LEU A 1 667 ? 30.963 -7.590 -4.303 1.00 97.00 667 LEU A O 1
ATOM 4931 N N . ASP A 1 668 ? 31.818 -9.367 -3.236 1.00 96.75 668 ASP A N 1
ATOM 4932 C CA . ASP A 1 668 ? 33.130 -9.351 -3.904 1.00 96.75 668 ASP A CA 1
ATOM 4933 C C . ASP A 1 668 ? 33.099 -10.225 -5.173 1.00 96.75 668 ASP A C 1
ATOM 4935 O O . ASP A 1 668 ? 33.583 -11.362 -5.220 1.00 96.75 668 ASP A O 1
ATOM 4939 N N . GLY A 1 669 ? 32.479 -9.705 -6.235 1.00 96.06 669 GLY A N 1
ATOM 4940 C CA . GLY A 1 669 ? 32.254 -10.441 -7.477 1.00 96.06 669 GLY A CA 1
ATOM 4941 C C . GLY A 1 669 ? 33.539 -10.786 -8.238 1.00 96.06 669 GLY A C 1
ATOM 4942 O O . GLY A 1 669 ? 33.540 -11.698 -9.079 1.00 96.06 669 GLY A O 1
ATOM 4943 N N . ASN A 1 670 ? 34.645 -10.091 -7.964 1.00 95.00 670 ASN A N 1
ATOM 4944 C CA . ASN A 1 670 ? 35.934 -10.305 -8.617 1.00 95.00 670 ASN A CA 1
ATOM 4945 C C . ASN A 1 670 ? 37.004 -10.975 -7.722 1.00 95.00 670 ASN A C 1
ATOM 4947 O O . ASN A 1 670 ? 38.045 -11.393 -8.245 1.00 95.00 670 ASN A O 1
ATOM 4951 N N . ASN A 1 671 ? 36.706 -11.184 -6.436 1.00 96.31 671 ASN A N 1
ATOM 4952 C CA . ASN A 1 671 ? 37.565 -11.823 -5.439 1.00 96.31 671 ASN A CA 1
ATOM 4953 C C . ASN A 1 671 ? 38.886 -11.062 -5.194 1.00 96.31 671 ASN A C 1
ATOM 4955 O O . ASN A 1 671 ? 39.963 -11.676 -5.137 1.00 96.31 671 ASN A O 1
ATOM 4959 N N . ASP A 1 672 ? 38.818 -9.730 -5.089 1.00 95.81 672 ASP A N 1
ATOM 4960 C CA . ASP A 1 672 ? 39.950 -8.853 -4.737 1.00 95.81 672 ASP A CA 1
ATOM 4961 C C . ASP A 1 672 ? 39.937 -8.357 -3.280 1.00 95.81 672 ASP A C 1
ATOM 4963 O O . ASP A 1 672 ? 40.858 -7.643 -2.864 1.00 95.81 672 ASP A O 1
ATOM 4967 N N . GLY A 1 673 ? 38.942 -8.775 -2.494 1.00 94.62 673 GLY A N 1
ATOM 4968 C CA . GLY A 1 673 ? 38.716 -8.368 -1.112 1.00 94.62 673 GLY A CA 1
ATOM 4969 C C . GLY A 1 673 ? 37.951 -7.050 -0.964 1.00 94.62 673 GLY A C 1
ATOM 4970 O O . GLY A 1 673 ? 37.967 -6.475 0.127 1.00 94.62 673 GLY A O 1
ATOM 4971 N N . THR A 1 674 ? 37.337 -6.524 -2.033 1.00 96.12 674 THR A N 1
ATOM 4972 C CA . THR A 1 674 ? 36.566 -5.272 -2.008 1.00 96.12 674 THR A CA 1
ATOM 4973 C C . THR A 1 674 ? 35.153 -5.450 -2.556 1.00 96.12 674 THR A C 1
ATOM 4975 O O . THR A 1 674 ? 34.918 -5.386 -3.760 1.00 96.12 674 THR A O 1
ATOM 4978 N N . ASN A 1 675 ? 34.170 -5.494 -1.661 1.00 97.12 675 ASN A N 1
ATOM 4979 C CA . ASN A 1 675 ? 32.769 -5.635 -2.046 1.00 97.12 675 ASN A CA 1
ATOM 4980 C C . ASN A 1 675 ? 32.272 -4.396 -2.813 1.00 97.12 675 ASN A C 1
ATOM 4982 O O . ASN A 1 675 ? 32.151 -3.288 -2.262 1.00 97.12 675 ASN A O 1
ATOM 4986 N N . THR A 1 676 ? 31.949 -4.570 -4.093 1.00 97.12 676 THR A N 1
ATOM 4987 C CA . THR A 1 676 ? 31.474 -3.493 -4.969 1.00 97.12 676 THR A CA 1
ATOM 4988 C C . THR A 1 676 ? 30.303 -3.983 -5.795 1.00 97.12 676 THR A C 1
ATOM 4990 O O . THR A 1 676 ? 30.358 -5.036 -6.396 1.00 97.12 676 THR A O 1
ATOM 4993 N N . VAL A 1 677 ? 29.238 -3.188 -5.866 1.00 96.94 677 VAL A N 1
ATOM 4994 C CA . VAL A 1 677 ? 28.017 -3.613 -6.550 1.00 96.94 677 VAL A CA 1
ATOM 4995 C C . VAL A 1 677 ? 28.219 -3.793 -8.055 1.00 96.94 677 VAL A C 1
ATOM 4997 O O . VAL A 1 677 ? 28.845 -2.959 -8.721 1.00 96.94 677 VAL A O 1
ATOM 5000 N N . ASP A 1 678 ? 27.589 -4.813 -8.626 1.00 97.94 678 ASP A N 1
ATOM 5001 C CA . ASP A 1 678 ? 27.557 -5.007 -10.071 1.00 97.94 678 ASP A CA 1
ATOM 5002 C C . ASP A 1 678 ? 26.645 -4.007 -10.778 1.00 97.94 678 ASP A C 1
ATOM 5004 O O . ASP A 1 678 ? 25.571 -3.630 -10.289 1.00 97.94 678 ASP A O 1
ATOM 5008 N N . MET A 1 679 ? 27.008 -3.638 -12.009 1.00 97.62 679 MET A N 1
ATOM 5009 C CA . MET A 1 679 ? 26.050 -2.967 -12.886 1.00 97.62 679 MET A CA 1
ATOM 5010 C C . MET A 1 679 ? 24.945 -3.945 -13.302 1.00 97.62 679 MET A C 1
ATOM 5012 O O . MET A 1 679 ? 25.214 -5.049 -13.767 1.00 97.62 679 MET A O 1
ATOM 5016 N N . GLY A 1 680 ? 23.693 -3.497 -13.263 1.00 97.31 680 GLY A N 1
ATOM 5017 C CA . GLY A 1 680 ? 22.537 -4.263 -13.717 1.00 97.31 680 GLY A CA 1
ATOM 5018 C C . GLY A 1 680 ? 21.682 -4.815 -12.581 1.00 97.31 680 GLY A C 1
ATOM 5019 O O . GLY A 1 680 ? 21.772 -4.382 -11.440 1.00 97.31 680 GLY A O 1
ATOM 5020 N N . GLY A 1 681 ? 20.774 -5.727 -12.938 1.00 96.25 681 GLY A N 1
ATOM 5021 C CA . GLY A 1 681 ? 19.736 -6.249 -12.039 1.00 96.25 681 GLY A CA 1
ATOM 5022 C C . GLY A 1 681 ? 20.166 -7.436 -11.186 1.00 96.25 681 GLY A C 1
ATOM 5023 O O . GLY A 1 681 ? 19.463 -7.772 -10.238 1.00 96.25 681 GLY A O 1
ATOM 5024 N N . TYR A 1 682 ? 21.314 -8.035 -11.496 1.00 97.25 682 TYR A N 1
ATOM 5025 C CA . TYR A 1 682 ? 21.857 -9.211 -10.817 1.00 97.25 682 TYR A CA 1
ATOM 5026 C C . TYR A 1 682 ? 23.199 -8.884 -10.174 1.00 97.25 682 TYR A C 1
ATOM 5028 O O . TYR A 1 682 ? 23.906 -8.028 -10.705 1.00 97.25 682 TYR A O 1
ATOM 5036 N N . GLU A 1 683 ? 23.482 -9.507 -9.038 1.00 96.69 683 GLU A N 1
ATOM 5037 C CA . GLU A 1 683 ? 24.802 -9.521 -8.408 1.00 96.69 683 GLU A CA 1
ATOM 5038 C C . GLU A 1 683 ? 25.500 -10.840 -8.763 1.00 96.69 683 GLU A C 1
ATOM 5040 O O . GLU A 1 683 ? 24.897 -11.917 -8.730 1.00 96.69 683 GLU A O 1
ATOM 5045 N N . PHE A 1 684 ? 26.757 -10.767 -9.176 1.00 97.44 684 PHE A N 1
ATOM 5046 C CA . PHE A 1 684 ? 27.571 -11.913 -9.521 1.00 97.44 684 PHE A CA 1
ATOM 5047 C C . PHE A 1 684 ? 28.171 -12.517 -8.256 1.00 97.44 684 PHE A C 1
ATOM 5049 O O . PHE A 1 684 ? 28.822 -11.843 -7.469 1.00 97.44 684 PHE A O 1
ATOM 5056 N N . ILE A 1 685 ? 27.983 -13.825 -8.097 1.00 96.69 685 ILE A N 1
ATOM 5057 C CA . ILE A 1 685 ? 28.549 -14.576 -6.979 1.00 96.69 685 ILE A CA 1
ATOM 5058 C C . ILE A 1 685 ? 29.813 -15.273 -7.466 1.00 96.69 685 ILE A C 1
ATOM 5060 O O . ILE A 1 685 ? 29.748 -16.204 -8.282 1.00 96.69 685 ILE A O 1
ATOM 5064 N N . HIS A 1 686 ? 30.964 -14.845 -6.955 1.00 96.50 686 HIS A N 1
ATOM 5065 C CA . HIS A 1 686 ? 32.224 -15.524 -7.210 1.00 96.50 686 HIS A CA 1
ATOM 5066 C C . HIS A 1 686 ? 32.337 -16.781 -6.336 1.00 96.50 686 HIS A C 1
ATOM 5068 O O . HIS A 1 686 ? 32.048 -16.769 -5.146 1.00 96.50 686 HIS A O 1
ATOM 5074 N N . SER A 1 687 ? 32.790 -17.900 -6.906 1.00 94.62 687 SER A N 1
ATOM 5075 C CA . SER A 1 687 ? 32.793 -19.194 -6.200 1.00 94.62 687 SER A CA 1
ATOM 5076 C C . SER A 1 687 ? 33.813 -19.311 -5.061 1.00 94.62 687 SER A C 1
ATOM 5078 O O . SER A 1 687 ? 33.838 -20.329 -4.380 1.00 94.62 687 SER A O 1
ATOM 5080 N N . LEU A 1 688 ? 34.720 -18.342 -4.935 1.00 96.25 688 LEU A N 1
ATOM 5081 C CA . LEU A 1 688 ? 35.783 -18.319 -3.922 1.00 96.25 688 LEU A CA 1
ATOM 5082 C C . LEU A 1 688 ? 35.748 -17.066 -3.041 1.00 96.25 688 LEU A C 1
ATOM 5084 O O . LEU A 1 688 ? 36.562 -16.991 -2.128 1.00 96.25 688 LEU A O 1
ATOM 5088 N N . ALA A 1 689 ? 34.868 -16.109 -3.351 1.00 97.25 689 ALA A N 1
ATOM 5089 C CA . ALA A 1 689 ? 34.754 -14.895 -2.557 1.00 97.25 689 ALA A CA 1
ATOM 5090 C C . ALA A 1 689 ? 34.046 -15.190 -1.240 1.00 97.25 689 ALA A C 1
ATOM 5092 O O . ALA A 1 689 ? 33.231 -16.110 -1.165 1.00 97.25 689 ALA A O 1
ATOM 5093 N N . ASP A 1 690 ? 34.427 -14.422 -0.233 1.00 96.88 690 ASP A N 1
ATOM 5094 C CA . ASP A 1 690 ? 33.953 -14.459 1.143 1.00 96.88 690 ASP A CA 1
ATOM 5095 C C . ASP A 1 690 ? 33.850 -12.989 1.566 1.00 96.88 690 ASP A C 1
ATOM 5097 O O . ASP A 1 690 ? 34.856 -12.330 1.856 1.00 96.88 690 ASP A O 1
ATOM 5101 N N . SER A 1 691 ? 32.649 -12.442 1.402 1.00 96.81 691 SER A N 1
ATOM 5102 C CA . SER A 1 691 ? 32.370 -11.010 1.425 1.00 96.81 691 SER A CA 1
ATOM 5103 C C . SER A 1 691 ? 32.379 -10.430 2.841 1.00 96.81 691 SER A C 1
ATOM 5105 O O . SER A 1 691 ? 32.609 -9.225 2.992 1.00 96.81 691 SER A O 1
ATOM 5107 N N . ASP A 1 692 ? 32.163 -11.237 3.877 1.00 95.88 692 ASP A N 1
ATOM 5108 C CA . ASP A 1 692 ? 32.240 -10.820 5.282 1.00 95.88 692 ASP A CA 1
ATOM 5109 C C . ASP A 1 692 ? 33.448 -11.395 6.046 1.00 95.88 692 ASP A C 1
ATOM 5111 O O . ASP A 1 692 ? 33.731 -10.955 7.167 1.00 95.88 692 ASP A O 1
ATOM 5115 N N . ALA A 1 693 ? 34.234 -12.249 5.384 1.00 96.12 693 ALA A N 1
ATOM 5116 C CA . ALA A 1 693 ? 35.494 -12.816 5.843 1.00 96.12 693 ALA A CA 1
ATOM 5117 C C . ALA A 1 693 ? 35.361 -13.719 7.079 1.00 96.12 693 ALA A C 1
ATOM 5119 O O . ALA A 1 693 ? 36.273 -13.758 7.919 1.00 96.12 693 ALA A O 1
ATOM 5120 N N . ASP A 1 694 ? 34.252 -14.446 7.196 1.00 94.38 694 ASP A N 1
ATOM 5121 C CA . ASP A 1 694 ? 33.992 -15.371 8.300 1.00 94.38 694 ASP A CA 1
ATOM 5122 C C . ASP A 1 694 ? 34.527 -16.802 8.053 1.00 94.38 694 ASP A C 1
ATOM 5124 O O . ASP A 1 694 ? 34.543 -17.645 8.956 1.00 94.38 694 ASP A O 1
ATOM 5128 N N . GLY A 1 695 ? 35.050 -17.065 6.849 1.00 93.38 695 GLY A N 1
ATOM 5129 C CA . GLY A 1 695 ? 35.583 -18.357 6.426 1.00 93.38 695 GLY A CA 1
ATOM 5130 C C . GLY A 1 695 ? 34.605 -19.214 5.617 1.00 93.38 695 GLY A C 1
ATOM 5131 O O . GLY A 1 695 ? 34.984 -20.317 5.190 1.00 93.38 695 GLY A O 1
ATOM 5132 N N . LEU A 1 696 ? 33.386 -18.737 5.367 1.00 95.69 696 LEU A N 1
ATOM 5133 C CA . LEU A 1 696 ? 32.372 -19.360 4.532 1.00 95.69 696 LEU A CA 1
ATOM 5134 C C . LEU A 1 696 ? 32.161 -18.521 3.265 1.00 95.69 696 LEU A C 1
ATOM 5136 O O . LEU A 1 696 ? 31.690 -17.404 3.297 1.00 95.69 696 LEU A O 1
ATOM 5140 N N . THR A 1 697 ? 32.500 -19.071 2.095 1.00 97.44 697 THR A N 1
ATOM 5141 C CA . THR A 1 697 ? 32.352 -18.318 0.833 1.00 97.44 697 THR A CA 1
ATOM 5142 C C . THR A 1 697 ? 30.891 -17.952 0.544 1.00 97.44 697 THR A C 1
ATOM 5144 O O . THR A 1 697 ? 30.047 -18.850 0.662 1.00 97.44 697 THR A O 1
ATOM 5147 N N . ASP A 1 698 ? 30.632 -16.792 -0.068 1.00 96.44 698 ASP A N 1
ATOM 5148 C CA . ASP A 1 698 ? 29.301 -16.300 -0.473 1.00 96.44 698 ASP A CA 1
ATOM 5149 C C . ASP A 1 698 ? 28.462 -17.377 -1.180 1.00 96.44 698 ASP A C 1
ATOM 5151 O O . ASP A 1 698 ? 27.259 -17.546 -0.979 1.00 96.44 698 ASP A O 1
ATOM 5155 N N . SER A 1 699 ? 29.108 -18.154 -2.055 1.00 95.81 699 SER A N 1
ATOM 5156 C CA . SER A 1 699 ? 28.434 -19.211 -2.810 1.00 95.81 699 SER A CA 1
ATOM 5157 C C . SER A 1 699 ? 27.933 -20.366 -1.931 1.00 95.81 699 SER A C 1
ATOM 5159 O O . SER A 1 699 ? 26.875 -20.938 -2.206 1.00 95.81 699 SER A O 1
ATOM 5161 N N . ASN A 1 700 ? 28.660 -20.713 -0.869 1.00 95.94 700 ASN A N 1
ATOM 5162 C CA . ASN A 1 700 ? 28.240 -21.731 0.091 1.00 95.94 700 ASN A CA 1
ATOM 5163 C C . ASN A 1 700 ? 27.127 -21.199 0.985 1.00 95.94 700 ASN A C 1
ATOM 5165 O O . ASN A 1 700 ? 26.146 -21.910 1.207 1.00 95.94 700 ASN A O 1
ATOM 5169 N N . GLU A 1 701 ? 27.244 -19.957 1.430 1.00 96.50 701 GLU A N 1
ATOM 5170 C CA . GLU A 1 701 ? 26.221 -19.280 2.216 1.00 96.50 701 GLU A CA 1
ATOM 5171 C C . GLU A 1 701 ? 24.886 -19.256 1.485 1.00 96.50 701 GLU A C 1
ATOM 5173 O O . GLU A 1 701 ? 23.900 -19.808 1.963 1.00 96.50 701 GLU A O 1
ATOM 5178 N N . ILE A 1 702 ? 24.869 -18.755 0.251 1.00 94.31 702 ILE A N 1
ATOM 5179 C CA . ILE A 1 702 ? 23.634 -18.580 -0.517 1.00 94.31 702 ILE A CA 1
ATOM 5180 C C . ILE A 1 702 ? 23.038 -19.924 -0.957 1.00 94.31 702 ILE A C 1
ATOM 5182 O O . ILE A 1 702 ? 21.825 -20.131 -0.870 1.00 94.31 702 ILE A O 1
ATOM 5186 N N . TYR A 1 703 ? 23.858 -20.845 -1.478 1.00 92.88 703 TYR A N 1
ATOM 5187 C CA . TYR A 1 703 ? 23.348 -22.053 -2.141 1.00 92.88 703 TYR A CA 1
ATOM 5188 C C . TYR A 1 703 ? 23.335 -23.310 -1.268 1.00 92.88 703 TYR A C 1
ATOM 5190 O O . TYR A 1 703 ? 22.667 -24.281 -1.642 1.00 92.88 703 TYR A O 1
ATOM 5198 N N . SER A 1 704 ? 24.054 -23.324 -0.142 1.00 93.56 704 SER A N 1
ATOM 5199 C CA . SER A 1 704 ? 24.201 -24.521 0.700 1.00 93.56 704 SER A CA 1
ATOM 5200 C C . SER A 1 704 ? 23.710 -24.332 2.134 1.00 93.56 704 SER A C 1
ATOM 5202 O O . SER A 1 704 ? 23.091 -25.258 2.660 1.00 93.56 704 SER A O 1
ATOM 5204 N N . VAL A 1 705 ? 23.972 -23.179 2.755 1.00 93.88 705 VAL A N 1
ATOM 5205 C CA . VAL A 1 705 ? 23.750 -22.970 4.199 1.00 93.88 705 VAL A CA 1
ATOM 5206 C C . VAL A 1 705 ? 22.496 -22.137 4.480 1.00 93.88 705 VAL A C 1
ATOM 5208 O O . VAL A 1 705 ? 21.704 -22.500 5.346 1.00 93.88 705 VAL A O 1
ATOM 5211 N N . GLY A 1 706 ? 22.249 -21.099 3.683 1.00 93.69 706 GLY A N 1
ATOM 5212 C CA . GLY A 1 706 ? 21.140 -20.157 3.835 1.00 93.69 706 GLY A CA 1
ATOM 5213 C C . GLY A 1 706 ? 21.442 -18.970 4.757 1.00 93.69 706 GLY A C 1
ATOM 5214 O O . GLY A 1 706 ? 20.502 -18.462 5.369 1.00 93.69 706 GLY A O 1
ATOM 5215 N N . THR A 1 707 ? 22.709 -18.565 4.868 1.00 95.25 707 THR A N 1
ATOM 5216 C CA . THR A 1 707 ? 23.187 -17.414 5.660 1.00 95.25 707 THR A CA 1
ATOM 5217 C C . THR A 1 707 ? 23.262 -16.128 4.830 1.00 95.25 707 THR A C 1
ATOM 5219 O O . THR A 1 707 ? 23.059 -16.156 3.610 1.00 95.25 707 THR A O 1
ATOM 5222 N N . ASP A 1 708 ? 23.443 -14.987 5.498 1.00 94.44 708 ASP A N 1
ATOM 5223 C CA . ASP A 1 708 ? 23.605 -13.678 4.860 1.00 94.44 708 ASP A CA 1
ATOM 5224 C C . ASP A 1 708 ? 25.094 -13.399 4.586 1.00 94.44 708 ASP A C 1
ATOM 5226 O O . ASP A 1 708 ? 25.808 -13.099 5.534 1.00 94.44 708 ASP A O 1
ATOM 5230 N N . PRO A 1 709 ? 25.541 -13.370 3.314 1.00 96.19 709 PRO A N 1
ATOM 5231 C CA . PRO A 1 709 ? 26.961 -13.262 2.948 1.00 96.19 709 PRO A CA 1
ATOM 5232 C C . PRO A 1 709 ? 27.630 -11.922 3.268 1.00 96.19 709 PRO A C 1
ATOM 5234 O O . PRO A 1 709 ? 28.764 -11.650 2.882 1.00 96.19 709 PRO A O 1
ATOM 5237 N N . LEU A 1 710 ? 26.892 -11.006 3.890 1.00 95.75 710 LEU A N 1
ATOM 5238 C CA . LEU A 1 710 ? 27.402 -9.722 4.363 1.00 95.75 710 LEU A CA 1
ATOM 5239 C C . LEU A 1 710 ? 27.448 -9.648 5.886 1.00 95.75 710 LEU A C 1
ATOM 5241 O O . LEU A 1 710 ? 27.655 -8.559 6.441 1.00 95.75 710 LEU A O 1
ATOM 5245 N N . ARG A 1 711 ? 27.190 -10.760 6.570 1.00 95.75 711 ARG A N 1
ATOM 5246 C CA . ARG A 1 711 ? 27.045 -10.814 8.010 1.00 95.75 711 ARG A CA 1
ATOM 5247 C C . ARG A 1 711 ? 27.589 -12.134 8.546 1.00 95.75 711 ARG A C 1
ATOM 5249 O O . ARG A 1 711 ? 26.856 -13.103 8.661 1.00 95.75 711 ARG A O 1
ATOM 5256 N N . SER A 1 712 ? 28.780 -12.027 9.125 1.00 96.88 712 SER A N 1
ATOM 5257 C CA . SER A 1 712 ? 29.565 -13.136 9.676 1.00 96.88 712 SER A CA 1
ATOM 5258 C C . SER A 1 712 ? 28.898 -13.986 10.769 1.00 96.88 712 SER A C 1
ATOM 5260 O O . SER A 1 712 ? 29.536 -14.883 11.291 1.00 96.88 712 SER A O 1
ATOM 5262 N N . ASP A 1 713 ? 27.717 -13.603 11.254 1.00 96.38 713 ASP A N 1
ATOM 5263 C CA . ASP A 1 713 ? 26.929 -14.249 12.318 1.00 96.38 713 ASP A CA 1
ATOM 5264 C C . ASP A 1 713 ? 25.465 -13.921 12.013 1.00 96.38 713 ASP A C 1
ATOM 5266 O O . ASP A 1 713 ? 24.948 -12.863 12.414 1.00 96.38 713 ASP A O 1
ATOM 5270 N N . THR A 1 714 ? 24.820 -14.772 11.221 1.00 95.06 714 THR A N 1
ATOM 5271 C CA . THR A 1 714 ? 23.496 -14.535 10.640 1.00 95.06 714 THR A CA 1
ATOM 5272 C C . THR A 1 714 ? 22.400 -14.484 11.701 1.00 95.06 714 THR A C 1
ATOM 5274 O O . THR A 1 714 ? 21.499 -13.630 11.632 1.00 95.06 714 THR A O 1
ATOM 5277 N N . ASP A 1 715 ? 22.441 -15.356 12.704 1.00 93.50 715 ASP A N 1
ATOM 5278 C CA . ASP A 1 715 ? 21.375 -15.473 13.700 1.00 93.50 715 ASP A CA 1
ATOM 5279 C C . ASP A 1 715 ? 21.592 -14.627 14.968 1.00 93.50 715 ASP A C 1
ATOM 5281 O O . ASP A 1 715 ? 20.627 -14.330 15.684 1.00 93.50 715 ASP A O 1
ATOM 5285 N N . GLY A 1 716 ? 22.800 -14.092 15.150 1.00 95.06 716 GLY A N 1
ATOM 5286 C CA . GLY A 1 716 ? 23.159 -13.120 16.176 1.00 95.06 716 GLY A CA 1
ATOM 5287 C C . GLY A 1 716 ? 23.420 -13.723 17.549 1.00 95.06 716 GLY A C 1
ATOM 5288 O O . GLY A 1 716 ? 23.218 -13.017 18.547 1.00 95.06 716 GLY A O 1
ATOM 5289 N N . ASP A 1 717 ? 23.797 -14.998 17.634 1.00 92.44 717 ASP A N 1
ATOM 5290 C CA . ASP A 1 717 ? 24.114 -15.657 18.903 1.00 92.44 717 ASP A CA 1
ATOM 5291 C C . ASP A 1 717 ? 25.576 -15.487 19.359 1.00 92.44 717 ASP A C 1
ATOM 5293 O O . ASP A 1 717 ? 25.904 -15.756 20.524 1.00 92.44 717 ASP A O 1
ATOM 5297 N N . GLY A 1 718 ? 26.421 -14.920 18.494 1.00 91.94 718 GLY A N 1
ATOM 5298 C CA . GLY A 1 718 ? 27.830 -14.638 18.739 1.00 91.94 718 GLY A CA 1
ATOM 5299 C C . GLY A 1 718 ? 28.794 -15.722 18.251 1.00 91.94 718 GLY A C 1
ATOM 5300 O O . GLY A 1 718 ? 30.005 -15.534 18.423 1.00 91.94 718 GLY A O 1
ATOM 5301 N N . ALA A 1 719 ? 28.309 -16.828 17.682 1.00 92.38 719 ALA A N 1
ATOM 5302 C CA . ALA A 1 719 ? 29.099 -17.742 16.865 1.00 92.38 719 ALA A CA 1
ATOM 5303 C C . ALA A 1 719 ? 29.029 -17.308 15.392 1.00 92.38 719 ALA A C 1
ATOM 5305 O O . ALA A 1 719 ? 27.988 -16.872 14.924 1.00 92.38 719 ALA A O 1
ATOM 5306 N N . GLY A 1 720 ? 30.159 -17.359 14.680 1.00 95.69 720 GLY A N 1
ATOM 5307 C CA . GLY A 1 720 ? 30.169 -16.986 13.267 1.00 95.69 720 GLY A CA 1
ATOM 5308 C C . GLY A 1 720 ? 29.712 -18.127 12.362 1.00 95.69 720 GLY A C 1
ATOM 5309 O O . GLY A 1 720 ? 29.975 -19.290 12.681 1.00 95.69 720 GLY A O 1
ATOM 5310 N N . ASP A 1 721 ? 29.099 -17.821 11.220 1.00 96.00 721 ASP A N 1
ATOM 5311 C CA . ASP A 1 721 ? 28.467 -18.829 10.360 1.00 96.00 721 ASP A CA 1
ATOM 5312 C C . ASP A 1 721 ? 29.493 -19.866 9.864 1.00 96.00 721 ASP A C 1
ATOM 5314 O O . ASP A 1 721 ? 29.259 -21.083 9.912 1.00 96.00 721 ASP A O 1
ATOM 5318 N N . GLY A 1 722 ? 30.684 -19.407 9.469 1.00 95.38 722 GLY A N 1
ATOM 5319 C CA . GLY A 1 722 ? 31.821 -20.259 9.124 1.00 95.38 722 GLY A CA 1
ATOM 5320 C C . GLY A 1 722 ? 32.296 -21.160 10.271 1.00 95.38 722 GLY A C 1
ATOM 5321 O O . GLY A 1 722 ? 32.514 -22.362 10.064 1.00 95.38 722 GLY A O 1
ATOM 5322 N N . ASP A 1 723 ? 32.408 -20.625 11.490 1.00 94.56 723 ASP A N 1
ATOM 5323 C CA . ASP A 1 723 ? 32.794 -21.387 12.689 1.00 94.56 723 ASP A CA 1
ATOM 5324 C C . ASP A 1 723 ? 31.747 -22.451 13.041 1.00 94.56 723 ASP A C 1
ATOM 5326 O O . ASP A 1 723 ? 32.081 -23.572 13.439 1.00 94.56 723 ASP A O 1
ATOM 5330 N N . GLU A 1 724 ? 30.475 -22.129 12.860 1.00 95.19 724 GLU A N 1
ATOM 5331 C CA . GLU A 1 724 ? 29.355 -23.017 13.118 1.00 95.19 724 GLU A CA 1
ATOM 5332 C C . GLU A 1 724 ? 29.278 -24.176 12.130 1.00 95.19 724 GLU A C 1
ATOM 5334 O O . GLU A 1 724 ? 29.210 -25.344 12.532 1.00 95.19 724 GLU A O 1
ATOM 5339 N N . VAL A 1 725 ? 29.396 -23.898 10.829 1.00 94.75 725 VAL A N 1
ATOM 5340 C CA . VAL A 1 725 ? 29.529 -24.953 9.813 1.00 94.75 725 VAL A CA 1
ATOM 5341 C C . VAL A 1 725 ? 30.754 -25.816 10.115 1.00 94.75 725 VAL A C 1
ATOM 5343 O O . VAL A 1 725 ? 30.700 -27.053 10.042 1.00 94.75 725 VAL A O 1
ATOM 5346 N N . PHE A 1 726 ? 31.863 -25.193 10.519 1.00 93.81 726 PHE A N 1
ATOM 5347 C CA . PHE A 1 726 ? 33.057 -25.919 10.927 1.00 93.81 726 PHE A CA 1
ATOM 5348 C C . PHE A 1 726 ? 32.806 -26.793 12.165 1.00 93.81 726 PHE A C 1
ATOM 5350 O O . PHE A 1 726 ? 33.331 -27.905 12.228 1.00 93.81 726 PHE A O 1
ATOM 5357 N N . ALA A 1 727 ? 31.963 -26.368 13.102 1.00 92.44 727 ALA A N 1
ATOM 5358 C CA . ALA A 1 727 ? 31.608 -27.103 14.313 1.00 92.44 727 ALA A CA 1
ATOM 5359 C C . ALA A 1 727 ? 30.450 -28.115 14.154 1.00 92.44 727 ALA A C 1
ATOM 5361 O O . ALA A 1 727 ? 30.111 -28.780 15.135 1.00 92.44 727 ALA A O 1
ATOM 5362 N N . ASP A 1 728 ? 29.899 -28.291 12.943 1.00 92.69 728 ASP A N 1
ATOM 5363 C CA . ASP A 1 728 ? 28.663 -29.052 12.664 1.00 92.69 728 ASP A CA 1
ATOM 5364 C C . ASP A 1 728 ? 27.429 -28.514 13.427 1.00 92.69 728 ASP A C 1
ATOM 5366 O O . ASP A 1 728 ? 26.558 -29.286 13.847 1.00 92.69 728 ASP A O 1
ATOM 5370 N N . THR A 1 729 ? 27.344 -27.197 13.617 1.00 93.25 729 THR A N 1
ATOM 5371 C CA . THR A 1 729 ? 26.164 -26.517 14.168 1.00 93.25 729 THR A CA 1
ATOM 5372 C C . THR A 1 729 ? 25.335 -25.845 13.062 1.00 93.25 729 THR A C 1
ATOM 5374 O O . THR A 1 729 ? 25.516 -26.178 11.888 1.00 93.25 729 THR A O 1
ATOM 5377 N N . ILE A 1 730 ? 24.310 -25.050 13.403 1.00 94.25 730 ILE A N 1
ATOM 5378 C CA . ILE A 1 730 ? 23.312 -24.562 12.430 1.00 94.25 730 ILE A CA 1
ATOM 5379 C C . ILE A 1 730 ? 23.297 -23.027 12.475 1.00 94.25 730 ILE A C 1
ATOM 5381 O O . ILE A 1 730 ? 22.557 -22.501 13.302 1.00 94.25 730 ILE A O 1
ATOM 5385 N N . PRO A 1 731 ? 23.961 -22.352 11.514 1.00 95.81 731 PRO A N 1
ATOM 5386 C CA . PRO A 1 731 ? 24.157 -20.890 11.490 1.00 95.81 731 PRO A CA 1
ATOM 5387 C C . PRO A 1 731 ? 22.911 -19.997 11.461 1.00 95.81 731 PRO A C 1
ATOM 5389 O O . PRO A 1 731 ? 22.957 -18.775 11.517 1.00 95.81 731 PRO A O 1
ATOM 5392 N N . THR A 1 732 ? 21.749 -20.604 11.239 1.00 94.56 732 THR A N 1
ATOM 5393 C CA . THR A 1 732 ? 20.473 -19.891 11.123 1.00 94.56 732 THR A CA 1
ATOM 5394 C C . THR A 1 732 ? 19.584 -20.117 12.345 1.00 94.56 732 THR A C 1
ATOM 5396 O O . THR A 1 732 ? 18.367 -19.919 12.276 1.00 94.56 732 THR A O 1
ATOM 5399 N N . ASN A 1 733 ? 20.128 -20.671 13.424 1.00 94.44 733 ASN A N 1
ATOM 5400 C CA . ASN A 1 733 ? 19.396 -21.058 14.615 1.00 94.44 733 ASN A CA 1
ATOM 5401 C C . ASN A 1 733 ? 20.214 -20.746 15.868 1.00 94.44 733 ASN A C 1
ATOM 5403 O O . ASN A 1 733 ? 20.949 -21.604 16.345 1.00 94.44 733 ASN A O 1
ATOM 5407 N N . SER A 1 734 ? 19.893 -19.621 16.504 1.00 94.62 734 SER A N 1
ATOM 5408 C CA . SER A 1 734 ? 20.598 -19.094 17.682 1.00 94.62 734 SER A CA 1
ATOM 5409 C C . SER A 1 734 ? 20.565 -19.981 18.936 1.00 94.62 734 SER A C 1
ATOM 5411 O O . SER A 1 734 ? 21.106 -19.652 19.993 1.00 94.62 734 SER A O 1
ATOM 5413 N N . GLY A 1 735 ? 19.853 -21.111 18.881 1.00 93.50 735 GLY A N 1
ATOM 5414 C CA . GLY A 1 735 ? 19.910 -22.165 19.893 1.00 93.50 735 GLY A CA 1
ATOM 5415 C C . GLY A 1 735 ? 20.916 -23.278 19.582 1.00 93.50 735 GLY A C 1
ATOM 5416 O O . GLY A 1 735 ? 20.997 -24.241 20.347 1.00 93.50 735 GLY A O 1
ATOM 5417 N N . SER A 1 736 ? 21.620 -23.206 18.457 1.00 92.94 736 SER A N 1
ATOM 5418 C CA . SER A 1 736 ? 22.430 -24.274 17.887 1.00 92.94 736 SER A CA 1
ATOM 5419 C C . SER A 1 736 ? 23.846 -23.787 17.612 1.00 92.94 736 SER A C 1
ATOM 5421 O O . SER A 1 736 ? 24.238 -23.754 16.463 1.00 92.94 736 SER A O 1
ATOM 5423 N N . TYR A 1 737 ? 24.625 -23.561 18.667 1.00 92.25 737 TYR A N 1
ATOM 5424 C CA . TYR A 1 737 ? 26.031 -23.154 18.594 1.00 92.25 737 TYR A CA 1
ATOM 5425 C C . TYR A 1 737 ? 26.931 -24.057 19.439 1.00 92.25 737 TYR A C 1
ATOM 5427 O O . TYR A 1 737 ? 26.488 -24.754 20.366 1.00 92.25 737 TYR A O 1
ATOM 5435 N N . PHE A 1 738 ? 28.233 -24.033 19.157 1.00 93.81 738 PHE A N 1
ATOM 5436 C CA . PHE A 1 738 ? 29.216 -24.780 19.935 1.00 93.81 738 PHE A CA 1
ATOM 5437 C C . PHE A 1 738 ? 29.463 -24.122 21.298 1.00 93.81 738 PHE A C 1
ATOM 5439 O O . PHE A 1 738 ? 29.938 -22.992 21.392 1.00 93.81 738 PHE A O 1
ATOM 5446 N N . HIS A 1 739 ? 29.189 -24.850 22.383 1.00 92.00 739 HIS A N 1
ATOM 5447 C CA . HIS A 1 739 ? 29.387 -24.339 23.737 1.00 92.00 739 HIS A CA 1
ATOM 5448 C C . HIS A 1 739 ? 29.708 -25.419 24.771 1.00 92.00 739 HIS A C 1
ATOM 5450 O O . HIS A 1 739 ? 29.419 -26.611 24.619 1.00 92.00 739 HIS A O 1
ATOM 5456 N N . LEU A 1 740 ? 30.294 -24.967 25.881 1.00 93.19 740 LEU A N 1
ATOM 5457 C CA . LEU A 1 740 ? 30.481 -25.786 27.071 1.00 93.19 740 LEU A CA 1
ATOM 5458 C C . LEU A 1 740 ? 29.134 -25.976 27.779 1.00 93.19 740 LEU A C 1
ATOM 5460 O O . LEU A 1 740 ? 28.480 -25.006 28.153 1.00 93.19 740 LEU A O 1
ATOM 5464 N N . THR A 1 741 ? 28.752 -27.223 28.031 1.00 93.19 741 THR A N 1
ATOM 5465 C CA . THR A 1 741 ? 27.509 -27.583 28.731 1.00 93.19 741 THR A CA 1
ATOM 5466 C C . THR A 1 741 ? 27.731 -27.860 30.215 1.00 93.19 741 THR A C 1
ATOM 5468 O O . THR A 1 741 ? 26.781 -27.901 30.997 1.00 93.19 741 THR A O 1
ATOM 5471 N N . GLY A 1 742 ? 28.984 -28.027 30.649 1.00 92.12 742 GLY A N 1
ATOM 5472 C CA . GLY A 1 742 ? 29.284 -28.189 32.064 1.00 92.12 742 GLY A CA 1
ATOM 5473 C C . GLY A 1 742 ? 30.767 -28.209 32.402 1.00 92.12 742 GLY A C 1
ATOM 5474 O O . GLY A 1 742 ? 31.599 -28.718 31.655 1.00 92.12 742 GLY A O 1
ATOM 5475 N N . LEU A 1 743 ? 31.085 -27.710 33.594 1.00 91.06 743 LEU A N 1
ATOM 5476 C CA . LEU A 1 743 ? 32.404 -27.820 34.208 1.00 91.06 743 LEU A CA 1
ATOM 5477 C C . LEU A 1 743 ? 32.246 -28.460 35.586 1.00 91.06 743 LEU A C 1
ATOM 5479 O O . LEU A 1 743 ? 31.583 -27.902 36.462 1.00 91.06 743 LEU A O 1
ATOM 5483 N N . ARG A 1 744 ? 32.853 -29.632 35.797 1.00 89.94 744 ARG A N 1
ATOM 5484 C CA . ARG A 1 744 ? 32.760 -30.357 37.071 1.00 89.94 744 ARG A CA 1
ATOM 5485 C C . ARG A 1 744 ? 34.140 -30.595 37.667 1.00 89.94 744 ARG A C 1
ATOM 5487 O O . ARG A 1 744 ? 34.981 -31.252 37.058 1.00 89.94 744 ARG A O 1
ATOM 5494 N N . ARG A 1 745 ? 34.338 -30.120 38.901 1.00 86.00 745 ARG A N 1
ATOM 5495 C CA . ARG A 1 745 ? 35.531 -30.398 39.709 1.00 86.00 745 ARG A CA 1
ATOM 5496 C C . ARG A 1 745 ? 35.264 -31.540 40.684 1.00 86.00 745 ARG A C 1
ATOM 5498 O O . ARG A 1 745 ? 34.291 -31.501 41.435 1.00 86.00 745 ARG A O 1
ATOM 5505 N N . THR A 1 746 ? 36.144 -32.533 40.687 1.00 74.69 746 THR A N 1
ATOM 5506 C CA . THR A 1 746 ? 36.248 -33.522 41.771 1.00 74.69 746 THR A CA 1
ATOM 5507 C C . THR A 1 746 ? 37.704 -33.577 42.246 1.00 74.69 746 THR A C 1
ATOM 5509 O O . THR A 1 746 ? 38.129 -32.628 42.897 1.00 74.69 746 THR A O 1
ATOM 5512 N N . ASN A 1 747 ? 38.474 -34.587 41.826 1.00 80.81 747 ASN A N 1
ATOM 5513 C CA . ASN A 1 747 ? 39.941 -34.698 41.970 1.00 80.81 747 ASN A CA 1
ATOM 5514 C C . ASN A 1 747 ? 40.662 -34.461 40.619 1.00 80.81 747 ASN A C 1
ATOM 5516 O O . ASN A 1 747 ? 41.766 -34.936 40.375 1.00 80.81 747 ASN A O 1
ATOM 5520 N N . SER A 1 748 ? 39.934 -33.845 39.690 1.00 84.81 748 SER A N 1
ATOM 5521 C CA . SER A 1 748 ? 40.263 -33.523 38.302 1.00 84.81 748 SER A CA 1
ATOM 5522 C C . SER A 1 748 ? 39.194 -32.547 37.797 1.00 84.81 748 SER A C 1
ATOM 5524 O O . SER A 1 748 ? 38.163 -32.346 38.464 1.00 84.81 748 SER A O 1
ATOM 5526 N N . PHE A 1 749 ? 39.423 -31.935 36.638 1.00 87.88 749 PHE A N 1
ATOM 5527 C CA . PHE A 1 749 ? 38.451 -31.068 35.978 1.00 87.88 749 PHE A CA 1
ATOM 5528 C C . PHE A 1 749 ? 37.911 -31.740 34.719 1.00 87.88 749 PHE A C 1
ATOM 5530 O O . PHE A 1 749 ? 38.642 -31.930 33.752 1.00 87.88 749 PHE A O 1
ATOM 5537 N N . ALA A 1 750 ? 36.622 -32.081 34.730 1.00 91.25 750 ALA A N 1
ATOM 5538 C CA . ALA A 1 750 ? 35.914 -32.557 33.548 1.00 91.25 750 ALA A CA 1
ATOM 5539 C C . ALA A 1 750 ? 35.218 -31.378 32.859 1.00 91.25 750 ALA A C 1
ATOM 5541 O O . ALA A 1 750 ? 34.369 -30.711 33.464 1.00 91.25 750 ALA A O 1
ATOM 5542 N N . VAL A 1 751 ? 35.579 -31.139 31.601 1.00 94.12 751 VAL A N 1
ATOM 5543 C CA . VAL A 1 751 ? 35.007 -30.107 30.731 1.00 94.12 751 VAL A CA 1
ATOM 5544 C C . VAL A 1 751 ? 34.075 -30.798 29.747 1.00 94.12 751 VAL A C 1
ATOM 5546 O O . VAL A 1 751 ? 34.520 -31.645 28.978 1.00 94.12 751 VAL A O 1
ATOM 5549 N N . THR A 1 752 ? 32.787 -30.475 29.814 1.00 95.50 752 THR A N 1
ATOM 5550 C CA . THR A 1 752 ? 31.721 -31.098 29.018 1.00 95.50 752 THR A CA 1
ATOM 5551 C C . THR A 1 752 ? 31.180 -30.097 28.013 1.00 95.50 752 THR A C 1
ATOM 5553 O O . THR A 1 752 ? 30.973 -28.933 28.361 1.00 95.50 752 THR A O 1
ATOM 5556 N N . PHE A 1 753 ? 30.974 -30.538 26.778 1.00 95.31 753 PHE A N 1
ATOM 5557 C CA . PHE A 1 753 ? 30.587 -29.687 25.655 1.00 95.31 753 PHE A CA 1
ATOM 5558 C C . PHE A 1 753 ? 29.816 -30.484 24.602 1.00 95.31 753 PHE A C 1
ATOM 5560 O O . PHE A 1 753 ? 29.900 -31.715 24.562 1.00 95.31 753 PHE A O 1
ATOM 5567 N N . VAL A 1 754 ? 29.047 -29.777 23.774 1.00 94.00 754 VAL A N 1
ATOM 5568 C CA . VAL A 1 754 ? 28.346 -30.374 22.627 1.00 94.00 754 VAL A CA 1
ATOM 5569 C C . VAL A 1 754 ? 29.349 -30.886 21.592 1.00 94.00 754 VAL A C 1
ATOM 5571 O O . VAL A 1 754 ? 30.376 -30.253 21.364 1.00 94.00 754 VAL A O 1
ATOM 5574 N N . CYS A 1 755 ? 29.094 -32.040 20.978 1.00 93.94 755 CYS A N 1
ATOM 5575 C CA . CYS A 1 755 ? 30.009 -32.618 19.992 1.00 93.94 755 CYS A CA 1
ATOM 5576 C C . CYS A 1 755 ? 29.291 -33.409 18.898 1.00 93.94 755 CYS A C 1
ATOM 5578 O O . CYS A 1 755 ? 28.167 -33.870 19.090 1.00 93.94 755 CYS A O 1
ATOM 5580 N N . THR A 1 756 ? 29.988 -33.657 17.793 1.00 93.50 756 THR A N 1
ATOM 5581 C CA . THR A 1 756 ? 29.584 -34.599 16.744 1.00 93.50 756 THR A CA 1
ATOM 5582 C C . THR A 1 756 ? 30.668 -35.648 16.531 1.00 93.50 756 THR A C 1
ATOM 5584 O O . THR A 1 756 ? 31.845 -35.431 16.816 1.00 93.50 756 THR A O 1
ATOM 5587 N N . ASN A 1 757 ? 30.293 -36.811 16.002 1.00 92.12 757 ASN A N 1
ATOM 5588 C CA . ASN A 1 757 ? 31.246 -37.883 15.702 1.00 92.12 757 ASN A CA 1
ATOM 5589 C C . ASN A 1 757 ? 32.026 -37.672 14.388 1.00 92.12 757 ASN A C 1
ATOM 5591 O O . ASN A 1 757 ? 32.852 -38.509 14.026 1.00 92.12 757 ASN A O 1
ATOM 5595 N N . SER A 1 758 ? 31.757 -36.580 13.670 1.00 92.94 758 SER A N 1
ATOM 5596 C CA . SER A 1 758 ? 32.448 -36.146 12.450 1.00 92.94 758 SER A CA 1
ATOM 5597 C C . SER A 1 758 ? 33.575 -35.149 12.714 1.00 92.94 758 SER A C 1
ATOM 5599 O O . SER A 1 758 ? 34.233 -34.720 11.765 1.00 92.94 758 SER A O 1
ATOM 5601 N N . ARG A 1 759 ? 33.813 -34.775 13.974 1.00 95.31 759 ARG A N 1
ATOM 5602 C CA . ARG A 1 759 ? 34.866 -33.840 14.387 1.00 95.31 759 ARG A CA 1
ATOM 5603 C C . ARG A 1 759 ? 35.774 -34.444 15.454 1.00 95.31 759 ARG A C 1
ATOM 5605 O O . ARG A 1 759 ? 35.434 -35.427 16.120 1.00 95.31 759 ARG A O 1
ATOM 5612 N N . VAL A 1 760 ? 36.952 -33.846 15.600 1.00 96.19 760 VAL A N 1
ATOM 5613 C CA . VAL A 1 760 ? 37.886 -34.107 16.698 1.00 96.19 760 VAL A CA 1
ATOM 5614 C C . VAL A 1 760 ? 37.988 -32.888 17.603 1.00 96.19 760 VAL A C 1
ATOM 5616 O O . VAL A 1 760 ? 37.855 -31.753 17.153 1.00 96.19 760 VAL A O 1
ATOM 5619 N N . TYR A 1 761 ? 38.253 -33.126 18.883 1.00 96.69 761 TYR A N 1
ATOM 5620 C CA . TYR A 1 761 ? 38.256 -32.095 19.910 1.00 96.69 761 TYR A CA 1
ATOM 5621 C C . TYR A 1 761 ? 39.546 -32.127 20.719 1.00 96.69 761 TYR A C 1
ATOM 5623 O O . TYR A 1 761 ? 40.085 -33.187 21.052 1.00 96.69 761 TYR A O 1
ATOM 5631 N N . SER A 1 762 ? 40.038 -30.938 21.042 1.00 96.69 762 SER A N 1
ATOM 5632 C CA . SER A 1 762 ? 41.260 -30.737 21.810 1.00 96.69 762 SER A CA 1
ATOM 5633 C C . SER A 1 762 ? 40.991 -29.843 23.012 1.00 96.69 762 SER A C 1
ATOM 5635 O O . SER A 1 762 ? 40.486 -28.734 22.851 1.00 96.69 762 SER A O 1
ATOM 5637 N N . LEU A 1 763 ? 41.352 -30.291 24.215 1.00 96.06 763 LEU A N 1
ATOM 5638 C CA . LEU A 1 763 ? 41.221 -29.489 25.429 1.00 96.06 763 LEU A CA 1
ATOM 5639 C C . LEU A 1 763 ? 42.522 -28.739 25.709 1.00 96.06 763 LEU A C 1
ATOM 5641 O O . LEU A 1 763 ? 43.601 -29.330 25.781 1.00 96.06 763 LEU A O 1
ATOM 5645 N N . GLN A 1 764 ? 42.402 -27.434 25.914 1.00 94.31 764 GLN A N 1
ATOM 5646 C CA . GLN A 1 764 ? 43.504 -26.573 26.313 1.00 94.31 764 GLN A CA 1
ATOM 5647 C C . GLN A 1 764 ? 43.211 -25.922 27.657 1.00 94.31 764 GLN A C 1
ATOM 5649 O O . GLN A 1 764 ? 42.067 -25.572 27.958 1.00 94.31 764 GLN A O 1
ATOM 5654 N N . ALA A 1 765 ? 44.263 -25.730 28.445 1.00 92.12 765 ALA A N 1
ATOM 5655 C CA . ALA A 1 765 ? 44.197 -25.092 29.744 1.00 92.12 765 ALA A CA 1
ATOM 5656 C C . ALA A 1 765 ? 45.227 -23.965 29.867 1.00 92.12 765 ALA A C 1
ATOM 5658 O O . ALA A 1 765 ? 46.338 -24.053 29.342 1.00 92.12 765 ALA A O 1
ATOM 5659 N N . ALA A 1 766 ? 44.863 -22.920 30.604 1.00 90.44 766 ALA A N 1
ATOM 5660 C CA . ALA A 1 766 ? 45.745 -21.810 30.947 1.00 90.44 766 ALA A CA 1
ATOM 5661 C C . ALA A 1 766 ? 45.569 -21.430 32.421 1.00 90.44 766 ALA A C 1
ATOM 5663 O O . ALA A 1 766 ? 44.463 -21.477 32.960 1.00 90.44 766 ALA A O 1
ATOM 5664 N N . THR A 1 767 ? 46.649 -21.025 33.089 1.00 87.88 767 THR A N 1
ATOM 5665 C CA . THR A 1 767 ? 46.584 -20.493 34.465 1.00 87.88 767 THR A CA 1
ATOM 5666 C C . THR A 1 767 ? 46.149 -19.028 34.509 1.00 87.88 767 THR A C 1
ATOM 5668 O O . THR A 1 767 ? 45.702 -18.553 35.549 1.00 87.88 767 THR A O 1
ATOM 5671 N N . ASN A 1 768 ? 46.253 -18.315 33.385 1.00 81.94 768 ASN A N 1
ATOM 5672 C CA . ASN A 1 768 ? 45.805 -16.940 33.211 1.00 81.94 768 ASN A CA 1
ATOM 5673 C C . ASN A 1 768 ? 45.298 -16.766 31.771 1.00 81.94 768 ASN A C 1
ATOM 5675 O O . ASN A 1 768 ? 45.989 -17.132 30.831 1.00 81.94 768 ASN A O 1
ATOM 5679 N N . MET A 1 769 ? 44.092 -16.226 31.581 1.00 79.19 769 MET A N 1
ATOM 5680 C CA . MET A 1 769 ? 43.538 -16.032 30.232 1.00 79.19 769 MET A CA 1
ATOM 5681 C C . MET A 1 769 ? 44.199 -14.876 29.469 1.00 79.19 769 MET A C 1
ATOM 5683 O O . MET A 1 769 ? 44.118 -14.829 28.246 1.00 79.19 769 MET A O 1
ATOM 5687 N N . VAL A 1 770 ? 44.838 -13.941 30.178 1.00 78.31 770 VAL A N 1
ATOM 5688 C CA . VAL A 1 770 ? 45.330 -12.676 29.610 1.00 78.31 770 VAL A CA 1
ATOM 5689 C C . VAL A 1 770 ? 46.695 -12.826 28.934 1.00 78.31 770 VAL A C 1
ATOM 5691 O O . VAL A 1 770 ? 47.002 -12.079 28.012 1.00 78.31 770 VAL A O 1
ATOM 5694 N N . ASP A 1 771 ? 47.521 -13.784 29.360 1.00 80.50 771 ASP A N 1
ATOM 5695 C CA . ASP A 1 771 ? 48.863 -13.988 28.793 1.00 80.50 771 ASP A CA 1
ATOM 5696 C C . ASP A 1 771 ? 48.872 -14.838 27.506 1.00 80.50 771 ASP A C 1
ATOM 5698 O O . ASP A 1 771 ? 49.929 -15.034 26.903 1.00 80.50 771 ASP A O 1
ATOM 5702 N N . GLY A 1 772 ? 47.703 -15.338 27.083 1.00 70.56 772 GLY A N 1
ATOM 5703 C CA . GLY A 1 772 ? 47.509 -16.103 25.848 1.00 70.56 772 GLY A CA 1
ATOM 5704 C C . GLY A 1 772 ? 48.197 -17.474 25.811 1.00 70.56 772 GLY A C 1
ATOM 5705 O O . GLY A 1 772 ? 48.166 -18.137 24.773 1.00 70.56 772 GLY A O 1
ATOM 5706 N N . SER A 1 773 ? 48.807 -17.924 26.911 1.00 86.00 773 SER A N 1
ATOM 5707 C CA . SER A 1 773 ? 49.620 -19.143 26.951 1.00 86.00 773 SER A CA 1
ATOM 5708 C C . SER A 1 773 ? 48.762 -20.379 27.235 1.00 86.00 773 SER A C 1
ATOM 5710 O O . SER A 1 773 ? 48.713 -20.896 28.350 1.00 86.00 773 SER A O 1
ATOM 5712 N N . TRP A 1 774 ? 48.069 -20.859 26.202 1.00 90.81 774 TRP A N 1
ATOM 5713 C CA . TRP A 1 774 ? 47.239 -22.064 26.258 1.00 90.81 774 TRP A CA 1
ATOM 5714 C C . TRP A 1 774 ? 48.070 -23.325 26.012 1.00 90.81 774 TRP A C 1
ATOM 5716 O O . TRP A 1 774 ? 48.673 -23.482 24.950 1.00 90.81 774 TRP A O 1
ATOM 5726 N N . LEU A 1 775 ? 48.079 -24.243 26.978 1.00 91.31 775 LEU A N 1
ATOM 5727 C CA . LEU A 1 775 ? 48.751 -25.537 26.865 1.00 91.31 775 LEU A CA 1
ATOM 5728 C C . LEU A 1 775 ? 47.735 -26.642 26.590 1.00 91.31 775 LEU A C 1
ATOM 5730 O O . LEU A 1 775 ? 46.628 -26.628 27.126 1.00 91.31 775 LEU A O 1
ATOM 5734 N N . MET A 1 776 ? 48.127 -27.615 25.772 1.00 93.69 776 MET A N 1
ATOM 5735 C CA . MET A 1 776 ? 47.326 -28.817 25.545 1.00 93.69 776 MET A CA 1
ATOM 5736 C C . MET A 1 776 ? 47.232 -29.628 26.838 1.00 93.69 776 MET A C 1
ATOM 5738 O O . MET A 1 776 ? 48.231 -29.803 27.536 1.00 93.69 776 MET A O 1
ATOM 5742 N N . VAL A 1 777 ? 46.039 -30.127 27.150 1.00 93.88 777 VAL A N 1
ATOM 5743 C CA . VAL A 1 777 ? 45.845 -31.074 28.250 1.00 93.88 777 VAL A CA 1
ATOM 5744 C C . VAL A 1 777 ? 46.301 -32.461 27.794 1.00 93.88 777 VAL A C 1
ATOM 5746 O O . VAL A 1 777 ? 45.908 -32.940 26.726 1.00 93.88 777 VAL A O 1
ATOM 5749 N N . ASP A 1 778 ? 47.139 -33.108 28.606 1.00 91.56 778 ASP A N 1
ATOM 5750 C CA . ASP A 1 778 ? 47.697 -34.428 28.304 1.00 91.56 778 ASP A CA 1
ATOM 5751 C C . ASP A 1 778 ? 46.588 -35.456 28.032 1.00 91.56 778 ASP A C 1
ATOM 5753 O O . ASP A 1 778 ? 45.658 -35.627 28.819 1.00 91.56 778 ASP A O 1
ATOM 5757 N N . GLY A 1 779 ? 46.684 -36.151 26.894 1.00 90.88 779 GLY A N 1
ATOM 5758 C CA . GLY A 1 779 ? 45.699 -37.154 26.469 1.00 90.88 779 GLY A CA 1
ATOM 5759 C C . GLY A 1 779 ? 44.393 -36.594 25.889 1.00 90.88 779 GLY A C 1
ATOM 5760 O O . GLY A 1 779 ? 43.549 -37.377 25.466 1.00 90.88 779 GLY A O 1
ATOM 5761 N N . ALA A 1 780 ? 44.232 -35.270 25.814 1.00 94.19 780 ALA A N 1
ATOM 5762 C CA . ALA A 1 780 ? 43.034 -34.603 25.304 1.00 94.19 780 ALA A CA 1
ATOM 5763 C C . ALA A 1 780 ? 43.318 -33.815 24.011 1.00 94.19 780 ALA A C 1
ATOM 5765 O O . ALA A 1 780 ? 42.925 -32.660 23.878 1.00 94.19 780 ALA A O 1
ATOM 5766 N N . THR A 1 781 ? 44.045 -34.423 23.068 1.00 95.38 781 THR A N 1
ATOM 5767 C CA . THR A 1 781 ? 44.376 -33.836 21.756 1.00 95.38 781 THR A CA 1
ATOM 5768 C C . THR A 1 781 ? 43.749 -34.662 20.640 1.00 95.38 781 THR A C 1
ATOM 5770 O O . THR A 1 781 ? 43.968 -35.871 20.595 1.00 95.38 781 THR A O 1
ATOM 5773 N N . ASN A 1 782 ? 43.016 -34.007 19.736 1.00 94.50 782 ASN A N 1
ATOM 5774 C CA . ASN A 1 782 ? 42.336 -34.609 18.582 1.00 94.50 782 ASN A CA 1
ATOM 5775 C C . ASN A 1 782 ? 41.519 -35.863 18.940 1.00 94.50 782 ASN A C 1
ATOM 5777 O O . ASN A 1 782 ? 41.568 -36.883 18.254 1.00 94.50 782 ASN A O 1
ATOM 5781 N N . VAL A 1 783 ? 40.775 -35.792 20.043 1.00 96.25 783 VAL A N 1
ATOM 5782 C CA . VAL A 1 783 ? 39.905 -36.880 20.495 1.00 96.25 783 VAL A CA 1
ATOM 5783 C C . VAL A 1 783 ? 38.632 -36.865 19.655 1.00 96.25 783 VAL A C 1
ATOM 5785 O O . VAL A 1 783 ? 37.980 -35.829 19.558 1.00 96.25 783 VAL A O 1
ATOM 5788 N N . ALA A 1 784 ? 38.280 -37.994 19.039 1.00 95.31 784 ALA A N 1
ATOM 5789 C CA . ALA A 1 784 ? 37.055 -38.109 18.249 1.00 95.31 784 ALA A CA 1
ATOM 5790 C C . ALA A 1 784 ? 35.813 -37.822 19.106 1.00 95.31 784 ALA A C 1
ATOM 5792 O O . ALA A 1 784 ? 35.734 -38.278 20.249 1.00 95.31 784 ALA A O 1
ATOM 5793 N N . GLY A 1 785 ? 34.861 -37.074 18.550 1.00 92.94 785 GLY A N 1
ATOM 5794 C CA . GLY A 1 785 ? 33.618 -36.767 19.244 1.00 92.94 785 GLY A CA 1
ATOM 5795 C C . GLY A 1 785 ? 32.677 -37.960 19.378 1.00 92.94 785 GLY A C 1
ATOM 5796 O O . GLY A 1 785 ? 32.705 -38.917 18.597 1.00 92.94 785 GLY A O 1
ATOM 5797 N N . ASP A 1 786 ? 31.811 -37.883 20.383 1.00 89.31 786 ASP A N 1
ATOM 5798 C CA . ASP A 1 786 ? 30.853 -38.934 20.698 1.00 89.31 786 ASP A CA 1
ATOM 5799 C C . ASP A 1 786 ? 29.573 -38.821 19.854 1.00 89.31 786 ASP A C 1
ATOM 5801 O O . ASP A 1 786 ? 29.074 -37.736 19.558 1.00 89.31 786 ASP A O 1
ATOM 5805 N N . ILE A 1 787 ? 28.968 -39.972 19.536 1.00 86.12 787 ILE A N 1
ATOM 5806 C CA . ILE A 1 787 ? 27.673 -40.062 18.824 1.00 86.12 787 ILE A CA 1
ATOM 5807 C C . ILE A 1 787 ? 26.522 -39.473 19.664 1.00 86.12 787 ILE A C 1
ATOM 5809 O O . ILE A 1 787 ? 25.484 -39.097 19.128 1.00 86.12 787 ILE A O 1
ATOM 5813 N N . GLY A 1 788 ? 26.692 -39.395 20.988 1.00 82.31 788 GLY A N 1
ATOM 5814 C CA . GLY A 1 788 ? 25.669 -38.935 21.930 1.00 82.31 788 GLY A CA 1
ATOM 5815 C C . GLY A 1 788 ? 25.399 -37.427 21.928 1.00 82.31 788 GLY A C 1
ATOM 5816 O O . GLY A 1 788 ? 24.565 -36.987 22.714 1.00 82.31 788 GLY A O 1
ATOM 5817 N N . GLY A 1 789 ? 26.088 -36.639 21.095 1.00 86.00 789 GLY A N 1
ATOM 5818 C CA . GLY A 1 789 ? 25.877 -35.189 20.984 1.00 86.00 789 GLY A CA 1
ATOM 5819 C C . GLY A 1 789 ? 26.546 -34.359 22.086 1.00 86.00 789 GLY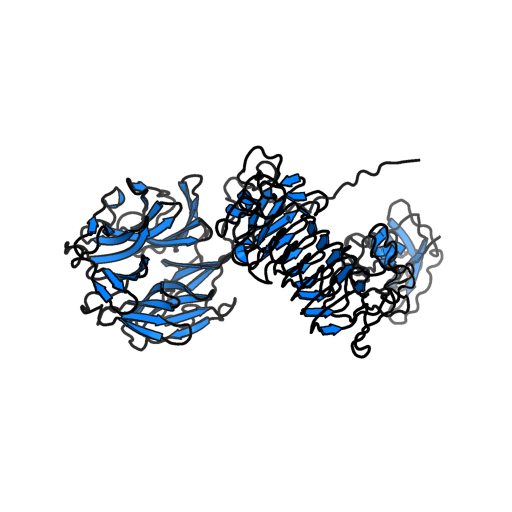 A C 1
ATOM 5820 O O . GLY A 1 789 ? 26.447 -33.135 22.105 1.00 86.00 789 GLY A O 1
ATOM 5821 N N . THR A 1 790 ? 27.205 -34.999 23.048 1.00 92.62 790 THR A N 1
ATOM 5822 C CA . THR A 1 790 ? 27.933 -34.352 24.143 1.00 92.62 790 THR A CA 1
ATOM 5823 C C . THR A 1 790 ? 29.064 -35.269 24.584 1.00 92.62 790 THR A C 1
ATOM 5825 O O . THR A 1 790 ? 28.847 -36.472 24.729 1.00 92.62 790 THR A O 1
ATOM 5828 N N . MET A 1 791 ? 30.241 -34.704 24.843 1.00 94.94 791 MET A N 1
ATOM 5829 C CA . MET A 1 791 ? 31.395 -35.437 25.369 1.00 94.94 791 MET A CA 1
ATOM 5830 C C . MET A 1 791 ? 32.070 -34.666 26.504 1.00 94.94 791 MET A C 1
ATOM 5832 O O . MET A 1 791 ? 31.846 -33.465 26.679 1.00 94.94 791 MET A O 1
ATOM 5836 N N . SER A 1 792 ? 32.924 -35.353 27.265 1.00 94.94 792 SER A N 1
ATOM 5837 C CA . SER A 1 792 ? 33.740 -34.735 28.313 1.00 94.94 792 SER A CA 1
ATOM 5838 C C . SER A 1 792 ? 35.218 -35.076 28.148 1.00 94.94 792 SER A C 1
ATOM 5840 O O . SER A 1 792 ? 35.585 -36.247 28.063 1.00 94.94 792 SER A O 1
ATOM 5842 N N . LEU A 1 793 ? 36.079 -34.060 28.204 1.00 94.81 793 LEU A N 1
ATOM 5843 C CA . LEU A 1 793 ? 37.533 -34.220 28.301 1.00 94.81 793 LEU A CA 1
ATOM 5844 C C . LEU A 1 793 ? 37.994 -33.855 29.714 1.00 94.81 793 LEU A C 1
ATOM 5846 O O . LEU A 1 793 ? 37.436 -32.958 30.348 1.00 94.81 793 LEU A O 1
ATOM 5850 N N . THR A 1 794 ? 38.980 -34.586 30.234 1.00 93.19 794 THR A N 1
ATOM 5851 C CA . THR A 1 794 ? 39.404 -34.469 31.637 1.00 93.19 794 THR A CA 1
ATOM 5852 C C . THR A 1 794 ? 40.835 -33.965 31.740 1.00 93.19 794 THR A C 1
ATOM 5854 O O . THR A 1 794 ? 41.745 -34.583 31.200 1.00 93.19 794 THR A O 1
ATOM 5857 N N . ASP A 1 795 ? 41.032 -32.890 32.500 1.00 92.12 795 ASP A N 1
ATOM 5858 C CA . ASP A 1 795 ? 42.339 -32.445 32.975 1.00 92.12 795 ASP A CA 1
ATOM 5859 C C . ASP A 1 795 ? 42.607 -33.046 34.359 1.00 92.12 795 ASP A C 1
ATOM 5861 O O . ASP A 1 795 ? 41.890 -32.778 35.331 1.00 92.12 795 ASP A O 1
ATOM 5865 N N . THR A 1 796 ? 43.628 -33.898 34.453 1.00 89.44 796 THR A N 1
ATOM 5866 C CA . THR A 1 796 ? 44.013 -34.554 35.708 1.00 89.44 796 THR A CA 1
ATOM 5867 C C . THR A 1 796 ? 44.772 -33.631 36.662 1.00 89.44 796 THR A C 1
ATOM 5869 O O . THR A 1 796 ? 45.030 -34.028 37.796 1.00 89.44 796 THR A O 1
ATOM 5872 N N . VAL A 1 797 ? 45.150 -32.419 36.240 1.00 83.44 797 VAL A N 1
ATOM 5873 C CA . VAL A 1 797 ? 45.821 -31.439 37.101 1.00 83.44 797 VAL A CA 1
ATOM 5874 C C . VAL A 1 797 ? 44.785 -30.613 37.866 1.00 83.44 797 VAL A C 1
ATOM 5876 O O . VAL A 1 797 ? 44.122 -29.746 37.303 1.00 83.44 797 VAL A O 1
ATOM 5879 N N . ASP A 1 798 ? 44.673 -30.835 39.177 1.00 77.00 798 ASP A N 1
ATOM 5880 C CA . ASP A 1 798 ? 43.676 -30.183 40.041 1.00 77.00 798 ASP A CA 1
ATOM 5881 C C . ASP A 1 798 ? 44.265 -29.215 41.087 1.00 77.00 798 ASP A C 1
ATOM 5883 O O . ASP A 1 798 ? 43.520 -28.582 41.843 1.00 77.00 798 ASP A O 1
ATOM 5887 N N . SER A 1 799 ? 45.591 -29.071 41.124 1.00 74.88 799 SER A N 1
ATOM 5888 C CA . SER A 1 799 ? 46.327 -28.345 42.168 1.00 74.88 799 SER A CA 1
ATOM 5889 C C . SER A 1 799 ? 46.385 -26.825 41.978 1.00 74.88 799 SER A C 1
ATOM 5891 O O . SER A 1 799 ? 46.814 -26.110 42.883 1.00 74.88 799 SER A O 1
ATOM 5893 N N . VAL A 1 800 ? 45.939 -26.310 40.828 1.00 76.56 800 VAL A N 1
ATOM 5894 C CA . VAL A 1 800 ? 45.974 -24.882 40.476 1.00 76.56 800 VAL A CA 1
ATOM 5895 C C . VAL A 1 800 ? 44.683 -24.448 39.785 1.00 76.56 800 VAL A C 1
ATOM 5897 O O . VAL A 1 800 ? 44.010 -25.248 39.138 1.00 76.56 800 VAL A O 1
ATOM 5900 N N . GLN A 1 801 ? 44.323 -23.170 39.927 1.00 81.94 801 GLN A N 1
ATOM 5901 C CA . GLN A 1 801 ? 43.223 -22.587 39.160 1.00 81.94 801 GLN A CA 1
ATOM 5902 C C . GLN A 1 801 ? 43.591 -22.560 37.672 1.00 81.94 801 GLN A C 1
ATOM 5904 O O . GLN A 1 801 ? 44.702 -22.171 37.310 1.00 81.94 801 GLN A O 1
ATOM 5909 N N . ARG A 1 802 ? 42.650 -22.977 36.823 1.00 85.19 802 ARG A N 1
ATOM 5910 C CA . ARG A 1 802 ? 42.806 -23.031 35.370 1.00 85.19 802 ARG A CA 1
ATOM 5911 C C . ARG A 1 802 ? 41.556 -22.510 34.678 1.00 85.19 802 ARG A C 1
ATOM 5913 O O . ARG A 1 802 ? 40.451 -22.628 35.205 1.00 85.19 802 ARG A O 1
ATOM 5920 N N . SER A 1 803 ? 41.764 -21.948 33.500 1.00 89.31 803 SER A N 1
ATOM 5921 C CA . SER A 1 803 ? 40.739 -21.646 32.505 1.00 89.31 803 SER A CA 1
ATOM 5922 C C . SER A 1 803 ? 40.855 -22.664 31.380 1.00 89.31 803 SER A C 1
ATOM 5924 O O . SER A 1 803 ? 41.961 -23.125 31.099 1.00 89.31 803 SER A O 1
ATOM 5926 N N . TYR A 1 804 ? 39.732 -23.007 30.753 1.00 90.94 804 TYR A N 1
ATOM 5927 C CA . TYR A 1 804 ? 39.664 -24.035 29.718 1.00 90.94 804 TYR A CA 1
ATOM 5928 C C . TYR A 1 804 ? 39.066 -23.474 28.438 1.00 90.94 804 TYR A C 1
ATOM 5930 O O . TYR A 1 804 ? 38.146 -22.660 28.491 1.00 90.94 804 TYR A O 1
ATOM 5938 N N . ARG A 1 805 ? 39.552 -23.967 27.301 1.00 92.00 805 ARG A N 1
ATOM 5939 C CA . ARG A 1 805 ? 38.883 -23.832 26.008 1.00 92.00 805 ARG A CA 1
ATOM 5940 C C . ARG A 1 805 ? 38.991 -25.139 25.243 1.00 92.00 805 ARG A C 1
ATOM 5942 O O . ARG A 1 805 ? 39.935 -25.906 25.447 1.00 92.00 805 ARG A O 1
ATOM 5949 N N . VAL A 1 806 ? 38.023 -25.375 24.374 1.00 94.75 806 VAL A N 1
ATOM 5950 C CA . VAL A 1 806 ? 37.976 -26.564 23.530 1.00 94.75 806 VAL A CA 1
ATOM 5951 C C . VAL A 1 806 ? 38.160 -26.111 22.092 1.00 94.75 806 VAL A C 1
ATOM 5953 O O . VAL A 1 806 ? 37.448 -25.227 21.633 1.00 94.75 806 VAL A O 1
ATOM 5956 N N . GLY A 1 807 ? 39.147 -26.683 21.411 1.00 92.88 807 GLY A N 1
ATOM 5957 C CA . GLY A 1 807 ? 39.321 -26.526 19.974 1.00 92.88 807 GLY A CA 1
ATOM 5958 C C . GLY A 1 807 ? 38.577 -27.630 19.236 1.00 92.88 807 GLY A C 1
ATOM 5959 O O . GLY A 1 807 ? 38.641 -28.790 19.652 1.00 92.88 807 GLY A O 1
ATOM 5960 N N . VAL A 1 808 ? 37.909 -27.267 18.147 1.00 95.19 808 VAL A N 1
ATOM 5961 C CA . VAL A 1 808 ? 37.300 -28.200 17.195 1.00 95.19 808 VAL A CA 1
ATOM 5962 C C . VAL A 1 808 ? 38.263 -28.389 16.022 1.00 95.19 808 VAL A C 1
ATOM 5964 O O . VAL A 1 808 ? 38.990 -27.469 15.652 1.00 95.19 808 VAL A O 1
ATOM 5967 N N . GLY A 1 809 ? 38.305 -29.585 15.449 1.00 92.75 809 GLY A N 1
ATOM 5968 C CA . GLY A 1 809 ? 39.107 -29.903 14.276 1.00 92.75 809 GLY A CA 1
ATOM 5969 C C . GLY A 1 809 ? 38.449 -30.970 13.409 1.00 92.75 809 GLY A C 1
ATOM 5970 O O . GLY A 1 809 ? 37.515 -31.656 13.827 1.00 92.75 809 GLY A O 1
ATOM 5971 N N . ILE A 1 810 ? 38.965 -31.122 12.194 1.00 89.50 810 ILE A N 1
ATOM 5972 C CA . ILE A 1 810 ? 38.552 -32.174 11.261 1.00 89.50 810 ILE A CA 1
ATOM 5973 C C . ILE A 1 810 ? 39.494 -33.385 11.455 1.00 89.50 810 ILE A C 1
ATOM 5975 O O . ILE A 1 810 ? 40.698 -33.156 11.611 1.00 89.50 810 ILE A O 1
ATOM 5979 N N . PRO A 1 811 ? 38.972 -34.632 11.515 1.00 82.25 811 PRO A N 1
ATOM 5980 C CA . PRO A 1 811 ? 39.766 -35.849 11.726 1.00 82.25 811 PRO A CA 1
ATOM 5981 C C . PRO A 1 811 ? 40.902 -36.094 10.728 1.00 82.25 811 PRO A C 1
ATOM 5983 O O . PRO A 1 811 ? 40.757 -35.703 9.545 1.00 82.25 811 PRO A O 1
#

Secondary structure (DSSP, 8-state):
--------------------TT--TT--EEEEE-S-GGGG-TTEEEEEEEEEETTEEEEEEEETTT---EEEE-SSSTT-EEEEE-TTTT-TT--EEEEEEEETTEEEEEEE-TTT---EEEE-SS-EEEEE-GGGG-TT--EEEEEEEETTEEEEEEESS--EEEE-SS-EEE-S-GGGG-TTEEEEEEEEEETTEEEEEEEETTT--EEEEE-SSSTT-EEEE--GGGSS--EEEEEEEETTEEEEEEE-SSS---EEEE-SS-EEE---GGG---SEEEEEEEETTEEEEEEE-SS-------EEEEETTTTEEEESSTT-SSSS-EEEEEEEEEETTEEEEEEEESSSS--EEEEEEPPPPEEEE-TTSSS----SSGGG-BSSHHHHHHH--TT-EEEE-SEEE----EESSTT-EEEEEE-SS-EEEESS-TTTEEEE-BPPTTSSSSTT-EEEEEE-TT-EEES-EEES----SSSSHHHHS-SSEEESSTT-EEES-EEES-EESSS-SSEESSEEES-EEES-EESSSS-SSEES-EEES-EEES-EESSB-SSEEEEEEES-EEES-B-SB-SSEEEEEEES-EEES-BS-SEESS-EEES-EESS---GGGT-B-S---EEETTTTEEEEPTT-TTTT-S-S-S----TTS--S---TTSSS---PPSSS-----TT--SS-SSS-HHHIIIII---TT-SSSSSSSS-HHHHHHHT--TT-TT----EEEEEESSSEEEEEE--TTSEEEEEEES-STT--PEEPTT-SSEEPPTTSEEEEEE---SS--EEEEEEE--

pLDDT: mean 89.51, std 13.91, range [20.38, 98.94]

Sequence (811 aa):
MKASRTVLLCLLPLLLSLALPGVCAGQWTNWAQVNEDGFGDTNNFSAFSMAIYSNQLYAGTWNDPNGCEVWRRDGPGVSDWTLLTNGGFGTPNNRGAHCMEVYNGRLYVGTANNAAGFQVWAYDGSSWTQVASGGLGNATNTWASSMAVHDGKLYVASWGLANVFAYDGTTWTQVNATAFGDGSNDGARSIAAYDGKVYVGVQNGNARARLYRYDGPTTNDWTLLTGGFTNGFVEVRSLATYDGKLFLGTASWIKPCEVWQYDGASFTSNYPGAAMQYDSARCMRVFGNRLYVGTGNDTGSPSGGQLWEYVATVGTWTQVNENGFDSVANKAVHSLAATDPELFAGVSNSDGEGGKVFMGTRPALIWYVATNSPVDGPGTPWSNAFHTIQGAADVATDGDLVLVTNGIYDTGSRAVVSPMTNRVVINRAITVRSVNGPDVTIIKGAKAAGGGNGNGAIRCVYLASGAVLDGFTLTNGATCSSGDGNYTHGGGVWCESDNAIISNCFITGNSAAQAGGGARKGTLFRCVLKGNVAVTSHGGGSYYGKLRNCLLTGNSAGDYGGGTAWAEAYNCTFVSNSAPYGGGAAYGSVWNCILYYNTSYNWHGSAVFFYCCTTPELSAANGNITNAPQFLDLANANYRLSPGSPCIDRGANTNLSADLDGIARPLDGNNDGTNTVDMGGYEFIHSLADSDADGLTDSNEIYSVGTDPLRSDTDGDGAGDGDEVFADTIPTNSGSYFHLTGLRRTNSFAVTFVCTNSRVYSLQAATNMVDGSWLMVDGATNVAGDIGGTMSLTDTVDSVQRSYRVGVGIP